Protein AF-0000000077103099 (afdb_homodimer)

Structure (mmCIF, N/CA/C/O backbone):
data_AF-0000000077103099-model_v1
#
loop_
_entity.id
_entity.type
_entity.pdbx_description
1 polymer 'ornithine decarboxylase'
#
loop_
_atom_site.group_PDB
_atom_site.id
_atom_site.type_symbol
_atom_site.label_atom_id
_atom_site.label_alt_id
_atom_site.label_comp_id
_atom_site.label_asym_id
_atom_site.label_entity_id
_atom_site.label_seq_id
_atom_site.pdbx_PDB_ins_code
_atom_site.Cartn_x
_atom_site.Cartn_y
_atom_site.Cartn_z
_atom_site.occupancy
_atom_site.B_iso_or_equiv
_atom_site.auth_seq_id
_atom_site.auth_comp_id
_atom_site.auth_asym_id
_atom_site.auth_atom_id
_atom_site.pdbx_PDB_model_num
ATOM 1 N N . MET A 1 1 ? -35.75 -15.703 -2.02 1 19.17 1 MET A N 1
ATOM 2 C CA . MET A 1 1 ? -34.5 -15.266 -1.413 1 19.17 1 MET A CA 1
ATOM 3 C C . MET A 1 1 ? -33.812 -14.211 -2.275 1 19.17 1 MET A C 1
ATOM 5 O O . MET A 1 1 ? -33.281 -14.531 -3.328 1 19.17 1 MET A O 1
ATOM 9 N N . LYS A 1 2 ? -34.531 -13.055 -2.312 1 28.38 2 LYS A N 1
ATOM 10 C CA . LYS A 1 2 ? -34.156 -11.945 -3.176 1 28.38 2 LYS A CA 1
ATOM 11 C C . LYS A 1 2 ? -32.656 -11.68 -3.086 1 28.38 2 LYS A C 1
ATOM 13 O O . LYS A 1 2 ? -32.094 -11.57 -1.989 1 28.38 2 LYS A O 1
ATOM 18 N N . GLY A 1 3 ? -31.891 -12.25 -3.906 1 29.14 3 GLY A N 1
ATOM 19 C CA . GLY A 1 3 ? -30.469 -12.07 -4.16 1 29.14 3 GLY A CA 1
ATOM 20 C C . GLY A 1 3 ? -30.016 -10.633 -4.012 1 29.14 3 GLY A C 1
ATOM 21 O O . GLY A 1 3 ? -30.516 -9.734 -4.691 1 29.14 3 GLY A O 1
ATOM 22 N N . VAL A 1 4 ? -29.609 -10.164 -2.891 1 33.91 4 VAL A N 1
ATOM 23 C CA . VAL A 1 4 ? -29.391 -8.859 -2.27 1 33.91 4 VAL A CA 1
ATOM 24 C C . VAL A 1 4 ? -28.266 -8.125 -3 1 33.91 4 VAL A C 1
ATOM 26 O O . VAL A 1 4 ? -27.094 -8.242 -2.629 1 33.91 4 VAL A O 1
ATOM 29 N N . GLY A 1 5 ? -27.922 -8.461 -4.113 1 38.03 5 GLY A N 1
ATOM 30 C CA . GLY A 1 5 ? -27 -7.477 -4.664 1 38.03 5 GLY A CA 1
ATOM 31 C C . GLY A 1 5 ? -27.516 -6.055 -4.559 1 38.03 5 GLY A C 1
ATOM 32 O O . GLY A 1 5 ? -28.594 -5.738 -5.059 1 38.03 5 GLY A O 1
ATOM 33 N N . ALA A 1 6 ? -27.375 -5.246 -3.564 1 41.34 6 ALA A N 1
ATOM 34 C CA . ALA A 1 6 ? -27.922 -3.928 -3.264 1 41.34 6 ALA A CA 1
ATOM 35 C C . ALA A 1 6 ? -27.766 -2.984 -4.453 1 41.34 6 ALA A C 1
ATOM 37 O O . ALA A 1 6 ? -26.656 -2.615 -4.816 1 41.34 6 ALA A O 1
ATOM 38 N N . MET A 1 7 ? -28.453 -3.104 -5.449 1 49.44 7 MET A N 1
ATOM 39 C CA . MET A 1 7 ? -28.625 -2.078 -6.473 1 49.44 7 MET A CA 1
ATOM 40 C C . MET A 1 7 ? -28.562 -0.682 -5.863 1 49.44 7 MET A C 1
ATOM 42 O O . MET A 1 7 ? -29.031 -0.466 -4.746 1 49.44 7 MET A O 1
ATOM 46 N N . GLN A 1 8 ? -27.625 0.053 -6.359 1 58.53 8 GLN A N 1
ATOM 47 C CA . GLN A 1 8 ? -27.547 1.447 -5.938 1 58.53 8 GLN A CA 1
ATOM 48 C C . GLN A 1 8 ? -28.938 2.059 -5.801 1 58.53 8 GLN A C 1
ATOM 50 O O . GLN A 1 8 ? -29.734 2.047 -6.75 1 58.53 8 GLN A O 1
ATOM 55 N N . GLU A 1 9 ? -29.297 2.201 -4.582 1 72.56 9 GLU A N 1
ATOM 56 C CA . GLU A 1 9 ? -30.531 2.936 -4.348 1 72.56 9 GLU A CA 1
ATOM 57 C C . GLU A 1 9 ? -30.5 4.301 -5.027 1 72.56 9 GLU A C 1
ATOM 59 O O . GLU A 1 9 ? -29.469 4.988 -5.004 1 72.56 9 GLU A O 1
ATOM 64 N N . HIS A 1 10 ? -31.469 4.555 -5.879 1 85.88 10 HIS A N 1
ATOM 65 C CA . HIS A 1 10 ? -31.594 5.848 -6.539 1 85.88 10 HIS A CA 1
ATOM 66 C C . HIS A 1 10 ? -31.578 6.988 -5.527 1 85.88 10 HIS A C 1
ATOM 68 O O . HIS A 1 10 ? -32.062 6.836 -4.402 1 85.88 10 HIS A O 1
ATOM 74 N N . LEU A 1 11 ? -31 8.078 -5.902 1 93.5 11 LEU A N 1
ATOM 75 C CA . LEU A 1 11 ? -31.094 9.297 -5.117 1 93.5 11 LEU A CA 1
ATOM 76 C C . LEU A 1 11 ? -32.562 9.766 -5.016 1 93.5 11 LEU A C 1
ATOM 78 O O . LEU A 1 11 ? -33.375 9.406 -5.848 1 93.5 11 LEU A O 1
ATOM 82 N N . LYS A 1 12 ? -32.844 10.57 -4.133 1 95.81 12 LYS A N 1
ATOM 83 C CA . LYS A 1 12 ? -34.188 11.047 -3.838 1 95.81 12 LYS A CA 1
ATOM 84 C C . LYS A 1 12 ? -34.5 12.305 -4.637 1 95.81 12 LYS A C 1
ATOM 86 O O . LYS A 1 12 ? -33.625 12.852 -5.32 1 95.81 12 LYS A O 1
ATOM 91 N N . ILE A 1 13 ? -35.812 12.695 -4.586 1 96.12 13 ILE A N 1
ATOM 92 C CA . ILE A 1 13 ? -36.281 13.977 -5.117 1 96.12 13 ILE A CA 1
ATOM 93 C C . ILE A 1 13 ? -36.75 14.867 -3.977 1 96.12 13 ILE A C 1
ATOM 95 O O . ILE A 1 13 ? -37.531 14.43 -3.119 1 96.12 13 ILE A O 1
ATOM 99 N N . ALA A 1 14 ? -36.25 16.062 -3.926 1 96.38 14 ALA A N 1
ATOM 100 C CA . ALA A 1 14 ? -36.656 17 -2.889 1 96.38 14 ALA A CA 1
ATOM 101 C C . ALA A 1 14 ? -37.844 17.859 -3.355 1 96.38 14 ALA A C 1
ATOM 103 O O . ALA A 1 14 ? -37.781 18.469 -4.422 1 96.38 14 ALA A O 1
ATOM 104 N N . TYR A 1 15 ? -38.906 17.875 -2.482 1 95.69 15 TYR A N 1
ATOM 105 C CA . TYR A 1 15 ? -40.094 18.625 -2.799 1 95.69 15 TYR A CA 1
ATOM 106 C C . TYR A 1 15 ? -40.406 19.672 -1.725 1 95.69 15 TYR A C 1
ATOM 108 O O . TYR A 1 15 ? -40.188 19.422 -0.537 1 95.69 15 TYR A O 1
ATOM 116 N N . SER A 1 16 ? -40.844 20.797 -2.166 1 94.5 16 SER A N 1
ATOM 117 C CA . SER A 1 16 ? -41.562 21.625 -1.206 1 94.5 16 SER A CA 1
ATOM 118 C C . SER A 1 16 ? -42.969 21.078 -0.961 1 94.5 16 SER A C 1
ATOM 120 O O . SER A 1 16 ? -43.531 20.375 -1.808 1 94.5 16 SER A O 1
ATOM 122 N N . ARG A 1 17 ? -43.469 21.359 0.229 1 92.44 17 ARG A N 1
ATOM 123 C CA . ARG A 1 17 ? -44.812 20.891 0.562 1 92.44 17 ARG A CA 1
ATOM 124 C C . ARG A 1 17 ? -45.812 21.328 -0.487 1 92.44 17 ARG A C 1
ATOM 126 O O . ARG A 1 17 ? -46.656 20.531 -0.925 1 92.44 17 ARG A O 1
ATOM 133 N N . LYS A 1 18 ? -45.75 22.531 -0.932 1 91.12 18 LYS A N 1
ATOM 134 C CA . LYS A 1 18 ? -46.688 23.078 -1.907 1 91.12 18 LYS A CA 1
ATOM 135 C C . LYS A 1 18 ? -46.531 22.391 -3.262 1 91.12 18 LYS A C 1
ATOM 137 O O . LYS A 1 18 ? -47.531 22.188 -3.967 1 91.12 18 LYS A O 1
ATOM 142 N N . ALA A 1 19 ? -45.375 22.156 -3.623 1 92.31 19 ALA A N 1
ATOM 143 C CA . ALA A 1 19 ? -45.156 21.484 -4.891 1 92.31 19 ALA A CA 1
ATOM 144 C C . ALA A 1 19 ? -45.719 20.062 -4.875 1 92.31 19 ALA A C 1
ATOM 146 O O . ALA A 1 19 ? -46.281 19.594 -5.879 1 92.31 19 ALA A O 1
ATOM 147 N N . LEU A 1 20 ? -45.531 19.438 -3.754 1 91.38 20 LEU A N 1
ATOM 148 C CA . LEU A 1 20 ? -46.062 18.078 -3.613 1 91.38 20 LEU A CA 1
ATOM 149 C C . LEU A 1 20 ? -47.594 18.094 -3.695 1 91.38 20 LEU A C 1
ATOM 151 O O . LEU A 1 20 ? -48.188 17.188 -4.289 1 91.38 20 LEU A O 1
ATOM 155 N N . GLU A 1 21 ? -48.188 19.047 -3.111 1 88.88 21 GLU A N 1
ATOM 156 C CA . GLU A 1 21 ? -49.656 19.188 -3.115 1 88.88 21 GLU A CA 1
ATOM 157 C C . GLU A 1 21 ? -50.156 19.531 -4.508 1 88.88 21 GLU A C 1
ATOM 159 O O . GLU A 1 21 ? -51.219 19.047 -4.926 1 88.88 21 GLU A O 1
ATOM 164 N N . THR A 1 22 ? -49.469 20.344 -5.203 1 85.44 22 THR A N 1
ATOM 165 C CA . THR A 1 22 ? -49.906 20.891 -6.48 1 85.44 22 THR A CA 1
ATOM 166 C C . THR A 1 22 ? -49.656 19.891 -7.613 1 85.44 22 THR A C 1
ATOM 168 O O . THR A 1 22 ? -50.469 19.75 -8.523 1 85.44 22 THR A O 1
ATOM 171 N N . PHE A 1 23 ? -48.562 19.281 -7.539 1 85.12 23 PHE A N 1
ATOM 172 C CA . PHE A 1 23 ? -48.094 18.484 -8.672 1 85.12 23 PHE A CA 1
ATOM 173 C C . PHE A 1 23 ? -48.094 17 -8.305 1 85.12 23 PHE A C 1
ATOM 175 O O . PHE A 1 23 ? -48.188 16.141 -9.188 1 85.12 23 PHE A O 1
ATOM 182 N N . GLY A 1 24 ? -47.938 16.656 -7.059 1 85.06 24 GLY A N 1
ATOM 183 C CA . GLY A 1 24 ? -47.812 15.273 -6.637 1 85.06 24 GLY A CA 1
ATOM 184 C C . GLY A 1 24 ? -46.406 14.734 -6.766 1 85.06 24 GLY A C 1
ATOM 185 O O . GLY A 1 24 ? -45.562 15.352 -7.406 1 85.06 24 GLY A O 1
ATOM 186 N N . ALA A 1 25 ? -46.094 13.57 -6.211 1 86.62 25 ALA A N 1
ATOM 187 C CA . ALA A 1 25 ? -44.75 12.953 -6.176 1 86.62 25 ALA A CA 1
ATOM 188 C C . ALA A 1 25 ? -44.531 12.102 -7.422 1 86.62 25 ALA A C 1
ATOM 190 O O . ALA A 1 25 ? -45.469 11.523 -7.977 1 86.62 25 ALA A O 1
ATOM 191 N N . VAL A 1 26 ? -43.281 12.117 -7.816 1 85.38 26 VAL A N 1
ATOM 192 C CA . VAL A 1 26 ? -42.875 11.164 -8.844 1 85.38 26 VAL A CA 1
ATOM 193 C C . VAL A 1 26 ? -42.781 9.758 -8.242 1 85.38 26 VAL A C 1
ATOM 195 O O . VAL A 1 26 ? -42.438 9.594 -7.07 1 85.38 26 VAL A O 1
ATOM 198 N N . GLU A 1 27 ? -43.031 8.547 -8.906 1 78.12 27 GLU A N 1
ATOM 199 C CA . GLU A 1 27 ? -43.281 7.219 -8.352 1 78.12 27 GLU A CA 1
ATOM 200 C C . GLU A 1 27 ? -42 6.43 -8.203 1 78.12 27 GLU A C 1
ATOM 202 O O . GLU A 1 27 ? -41.906 5.531 -7.363 1 78.12 27 GLU A O 1
ATOM 207 N N . LYS A 1 28 ? -41 6.641 -8.781 1 83.38 28 LYS A N 1
ATOM 208 C CA . LYS A 1 28 ? -39.875 5.711 -8.859 1 83.38 28 LYS A CA 1
ATOM 209 C C . LYS A 1 28 ? -38.844 6.012 -7.793 1 83.38 28 LYS A C 1
ATOM 211 O O . LYS A 1 28 ? -37.875 5.246 -7.609 1 83.38 28 LYS A O 1
ATOM 216 N N . ARG A 1 29 ? -39 7.113 -7 1 92.44 29 ARG A N 1
ATOM 217 C CA . ARG A 1 29 ? -37.969 7.523 -6.066 1 92.44 29 ARG A CA 1
ATOM 218 C C . ARG A 1 29 ? -38.562 7.965 -4.734 1 92.44 29 ARG A C 1
ATOM 220 O O . ARG A 1 29 ? -39.688 8.438 -4.684 1 92.44 29 ARG A O 1
ATOM 227 N N . ASP A 1 30 ? -37.781 7.789 -3.727 1 92.56 30 ASP A N 1
ATOM 228 C CA . ASP A 1 30 ? -38.156 8.359 -2.438 1 92.56 30 ASP A CA 1
ATOM 229 C C . ASP A 1 30 ? -38.125 9.883 -2.488 1 92.56 30 ASP A C 1
ATOM 231 O O . ASP A 1 30 ? -37.406 10.484 -3.283 1 92.56 30 ASP A O 1
ATOM 235 N N . ILE A 1 31 ? -39 10.477 -1.67 1 94.31 31 ILE A N 1
ATOM 236 C CA . ILE A 1 31 ? -39.094 11.93 -1.636 1 94.31 31 ILE A CA 1
ATOM 237 C C . ILE A 1 31 ? -38.625 12.445 -0.28 1 94.31 31 ILE A C 1
ATOM 239 O O . ILE A 1 31 ? -38.719 11.734 0.725 1 94.31 31 ILE A O 1
ATOM 243 N N . VAL A 1 32 ? -38.094 13.633 -0.288 1 95.19 32 VAL A N 1
ATOM 244 C CA . VAL A 1 32 ? -37.688 14.297 0.944 1 95.19 32 VAL A CA 1
ATOM 245 C C . VAL A 1 32 ? -38.062 15.773 0.898 1 95.19 32 VAL A C 1
ATOM 247 O O . VAL A 1 32 ? -38.25 16.344 -0.182 1 95.19 32 VAL A O 1
ATOM 250 N N . ASP A 1 33 ? -38.281 16.297 2.053 1 95.06 33 ASP A N 1
ATOM 251 C CA . ASP A 1 33 ? -38.594 17.719 2.148 1 95.06 33 ASP A CA 1
ATOM 252 C C . ASP A 1 33 ? -37.375 18.578 1.816 1 95.06 33 ASP A C 1
ATOM 254 O O . ASP A 1 33 ? -36.281 18.328 2.334 1 95.06 33 ASP A O 1
ATOM 258 N N . VAL A 1 34 ? -37.625 19.562 0.981 1 95.25 34 VAL A N 1
ATOM 259 C CA . VAL A 1 34 ? -36.531 20.406 0.491 1 95.25 34 VAL A CA 1
ATOM 260 C C . VAL A 1 34 ? -35.906 21.156 1.656 1 95.25 34 VAL A C 1
ATOM 262 O O . VAL A 1 34 ? -34.719 21.516 1.603 1 95.25 34 VAL A O 1
ATOM 265 N N . PHE A 1 35 ? -36.531 21.328 2.75 1 93.69 35 PHE A N 1
ATOM 266 C CA . PHE A 1 35 ? -36.031 22.078 3.898 1 93.69 35 PHE A CA 1
ATOM 267 C C . PHE A 1 35 ? -35.438 21.125 4.941 1 93.69 35 PHE A C 1
ATOM 269 O O . PHE A 1 35 ? -34.875 21.578 5.938 1 93.69 35 PHE A O 1
ATOM 276 N N . GLN A 1 36 ? -35.531 19.812 4.695 1 91.75 36 GLN A N 1
ATOM 277 C CA . GLN A 1 36 ? -35.062 18.828 5.664 1 91.75 36 GLN A CA 1
ATOM 278 C C . GLN A 1 36 ? -34 17.922 5.043 1 91.75 36 GLN A C 1
ATOM 280 O O . GLN A 1 36 ? -33.875 16.75 5.441 1 91.75 36 GLN A O 1
ATOM 285 N N . THR A 1 37 ? -33.375 18.344 4.059 1 93.12 37 THR A N 1
ATOM 286 C CA . THR A 1 37 ? -32.344 17.562 3.398 1 93.12 37 THR A CA 1
ATOM 287 C C . THR A 1 37 ? -31.016 18.344 3.322 1 93.12 37 THR A C 1
ATOM 289 O O . THR A 1 37 ? -31.016 19.578 3.395 1 93.12 37 THR A O 1
ATOM 292 N N . ASP A 1 38 ? -29.953 17.578 3.293 1 92.81 38 ASP A N 1
ATOM 293 C CA . ASP A 1 38 ? -28.641 18.203 3.117 1 92.81 38 ASP A CA 1
ATOM 294 C C . ASP A 1 38 ? -28.203 18.156 1.656 1 92.81 38 ASP A C 1
ATOM 296 O O . ASP A 1 38 ? -27.062 18.5 1.333 1 92.81 38 ASP A O 1
ATOM 300 N N . PHE A 1 39 ? -29.094 17.594 0.774 1 94.94 39 PHE A N 1
ATOM 301 C CA . PHE A 1 39 ? -29 17.609 -0.681 1 94.94 39 PHE A CA 1
ATOM 302 C C . PHE A 1 39 ? -27.891 16.688 -1.17 1 94.94 39 PHE A C 1
ATOM 304 O O . PHE A 1 39 ? -27.531 16.719 -2.346 1 94.94 39 PHE A O 1
ATOM 311 N N . THR A 1 40 ? -27.266 15.812 -0.306 1 95.44 40 THR A N 1
ATOM 312 C CA . THR A 1 40 ? -26.219 14.898 -0.72 1 95.44 40 THR A CA 1
ATOM 313 C C . THR A 1 40 ? -26.812 13.602 -1.262 1 95.44 40 THR A C 1
ATOM 315 O O . THR A 1 40 ? -26.094 12.766 -1.811 1 95.44 40 THR A O 1
ATOM 318 N N . ASP A 1 41 ? -28.094 13.414 -1.147 1 95.31 41 ASP A N 1
ATOM 319 C CA . ASP A 1 41 ? -28.75 12.234 -1.694 1 95.31 41 ASP A CA 1
ATOM 320 C C . ASP A 1 41 ? -29.984 12.625 -2.504 1 95.31 41 ASP A C 1
ATOM 322 O O . ASP A 1 41 ? -31.016 11.945 -2.451 1 95.31 41 ASP A O 1
ATOM 326 N N . VAL A 1 42 ? -29.953 13.789 -3.121 1 95.88 42 VAL A N 1
ATOM 327 C CA . VAL A 1 42 ? -31.047 14.328 -3.918 1 95.88 42 VAL A CA 1
ATOM 328 C C . VAL A 1 42 ? -30.609 14.438 -5.379 1 95.88 42 VAL A C 1
ATOM 330 O O . VAL A 1 42 ? -29.516 14.922 -5.676 1 95.88 42 VAL A O 1
ATOM 333 N N . ALA A 1 43 ? -31.484 14.039 -6.246 1 95.81 43 ALA A N 1
ATOM 334 C CA . ALA A 1 43 ? -31.156 14.047 -7.668 1 95.81 43 ALA A CA 1
ATOM 335 C C . ALA A 1 43 ? -31.891 15.172 -8.398 1 95.81 43 ALA A C 1
ATOM 337 O O . ALA A 1 43 ? -31.516 15.539 -9.516 1 95.81 43 ALA A O 1
ATOM 338 N N . ALA A 1 44 ? -32.938 15.75 -7.754 1 95.81 44 ALA A N 1
ATOM 339 C CA . ALA A 1 44 ? -33.688 16.875 -8.305 1 95.81 44 ALA A CA 1
ATOM 340 C C . ALA A 1 44 ? -34.469 17.609 -7.211 1 95.81 44 ALA A C 1
ATOM 342 O O . ALA A 1 44 ? -34.781 17.031 -6.168 1 95.81 44 ALA A O 1
ATOM 343 N N . VAL A 1 45 ? -34.688 18.828 -7.484 1 96.19 45 VAL A N 1
ATOM 344 C CA . VAL A 1 45 ? -35.469 19.672 -6.578 1 96.19 45 VAL A CA 1
ATOM 345 C C . VAL A 1 45 ? -36.719 20.203 -7.293 1 96.19 45 VAL A C 1
ATOM 347 O O . VAL A 1 45 ? -36.625 20.703 -8.414 1 96.19 45 VAL A O 1
ATOM 350 N N . VAL A 1 46 ? -37.844 20.016 -6.664 1 94.94 46 VAL A N 1
ATOM 351 C CA . VAL A 1 46 ? -39.125 20.469 -7.211 1 94.94 46 VAL A CA 1
ATOM 352 C C . VAL A 1 46 ? -39.781 21.438 -6.227 1 94.94 46 VAL A C 1
ATOM 354 O O . VAL A 1 46 ? -40.188 21.047 -5.133 1 94.94 46 VAL A O 1
ATOM 357 N N . VAL A 1 47 ? -39.906 22.656 -6.645 1 94.06 47 VAL A N 1
ATOM 358 C CA . VAL A 1 47 ? -40.469 23.688 -5.766 1 94.06 47 VAL A CA 1
ATOM 359 C C . VAL A 1 47 ? -41.438 24.578 -6.551 1 94.06 47 VAL A C 1
ATOM 361 O O . VAL A 1 47 ? -41.406 24.578 -7.785 1 94.06 47 VAL A O 1
ATOM 364 N N . THR A 1 48 ? -42.281 25.312 -5.816 1 91.38 48 THR A N 1
ATOM 365 C CA . THR A 1 48 ? -43.125 26.312 -6.449 1 91.38 48 THR A CA 1
ATOM 366 C C . THR A 1 48 ? -42.438 27.688 -6.426 1 91.38 48 THR A C 1
ATOM 368 O O . THR A 1 48 ? -41.469 27.891 -5.703 1 91.38 48 THR A O 1
ATOM 371 N N . ASP A 1 49 ? -42.906 28.594 -7.227 1 88.31 49 ASP A N 1
ATOM 372 C CA . ASP A 1 49 ? -42.344 29.938 -7.273 1 88.31 49 ASP A CA 1
ATOM 373 C C . ASP A 1 49 ? -42.594 30.688 -5.965 1 88.31 49 ASP A C 1
ATOM 375 O O . ASP A 1 49 ? -42 31.719 -5.703 1 88.31 49 ASP A O 1
ATOM 379 N N . GLU A 1 50 ? -43.406 30.141 -5.051 1 86.25 50 GLU A N 1
ATOM 380 C CA . GLU A 1 50 ? -43.656 30.719 -3.734 1 86.25 50 GLU A CA 1
ATOM 381 C C . GLU A 1 50 ? -42.594 30.25 -2.717 1 86.25 50 GLU A C 1
ATOM 383 O O . GLU A 1 50 ? -42.438 30.875 -1.67 1 86.25 50 GLU A O 1
ATOM 388 N N . ASP A 1 51 ? -42 29.188 -3.035 1 86.56 51 ASP A N 1
ATOM 389 C CA . ASP A 1 51 ? -41.031 28.578 -2.123 1 86.56 51 ASP A CA 1
ATOM 390 C C . ASP A 1 51 ? -39.594 28.859 -2.58 1 86.56 51 ASP A C 1
ATOM 392 O O . ASP A 1 51 ? -38.719 28 -2.439 1 86.56 51 ASP A O 1
ATOM 396 N N . GLY A 1 52 ? -39.438 29.938 -3.166 1 83.12 52 GLY A N 1
ATOM 397 C CA . GLY A 1 52 ? -38.125 30.281 -3.711 1 83.12 52 GLY A CA 1
ATOM 398 C C . GLY A 1 52 ? -37.031 30.328 -2.662 1 83.12 52 GLY A C 1
ATOM 399 O O . GLY A 1 52 ? -35.844 30.188 -2.984 1 83.12 52 GLY A O 1
ATOM 400 N N . ASP A 1 53 ? -37.344 30.484 -1.387 1 87.31 53 ASP A N 1
ATOM 401 C CA . ASP A 1 53 ? -36.375 30.531 -0.293 1 87.31 53 ASP A CA 1
ATOM 402 C C . ASP A 1 53 ? -35.562 29.219 -0.21 1 87.31 53 ASP A C 1
ATOM 404 O O . ASP A 1 53 ? -34.438 29.219 0.239 1 87.31 53 ASP A O 1
ATOM 408 N N . ALA A 1 54 ? -36.188 28.188 -0.667 1 88.12 54 ALA A N 1
ATOM 409 C CA . ALA A 1 54 ? -35.531 26.891 -0.665 1 88.12 54 ALA A CA 1
ATOM 410 C C . ALA A 1 54 ? -34.312 26.906 -1.581 1 88.12 54 ALA A C 1
ATOM 412 O O . ALA A 1 54 ? -33.312 26.219 -1.319 1 88.12 54 ALA A O 1
ATOM 413 N N . LEU A 1 55 ? -34.375 27.688 -2.574 1 90.25 55 LEU A N 1
ATOM 414 C CA . LEU A 1 55 ? -33.312 27.719 -3.588 1 90.25 55 LEU A CA 1
ATOM 415 C C . LEU A 1 55 ? -32.125 28.578 -3.137 1 90.25 55 LEU A C 1
ATOM 417 O O . LEU A 1 55 ? -31.109 28.625 -3.805 1 90.25 55 LEU A O 1
ATOM 421 N N . ARG A 1 56 ? -32.25 29.141 -1.928 1 88.25 56 ARG A N 1
ATOM 422 C CA . ARG A 1 56 ? -31.156 29.953 -1.368 1 88.25 56 ARG A CA 1
ATOM 423 C C . ARG A 1 56 ? -30.078 29.062 -0.76 1 88.25 56 ARG A C 1
ATOM 425 O O . ARG A 1 56 ? -28.953 29.516 -0.51 1 88.25 56 ARG A O 1
ATOM 432 N N . ASN A 1 57 ? -30.438 27.844 -0.578 1 91.25 57 ASN A N 1
ATOM 433 C CA . ASN A 1 57 ? -29.406 26.922 -0.101 1 91.25 57 ASN A CA 1
ATOM 434 C C . ASN A 1 57 ? -28.297 26.75 -1.128 1 91.25 57 ASN A C 1
ATOM 436 O O . ASN A 1 57 ? -28.531 26.234 -2.223 1 91.25 57 ASN A O 1
ATOM 440 N N . PRO A 1 58 ? -27.125 27.141 -0.748 1 92.12 58 PRO A N 1
ATOM 441 C CA . PRO A 1 58 ? -26.031 27.156 -1.729 1 92.12 58 PRO A CA 1
ATOM 442 C C . PRO A 1 58 ? -25.688 25.766 -2.258 1 92.12 58 PRO A C 1
ATOM 444 O O . PRO A 1 58 ? -25.078 25.625 -3.316 1 92.12 58 PRO A O 1
ATOM 447 N N . ARG A 1 59 ? -26.062 24.703 -1.641 1 94.19 59 ARG A N 1
ATOM 448 C CA . ARG A 1 59 ? -25.719 23.328 -2.031 1 94.19 59 ARG A CA 1
ATOM 449 C C . ARG A 1 59 ? -26.438 22.938 -3.318 1 94.19 59 ARG A C 1
ATOM 451 O O . ARG A 1 59 ? -25.906 22.172 -4.121 1 94.19 59 ARG A O 1
ATOM 458 N N . ILE A 1 60 ? -27.656 23.453 -3.475 1 93.81 60 ILE A N 1
ATOM 459 C CA . ILE A 1 60 ? -28.422 23.109 -4.668 1 93.81 60 ILE A CA 1
ATOM 460 C C . ILE A 1 60 ? -27.641 23.516 -5.914 1 93.81 60 ILE A C 1
ATOM 462 O O . ILE A 1 60 ? -27.484 22.719 -6.844 1 93.81 60 ILE A O 1
ATOM 466 N N . HIS A 1 61 ? -27.125 24.719 -5.895 1 91.56 61 HIS A N 1
ATOM 467 C CA . HIS A 1 61 ? -26.344 25.219 -7.023 1 91.56 61 HIS A CA 1
ATOM 468 C C . HIS A 1 61 ? -24.969 24.578 -7.066 1 91.56 61 HIS A C 1
ATOM 470 O O . HIS A 1 61 ? -24.484 24.203 -8.133 1 91.56 61 HIS A O 1
ATOM 476 N N . ALA A 1 62 ? -24.312 24.484 -5.914 1 94 62 ALA A N 1
ATOM 477 C CA . ALA A 1 62 ? -22.953 23.984 -5.824 1 94 62 ALA A CA 1
ATOM 478 C C . ALA A 1 62 ? -22.859 22.547 -6.32 1 94 62 ALA A C 1
ATOM 480 O O . ALA A 1 62 ? -21.875 22.156 -6.945 1 94 62 ALA A O 1
ATOM 481 N N . PHE A 1 63 ? -23.906 21.734 -6.027 1 94.94 63 PHE A N 1
ATOM 482 C CA . PHE A 1 63 ? -23.906 20.328 -6.426 1 94.94 63 PHE A CA 1
ATOM 483 C C . PHE A 1 63 ? -24.547 20.172 -7.797 1 94.94 63 PHE A C 1
ATOM 485 O O . PHE A 1 63 ? -24.703 19.047 -8.281 1 94.94 63 PHE A O 1
ATOM 492 N N . GLU A 1 64 ? -25 21.281 -8.359 1 93.25 64 GLU A N 1
ATOM 493 C CA . GLU A 1 64 ? -25.562 21.312 -9.711 1 93.25 64 GLU A CA 1
ATOM 494 C C . GLU A 1 64 ? -26.812 20.453 -9.812 1 93.25 64 GLU A C 1
ATOM 496 O O . GLU A 1 64 ? -27 19.719 -10.789 1 93.25 64 GLU A O 1
ATOM 501 N N . ILE A 1 65 ? -27.656 20.469 -8.82 1 95.5 65 ILE A N 1
ATOM 502 C CA . ILE A 1 65 ? -28.891 19.703 -8.805 1 95.5 65 ILE A CA 1
ATOM 503 C C . ILE A 1 65 ? -29.938 20.391 -9.688 1 95.5 65 ILE A C 1
ATOM 505 O O . ILE A 1 65 ? -30.203 21.578 -9.523 1 95.5 65 ILE A O 1
ATOM 509 N N . PRO A 1 66 ? -30.547 19.703 -10.602 1 95.62 66 PRO A N 1
ATOM 510 C CA . PRO A 1 66 ? -31.578 20.328 -11.43 1 95.62 66 PRO A CA 1
ATOM 511 C C . PRO A 1 66 ? -32.781 20.75 -10.617 1 95.62 66 PRO A C 1
ATOM 513 O O . PRO A 1 66 ? -33.281 20 -9.781 1 95.62 66 PRO A O 1
ATOM 516 N N . VAL A 1 67 ? -33.25 21.938 -10.914 1 95.5 67 VAL A N 1
ATOM 517 C CA . VAL A 1 67 ? -34.375 22.516 -10.195 1 95.5 67 VAL A CA 1
ATOM 518 C C . VAL A 1 67 ? -35.594 22.625 -11.125 1 95.5 67 VAL A C 1
ATOM 520 O O . VAL A 1 67 ? -35.5 23.172 -12.219 1 95.5 67 VAL A O 1
ATOM 523 N N . PHE A 1 68 ? -36.719 22.062 -10.688 1 93.81 68 PHE A N 1
ATOM 524 C CA . PHE A 1 68 ? -37.969 22.203 -11.375 1 93.81 68 PHE A CA 1
ATOM 525 C C . PHE A 1 68 ? -38.906 23.172 -10.648 1 93.81 68 PHE A C 1
ATOM 527 O O . PHE A 1 68 ? -39.25 22.953 -9.484 1 93.81 68 PHE A O 1
ATOM 534 N N . LEU A 1 69 ? -39.25 24.172 -11.336 1 92.06 69 LEU A N 1
ATOM 535 C CA . LEU A 1 69 ? -40.062 25.234 -10.75 1 92.06 69 LEU A CA 1
ATOM 536 C C . LEU A 1 69 ? -41.5 25.141 -11.234 1 92.06 69 LEU A C 1
ATOM 538 O O . LEU A 1 69 ? -41.781 25.219 -12.438 1 92.06 69 LEU A O 1
ATOM 542 N N . ILE A 1 70 ? -42.406 24.953 -10.289 1 90.31 70 ILE A N 1
ATOM 543 C CA . ILE A 1 70 ? -43.812 24.922 -10.602 1 90.31 70 ILE A CA 1
ATOM 544 C C . ILE A 1 70 ? -44.406 26.328 -10.438 1 90.31 70 ILE A C 1
ATOM 546 O O . ILE A 1 70 ? -44.281 26.938 -9.375 1 90.31 70 ILE A O 1
ATOM 550 N N . LEU A 1 71 ? -45.094 26.766 -11.477 1 87.5 71 LEU A N 1
ATOM 551 C CA . LEU A 1 71 ? -45.656 28.109 -11.445 1 87.5 71 LEU A CA 1
ATOM 552 C C . LEU A 1 71 ? -47.031 28.078 -10.734 1 87.5 71 LEU A C 1
ATOM 554 O O . LEU A 1 71 ? -47.812 27.172 -10.945 1 87.5 71 LEU A O 1
ATOM 558 N N . SER A 1 72 ? -47.188 28.906 -9.727 1 78.31 72 SER A N 1
ATOM 559 C CA . SER A 1 72 ? -48.469 29.078 -9.047 1 78.31 72 SER A CA 1
ATOM 560 C C . SER A 1 72 ? -49.312 30.141 -9.742 1 78.31 72 SER A C 1
ATOM 562 O O . SER A 1 72 ? -48.812 30.953 -10.5 1 78.31 72 SER A O 1
ATOM 564 N N . ALA A 1 73 ? -50.75 30.031 -9.789 1 64.12 73 ALA A N 1
ATOM 565 C CA . ALA A 1 73 ? -51.688 30.984 -10.398 1 64.12 73 ALA A CA 1
ATOM 566 C C . ALA A 1 73 ? -51.438 32.406 -9.891 1 64.12 73 ALA A C 1
ATOM 568 O O . ALA A 1 73 ? -51.844 33.375 -10.539 1 64.12 73 ALA A O 1
ATOM 569 N N . ALA A 1 74 ? -51.188 32.625 -8.703 1 55.44 74 ALA A N 1
ATOM 570 C CA . ALA A 1 74 ? -51.25 33.969 -8.109 1 55.44 74 ALA A CA 1
ATOM 571 C C . ALA A 1 74 ? -50.125 34.844 -8.656 1 55.44 74 ALA A C 1
ATOM 573 O O . ALA A 1 74 ? -50.312 36.062 -8.828 1 55.44 74 ALA A O 1
ATOM 574 N N . GLY A 1 75 ? -48.656 34.875 -8.258 1 50.91 75 GLY A N 1
ATOM 575 C CA . GLY A 1 75 ? -47.812 36 -7.871 1 50.91 75 GLY A CA 1
ATOM 576 C C . GLY A 1 75 ? -46.656 36.219 -8.836 1 50.91 75 GLY A C 1
ATOM 577 O O . GLY A 1 75 ? -46.344 35.344 -9.648 1 50.91 75 GLY A O 1
ATOM 578 N N . LYS A 1 76 ? -46.094 37.562 -9.047 1 52 76 LYS A N 1
ATOM 579 C CA . LYS A 1 76 ? -45.094 38.406 -9.695 1 52 76 LYS A CA 1
ATOM 580 C C . LYS A 1 76 ? -43.688 37.844 -9.562 1 52 76 LYS A C 1
ATOM 582 O O . LYS A 1 76 ? -42.719 38.406 -10.055 1 52 76 LYS A O 1
ATOM 587 N N . LYS A 1 77 ? -43.156 37.281 -8.461 1 53.41 77 LYS A N 1
ATOM 588 C CA . LYS A 1 77 ? -41.781 37.312 -8.016 1 53.41 77 LYS A CA 1
ATOM 589 C C . LYS A 1 77 ? -40.938 36.281 -8.773 1 53.41 77 LYS A C 1
ATOM 591 O O . LYS A 1 77 ? -39.906 35.812 -8.297 1 53.41 77 LYS A O 1
ATOM 596 N N . HIS A 1 78 ? -41.25 35.969 -10.094 1 62.25 78 HIS A N 1
ATOM 597 C CA . HIS A 1 78 ? -40.812 34.781 -10.797 1 62.25 78 HIS A CA 1
ATOM 598 C C . HIS A 1 78 ? -39.438 34.969 -11.445 1 62.25 78 HIS A C 1
ATOM 600 O O . HIS A 1 78 ? -38.719 34 -11.711 1 62.25 78 HIS A O 1
ATOM 606 N N . ASP A 1 79 ? -39 36.188 -11.688 1 65.5 79 ASP A N 1
ATOM 607 C CA . ASP A 1 79 ? -37.938 36.344 -12.688 1 65.5 79 ASP A CA 1
ATOM 608 C C . ASP A 1 79 ? -36.594 35.812 -12.156 1 65.5 79 ASP A C 1
ATOM 610 O O . ASP A 1 79 ? -35.875 35.156 -12.875 1 65.5 79 ASP A O 1
ATOM 614 N N . GLU A 1 80 ? -36.375 36.031 -10.891 1 74.56 80 GLU A N 1
ATOM 615 C CA . GLU A 1 80 ? -35.062 35.625 -10.375 1 74.56 80 GLU A CA 1
ATOM 616 C C . GLU A 1 80 ? -34.969 34.125 -10.234 1 74.56 80 GLU A C 1
ATOM 618 O O . GLU A 1 80 ? -33.875 33.531 -10.383 1 74.56 80 GLU A O 1
ATOM 623 N N . LEU A 1 81 ? -36.062 33.5 -10.086 1 82.5 81 LEU A N 1
ATOM 624 C CA . LEU A 1 81 ? -36.062 32.062 -9.844 1 82.5 81 LEU A CA 1
ATOM 625 C C . LEU A 1 81 ? -35.969 31.297 -11.156 1 82.5 81 LEU A C 1
ATOM 627 O O . LEU A 1 81 ? -35.469 30.172 -11.195 1 82.5 81 LEU A O 1
ATOM 631 N N . ILE A 1 82 ? -36.438 31.984 -12.18 1 79.56 82 ILE A N 1
ATOM 632 C CA . ILE A 1 82 ? -36.5 31.328 -13.477 1 79.56 82 ILE A CA 1
ATOM 633 C C . ILE A 1 82 ? -35.094 31.016 -13.969 1 79.56 82 ILE A C 1
ATOM 635 O O . ILE A 1 82 ? -34.844 29.984 -14.594 1 79.56 82 ILE A O 1
ATOM 639 N N . GLY A 1 83 ? -34.156 31.891 -13.594 1 80.06 83 GLY A N 1
ATOM 640 C CA . GLY A 1 83 ? -32.781 31.703 -14.008 1 80.06 83 GLY A CA 1
ATOM 641 C C . GLY A 1 83 ? -32.094 30.516 -13.328 1 80.06 83 GLY A C 1
ATOM 642 O O . GLY A 1 83 ? -31.125 29.969 -13.836 1 80.06 83 GLY A O 1
ATOM 643 N N . GLN A 1 84 ? -32.688 30.031 -12.312 1 85.31 84 GLN A N 1
ATOM 644 C CA . GLN A 1 84 ? -32.125 28.922 -11.547 1 85.31 84 GLN A CA 1
ATOM 645 C C . GLN A 1 84 ? -32.781 27.594 -11.906 1 85.31 84 GLN A C 1
ATOM 647 O O . GLN A 1 84 ? -32.281 26.531 -11.523 1 85.31 84 GLN A O 1
ATOM 652 N N . ALA A 1 85 ? -33.812 27.734 -12.719 1 89 85 ALA A N 1
ATOM 653 C CA . ALA A 1 85 ? -34.625 26.547 -12.977 1 89 85 ALA A CA 1
ATOM 654 C C . ALA A 1 85 ? -34.062 25.734 -14.141 1 89 85 ALA A C 1
ATOM 656 O O . ALA A 1 85 ? -33.594 26.297 -15.133 1 89 85 ALA A O 1
ATOM 657 N N . TYR A 1 86 ? -34 24.469 -13.938 1 91.38 86 TYR A N 1
ATOM 658 C CA . TYR A 1 86 ? -33.719 23.516 -15.008 1 91.38 86 TYR A CA 1
ATOM 659 C C . TYR A 1 86 ? -34.875 23.438 -15.992 1 91.38 86 TYR A C 1
ATOM 661 O O . TYR A 1 86 ? -34.656 23.422 -17.203 1 91.38 86 TYR A O 1
ATOM 669 N N . SER A 1 87 ? -36.062 23.438 -15.375 1 90.12 87 SER A N 1
ATOM 670 C CA . SER A 1 87 ? -37.312 23.422 -16.141 1 90.12 87 SER A CA 1
ATOM 671 C C . SER A 1 87 ? -38.438 24.062 -15.375 1 90.12 87 SER A C 1
ATOM 673 O O . SER A 1 87 ? -38.438 24.094 -14.141 1 90.12 87 SER A O 1
ATOM 675 N N . ILE A 1 88 ? -39.312 24.609 -16.141 1 89.44 88 ILE A N 1
ATOM 676 C CA . ILE A 1 88 ? -40.469 25.266 -15.555 1 89.44 88 ILE A CA 1
ATOM 677 C C . ILE A 1 88 ? -41.75 24.453 -15.859 1 89.44 88 ILE A C 1
ATOM 679 O O . ILE A 1 88 ? -41.938 24.016 -17 1 89.44 88 ILE A O 1
ATOM 683 N N . ILE A 1 89 ? -42.531 24.25 -14.805 1 87.44 89 ILE A N 1
ATOM 684 C CA . ILE A 1 89 ? -43.75 23.469 -14.945 1 87.44 89 ILE A CA 1
ATOM 685 C C . ILE A 1 89 ? -44.969 24.359 -14.734 1 87.44 89 ILE A C 1
ATOM 687 O O . ILE A 1 89 ? -45.094 25.031 -13.703 1 87.44 89 ILE A O 1
ATOM 691 N N . ASP A 1 90 ? -45.812 24.391 -15.703 1 83.62 90 ASP A N 1
ATOM 692 C CA . ASP A 1 90 ? -47.125 25.016 -15.578 1 83.62 90 ASP A CA 1
ATOM 693 C C . ASP A 1 90 ? -48.219 23.984 -15.266 1 83.62 90 ASP A C 1
ATOM 695 O O . ASP A 1 90 ? -48.562 23.172 -16.125 1 83.62 90 ASP A O 1
ATOM 699 N N . PRO A 1 91 ? -48.688 24 -14.07 1 79.06 91 PRO A N 1
ATOM 700 C CA . PRO A 1 91 ? -49.625 22.969 -13.664 1 79.06 91 PRO A CA 1
ATOM 701 C C . PRO A 1 91 ? -50.906 23.016 -14.469 1 79.06 91 PRO A C 1
ATOM 703 O O . PRO A 1 91 ? -51.656 22.031 -14.484 1 79.06 91 PRO A O 1
ATOM 706 N N . THR A 1 92 ? -51.25 24.062 -15.148 1 78.06 92 THR A N 1
ATOM 707 C CA . THR A 1 92 ? -52.5 24.188 -15.891 1 78.06 92 THR A CA 1
ATOM 708 C C . THR A 1 92 ? -52.406 23.453 -17.234 1 78.06 92 THR A C 1
ATOM 710 O O . THR A 1 92 ? -53.406 23.203 -17.875 1 78.06 92 THR A O 1
ATOM 713 N N . ASP A 1 93 ? -51.25 23.094 -17.531 1 74.12 93 ASP A N 1
ATOM 714 C CA . ASP A 1 93 ? -51.062 22.453 -18.828 1 74.12 93 ASP A CA 1
ATOM 715 C C . ASP A 1 93 ? -51.562 21 -18.812 1 74.12 93 ASP A C 1
ATOM 717 O O . ASP A 1 93 ? -51.781 20.406 -19.859 1 74.12 93 ASP A O 1
ATOM 721 N N . GLY A 1 94 ? -51.938 20.406 -17.672 1 67.62 94 GLY A N 1
ATOM 722 C CA . GLY A 1 94 ? -52.625 19.141 -17.484 1 67.62 94 GLY A CA 1
ATOM 723 C C . GLY A 1 94 ? -51.75 17.938 -17.766 1 67.62 94 GLY A C 1
ATOM 724 O O . GLY A 1 94 ? -52.188 16.797 -17.656 1 67.62 94 GLY A O 1
ATOM 725 N N . ASP A 1 95 ? -50.531 18.062 -18.141 1 81.19 95 ASP A N 1
ATOM 726 C CA . ASP A 1 95 ? -49.75 16.891 -18.531 1 81.19 95 ASP A CA 1
ATOM 727 C C . ASP A 1 95 ? -48.844 16.453 -17.391 1 81.19 95 ASP A C 1
ATOM 729 O O . ASP A 1 95 ? -47.594 16.5 -17.531 1 81.19 95 ASP A O 1
ATOM 733 N N . HIS A 1 96 ? -49.25 15.93 -16.391 1 82.69 96 HIS A N 1
ATOM 734 C CA . HIS A 1 96 ? -48.531 15.477 -15.219 1 82.69 96 HIS A CA 1
ATOM 735 C C . HIS A 1 96 ? -47.531 14.383 -15.578 1 82.69 96 HIS A C 1
ATOM 737 O O . HIS A 1 96 ? -46.406 14.367 -15.078 1 82.69 96 HIS A O 1
ATOM 743 N N . HIS A 1 97 ? -47.938 13.539 -16.438 1 84.75 97 HIS A N 1
ATOM 744 C CA . HIS A 1 97 ? -47.125 12.391 -16.797 1 84.75 97 HIS A CA 1
ATOM 745 C C . HIS A 1 97 ? -45.844 12.828 -17.531 1 84.75 97 HIS A C 1
ATOM 747 O O . HIS A 1 97 ? -44.781 12.266 -17.297 1 84.75 97 HIS A O 1
ATOM 753 N N . LEU A 1 98 ? -46 13.719 -18.359 1 86.12 98 LEU A N 1
ATOM 754 C CA . LEU A 1 98 ? -44.844 14.227 -19.094 1 86.12 98 LEU A CA 1
ATOM 755 C C . LEU A 1 98 ? -43.844 14.859 -18.156 1 86.12 98 LEU A C 1
ATOM 757 O O . LEU A 1 98 ? -42.625 14.594 -18.266 1 86.12 98 LEU A O 1
ATOM 761 N N . TYR A 1 99 ? -44.312 15.688 -17.297 1 88 99 TYR A N 1
ATOM 762 C CA . TYR A 1 99 ? -43.406 16.375 -16.391 1 88 99 TYR A CA 1
ATOM 763 C C . TYR A 1 99 ? -42.75 15.406 -15.414 1 88 99 TYR A C 1
ATOM 765 O O . TYR A 1 99 ? -41.594 15.578 -15.039 1 88 99 TYR A O 1
ATOM 773 N N . ALA A 1 100 ? -43.5 14.492 -14.977 1 90.19 100 ALA A N 1
ATOM 774 C CA . ALA A 1 100 ? -42.938 13.453 -14.117 1 90.19 100 ALA A CA 1
ATOM 775 C C . ALA A 1 100 ? -41.781 12.727 -14.82 1 90.19 100 ALA A C 1
ATOM 777 O O . ALA A 1 100 ? -40.781 12.398 -14.195 1 90.19 100 ALA A O 1
ATOM 778 N N . ARG A 1 101 ? -41.938 12.43 -16.047 1 90.75 101 ARG A N 1
ATOM 779 C CA . ARG A 1 101 ? -40.906 11.781 -16.844 1 90.75 101 ARG A CA 1
ATOM 780 C C . ARG A 1 101 ? -39.688 12.695 -17 1 90.75 101 ARG A C 1
ATOM 782 O O . ARG A 1 101 ? -38.562 12.219 -17.031 1 90.75 101 ARG A O 1
ATOM 789 N N . GLN A 1 102 ? -39.969 13.969 -17.125 1 90.81 102 GLN A N 1
ATOM 790 C CA . GLN A 1 102 ? -38.875 14.93 -17.25 1 90.81 102 GLN A CA 1
ATOM 791 C C . GLN A 1 102 ? -38.062 14.992 -15.969 1 90.81 102 GLN A C 1
ATOM 793 O O . GLN A 1 102 ? -36.844 15.07 -16.016 1 90.81 102 GLN A O 1
ATOM 798 N N . ILE A 1 103 ? -38.75 15.008 -14.93 1 93.5 103 ILE A N 1
ATOM 799 C CA . ILE A 1 103 ? -38.062 15.031 -13.641 1 93.5 103 ILE A CA 1
ATOM 800 C C . ILE A 1 103 ? -37.219 13.766 -13.484 1 93.5 103 ILE A C 1
ATOM 802 O O . ILE A 1 103 ? -36.062 13.844 -13.102 1 93.5 103 ILE A O 1
ATOM 806 N N . GLU A 1 104 ? -37.781 12.656 -13.812 1 93.12 104 GLU A N 1
ATOM 807 C CA . GLU A 1 104 ? -37.062 11.391 -13.727 1 93.12 104 GLU A CA 1
ATOM 808 C C . GLU A 1 104 ? -35.875 11.359 -14.68 1 93.12 104 GLU A C 1
ATOM 810 O O . GLU A 1 104 ? -34.812 10.82 -14.344 1 93.12 104 GLU A O 1
ATOM 815 N N . GLY A 1 105 ? -36.125 11.805 -15.859 1 92.5 105 GLY A N 1
ATOM 816 C CA . GLY A 1 105 ? -35.031 11.867 -16.828 1 92.5 105 GLY A CA 1
ATOM 817 C C . GLY A 1 105 ? -33.875 12.727 -16.375 1 92.5 105 GLY A C 1
ATOM 818 O O . GLY A 1 105 ? -32.719 12.344 -16.531 1 92.5 105 GLY A O 1
ATOM 819 N N . ALA A 1 106 ? -34.219 13.875 -15.836 1 93.69 106 ALA A N 1
ATOM 820 C CA . ALA A 1 106 ? -33.188 14.766 -15.32 1 93.69 106 ALA A CA 1
ATOM 821 C C . ALA A 1 106 ? -32.438 14.141 -14.133 1 93.69 106 ALA A C 1
ATOM 823 O O . ALA A 1 106 ? -31.219 14.281 -14 1 93.69 106 ALA A O 1
ATOM 824 N N . ALA A 1 107 ? -33.188 13.531 -13.297 1 93.94 107 ALA A N 1
ATOM 825 C CA . ALA A 1 107 ? -32.594 12.844 -12.141 1 93.94 107 ALA A CA 1
ATOM 826 C C . ALA A 1 107 ? -31.672 11.727 -12.57 1 93.94 107 ALA A C 1
ATOM 828 O O . ALA A 1 107 ? -30.578 11.562 -12 1 93.94 107 ALA A O 1
ATOM 829 N N . ASP A 1 108 ? -32.031 11.008 -13.57 1 91.88 108 ASP A N 1
ATOM 830 C CA . ASP A 1 108 ? -31.188 9.93 -14.109 1 91.88 108 ASP A CA 1
ATOM 831 C C . ASP A 1 108 ? -29.891 10.484 -14.703 1 91.88 108 ASP A C 1
ATOM 833 O O . ASP A 1 108 ? -28.828 9.906 -14.5 1 91.88 108 ASP A O 1
ATOM 837 N N . ARG A 1 109 ? -30.047 11.492 -15.422 1 92.06 109 ARG A N 1
ATOM 838 C CA . ARG A 1 109 ? -28.875 12.125 -16.031 1 92.06 109 ARG A CA 1
ATOM 839 C C . ARG A 1 109 ? -27.922 12.656 -14.961 1 92.06 109 ARG A C 1
ATOM 841 O O . ARG A 1 109 ? -26.703 12.531 -15.086 1 92.06 109 ARG A O 1
ATOM 848 N N . TYR A 1 110 ? -28.5 13.25 -13.961 1 93.81 110 TYR A N 1
ATOM 849 C CA . TYR A 1 110 ? -27.703 13.742 -12.844 1 93.81 110 TYR A CA 1
ATOM 850 C C . TYR A 1 110 ? -26.938 12.602 -12.172 1 93.81 110 TYR A C 1
ATOM 852 O O . TYR A 1 110 ? -25.719 12.711 -11.953 1 93.81 110 TYR A O 1
ATOM 860 N N . GLU A 1 111 ? -27.531 11.539 -11.945 1 90.81 111 GLU A N 1
ATOM 861 C CA . GLU A 1 111 ? -26.922 10.375 -11.305 1 90.81 111 GLU A CA 1
ATOM 862 C C . GLU A 1 111 ? -25.797 9.797 -12.156 1 90.81 111 GLU A C 1
ATOM 864 O O . GLU A 1 111 ? -24.734 9.453 -11.641 1 90.81 111 GLU A O 1
ATOM 869 N N . SER A 1 112 ? -26.109 9.734 -13.398 1 87.75 112 SER A N 1
ATOM 870 C CA . SER A 1 112 ? -25.156 9.141 -14.32 1 87.75 112 SER A CA 1
ATOM 871 C C . SER A 1 112 ? -23.906 10 -14.445 1 87.75 112 SER A C 1
ATOM 873 O O . SER A 1 112 ? -22.812 9.484 -14.727 1 87.75 112 SER A O 1
ATOM 875 N N . GLY A 1 113 ? -24.062 11.234 -14.203 1 90.94 113 GLY A N 1
ATOM 876 C CA . GLY A 1 113 ? -22.938 12.148 -14.359 1 90.94 113 GLY A CA 1
ATOM 877 C C . GLY A 1 113 ? -22.219 12.43 -13.047 1 90.94 113 GLY A C 1
ATOM 878 O O . GLY A 1 113 ? -21.203 13.133 -13.031 1 90.94 113 GLY A O 1
ATOM 879 N N . LEU A 1 114 ? -22.656 11.812 -12.031 1 92.38 114 LEU A N 1
ATOM 880 C CA . LEU A 1 114 ? -22.156 12.141 -10.695 1 92.38 114 LEU A CA 1
ATOM 881 C C . LEU A 1 114 ? -20.844 11.422 -10.406 1 92.38 114 LEU A C 1
ATOM 883 O O . LEU A 1 114 ? -19.938 11.992 -9.789 1 92.38 114 LEU A O 1
ATOM 887 N N . LEU A 1 115 ? -20.688 10.227 -10.875 1 94.56 115 LEU A N 1
ATOM 888 C CA . LEU A 1 115 ? -19.578 9.391 -10.445 1 94.56 115 LEU A CA 1
ATOM 889 C C . LEU A 1 115 ? -18.359 9.633 -11.32 1 94.56 115 LEU A C 1
ATOM 891 O O . LEU A 1 115 ? -18.484 9.844 -12.531 1 94.56 115 LEU A O 1
ATOM 895 N N . PRO A 1 116 ? -17.188 9.625 -10.711 1 96 116 PRO A N 1
ATOM 896 C CA . PRO A 1 116 ? -15.953 9.789 -11.492 1 96 116 PRO A CA 1
ATOM 897 C C . PRO A 1 116 ? -15.617 8.555 -12.328 1 96 116 PRO A C 1
ATOM 899 O O . PRO A 1 116 ? -16.188 7.484 -12.109 1 96 116 PRO A O 1
ATOM 902 N N . PRO A 1 117 ? -14.734 8.68 -13.234 1 93.56 117 PRO A N 1
ATOM 903 C CA . PRO A 1 117 ? -14.531 7.684 -14.281 1 93.56 117 PRO A CA 1
ATOM 904 C C . PRO A 1 117 ? -14.188 6.305 -13.719 1 93.56 117 PRO A C 1
ATOM 906 O O . PRO A 1 117 ? -14.781 5.301 -14.133 1 93.56 117 PRO A O 1
ATOM 909 N N . PHE A 1 118 ? -13.227 6.16 -12.82 1 95.62 118 PHE A N 1
ATOM 910 C CA . PHE A 1 118 ? -12.742 4.859 -12.367 1 95.62 118 PHE A CA 1
ATOM 911 C C . PHE A 1 118 ? -13.773 4.18 -11.477 1 95.62 118 PHE A C 1
ATOM 913 O O . PHE A 1 118 ? -14.094 3.004 -11.664 1 95.62 118 PHE A O 1
ATOM 920 N N . PHE A 1 119 ? -14.359 4.895 -10.484 1 96.38 119 PHE A N 1
ATOM 921 C CA . PHE A 1 119 ? -15.297 4.297 -9.547 1 96.38 119 PHE A CA 1
ATOM 922 C C . PHE A 1 119 ? -16.578 3.883 -10.25 1 96.38 119 PHE A C 1
ATOM 924 O O . PHE A 1 119 ? -17.188 2.863 -9.914 1 96.38 119 PHE A O 1
ATOM 931 N N . LYS A 1 120 ? -16.984 4.73 -11.203 1 94.38 120 LYS A N 1
ATOM 932 C CA . LYS A 1 120 ? -18.156 4.363 -12 1 94.38 120 LYS A CA 1
ATOM 933 C C . LYS A 1 120 ? -17.969 2.994 -12.648 1 94.38 120 LYS A C 1
ATOM 935 O O . LYS A 1 120 ? -18.844 2.133 -12.555 1 94.38 120 LYS A O 1
ATOM 940 N N . GLN A 1 121 ? -16.828 2.801 -13.305 1 92.88 121 GLN A N 1
ATOM 941 C CA . GLN A 1 121 ? -16.531 1.532 -13.961 1 92.88 121 GLN A CA 1
ATOM 942 C C . GLN A 1 121 ? -16.422 0.399 -12.945 1 92.88 121 GLN A C 1
ATOM 944 O O . GLN A 1 121 ? -16.797 -0.736 -13.227 1 92.88 121 GLN A O 1
ATOM 949 N N . LEU A 1 122 ? -15.82 0.672 -11.797 1 93.81 122 LEU A N 1
ATOM 950 C CA . LEU A 1 122 ? -15.664 -0.324 -10.742 1 93.81 122 LEU A CA 1
ATOM 951 C C . LEU A 1 122 ? -17.016 -0.827 -10.266 1 93.81 122 LEU A C 1
ATOM 953 O O . LEU A 1 122 ? -17.203 -2.029 -10.07 1 93.81 122 LEU A O 1
ATOM 957 N N . MET A 1 123 ? -17.969 0.094 -10.055 1 92.81 123 MET A N 1
ATOM 958 C CA . MET A 1 123 ? -19.312 -0.285 -9.625 1 92.81 123 MET A CA 1
ATOM 959 C C . MET A 1 123 ? -19.984 -1.173 -10.664 1 92.81 123 MET A C 1
ATOM 961 O O . MET A 1 123 ? -20.656 -2.152 -10.312 1 92.81 123 MET A O 1
ATOM 965 N N . GLU A 1 124 ? -19.828 -0.788 -11.867 1 90.25 124 GLU A N 1
ATOM 966 C CA . GLU A 1 124 ? -20.406 -1.585 -12.945 1 90.25 124 GLU A CA 1
ATOM 967 C C . GLU A 1 124 ? -19.797 -2.982 -12.984 1 90.25 124 GLU A C 1
ATOM 969 O O . GLU A 1 124 ? -20.5 -3.967 -13.211 1 90.25 124 GLU A O 1
ATOM 974 N N . TYR A 1 125 ? -18.531 -3.039 -12.789 1 90.19 125 TYR A N 1
ATOM 975 C CA . TYR A 1 125 ? -17.844 -4.324 -12.789 1 90.19 125 TYR A CA 1
ATOM 976 C C . TYR A 1 125 ? -18.375 -5.23 -11.688 1 90.19 125 TYR A C 1
ATOM 978 O O . TYR A 1 125 ? -18.625 -6.418 -11.914 1 90.19 125 TYR A O 1
ATOM 986 N N . VAL A 1 126 ? -18.516 -4.703 -10.516 1 91.19 126 VAL A N 1
ATOM 987 C CA . VAL A 1 126 ? -19 -5.469 -9.367 1 91.19 126 VAL A CA 1
ATOM 988 C C . VAL A 1 126 ? -20.391 -6.012 -9.664 1 91.19 126 VAL A C 1
ATOM 990 O O . VAL A 1 126 ? -20.719 -7.152 -9.312 1 91.19 126 VAL A O 1
ATOM 993 N N . GLU A 1 127 ? -21.188 -5.25 -10.359 1 88.94 127 GLU A N 1
ATOM 994 C CA . GLU A 1 127 ? -22.562 -5.617 -10.656 1 88.94 127 GLU A CA 1
ATOM 995 C C . GLU A 1 127 ? -22.625 -6.762 -11.664 1 88.94 127 GLU A C 1
ATOM 997 O O . GLU A 1 127 ? -23.594 -7.531 -11.68 1 88.94 127 GLU A O 1
ATOM 1002 N N . ARG A 1 128 ? -21.609 -6.91 -12.438 1 86.25 128 ARG A N 1
ATOM 1003 C CA . ARG A 1 128 ? -21.594 -7.957 -13.453 1 86.25 128 ARG A CA 1
ATOM 1004 C C . ARG A 1 128 ? -21.516 -9.336 -12.805 1 86.25 128 ARG A C 1
ATOM 1006 O O . ARG A 1 128 ? -21.969 -10.32 -13.398 1 86.25 128 ARG A O 1
ATOM 1013 N N . GLY A 1 129 ? -20.906 -9.43 -11.695 1 86.5 129 GLY A N 1
ATOM 1014 C CA . GLY A 1 129 ? -20.875 -10.688 -10.977 1 86.5 129 GLY A CA 1
ATOM 1015 C C . GLY A 1 129 ? -20.016 -11.742 -11.648 1 86.5 129 GLY A C 1
ATOM 1016 O O . GLY A 1 129 ? -20.422 -12.898 -11.773 1 86.5 129 GLY A O 1
ATOM 1017 N N . ASN A 1 130 ? -18.875 -11.391 -12.086 1 87.12 130 ASN A N 1
ATOM 1018 C CA . ASN A 1 130 ? -17.938 -12.32 -12.734 1 87.12 130 ASN A CA 1
ATOM 1019 C C . ASN A 1 130 ? -17.5 -13.422 -11.773 1 87.12 130 ASN A C 1
ATOM 1021 O O . ASN A 1 130 ? -17.422 -13.203 -10.562 1 87.12 130 ASN A O 1
ATOM 1025 N N . THR A 1 131 ? -17.25 -14.609 -12.391 1 90.06 131 THR A N 1
ATOM 1026 C CA . THR A 1 131 ? -16.656 -15.711 -11.641 1 90.06 131 THR A CA 1
ATOM 1027 C C . THR A 1 131 ? -15.133 -15.656 -11.695 1 90.06 131 THR A C 1
ATOM 1029 O O . THR A 1 131 ? -14.547 -15.617 -12.781 1 90.06 131 THR A O 1
ATOM 1032 N N . GLN A 1 132 ? -14.555 -15.766 -10.523 1 90.25 132 GLN A N 1
ATOM 1033 C CA . GLN A 1 132 ? -13.125 -15.492 -10.453 1 90.25 132 GLN A CA 1
ATOM 1034 C C . GLN A 1 132 ? -12.328 -16.781 -10.281 1 90.25 132 GLN A C 1
ATOM 1036 O O . GLN A 1 132 ? -12.641 -17.609 -9.414 1 90.25 132 GLN A O 1
ATOM 1041 N N . PHE A 1 133 ? -11.336 -17.031 -11.141 1 93.62 133 PHE A N 1
ATOM 1042 C CA . PHE A 1 133 ? -10.305 -18.047 -10.977 1 93.62 133 PHE A CA 1
ATOM 1043 C C . PHE A 1 133 ? -8.914 -17.422 -11.016 1 93.62 133 PHE A C 1
ATOM 1045 O O . PHE A 1 133 ? -7.98 -17.984 -11.578 1 93.62 133 PHE A O 1
ATOM 1052 N N . ASP A 1 134 ? -8.875 -16.141 -10.57 1 90.56 134 ASP A N 1
ATOM 1053 C CA . ASP A 1 134 ? -7.648 -15.359 -10.469 1 90.56 134 ASP A CA 1
ATOM 1054 C C . ASP A 1 134 ? -7.523 -14.711 -9.094 1 90.56 134 ASP A C 1
ATOM 1056 O O . ASP A 1 134 ? -8.375 -14.914 -8.219 1 90.56 134 ASP A O 1
ATOM 1060 N N . CYS A 1 135 ? -6.375 -14.125 -8.836 1 89.94 135 CYS A N 1
ATOM 1061 C CA . CYS A 1 135 ? -6.219 -13.344 -7.613 1 89.94 135 CYS A CA 1
ATOM 1062 C C . CYS A 1 135 ? -7.234 -12.211 -7.555 1 89.94 135 CYS A C 1
ATOM 1064 O O . CYS A 1 135 ? -7.672 -11.711 -8.594 1 89.94 135 CYS A O 1
ATOM 1066 N N . PRO A 1 136 ? -7.648 -11.812 -6.32 1 93.56 136 PRO A N 1
ATOM 1067 C CA . PRO A 1 136 ? -7.141 -12.266 -5.023 1 93.56 136 PRO A CA 1
ATOM 1068 C C . PRO A 1 136 ? -7.742 -13.594 -4.578 1 93.56 136 PRO A C 1
ATOM 1070 O O . PRO A 1 136 ? -8.82 -13.977 -5.047 1 93.56 136 PRO A O 1
ATOM 1073 N N . GLY A 1 137 ? -7.086 -14.211 -3.775 1 95.19 137 GLY A N 1
ATOM 1074 C CA . GLY A 1 137 ? -7.391 -15.586 -3.387 1 95.19 137 GLY A CA 1
ATOM 1075 C C . GLY A 1 137 ? -8.719 -15.719 -2.668 1 95.19 137 GLY A C 1
ATOM 1076 O O . GLY A 1 137 ? -9.336 -16.781 -2.691 1 95.19 137 GLY A O 1
ATOM 1077 N N . HIS A 1 138 ? -9.172 -14.633 -2.004 1 95.81 138 HIS A N 1
ATOM 1078 C CA . HIS A 1 138 ? -10.43 -14.734 -1.279 1 95.81 138 HIS A CA 1
ATOM 1079 C C . HIS A 1 138 ? -11.617 -14.789 -2.24 1 95.81 138 HIS A C 1
ATOM 1081 O O . HIS A 1 138 ? -12.719 -15.18 -1.851 1 95.81 138 HIS A O 1
ATOM 1087 N N . GLN A 1 139 ? -11.43 -14.375 -3.512 1 94.69 139 GLN A N 1
ATOM 1088 C CA . GLN A 1 139 ? -12.391 -14.477 -4.605 1 94.69 139 GLN A CA 1
ATOM 1089 C C . GLN A 1 139 ? -13.758 -13.938 -4.195 1 94.69 139 GLN A C 1
ATOM 1091 O O . GLN A 1 139 ? -14.742 -14.672 -4.172 1 94.69 139 GLN A O 1
ATOM 1096 N N . GLY A 1 140 ? -13.805 -12.648 -4.051 1 92.88 140 GLY A N 1
ATOM 1097 C CA . GLY A 1 140 ? -15.039 -11.969 -3.695 1 92.88 140 GLY A CA 1
ATOM 1098 C C . GLY A 1 140 ? -15.477 -12.227 -2.268 1 92.88 140 GLY A C 1
ATOM 1099 O O . GLY A 1 140 ? -16.672 -12.125 -1.948 1 92.88 140 GLY A O 1
ATOM 1100 N N . GLY A 1 141 ? -14.648 -12.711 -1.438 1 96.19 141 GLY A N 1
ATOM 1101 C CA . GLY A 1 141 ? -14.945 -12.945 -0.033 1 96.19 141 GLY A CA 1
ATOM 1102 C C . GLY A 1 141 ? -15.359 -14.375 0.26 1 96.19 141 GLY A C 1
ATOM 1103 O O . GLY A 1 141 ? -15.539 -14.75 1.421 1 96.19 141 GLY A O 1
ATOM 1104 N N . ALA A 1 142 ? -15.477 -15.203 -0.765 1 96 142 ALA A N 1
ATOM 1105 C CA . ALA A 1 142 ? -15.945 -16.578 -0.601 1 96 142 ALA A CA 1
ATOM 1106 C C . ALA A 1 142 ? -15.031 -17.359 0.33 1 96 142 ALA A C 1
ATOM 1108 O O . ALA A 1 142 ? -15.5 -18.156 1.146 1 96 142 ALA A O 1
ATOM 1109 N N . TYR A 1 143 ? -13.75 -17.188 0.2 1 97.75 143 TYR A N 1
ATOM 1110 C CA . TYR A 1 143 ? -12.781 -17.875 1.049 1 97.75 143 TYR A CA 1
ATOM 1111 C C . TYR A 1 143 ? -13.031 -17.562 2.521 1 97.75 143 TYR A C 1
ATOM 1113 O O . TYR A 1 143 ? -13.062 -18.469 3.355 1 97.75 143 TYR A O 1
ATOM 1121 N N . PHE A 1 144 ? -13.242 -16.297 2.879 1 97.38 144 PHE A N 1
ATOM 1122 C CA . PHE A 1 144 ? -13.492 -15.883 4.254 1 97.38 144 PHE A CA 1
ATOM 1123 C C . PHE A 1 144 ? -14.758 -16.531 4.797 1 97.38 144 PHE A C 1
ATOM 1125 O O . PHE A 1 144 ? -14.82 -16.891 5.973 1 97.38 144 PHE A O 1
ATOM 1132 N N . ARG A 1 145 ? -15.703 -16.766 3.973 1 95.56 145 ARG A N 1
ATOM 1133 C CA . ARG A 1 145 ? -17 -17.281 4.398 1 95.56 145 ARG A CA 1
ATOM 1134 C C . ARG A 1 145 ? -16.938 -18.766 4.695 1 95.56 145 ARG A C 1
ATOM 1136 O O . ARG A 1 145 ? -17.891 -19.359 5.191 1 95.56 145 ARG A O 1
ATOM 1143 N N . LYS A 1 146 ? -15.773 -19.359 4.48 1 96.62 146 LYS A N 1
ATOM 1144 C CA . LYS A 1 146 ? -15.609 -20.797 4.695 1 96.62 146 LYS A CA 1
ATOM 1145 C C . LYS A 1 146 ? -15.125 -21.094 6.113 1 96.62 146 LYS A C 1
ATOM 1147 O O . LYS A 1 146 ? -14.977 -22.25 6.496 1 96.62 146 LYS A O 1
ATOM 1152 N N . HIS A 1 147 ? -14.938 -20.156 6.914 1 96.12 147 HIS A N 1
ATOM 1153 C CA . HIS A 1 147 ? -14.438 -20.25 8.281 1 96.12 147 HIS A CA 1
ATOM 1154 C C . HIS A 1 147 ? -15.219 -19.328 9.219 1 96.12 147 HIS A C 1
ATOM 1156 O O . HIS A 1 147 ? -15.586 -18.219 8.836 1 96.12 147 HIS A O 1
ATOM 1162 N N . PRO A 1 148 ? -15.461 -19.734 10.477 1 95.44 148 PRO A N 1
ATOM 1163 C CA . PRO A 1 148 ? -16.266 -18.906 11.383 1 95.44 148 PRO A CA 1
ATOM 1164 C C . PRO A 1 148 ? -15.648 -17.531 11.609 1 95.44 148 PRO A C 1
ATOM 1166 O O . PRO A 1 148 ? -16.359 -16.516 11.539 1 95.44 148 PRO A O 1
ATOM 1169 N N . ALA A 1 149 ? -14.352 -17.484 11.891 1 95.69 149 ALA A N 1
ATOM 1170 C CA . ALA A 1 149 ? -13.695 -16.203 12.078 1 95.69 149 ALA A CA 1
ATOM 1171 C C . ALA A 1 149 ? -13.758 -15.359 10.812 1 95.69 149 ALA A C 1
ATOM 1173 O O . ALA A 1 149 ? -14.016 -14.148 10.867 1 95.69 149 ALA A O 1
ATOM 1174 N N . GLY A 1 150 ? -13.508 -16 9.656 1 96.44 150 GLY A N 1
ATOM 1175 C CA . GLY A 1 150 ? -13.555 -15.312 8.375 1 96.44 150 GLY A CA 1
ATOM 1176 C C . GLY A 1 150 ? -14.938 -14.758 8.047 1 96.44 150 GLY A C 1
ATOM 1177 O O . GLY A 1 150 ? -15.055 -13.695 7.441 1 96.44 150 GLY A O 1
ATOM 1178 N N . ARG A 1 151 ? -15.945 -15.469 8.445 1 95.38 151 ARG A N 1
ATOM 1179 C CA . ARG A 1 151 ? -17.312 -15.023 8.203 1 95.38 151 ARG A CA 1
ATOM 1180 C C . ARG A 1 151 ? -17.609 -13.727 8.961 1 95.38 151 ARG A C 1
ATOM 1182 O O . ARG A 1 151 ? -18.25 -12.828 8.422 1 95.38 151 ARG A O 1
ATOM 1189 N N . ILE A 1 152 ? -17.156 -13.664 10.164 1 95.06 152 ILE A N 1
ATOM 1190 C CA . ILE A 1 152 ? -17.312 -12.438 10.945 1 95.06 152 ILE A CA 1
ATOM 1191 C C . ILE A 1 152 ? -16.609 -11.281 10.242 1 95.06 152 ILE A C 1
ATOM 1193 O O . ILE A 1 152 ? -17.141 -10.18 10.148 1 95.06 152 ILE A O 1
ATOM 1197 N N . PHE A 1 153 ? -15.43 -11.531 9.719 1 96.88 153 PHE A N 1
ATOM 1198 C CA . PHE A 1 153 ? -14.648 -10.555 8.984 1 96.88 153 PHE A CA 1
ATOM 1199 C C . PHE A 1 153 ? -15.398 -10.07 7.746 1 96.88 153 PHE A C 1
ATOM 1201 O O . PHE A 1 153 ? -15.484 -8.867 7.496 1 96.88 153 PHE A O 1
ATOM 1208 N N . TYR A 1 154 ? -15.961 -11.016 6.992 1 96.19 154 TYR A N 1
ATOM 1209 C CA . TYR A 1 154 ? -16.75 -10.734 5.793 1 96.19 154 TYR A CA 1
ATOM 1210 C C . TYR A 1 154 ? -17.953 -9.875 6.117 1 96.19 154 TYR A C 1
ATOM 1212 O O . TYR A 1 154 ? -18.234 -8.891 5.426 1 96.19 154 TYR A O 1
ATOM 1220 N N . ASN A 1 155 ? -18.656 -10.172 7.176 1 94.5 155 ASN A N 1
ATOM 1221 C CA . ASN A 1 155 ? -19.859 -9.445 7.566 1 94.5 155 ASN A CA 1
ATOM 1222 C C . ASN A 1 155 ? -19.516 -8.047 8.078 1 94.5 155 ASN A C 1
ATOM 1224 O O . ASN A 1 155 ? -20.297 -7.109 7.891 1 94.5 155 ASN A O 1
ATOM 1228 N N . PHE A 1 156 ? -18.422 -7.945 8.734 1 94.81 156 PHE A N 1
ATOM 1229 C CA . PHE A 1 156 ? -18 -6.672 9.289 1 94.81 156 PHE A CA 1
ATOM 1230 C C . PHE A 1 156 ? -17.766 -5.645 8.188 1 94.81 156 PHE A C 1
ATOM 1232 O O . PHE A 1 156 ? -18.219 -4.5 8.297 1 94.81 156 PHE A O 1
ATOM 1239 N N . TYR A 1 157 ? -17.125 -5.996 7.047 1 95.81 157 TYR A N 1
ATOM 1240 C CA . TYR A 1 157 ? -16.75 -5.039 6.016 1 95.81 157 TYR A CA 1
ATOM 1241 C C . TYR A 1 157 ? -17.797 -4.98 4.914 1 95.81 157 TYR A C 1
ATOM 1243 O O . TYR A 1 157 ? -17.906 -3.98 4.199 1 95.81 157 TYR A O 1
ATOM 1251 N N . GLY A 1 158 ? -18.531 -6.023 4.703 1 94.56 158 GLY A N 1
ATOM 1252 C CA . GLY A 1 158 ? -19.594 -6.035 3.713 1 94.56 158 GLY A CA 1
ATOM 1253 C C . GLY A 1 158 ? -19.156 -6.586 2.371 1 94.56 158 GLY A C 1
ATOM 1254 O O . GLY A 1 158 ? -17.969 -6.512 2.021 1 94.56 158 GLY A O 1
ATOM 1255 N N . GLU A 1 159 ? -20.047 -7.051 1.578 1 93.94 159 GLU A N 1
ATOM 1256 C CA . GLU A 1 159 ? -19.828 -7.816 0.354 1 93.94 159 GLU A CA 1
ATOM 1257 C C . GLU A 1 159 ? -19.094 -6.992 -0.691 1 93.94 159 GLU A C 1
ATOM 1259 O O . GLU A 1 159 ? -18.156 -7.488 -1.33 1 93.94 159 GLU A O 1
ATOM 1264 N N . ASN A 1 160 ? -19.438 -5.691 -0.869 1 94.62 160 ASN A N 1
ATOM 1265 C CA . ASN A 1 160 ? -18.875 -4.871 -1.937 1 94.62 160 ASN A CA 1
ATOM 1266 C C . ASN A 1 160 ? -17.391 -4.605 -1.722 1 94.62 160 ASN A C 1
ATOM 1268 O O . ASN A 1 160 ? -16.641 -4.43 -2.684 1 94.62 160 ASN A O 1
ATOM 1272 N N . THR A 1 161 ? -17 -4.652 -0.386 1 96.06 161 THR A N 1
ATOM 1273 C CA . THR A 1 161 ? -15.586 -4.477 -0.076 1 96.06 161 THR A CA 1
ATOM 1274 C C . THR A 1 161 ? -14.75 -5.582 -0.714 1 96.06 161 THR A C 1
ATOM 1276 O O . THR A 1 161 ? -13.656 -5.328 -1.229 1 96.06 161 THR A O 1
ATOM 1279 N N . PHE A 1 162 ? -15.258 -6.801 -0.774 1 96.12 162 PHE A N 1
ATOM 1280 C CA . PHE A 1 162 ? -14.539 -7.961 -1.282 1 96.12 162 PHE A CA 1
ATOM 1281 C C . PHE A 1 162 ? -14.727 -8.102 -2.789 1 96.12 162 PHE A C 1
ATOM 1283 O O . PHE A 1 162 ? -13.773 -8.414 -3.512 1 96.12 162 PHE A O 1
ATOM 1290 N N . ARG A 1 163 ? -15.844 -7.812 -3.291 1 94 163 ARG A N 1
ATOM 1291 C CA . ARG A 1 163 ? -16.125 -7.941 -4.715 1 94 163 ARG A CA 1
ATOM 1292 C C . ARG A 1 163 ? -15.398 -6.875 -5.52 1 94 163 ARG A C 1
ATOM 1294 O O . ARG A 1 163 ? -15.062 -7.086 -6.688 1 94 163 ARG A O 1
ATOM 1301 N N . ALA A 1 164 ? -15.117 -5.734 -4.832 1 94.25 164 ALA A N 1
ATOM 1302 C CA . ALA A 1 164 ? -14.438 -4.637 -5.516 1 94.25 164 ALA A CA 1
ATOM 1303 C C . ALA A 1 164 ? -12.922 -4.824 -5.484 1 94.25 164 ALA A C 1
ATOM 1305 O O . ALA A 1 164 ? -12.18 -4.059 -6.105 1 94.25 164 ALA A O 1
ATOM 1306 N N . ASP A 1 165 ? -12.477 -5.777 -4.715 1 94.06 165 ASP A N 1
ATOM 1307 C CA . ASP A 1 165 ? -11.062 -6.137 -4.727 1 94.06 165 ASP A CA 1
ATOM 1308 C C . ASP A 1 165 ? -10.727 -7.023 -5.926 1 94.06 165 ASP A C 1
ATOM 1310 O O . ASP A 1 165 ? -11.047 -8.211 -5.934 1 94.06 165 ASP A O 1
ATOM 1314 N N . LEU A 1 166 ? -10.047 -6.438 -6.91 1 88.75 166 LEU A N 1
ATOM 1315 C CA . LEU A 1 166 ? -9.844 -7.098 -8.195 1 88.75 166 LEU A CA 1
ATOM 1316 C C . LEU A 1 166 ? -8.352 -7.25 -8.5 1 88.75 166 LEU A C 1
ATOM 1318 O O . LEU A 1 166 ? -7.516 -6.637 -7.832 1 88.75 166 LEU A O 1
ATOM 1322 N N . CYS A 1 167 ? -8.102 -8.023 -9.453 1 81.12 167 CYS A N 1
ATOM 1323 C CA . CYS A 1 167 ? -6.742 -8.234 -9.938 1 81.12 167 CYS A CA 1
ATOM 1324 C C . CYS A 1 167 ? -6.398 -7.234 -11.039 1 81.12 167 CYS A C 1
ATOM 1326 O O . CYS A 1 167 ? -7.25 -6.887 -11.852 1 81.12 167 CYS A O 1
ATOM 1328 N N . ASN A 1 168 ? -5.242 -6.832 -11.039 1 72.56 168 ASN A N 1
ATOM 1329 C CA . ASN A 1 168 ? -4.746 -5.887 -12.039 1 72.56 168 ASN A CA 1
ATOM 1330 C C . ASN A 1 168 ? -4.82 -6.473 -13.445 1 72.56 168 ASN A C 1
ATOM 1332 O O . ASN A 1 168 ? -4.812 -5.73 -14.43 1 72.56 168 ASN A O 1
ATOM 1336 N N . ALA A 1 169 ? -4.988 -7.707 -13.547 1 63.78 169 ALA A N 1
ATOM 1337 C CA . ALA A 1 169 ? -5 -8.367 -14.844 1 63.78 169 ALA A CA 1
ATOM 1338 C C . ALA A 1 169 ? -6.375 -8.266 -15.5 1 63.78 169 ALA A C 1
ATOM 1340 O O . ALA A 1 169 ? -6.543 -8.625 -16.672 1 63.78 169 ALA A O 1
ATOM 1341 N N . ASP A 1 170 ? -7.203 -7.625 -14.781 1 67.94 170 ASP A N 1
ATOM 1342 C CA . ASP A 1 170 ? -8.531 -7.441 -15.359 1 67.94 170 ASP A CA 1
ATOM 1343 C C . ASP A 1 170 ? -8.523 -6.32 -16.391 1 67.94 170 ASP A C 1
ATOM 1345 O O . ASP A 1 170 ? -8.484 -5.141 -16.047 1 67.94 170 ASP A O 1
ATOM 1349 N N . VAL A 1 171 ? -8.672 -6.59 -17.547 1 68.06 171 VAL A N 1
ATOM 1350 C CA . VAL A 1 171 ? -8.523 -5.703 -18.703 1 68.06 171 VAL A CA 1
ATOM 1351 C C . VAL A 1 171 ? -9.609 -4.629 -18.672 1 68.06 171 VAL A C 1
ATOM 1353 O O . VAL A 1 171 ? -9.391 -3.502 -19.125 1 68.06 171 VAL A O 1
ATOM 1356 N N . ALA A 1 172 ? -10.68 -4.988 -18.047 1 71.25 172 ALA A N 1
ATOM 1357 C CA . ALA A 1 172 ? -11.82 -4.074 -18.031 1 71.25 172 ALA A CA 1
ATOM 1358 C C . ALA A 1 172 ? -11.5 -2.797 -17.266 1 71.25 172 ALA A C 1
ATOM 1360 O O . ALA A 1 172 ? -12.016 -1.726 -17.594 1 71.25 172 ALA A O 1
ATOM 1361 N N . MET A 1 173 ? -10.594 -2.893 -16.281 1 78.25 173 MET A N 1
ATOM 1362 C CA . MET A 1 173 ? -10.289 -1.747 -15.43 1 78.25 173 MET A CA 1
ATOM 1363 C C . MET A 1 173 ? -9.016 -1.044 -15.898 1 78.25 173 MET A C 1
ATOM 1365 O O . MET A 1 173 ? -8.656 0.008 -15.367 1 78.25 173 MET A O 1
ATOM 1369 N N . GLY A 1 174 ? -8.469 -1.599 -16.906 1 72.81 174 GLY A N 1
ATOM 1370 C CA . GLY A 1 174 ? -7.199 -1.035 -17.344 1 72.81 174 GLY A CA 1
ATOM 1371 C C . GLY A 1 174 ? -6.043 -1.408 -16.438 1 72.81 174 GLY A C 1
ATOM 1372 O O . GLY A 1 174 ? -6.223 -2.125 -15.453 1 72.81 174 GLY A O 1
ATOM 1373 N N . ASP A 1 175 ? -4.832 -0.942 -16.844 1 76.06 175 ASP A N 1
ATOM 1374 C CA . ASP A 1 175 ? -3.619 -1.226 -16.094 1 76.06 175 ASP A CA 1
ATOM 1375 C C . ASP A 1 175 ? -3.199 -0.016 -15.258 1 76.06 175 ASP A C 1
ATOM 1377 O O . ASP A 1 175 ? -2.969 1.066 -15.797 1 76.06 175 ASP A O 1
ATOM 1381 N N . LEU A 1 176 ? -3.084 -0.201 -13.992 1 75.94 176 LEU A N 1
ATOM 1382 C CA . LEU A 1 176 ? -2.754 0.894 -13.086 1 75.94 176 LEU A CA 1
ATOM 1383 C C . LEU A 1 176 ? -1.271 1.238 -13.164 1 75.94 176 LEU A C 1
ATOM 1385 O O . LEU A 1 176 ? -0.866 2.346 -12.805 1 75.94 176 LEU A O 1
ATOM 1389 N N . LEU A 1 177 ? -0.473 0.302 -13.656 1 76.81 177 LEU A N 1
ATOM 1390 C CA . LEU A 1 177 ? 0.972 0.499 -13.656 1 76.81 177 LEU A CA 1
ATOM 1391 C C . LEU A 1 177 ? 1.422 1.228 -14.922 1 76.81 177 LEU A C 1
ATOM 1393 O O . LEU A 1 177 ? 2.35 2.039 -14.875 1 76.81 177 LEU A O 1
ATOM 1397 N N . ILE A 1 178 ? 0.691 0.924 -16.031 1 73.25 178 ILE A N 1
ATOM 1398 C CA . ILE A 1 178 ? 1.05 1.603 -17.266 1 73.25 178 ILE A CA 1
ATOM 1399 C C . ILE A 1 178 ? -0.021 2.631 -17.625 1 73.25 178 ILE A C 1
ATOM 1401 O O . ILE A 1 178 ? 0.05 3.273 -18.672 1 73.25 178 ILE A O 1
ATOM 1405 N N . HIS A 1 179 ? -0.938 2.854 -16.766 1 80.56 179 HIS A N 1
ATOM 1406 C CA . HIS A 1 179 ? -1.938 3.914 -16.828 1 80.56 179 HIS A CA 1
ATOM 1407 C C . HIS A 1 179 ? -2.756 3.838 -18.109 1 80.56 179 HIS A C 1
ATOM 1409 O O . HIS A 1 179 ? -2.562 4.641 -19.016 1 80.56 179 HIS A O 1
ATOM 1415 N N . GLU A 1 180 ? -3.688 2.998 -18.156 1 82.12 180 GLU A N 1
ATOM 1416 C CA . GLU A 1 180 ? -4.574 2.838 -19.312 1 82.12 180 GLU A CA 1
ATOM 1417 C C . GLU A 1 180 ? -6.027 2.686 -18.859 1 82.12 180 GLU A C 1
ATOM 1419 O O . GLU A 1 180 ? -6.297 2.406 -17.703 1 82.12 180 GLU A O 1
ATOM 1424 N N . GLY A 1 181 ? -6.898 3.057 -19.672 1 89.06 181 GLY A N 1
ATOM 1425 C CA . GLY A 1 181 ? -8.312 2.84 -19.406 1 89.06 181 GLY A CA 1
ATOM 1426 C C . GLY A 1 181 ? -8.867 3.793 -18.375 1 89.06 181 GLY A C 1
ATOM 1427 O O . GLY A 1 181 ? -8.516 4.977 -18.344 1 89.06 181 GLY A O 1
ATOM 1428 N N . PRO A 1 182 ? -9.766 3.285 -17.594 1 90.75 182 PRO A N 1
ATOM 1429 C CA . PRO A 1 182 ? -10.406 4.129 -16.578 1 90.75 182 PRO A CA 1
ATOM 1430 C C . PRO A 1 182 ? -9.398 4.73 -15.602 1 90.75 182 PRO A C 1
ATOM 1432 O O . PRO A 1 182 ? -9.609 5.836 -15.094 1 90.75 182 PRO A O 1
ATOM 1435 N N . ALA A 1 183 ? -8.375 4.043 -15.367 1 92.56 183 ALA A N 1
ATOM 1436 C CA . ALA A 1 183 ? -7.34 4.555 -14.469 1 92.56 183 ALA A CA 1
ATOM 1437 C C . ALA A 1 183 ? -6.703 5.824 -15.023 1 92.56 183 ALA A C 1
ATOM 1439 O O . ALA A 1 183 ? -6.492 6.793 -14.297 1 92.56 183 ALA A O 1
ATOM 1440 N N . LEU A 1 184 ? -6.375 5.781 -16.312 1 94.62 184 LEU A N 1
ATOM 1441 C CA . LEU A 1 184 ? -5.805 6.957 -16.969 1 94.62 184 LEU A CA 1
ATOM 1442 C C . LEU A 1 184 ? -6.805 8.109 -16.984 1 94.62 184 LEU A C 1
ATOM 1444 O O . LEU A 1 184 ? -6.434 9.258 -16.734 1 94.62 184 LEU A O 1
ATOM 1448 N N . GLU A 1 185 ? -8.047 7.797 -17.234 1 95.94 185 GLU A N 1
ATOM 1449 C CA . GLU A 1 185 ? -9.086 8.82 -17.25 1 95.94 185 GLU A CA 1
ATOM 1450 C C . GLU A 1 185 ? -9.211 9.492 -15.875 1 95.94 185 GLU A C 1
ATOM 1452 O O . GLU A 1 185 ? -9.383 10.703 -15.789 1 95.94 185 GLU A O 1
ATOM 1457 N N . ALA A 1 186 ? -9.164 8.68 -14.883 1 97.06 186 ALA A N 1
ATOM 1458 C CA . ALA A 1 186 ? -9.242 9.195 -13.523 1 97.06 186 ALA A CA 1
ATOM 1459 C C . ALA A 1 186 ? -8.078 10.133 -13.227 1 97.06 186 ALA A C 1
ATOM 1461 O O . ALA A 1 186 ? -8.266 11.195 -12.625 1 97.06 186 ALA A O 1
ATOM 1462 N N . GLN A 1 187 ? -6.902 9.75 -13.609 1 97.81 187 GLN A N 1
ATOM 1463 C CA . GLN A 1 187 ? -5.711 10.555 -13.367 1 97.81 187 GLN A CA 1
ATOM 1464 C C . GLN A 1 187 ? -5.738 11.852 -14.172 1 97.81 187 GLN A C 1
ATOM 1466 O O . GLN A 1 187 ? -5.316 12.906 -13.688 1 97.81 187 GLN A O 1
ATOM 1471 N N . ARG A 1 188 ? -6.234 11.797 -15.406 1 97.88 188 ARG A N 1
ATOM 1472 C CA . ARG A 1 188 ? -6.398 13 -16.219 1 97.88 188 ARG A CA 1
ATOM 1473 C C . ARG A 1 188 ? -7.406 13.953 -15.594 1 97.88 188 ARG A C 1
ATOM 1475 O O . ARG A 1 188 ? -7.195 15.164 -15.57 1 97.88 188 ARG A O 1
ATOM 1482 N N . HIS A 1 189 ? -8.477 13.32 -15.117 1 98 189 HIS A N 1
ATOM 1483 C CA . HIS A 1 189 ? -9.477 14.117 -14.414 1 98 189 HIS A CA 1
ATOM 1484 C C . HIS A 1 189 ? -8.875 14.812 -13.195 1 98 189 HIS A C 1
ATOM 1486 O O . HIS A 1 189 ? -9.078 16.016 -13 1 98 189 HIS A O 1
ATOM 1492 N N . ALA A 1 190 ? -8.133 14.094 -12.43 1 98.44 190 ALA A N 1
ATOM 1493 C CA . ALA A 1 190 ? -7.488 14.664 -11.258 1 98.44 190 ALA A CA 1
ATOM 1494 C C . ALA A 1 190 ? -6.516 15.773 -11.648 1 98.44 190 ALA A C 1
ATOM 1496 O O . ALA A 1 190 ? -6.445 16.812 -10.977 1 98.44 190 ALA A O 1
ATOM 1497 N N . ALA A 1 191 ? -5.734 15.539 -12.695 1 98.62 191 ALA A N 1
ATOM 1498 C CA . ALA A 1 191 ? -4.793 16.547 -13.164 1 98.62 191 ALA A CA 1
ATOM 1499 C C . ALA A 1 191 ? -5.504 17.859 -13.469 1 98.62 191 ALA A C 1
ATOM 1501 O O . ALA A 1 191 ? -5.023 18.938 -13.109 1 98.62 191 ALA A O 1
ATOM 1502 N N . ARG A 1 192 ? -6.672 17.766 -14.086 1 98.12 192 ARG A N 1
ATOM 1503 C CA . ARG A 1 192 ? -7.445 18.953 -14.422 1 98.12 192 ARG A CA 1
ATOM 1504 C C . ARG A 1 192 ? -7.949 19.656 -13.164 1 98.12 192 ARG A C 1
ATOM 1506 O O . ARG A 1 192 ? -7.832 20.875 -13.039 1 98.12 192 ARG A O 1
ATOM 1513 N N . VAL A 1 193 ? -8.453 18.875 -12.273 1 98.19 193 VAL A N 1
ATOM 1514 C CA . VAL A 1 193 ? -9.055 19.406 -11.055 1 98.19 193 VAL A CA 1
ATOM 1515 C C . VAL A 1 193 ? -7.984 20.125 -10.227 1 98.19 193 VAL A C 1
ATOM 1517 O O . VAL A 1 193 ? -8.25 21.172 -9.633 1 98.19 193 VAL A O 1
ATOM 1520 N N . PHE A 1 194 ? -6.75 19.656 -10.227 1 98.38 194 PHE A N 1
ATOM 1521 C CA . PHE A 1 194 ? -5.699 20.188 -9.367 1 98.38 194 PHE A CA 1
ATOM 1522 C C . PHE A 1 194 ? -4.75 21.078 -10.164 1 98.38 194 PHE A C 1
ATOM 1524 O O . PHE A 1 194 ? -3.713 21.5 -9.656 1 98.38 194 PHE A O 1
ATOM 1531 N N . HIS A 1 195 ? -5 21.312 -11.453 1 97.81 195 HIS A N 1
ATOM 1532 C CA . HIS A 1 195 ? -4.27 22.25 -12.305 1 97.81 195 HIS A CA 1
ATOM 1533 C C . HIS A 1 195 ? -2.861 21.734 -12.594 1 97.81 195 HIS A C 1
ATOM 1535 O O . HIS A 1 195 ? -1.902 22.516 -12.586 1 97.81 195 HIS A O 1
ATOM 1541 N N . ALA A 1 196 ? -2.686 20.453 -12.711 1 98.56 196 ALA A N 1
ATOM 1542 C CA . ALA A 1 196 ? -1.411 19.844 -13.062 1 98.56 196 ALA A CA 1
ATOM 1543 C C . ALA A 1 196 ? -1.381 19.438 -14.531 1 98.56 196 ALA A C 1
ATOM 1545 O O . ALA A 1 196 ? -2.43 19.328 -15.172 1 98.56 196 ALA A O 1
ATOM 1546 N N . ASP A 1 197 ? -0.152 19.328 -15.078 1 98.38 197 ASP A N 1
ATOM 1547 C CA . ASP A 1 197 ? 0.002 18.797 -16.422 1 98.38 197 ASP A CA 1
ATOM 1548 C C . ASP A 1 197 ? -0.245 17.297 -16.453 1 98.38 197 ASP A C 1
ATOM 1550 O O . ASP A 1 197 ? -0.798 16.766 -17.422 1 98.38 197 ASP A O 1
ATOM 1554 N N . LYS A 1 198 ? 0.172 16.578 -15.43 1 98.06 198 LYS A N 1
ATOM 1555 C CA . LYS A 1 198 ? -0.013 15.148 -15.266 1 98.06 198 LYS A CA 1
ATOM 1556 C C . LYS A 1 198 ? -0.125 14.773 -13.789 1 98.06 198 LYS A C 1
ATOM 1558 O O . LYS A 1 198 ? 0.545 15.359 -12.945 1 98.06 198 LYS A O 1
ATOM 1563 N N . THR A 1 199 ? -0.959 13.812 -13.508 1 98.5 199 THR A N 1
ATOM 1564 C CA . THR A 1 199 ? -1.131 13.305 -12.148 1 98.5 199 THR A CA 1
ATOM 1565 C C . THR A 1 199 ? -0.958 11.789 -12.117 1 98.5 199 THR A C 1
ATOM 1567 O O . THR A 1 199 ? -1.4 11.094 -13.023 1 98.5 199 THR A O 1
ATOM 1570 N N . TYR A 1 200 ? -0.287 11.281 -11.133 1 98.06 200 TYR A N 1
ATOM 1571 C CA . TYR A 1 200 ? -0.127 9.852 -10.867 1 98.06 200 TYR A CA 1
ATOM 1572 C C . TYR A 1 200 ? -0.728 9.484 -9.516 1 98.06 200 TYR A C 1
ATOM 1574 O O . TYR A 1 200 ? -0.4 10.094 -8.492 1 98.06 200 TYR A O 1
ATOM 1582 N N . PHE A 1 201 ? -1.621 8.484 -9.5 1 97.69 201 PHE A N 1
ATOM 1583 C CA . PHE A 1 201 ? -2.143 7.969 -8.242 1 97.69 201 PHE A CA 1
ATOM 1584 C C . PHE A 1 201 ? -1.166 6.98 -7.613 1 97.69 201 PHE A C 1
ATOM 1586 O O . PHE A 1 201 ? -0.669 6.078 -8.289 1 97.69 201 PHE A O 1
ATOM 1593 N N . VAL A 1 202 ? -0.816 7.211 -6.383 1 97.44 202 VAL A N 1
ATOM 1594 C CA . VAL A 1 202 ? 0.127 6.379 -5.641 1 97.44 202 VAL A CA 1
ATOM 1595 C C . VAL A 1 202 ? -0.582 5.719 -4.461 1 97.44 202 VAL A C 1
ATOM 1597 O O . VAL A 1 202 ? -1.267 6.391 -3.686 1 97.44 202 VAL A O 1
ATOM 1600 N N . LEU A 1 203 ? -0.379 4.406 -4.238 1 96.62 203 LEU A N 1
ATOM 1601 C CA . LEU A 1 203 ? -1.138 3.648 -3.25 1 96.62 203 LEU A CA 1
ATOM 1602 C C . LEU A 1 203 ? -0.247 3.236 -2.082 1 96.62 203 LEU A C 1
ATOM 1604 O O . LEU A 1 203 ? -0.586 2.318 -1.331 1 96.62 203 LEU A O 1
ATOM 1608 N N . THR A 1 204 ? 0.873 3.857 -1.924 1 95.19 204 THR A N 1
ATOM 1609 C CA . THR A 1 204 ? 1.796 3.545 -0.839 1 95.19 204 THR A CA 1
ATOM 1610 C C . THR A 1 204 ? 2.068 4.781 0.012 1 95.19 204 THR A C 1
ATOM 1612 O O . THR A 1 204 ? 3.127 4.891 0.637 1 95.19 204 THR A O 1
ATOM 1615 N N . GLY A 1 205 ? 1.129 5.77 -0.021 1 95.81 205 GLY A N 1
ATOM 1616 C CA . GLY A 1 205 ? 1.278 6.996 0.744 1 95.81 205 GLY A CA 1
ATOM 1617 C C . GLY A 1 205 ? 2.256 7.973 0.119 1 95.81 205 GLY A C 1
ATOM 1618 O O . GLY A 1 205 ? 2.896 7.66 -0.888 1 95.81 205 GLY A O 1
ATOM 1619 N N . THR A 1 206 ? 2.328 9.133 0.709 1 97.06 206 THR A N 1
ATOM 1620 C CA . THR A 1 206 ? 3.268 10.125 0.196 1 97.06 206 THR A CA 1
ATOM 1621 C C . THR A 1 206 ? 4.707 9.703 0.478 1 97.06 206 THR A C 1
ATOM 1623 O O . THR A 1 206 ? 5.629 10.102 -0.239 1 97.06 206 THR A O 1
ATOM 1626 N N . SER A 1 207 ? 4.883 8.82 1.498 1 95.94 207 SER A N 1
ATOM 1627 C CA . SER A 1 207 ? 6.207 8.234 1.665 1 95.94 207 SER A CA 1
ATOM 1628 C C . SER A 1 207 ? 6.66 7.52 0.396 1 95.94 207 SER A C 1
ATOM 1630 O O . SER A 1 207 ? 7.828 7.609 0.009 1 95.94 207 SER A O 1
ATOM 1632 N N . GLY A 1 208 ? 5.73 6.785 -0.219 1 96.44 208 GLY A N 1
ATOM 1633 C CA . GLY A 1 208 ? 6.023 6.16 -1.5 1 96.44 208 GLY A CA 1
ATOM 1634 C C . GLY A 1 208 ? 6.156 7.16 -2.633 1 96.44 208 GLY A C 1
ATOM 1635 O O . GLY A 1 208 ? 7.059 7.051 -3.465 1 96.44 208 GLY A O 1
ATOM 1636 N N . ALA A 1 209 ? 5.293 8.148 -2.682 1 98 209 ALA A N 1
ATOM 1637 C CA . ALA A 1 209 ? 5.32 9.172 -3.725 1 98 209 ALA A CA 1
ATOM 1638 C C . ALA A 1 209 ? 6.652 9.906 -3.736 1 98 209 ALA A C 1
ATOM 1640 O O . ALA A 1 209 ? 7.203 10.195 -4.805 1 98 209 ALA A O 1
ATOM 1641 N N . ASN A 1 210 ? 7.113 10.234 -2.521 1 98.31 210 ASN A N 1
ATOM 1642 C CA . ASN A 1 210 ? 8.383 10.945 -2.412 1 98.31 210 ASN A CA 1
ATOM 1643 C C . ASN A 1 210 ? 9.531 10.125 -2.998 1 98.31 210 ASN A C 1
ATOM 1645 O O . ASN A 1 210 ? 10.398 10.672 -3.689 1 98.31 210 ASN A O 1
ATOM 1649 N N . LYS A 1 211 ? 9.555 8.867 -2.773 1 97.56 211 LYS A N 1
ATOM 1650 C CA . LYS A 1 211 ? 10.594 8.008 -3.32 1 97.56 211 LYS A CA 1
ATOM 1651 C C . LYS A 1 211 ? 10.492 7.91 -4.84 1 97.56 211 LYS A C 1
ATOM 1653 O O . LYS A 1 211 ? 11.508 7.93 -5.539 1 97.56 211 LYS A O 1
ATOM 1658 N N . VAL A 1 212 ? 9.25 7.816 -5.379 1 97.94 212 VAL A N 1
ATOM 1659 C CA . VAL A 1 212 ? 9.031 7.758 -6.82 1 97.94 212 VAL A CA 1
ATOM 1660 C C . VAL A 1 212 ? 9.656 8.984 -7.488 1 97.94 212 VAL A C 1
ATOM 1662 O O . VAL A 1 212 ? 10.43 8.852 -8.445 1 97.94 212 VAL A O 1
ATOM 1665 N N . VAL A 1 213 ? 9.359 10.141 -6.953 1 98.75 213 VAL A N 1
ATOM 1666 C CA . VAL A 1 213 ? 9.781 11.398 -7.562 1 98.75 213 VAL A CA 1
ATOM 1667 C C . VAL A 1 213 ? 11.297 11.539 -7.465 1 98.75 213 VAL A C 1
ATOM 1669 O O . VAL A 1 213 ? 11.961 11.852 -8.453 1 98.75 213 VAL A O 1
ATOM 1672 N N . LEU A 1 214 ? 11.812 11.266 -6.293 1 98.75 214 LEU A N 1
ATOM 1673 C CA . LEU A 1 214 ? 13.219 11.539 -6.043 1 98.75 214 LEU A CA 1
ATOM 1674 C C . LEU A 1 214 ? 14.102 10.516 -6.754 1 98.75 214 LEU A C 1
ATOM 1676 O O . LEU A 1 214 ? 15.188 10.859 -7.238 1 98.75 214 LEU A O 1
ATOM 1680 N N . ASP A 1 215 ? 13.617 9.258 -6.898 1 97.75 215 ASP A N 1
ATOM 1681 C CA . ASP A 1 215 ? 14.344 8.227 -7.641 1 97.75 215 ASP A CA 1
ATOM 1682 C C . ASP A 1 215 ? 14.336 8.523 -9.141 1 97.75 215 ASP A C 1
ATOM 1684 O O . ASP A 1 215 ? 15.211 8.055 -9.867 1 97.75 215 ASP A O 1
ATOM 1688 N N . ALA A 1 216 ? 13.383 9.266 -9.594 1 98.31 216 ALA A N 1
ATOM 1689 C CA . ALA A 1 216 ? 13.289 9.609 -11.008 1 98.31 216 ALA A CA 1
ATOM 1690 C C . ALA A 1 216 ? 14.18 10.805 -11.344 1 98.31 216 ALA A C 1
ATOM 1692 O O . ALA A 1 216 ? 14.609 10.969 -12.492 1 98.31 216 ALA A O 1
ATOM 1693 N N . LEU A 1 217 ? 14.523 11.641 -10.312 1 98.62 217 LEU A N 1
ATOM 1694 C CA . LEU A 1 217 ? 15.172 12.922 -10.57 1 98.62 217 LEU A CA 1
ATOM 1695 C C . LEU A 1 217 ? 16.656 12.867 -10.195 1 98.62 217 LEU A C 1
ATOM 1697 O O . LEU A 1 217 ? 17.453 13.633 -10.719 1 98.62 217 LEU A O 1
ATOM 1701 N N . LEU A 1 218 ? 17.016 11.953 -9.227 1 98.62 218 LEU A N 1
ATOM 1702 C CA . LEU A 1 218 ? 18.312 12.125 -8.594 1 98.62 218 LEU A CA 1
ATOM 1703 C C . LEU A 1 218 ? 19.188 10.891 -8.805 1 98.62 218 LEU A C 1
ATOM 1705 O O . LEU A 1 218 ? 18.688 9.766 -8.852 1 98.62 218 LEU A O 1
ATOM 1709 N N . ALA A 1 219 ? 20.406 11.062 -8.93 1 97.88 219 ALA A N 1
ATOM 1710 C CA . ALA A 1 219 ? 21.484 10.078 -8.969 1 97.88 219 ALA A CA 1
ATOM 1711 C C . ALA A 1 219 ? 22.703 10.562 -8.172 1 97.88 219 ALA A C 1
ATOM 1713 O O . ALA A 1 219 ? 22.766 11.734 -7.785 1 97.88 219 ALA A O 1
ATOM 1714 N N . PRO A 1 220 ? 23.672 9.695 -7.855 1 97.44 220 PRO A N 1
ATOM 1715 C CA . PRO A 1 220 ? 24.844 10.125 -7.098 1 97.44 220 PRO A CA 1
ATOM 1716 C C . PRO A 1 220 ? 25.562 11.312 -7.734 1 97.44 220 PRO A C 1
ATOM 1718 O O . PRO A 1 220 ? 25.75 11.344 -8.953 1 97.44 220 PRO A O 1
ATOM 1721 N N . GLY A 1 221 ? 25.859 12.305 -6.895 1 96.75 221 GLY A N 1
ATOM 1722 C CA . GLY A 1 221 ? 26.547 13.492 -7.387 1 96.75 221 GLY A CA 1
ATOM 1723 C C . GLY A 1 221 ? 25.609 14.68 -7.562 1 96.75 221 GLY A C 1
ATOM 1724 O O . GLY A 1 221 ? 26.062 15.828 -7.555 1 96.75 221 GLY A O 1
ATOM 1725 N N . ASP A 1 222 ? 24.344 14.484 -7.727 1 98.31 222 ASP A N 1
ATOM 1726 C CA . ASP A 1 222 ? 23.375 15.57 -7.863 1 98.31 222 ASP A CA 1
ATOM 1727 C C . ASP A 1 222 ? 23.234 16.344 -6.551 1 98.31 222 ASP A C 1
ATOM 1729 O O . ASP A 1 222 ? 23.25 15.75 -5.473 1 98.31 222 ASP A O 1
ATOM 1733 N N . ILE A 1 223 ? 23.141 17.688 -6.668 1 98.62 223 ILE A N 1
ATOM 1734 C CA . ILE A 1 223 ? 22.891 18.531 -5.5 1 98.62 223 ILE A CA 1
ATOM 1735 C C . ILE A 1 223 ? 21.391 18.609 -5.23 1 98.62 223 ILE A C 1
ATOM 1737 O O . ILE A 1 223 ? 20.609 18.938 -6.129 1 98.62 223 ILE A O 1
ATOM 1741 N N . VAL A 1 224 ? 20.969 18.281 -4.074 1 98.75 224 VAL A N 1
ATOM 1742 C CA . VAL A 1 224 ? 19.594 18.469 -3.619 1 98.75 224 VAL A CA 1
ATOM 1743 C C . VAL A 1 224 ? 19.562 19.516 -2.506 1 98.75 224 VAL A C 1
ATOM 1745 O O . VAL A 1 224 ? 20.25 19.375 -1.493 1 98.75 224 VAL A O 1
ATOM 1748 N N . LEU A 1 225 ? 18.938 20.672 -2.732 1 98.62 225 LEU A N 1
ATOM 1749 C CA . LEU A 1 225 ? 18.656 21.609 -1.664 1 98.62 225 LEU A CA 1
ATOM 1750 C C . LEU A 1 225 ? 17.609 21.062 -0.712 1 98.62 225 LEU A C 1
ATOM 1752 O O . LEU A 1 225 ? 16.438 20.891 -1.095 1 98.62 225 LEU A O 1
ATOM 1756 N N . TYR A 1 226 ? 17.953 20.766 0.477 1 98.19 226 TYR A N 1
ATOM 1757 C CA . TYR A 1 226 ? 17.203 19.922 1.404 1 98.19 226 TYR A CA 1
ATOM 1758 C C . TYR A 1 226 ? 16.75 20.719 2.625 1 98.19 226 TYR A C 1
ATOM 1760 O O . TYR A 1 226 ? 17.578 21.125 3.451 1 98.19 226 TYR A O 1
ATOM 1768 N N . GLU A 1 227 ? 15.453 20.953 2.721 1 97.69 227 GLU A N 1
ATOM 1769 C CA . GLU A 1 227 ? 14.922 21.516 3.957 1 97.69 227 GLU A CA 1
ATOM 1770 C C . GLU A 1 227 ? 15.164 20.594 5.141 1 97.69 227 GLU A C 1
ATOM 1772 O O . GLU A 1 227 ? 14.758 19.422 5.113 1 97.69 227 GLU A O 1
ATOM 1777 N N . ARG A 1 228 ? 15.773 21.047 6.117 1 96.81 228 ARG A N 1
ATOM 1778 C CA . ARG A 1 228 ? 16.188 20.172 7.207 1 96.81 228 ARG A CA 1
ATOM 1779 C C . ARG A 1 228 ? 14.992 19.578 7.93 1 96.81 228 ARG A C 1
ATOM 1781 O O . ARG A 1 228 ? 15.102 18.547 8.586 1 96.81 228 ARG A O 1
ATOM 1788 N N . ASN A 1 229 ? 13.766 20.172 7.703 1 94.88 229 ASN A N 1
ATOM 1789 C CA . ASN A 1 229 ? 12.516 19.688 8.289 1 94.88 229 ASN A CA 1
ATOM 1790 C C . ASN A 1 229 ? 11.867 18.609 7.434 1 94.88 229 ASN A C 1
ATOM 1792 O O . ASN A 1 229 ? 10.797 18.109 7.766 1 94.88 229 ASN A O 1
ATOM 1796 N N . ASN A 1 230 ? 12.516 18.234 6.406 1 97.12 230 ASN A N 1
ATOM 1797 C CA . ASN A 1 230 ? 11.867 17.266 5.531 1 97.12 230 ASN A CA 1
ATOM 1798 C C . ASN A 1 230 ? 11.602 15.945 6.25 1 97.12 230 ASN A C 1
ATOM 1800 O O . ASN A 1 230 ? 12.391 15.523 7.09 1 97.12 230 ASN A O 1
ATOM 1804 N N . HIS A 1 231 ? 10.5 15.367 5.891 1 96.5 231 HIS A N 1
ATOM 1805 C CA . HIS A 1 231 ? 10.109 14.055 6.395 1 96.5 231 HIS A CA 1
ATOM 1806 C C . HIS A 1 231 ? 11.156 13 6.062 1 96.5 231 HIS A C 1
ATOM 1808 O O . HIS A 1 231 ? 11.852 13.109 5.051 1 96.5 231 HIS A O 1
ATOM 1814 N N . LYS A 1 232 ? 11.297 12.008 6.832 1 96.19 232 LYS A N 1
ATOM 1815 C CA . LYS A 1 232 ? 12.305 10.961 6.68 1 96.19 232 LYS A CA 1
ATOM 1816 C C . LYS A 1 232 ? 12.18 10.273 5.324 1 96.19 232 LYS A C 1
ATOM 1818 O O . LYS A 1 232 ? 13.156 9.742 4.801 1 96.19 232 LYS A O 1
ATOM 1823 N N . SER A 1 233 ? 10.977 10.227 4.734 1 96.69 233 SER A N 1
ATOM 1824 C CA . SER A 1 233 ? 10.812 9.594 3.432 1 96.69 233 SER A CA 1
ATOM 1825 C C . SER A 1 233 ? 11.594 10.336 2.352 1 96.69 233 SER A C 1
ATOM 1827 O O . SER A 1 233 ? 12.023 9.734 1.362 1 96.69 233 SER A O 1
ATOM 1829 N N . ILE A 1 234 ? 11.781 11.641 2.527 1 98.06 234 ILE A N 1
ATOM 1830 C CA . ILE A 1 234 ? 12.609 12.406 1.606 1 98.06 234 ILE A CA 1
ATOM 1831 C C . ILE A 1 234 ? 14.07 11.984 1.763 1 98.06 234 ILE A C 1
ATOM 1833 O O . ILE A 1 234 ? 14.797 11.852 0.773 1 98.06 234 ILE A O 1
ATOM 1837 N N . SER A 1 235 ? 14.461 11.781 3.047 1 97.25 235 SER A N 1
ATOM 1838 C CA . SER A 1 235 ? 15.805 11.273 3.309 1 97.25 235 SER A CA 1
ATOM 1839 C C . SER A 1 235 ? 16.016 9.898 2.674 1 97.25 235 SER A C 1
ATOM 1841 O O . SER A 1 235 ? 17.031 9.656 2.023 1 97.25 235 SER A O 1
ATOM 1843 N N . TYR A 1 236 ? 15.055 9.039 2.816 1 96.94 236 TYR A N 1
ATOM 1844 C CA . TYR A 1 236 ? 15.133 7.703 2.244 1 96.94 236 TYR A CA 1
ATOM 1845 C C . TYR A 1 236 ? 15.273 7.766 0.728 1 96.94 236 TYR A C 1
ATOM 1847 O O . TYR A 1 236 ? 16.141 7.113 0.151 1 96.94 236 TYR A O 1
ATOM 1855 N N . GLY A 1 237 ? 14.445 8.547 0.08 1 97.44 237 GLY A N 1
ATOM 1856 C CA . GLY A 1 237 ? 14.438 8.617 -1.373 1 97.44 237 GLY A CA 1
ATOM 1857 C C . GLY A 1 237 ? 15.633 9.344 -1.946 1 97.44 237 GLY A C 1
ATOM 1858 O O . GLY A 1 237 ? 16.344 8.805 -2.799 1 97.44 237 GLY A O 1
ATOM 1859 N N . ALA A 1 238 ? 15.977 10.523 -1.453 1 98.44 238 ALA A N 1
ATOM 1860 C CA . ALA A 1 238 ? 16.969 11.406 -2.049 1 98.44 238 ALA A CA 1
ATOM 1861 C C . ALA A 1 238 ? 18.391 10.992 -1.652 1 98.44 238 ALA A C 1
ATOM 1863 O O . ALA A 1 238 ? 19.297 11.039 -2.473 1 98.44 238 ALA A O 1
ATOM 1864 N N . LEU A 1 239 ? 18.516 10.594 -0.361 1 98.19 239 LEU A N 1
ATOM 1865 C CA . LEU A 1 239 ? 19.875 10.492 0.161 1 98.19 239 LEU A CA 1
ATOM 1866 C C . LEU A 1 239 ? 20.328 9.031 0.235 1 98.19 239 LEU A C 1
ATOM 1868 O O . LEU A 1 239 ? 21.484 8.719 -0.055 1 98.19 239 LEU A O 1
ATOM 1872 N N . ILE A 1 240 ? 19.391 8.164 0.598 1 97.19 240 ILE A N 1
ATOM 1873 C CA . ILE A 1 240 ? 19.766 6.762 0.777 1 97.19 240 ILE A CA 1
ATOM 1874 C C . ILE A 1 240 ? 19.609 6.012 -0.542 1 97.19 240 ILE A C 1
ATOM 1876 O O . ILE A 1 240 ? 20.547 5.395 -1.038 1 97.19 240 ILE A O 1
ATOM 1880 N N . GLN A 1 241 ? 18.469 6.062 -1.181 1 96.75 241 GLN A N 1
ATOM 1881 C CA . GLN A 1 241 ? 18.203 5.301 -2.398 1 96.75 241 GLN A CA 1
ATOM 1882 C C . GLN A 1 241 ? 18.906 5.926 -3.6 1 96.75 241 GLN A C 1
ATOM 1884 O O . GLN A 1 241 ? 19.672 5.258 -4.293 1 96.75 241 GLN A O 1
ATOM 1889 N N . ALA A 1 242 ? 18.688 7.258 -3.801 1 97.56 242 ALA A N 1
ATOM 1890 C CA . ALA A 1 242 ? 19.25 7.918 -4.98 1 97.56 242 ALA A CA 1
ATOM 1891 C C . ALA A 1 242 ? 20.719 8.242 -4.785 1 97.56 242 ALA A C 1
ATOM 1893 O O . ALA A 1 242 ? 21.484 8.344 -5.754 1 97.56 242 ALA A O 1
ATOM 1894 N N . GLY A 1 243 ? 21.156 8.531 -3.482 1 97.88 243 GLY A N 1
ATOM 1895 C CA . GLY A 1 243 ? 22.547 8.812 -3.176 1 97.88 243 GLY A CA 1
ATOM 1896 C C . GLY A 1 243 ? 22.953 10.234 -3.514 1 97.88 243 GLY A C 1
ATOM 1897 O O . GLY A 1 243 ? 24.141 10.5 -3.762 1 97.88 243 GLY A O 1
ATOM 1898 N N . ALA A 1 244 ? 22.031 11.172 -3.541 1 98.44 244 ALA A N 1
ATOM 1899 C CA . ALA A 1 244 ? 22.328 12.562 -3.879 1 98.44 244 ALA A CA 1
ATOM 1900 C C . ALA A 1 244 ? 23.094 13.25 -2.75 1 98.44 244 ALA A C 1
ATOM 1902 O O . ALA A 1 244 ? 23.219 12.695 -1.657 1 98.44 244 ALA A O 1
ATOM 1903 N N . VAL A 1 245 ? 23.625 14.461 -3.035 1 98.06 245 VAL A N 1
ATOM 1904 C CA . VAL A 1 245 ? 24.391 15.258 -2.08 1 98.06 245 VAL A CA 1
ATOM 1905 C C . VAL A 1 245 ? 23.5 16.344 -1.482 1 98.06 245 VAL A C 1
ATOM 1907 O O . VAL A 1 245 ? 23.109 17.297 -2.174 1 98.06 245 VAL A O 1
ATOM 1910 N N . PRO A 1 246 ? 23.234 16.266 -0.218 1 97.94 246 PRO A N 1
ATOM 1911 C CA . PRO A 1 246 ? 22.328 17.25 0.385 1 97.94 246 PRO A CA 1
ATOM 1912 C C . PRO A 1 246 ? 23.016 18.562 0.736 1 97.94 246 PRO A C 1
ATOM 1914 O O . PRO A 1 246 ? 24.172 18.547 1.19 1 97.94 246 PRO A O 1
ATOM 1917 N N . VAL A 1 247 ? 22.422 19.625 0.482 1 98.06 247 VAL A N 1
ATOM 1918 C CA . VAL A 1 247 ? 22.672 20.938 1.048 1 98.06 247 VAL A CA 1
ATOM 1919 C C . VAL A 1 247 ? 21.516 21.359 1.946 1 98.06 247 VAL A C 1
ATOM 1921 O O . VAL A 1 247 ? 20.453 21.734 1.457 1 98.06 247 VAL A O 1
ATOM 1924 N N . TYR A 1 248 ? 21.766 21.344 3.273 1 97.62 248 TYR A N 1
ATOM 1925 C CA . TYR A 1 248 ? 20.688 21.516 4.246 1 97.62 248 TYR A CA 1
ATOM 1926 C C . TYR A 1 248 ? 20.375 23 4.469 1 97.62 248 TYR A C 1
ATOM 1928 O O . TYR A 1 248 ? 21.297 23.812 4.617 1 97.62 248 TYR A O 1
ATOM 1936 N N . LEU A 1 249 ? 19.156 23.266 4.469 1 98 249 LEU A N 1
ATOM 1937 C CA . LEU A 1 249 ? 18.672 24.609 4.809 1 98 249 LEU A CA 1
ATOM 1938 C C . LEU A 1 249 ? 18.141 24.641 6.238 1 98 249 LEU A C 1
ATOM 1940 O O . LEU A 1 249 ? 17.391 23.766 6.652 1 98 249 LEU A O 1
ATOM 1944 N N . GLU A 1 250 ? 18.484 25.703 6.945 1 97.38 250 GLU A N 1
ATOM 1945 C CA . GLU A 1 250 ? 18.031 25.891 8.328 1 97.38 250 GLU A CA 1
ATOM 1946 C C . GLU A 1 250 ? 16.531 26.109 8.398 1 97.38 250 GLU A C 1
ATOM 1948 O O . GLU A 1 250 ? 15.938 26.688 7.484 1 97.38 250 GLU A O 1
ATOM 1953 N N . THR A 1 251 ? 16.016 25.656 9.461 1 97.81 251 THR A N 1
ATOM 1954 C CA . THR A 1 251 ? 14.594 25.875 9.688 1 97.81 251 THR A CA 1
ATOM 1955 C C . THR A 1 251 ? 14.336 26.344 11.109 1 97.81 251 THR A C 1
ATOM 1957 O O . THR A 1 251 ? 15.172 26.156 12 1 97.81 251 THR A O 1
ATOM 1960 N N . ALA A 1 252 ? 13.234 26.953 11.305 1 96.94 252 ALA A N 1
ATOM 1961 C CA . ALA A 1 252 ? 12.891 27.562 12.586 1 96.94 252 ALA A CA 1
ATOM 1962 C C . ALA A 1 252 ? 12.117 26.594 13.469 1 96.94 252 ALA A C 1
ATOM 1964 O O . ALA A 1 252 ? 11.43 25.703 12.969 1 96.94 252 ALA A O 1
ATOM 1965 N N . ARG A 1 253 ? 12.344 26.75 14.766 1 96.12 253 ARG A N 1
ATOM 1966 C CA . ARG A 1 253 ? 11.523 26.203 15.844 1 96.12 253 ARG A CA 1
ATOM 1967 C C . ARG A 1 253 ? 11.156 27.281 16.859 1 96.12 253 ARG A C 1
ATOM 1969 O O . ARG A 1 253 ? 11.961 28.156 17.156 1 96.12 253 ARG A O 1
ATOM 1976 N N . ASN A 1 254 ? 9.922 27.281 17.281 1 95.94 254 ASN A N 1
ATOM 1977 C CA . ASN A 1 254 ? 9.594 28.25 18.328 1 95.94 254 ASN A CA 1
ATOM 1978 C C . ASN A 1 254 ? 9.602 27.625 19.719 1 95.94 254 ASN A C 1
ATOM 1980 O O . ASN A 1 254 ? 9.773 26.406 19.844 1 95.94 254 ASN A O 1
ATOM 1984 N N . PRO A 1 255 ? 9.484 28.375 20.75 1 95.88 255 PRO A N 1
ATOM 1985 C CA . PRO A 1 255 ? 9.672 27.844 22.094 1 95.88 255 PRO A CA 1
ATOM 1986 C C . PRO A 1 255 ? 8.562 26.875 22.516 1 95.88 255 PRO A C 1
ATOM 1988 O O . PRO A 1 255 ? 8.711 26.141 23.5 1 95.88 255 PRO A O 1
ATOM 1991 N N . PHE A 1 256 ? 7.406 26.875 21.844 1 96.12 256 PHE A N 1
ATOM 1992 C CA . PHE A 1 256 ? 6.305 25.969 22.172 1 96.12 256 PHE A CA 1
ATOM 1993 C C . PHE A 1 256 ? 6.59 24.562 21.672 1 96.12 256 PHE A C 1
ATOM 1995 O O . PHE A 1 256 ? 5.93 23.609 22.078 1 96.12 256 PHE A O 1
ATOM 2002 N N . GLY A 1 257 ? 7.582 24.453 20.734 1 94.56 257 GLY A N 1
ATOM 2003 C CA . GLY A 1 257 ? 7.906 23.188 20.109 1 94.56 257 GLY A CA 1
ATOM 2004 C C . GLY A 1 257 ? 7.355 23.062 18.703 1 94.56 257 GLY A C 1
ATOM 2005 O O . GLY A 1 257 ? 7.5 22.016 18.062 1 94.56 257 GLY A O 1
ATOM 2006 N N . SER A 1 258 ? 6.816 24.125 18.156 1 95.62 258 SER A N 1
ATOM 2007 C CA . SER A 1 258 ? 6.211 24.078 16.828 1 95.62 258 SER A CA 1
ATOM 2008 C C . SER A 1 258 ? 7.266 24.156 15.734 1 95.62 258 SER A C 1
ATOM 2010 O O . SER A 1 258 ? 8.25 24.891 15.867 1 95.62 258 SER A O 1
ATOM 2012 N N . ILE A 1 259 ? 7.004 23.438 14.68 1 96.81 259 ILE A N 1
ATOM 2013 C CA . ILE A 1 259 ? 7.891 23.438 13.523 1 96.81 259 ILE A CA 1
ATOM 2014 C C . ILE A 1 259 ? 7.605 24.641 12.648 1 96.81 259 ILE A C 1
ATOM 2016 O O . ILE A 1 259 ? 6.453 24.922 12.32 1 96.81 259 ILE A O 1
ATOM 2020 N N . GLY A 1 260 ? 8.641 25.422 12.336 1 96.88 260 GLY A N 1
ATOM 2021 C CA . GLY A 1 260 ? 8.539 26.547 11.422 1 96.88 260 GLY A CA 1
ATOM 2022 C C . GLY A 1 260 ? 9.117 26.266 10.047 1 96.88 260 GLY A C 1
ATOM 2023 O O . GLY A 1 260 ? 9.242 25.109 9.648 1 96.88 260 GLY A O 1
ATOM 2024 N N . GLY A 1 261 ? 9.312 27.312 9.312 1 97.31 261 GLY A N 1
ATOM 2025 C CA . GLY A 1 261 ? 9.812 27.156 7.957 1 97.31 261 GLY A CA 1
ATOM 2026 C C . GLY A 1 261 ? 11.297 27.453 7.824 1 97.31 261 GLY A C 1
ATOM 2027 O O . GLY A 1 261 ? 11.992 27.609 8.828 1 97.31 261 GLY A O 1
ATOM 2028 N N . ILE A 1 262 ? 11.805 27.469 6.633 1 98.31 262 ILE A N 1
ATOM 2029 C CA . ILE A 1 262 ? 13.188 27.797 6.289 1 98.31 262 ILE A CA 1
ATOM 2030 C C . ILE A 1 262 ? 13.469 29.25 6.629 1 98.31 262 ILE A C 1
ATOM 2032 O O . ILE A 1 262 ? 12.633 30.125 6.387 1 98.31 262 ILE A O 1
ATOM 2036 N N . LEU A 1 263 ? 14.602 29.578 7.152 1 98.19 263 LEU A N 1
ATOM 2037 C CA . LEU A 1 263 ? 14.961 30.953 7.48 1 98.19 263 LEU A CA 1
ATOM 2038 C C . LEU A 1 263 ? 15.117 31.781 6.215 1 98.19 263 LEU A C 1
ATOM 2040 O O . LEU A 1 263 ? 15.609 31.297 5.199 1 98.19 263 LEU A O 1
ATOM 2044 N N . GLU A 1 264 ? 14.781 33 6.297 1 98.06 264 GLU A N 1
ATOM 2045 C CA . GLU A 1 264 ? 14.75 33.906 5.156 1 98.06 264 GLU A CA 1
ATOM 2046 C C . GLU A 1 264 ? 16.094 33.969 4.453 1 98.06 264 GLU A C 1
ATOM 2048 O O . GLU A 1 264 ? 16.172 34 3.225 1 98.06 264 GLU A O 1
ATOM 2053 N N . HIS A 1 265 ? 17.203 34.031 5.191 1 97.88 265 HIS A N 1
ATOM 2054 C CA . HIS A 1 265 ? 18.516 34.188 4.598 1 97.88 265 HIS A CA 1
ATOM 2055 C C . HIS A 1 265 ? 18.906 33 3.758 1 97.88 265 HIS A C 1
ATOM 2057 O O . HIS A 1 265 ? 19.766 33.094 2.875 1 97.88 265 HIS A O 1
ATOM 2063 N N . CYS A 1 266 ? 18.281 31.844 3.988 1 98.12 266 CYS A N 1
ATOM 2064 C CA . CYS A 1 266 ? 18.578 30.625 3.256 1 98.12 266 CYS A CA 1
ATOM 2065 C C . CYS A 1 266 ? 18.062 30.703 1.824 1 98.12 266 CYS A C 1
ATOM 2067 O O . CYS A 1 266 ? 18.453 29.906 0.972 1 98.12 266 CYS A O 1
ATOM 2069 N N . PHE A 1 267 ? 17.203 31.672 1.515 1 98 267 PHE A N 1
ATOM 2070 C CA . PHE A 1 267 ? 16.672 31.828 0.169 1 98 267 PHE A CA 1
ATOM 2071 C C . PHE A 1 267 ? 17.5 32.844 -0.635 1 98 267 PHE A C 1
ATOM 2073 O O . PHE A 1 267 ? 17.172 33.125 -1.788 1 98 267 PHE A O 1
ATOM 2080 N N . ASN A 1 268 ? 18.562 33.312 -0.056 1 97.94 268 ASN A N 1
ATOM 2081 C CA . ASN A 1 268 ? 19.5 34.219 -0.755 1 97.94 268 ASN A CA 1
ATOM 2082 C C . ASN A 1 268 ? 20.453 33.438 -1.655 1 97.94 268 ASN A C 1
ATOM 2084 O O . ASN A 1 268 ? 21.109 32.5 -1.203 1 97.94 268 ASN A O 1
ATOM 2088 N N . GLU A 1 269 ? 20.562 33.812 -2.875 1 98.25 269 GLU A N 1
ATOM 2089 C CA . GLU A 1 269 ? 21.391 33.094 -3.842 1 98.25 269 GLU A CA 1
ATOM 2090 C C . GLU A 1 269 ? 22.828 33 -3.371 1 98.25 269 GLU A C 1
ATOM 2092 O O . GLU A 1 269 ? 23.453 31.922 -3.488 1 98.25 269 GLU A O 1
ATOM 2097 N N . GLU A 1 270 ? 23.391 34.094 -2.869 1 98.25 270 GLU A N 1
ATOM 2098 C CA . GLU A 1 270 ? 24.781 34.094 -2.406 1 98.25 270 GLU A CA 1
ATOM 2099 C C . GLU A 1 270 ? 24.984 33.062 -1.298 1 98.25 270 GLU A C 1
ATOM 2101 O O . GLU A 1 270 ? 25.984 32.344 -1.286 1 98.25 270 GLU A O 1
ATOM 2106 N N . TYR A 1 271 ? 24.062 33 -0.443 1 98.12 271 TYR A N 1
ATOM 2107 C CA . TYR A 1 271 ? 24.141 32.062 0.646 1 98.12 271 TYR A CA 1
ATOM 2108 C C . TYR A 1 271 ? 24.062 30.625 0.114 1 98.12 271 TYR A C 1
ATOM 2110 O O . TYR A 1 271 ? 24.859 29.766 0.515 1 98.12 271 TYR A O 1
ATOM 2118 N N . ILE A 1 272 ? 23.156 30.375 -0.804 1 98.56 272 ILE A N 1
ATOM 2119 C CA . ILE A 1 272 ? 22.938 29.047 -1.368 1 98.56 272 ILE A CA 1
ATOM 2120 C C . ILE A 1 272 ? 24.219 28.578 -2.08 1 98.56 272 ILE A C 1
ATOM 2122 O O . ILE A 1 272 ? 24.672 27.453 -1.877 1 98.56 272 ILE A O 1
ATOM 2126 N N . ARG A 1 273 ? 24.781 29.438 -2.877 1 98.38 273 ARG A N 1
ATOM 2127 C CA . ARG A 1 273 ? 26.016 29.094 -3.594 1 98.38 273 ARG A CA 1
ATOM 2128 C C . ARG A 1 273 ? 27.156 28.844 -2.623 1 98.38 273 ARG A C 1
ATOM 2130 O O . ARG A 1 273 ? 28 27.969 -2.857 1 98.38 273 ARG A O 1
ATOM 2137 N N . MET A 1 274 ? 27.203 29.609 -1.551 1 98.12 274 MET A N 1
ATOM 2138 C CA . MET A 1 274 ? 28.234 29.422 -0.538 1 98.12 274 MET A CA 1
ATOM 2139 C C . MET A 1 274 ? 28.141 28.031 0.094 1 98.12 274 MET A C 1
ATOM 2141 O O . MET A 1 274 ? 29.156 27.344 0.235 1 98.12 274 MET A O 1
ATOM 2145 N N . VAL A 1 275 ? 26.953 27.656 0.455 1 97.44 275 VAL A N 1
ATOM 2146 C CA . VAL A 1 275 ? 26.781 26.375 1.127 1 97.44 275 VAL A CA 1
ATOM 2147 C C . VAL A 1 275 ? 27 25.234 0.13 1 97.44 275 VAL A C 1
ATOM 2149 O O . VAL A 1 275 ? 27.484 24.156 0.497 1 97.44 275 VAL A O 1
ATOM 2152 N N . ILE A 1 276 ? 26.594 25.391 -1.134 1 98.38 276 ILE A N 1
ATOM 2153 C CA . ILE A 1 276 ? 26.875 24.391 -2.156 1 98.38 276 ILE A CA 1
ATOM 2154 C C . ILE A 1 276 ? 28.375 24.234 -2.342 1 98.38 276 ILE A C 1
ATOM 2156 O O . ILE A 1 276 ? 28.875 23.109 -2.508 1 98.38 276 ILE A O 1
ATOM 2160 N N . ALA A 1 277 ? 29.156 25.312 -2.287 1 98.19 277 ALA A N 1
ATOM 2161 C CA . ALA A 1 277 ? 30.594 25.312 -2.502 1 98.19 277 ALA A CA 1
ATOM 2162 C C . ALA A 1 277 ? 31.312 24.5 -1.434 1 98.19 277 ALA A C 1
ATOM 2164 O O . ALA A 1 277 ? 32.375 23.938 -1.684 1 98.19 277 ALA A O 1
ATOM 2165 N N . GLU A 1 278 ? 30.688 24.422 -0.278 1 96.06 278 GLU A N 1
ATOM 2166 C CA . GLU A 1 278 ? 31.25 23.594 0.788 1 96.06 278 GLU A CA 1
ATOM 2167 C C . GLU A 1 278 ? 31.297 22.125 0.386 1 96.06 278 GLU A C 1
ATOM 2169 O O . GLU A 1 278 ? 32.094 21.359 0.914 1 96.06 278 GLU A O 1
ATOM 2174 N N . LYS A 1 279 ? 30.438 21.781 -0.538 1 95.56 279 LYS A N 1
ATOM 2175 C CA . LYS A 1 279 ? 30.344 20.391 -0.981 1 95.56 279 LYS A CA 1
ATOM 2176 C C . LYS A 1 279 ? 30.969 20.219 -2.359 1 95.56 279 LYS A C 1
ATOM 2178 O O . LYS A 1 279 ? 31.609 19.188 -2.631 1 95.56 279 LYS A O 1
ATOM 2183 N N . ASP A 1 280 ? 30.75 21.219 -3.207 1 96.75 280 ASP A N 1
ATOM 2184 C CA . ASP A 1 280 ? 31.188 21.156 -4.598 1 96.75 280 ASP A CA 1
ATOM 2185 C C . ASP A 1 280 ? 31.422 22.562 -5.156 1 96.75 280 ASP A C 1
ATOM 2187 O O . ASP A 1 280 ? 30.484 23.188 -5.66 1 96.75 280 ASP A O 1
ATOM 2191 N N . LYS A 1 281 ? 32.562 22.984 -5.285 1 97.44 281 LYS A N 1
ATOM 2192 C CA . LYS A 1 281 ? 32.906 24.344 -5.711 1 97.44 281 LYS A CA 1
ATOM 2193 C C . LYS A 1 281 ? 32.562 24.578 -7.172 1 97.44 281 LYS A C 1
ATOM 2195 O O . LYS A 1 281 ? 32.156 25.672 -7.551 1 97.44 281 LYS A O 1
ATOM 2200 N N . LYS A 1 282 ? 32.719 23.531 -7.918 1 97.62 282 LYS A N 1
ATOM 2201 C CA . LYS A 1 282 ? 32.438 23.672 -9.344 1 97.62 282 LYS A CA 1
ATOM 2202 C C . LYS A 1 282 ? 30.938 23.844 -9.586 1 97.62 282 LYS A C 1
ATOM 2204 O O . LYS A 1 282 ? 30.531 24.734 -10.336 1 97.62 282 LYS A O 1
ATOM 2209 N N . LYS A 1 283 ? 30.125 23.094 -8.977 1 97.12 283 LYS A N 1
ATOM 2210 C CA . LYS A 1 283 ? 28.672 23.172 -9.156 1 97.12 283 LYS A CA 1
ATOM 2211 C C . LYS A 1 283 ? 28.125 24.469 -8.602 1 97.12 283 LYS A C 1
ATOM 2213 O O . LYS A 1 283 ? 27.141 25.016 -9.133 1 97.12 283 LYS A O 1
ATOM 2218 N N . ALA A 1 284 ? 28.75 24.984 -7.574 1 98.25 284 ALA A N 1
ATOM 2219 C CA . ALA A 1 284 ? 28.297 26.219 -6.957 1 98.25 284 ALA A CA 1
ATOM 2220 C C . ALA A 1 284 ? 28.281 27.359 -7.969 1 98.25 284 ALA A C 1
ATOM 2222 O O . ALA A 1 284 ? 27.5 28.312 -7.84 1 98.25 284 ALA A O 1
ATOM 2223 N N . LYS A 1 285 ? 29.078 27.25 -9.023 1 97.94 285 LYS A N 1
ATOM 2224 C CA . LYS A 1 285 ? 29.234 28.312 -10 1 97.94 285 LYS A CA 1
ATOM 2225 C C . LYS A 1 285 ? 28.344 28.078 -11.219 1 97.94 285 LYS A C 1
ATOM 2227 O O . LYS A 1 285 ? 28.188 28.969 -12.062 1 97.94 285 LYS A O 1
ATOM 2232 N N . ALA A 1 286 ? 27.766 26.922 -11.305 1 97.94 286 ALA A N 1
ATOM 2233 C CA . ALA A 1 286 ? 26.922 26.609 -12.445 1 97.94 286 ALA A CA 1
ATOM 2234 C C . ALA A 1 286 ? 25.688 27.5 -12.477 1 97.94 286 ALA A C 1
ATOM 2236 O O . ALA A 1 286 ? 25.266 28.031 -11.445 1 97.94 286 ALA A O 1
ATOM 2237 N N . LYS A 1 287 ? 25.109 27.672 -13.648 1 97.44 287 LYS A N 1
ATOM 2238 C CA . LYS A 1 287 ? 23.906 28.484 -13.797 1 97.44 287 LYS A CA 1
ATOM 2239 C C . LYS A 1 287 ? 22.766 27.938 -12.945 1 97.44 287 LYS A C 1
ATOM 2241 O O . LYS A 1 287 ? 22.062 28.703 -12.289 1 97.44 287 LYS A O 1
ATOM 2246 N N . ARG A 1 288 ? 22.625 26.625 -12.969 1 98.19 288 ARG A N 1
ATOM 2247 C CA . ARG A 1 288 ? 21.641 25.922 -12.156 1 98.19 288 ARG A CA 1
ATOM 2248 C C . ARG A 1 288 ? 22.297 24.812 -11.336 1 98.19 288 ARG A C 1
ATOM 2250 O O . ARG A 1 288 ? 22.234 23.641 -11.711 1 98.19 288 ARG A O 1
ATOM 2257 N N . PRO A 1 289 ? 22.812 25.125 -10.211 1 98.44 289 PRO A N 1
ATOM 2258 C CA . PRO A 1 289 ? 23.609 24.156 -9.445 1 98.44 289 PRO A CA 1
ATOM 2259 C C . PRO A 1 289 ? 22.75 23.078 -8.781 1 98.44 289 PRO A C 1
ATOM 2261 O O . PRO A 1 289 ? 23.266 22.031 -8.391 1 98.44 289 PRO A O 1
ATOM 2264 N N . VAL A 1 290 ? 21.406 23.312 -8.68 1 98.81 290 VAL A N 1
ATOM 2265 C CA . VAL A 1 290 ? 20.547 22.453 -7.898 1 98.81 290 VAL A CA 1
ATOM 2266 C C . VAL A 1 290 ? 19.672 21.609 -8.828 1 98.81 290 VAL A C 1
ATOM 2268 O O . VAL A 1 290 ? 18.906 22.141 -9.633 1 98.81 290 VAL A O 1
ATOM 2271 N N . ARG A 1 291 ? 19.766 20.281 -8.727 1 98.69 291 ARG A N 1
ATOM 2272 C CA . ARG A 1 291 ? 18.906 19.406 -9.523 1 98.69 291 ARG A CA 1
ATOM 2273 C C . ARG A 1 291 ? 17.453 19.5 -9.062 1 98.69 291 ARG A C 1
ATOM 2275 O O . ARG A 1 291 ? 16.547 19.609 -9.883 1 98.69 291 ARG A O 1
ATOM 2282 N N . VAL A 1 292 ? 17.281 19.469 -7.742 1 98.88 292 VAL A N 1
ATOM 2283 C CA . VAL A 1 292 ? 15.938 19.641 -7.195 1 98.88 292 VAL A CA 1
ATOM 2284 C C . VAL A 1 292 ? 16.016 20.25 -5.797 1 98.88 292 VAL A C 1
ATOM 2286 O O . VAL A 1 292 ? 16.891 19.875 -5.004 1 98.88 292 VAL A O 1
ATOM 2289 N N . ALA A 1 293 ? 15.234 21.25 -5.508 1 98.88 293 ALA A N 1
ATOM 2290 C CA . ALA A 1 293 ? 14.984 21.719 -4.148 1 98.88 293 ALA A CA 1
ATOM 2291 C C . ALA A 1 293 ? 13.75 21.047 -3.557 1 98.88 293 ALA A C 1
ATOM 2293 O O . ALA A 1 293 ? 12.68 21.047 -4.172 1 98.88 293 ALA A O 1
ATOM 2294 N N . VAL A 1 294 ? 13.883 20.406 -2.441 1 98.75 294 VAL A N 1
ATOM 2295 C CA . VAL A 1 294 ? 12.758 19.75 -1.788 1 98.75 294 VAL A CA 1
ATOM 2296 C C . VAL A 1 294 ? 12.273 20.594 -0.617 1 98.75 294 VAL A C 1
ATOM 2298 O O . VAL A 1 294 ? 12.984 20.766 0.375 1 98.75 294 VAL A O 1
ATOM 2301 N N . ILE A 1 295 ? 11.07 21.062 -0.752 1 98.06 295 ILE A N 1
ATOM 2302 C CA . ILE A 1 295 ? 10.469 21.984 0.208 1 98.06 295 ILE A CA 1
ATOM 2303 C C . ILE A 1 295 ? 9.156 21.406 0.735 1 98.06 295 ILE A C 1
ATOM 2305 O O . ILE A 1 295 ? 8.336 20.906 -0.039 1 98.06 295 ILE A O 1
ATOM 2309 N N . GLN A 1 296 ? 9.023 21.391 1.997 1 96.5 296 GLN A N 1
ATOM 2310 C CA . GLN A 1 296 ? 7.723 21.062 2.574 1 96.5 296 GLN A CA 1
ATOM 2311 C C . GLN A 1 296 ? 6.75 22.219 2.465 1 96.5 296 GLN A C 1
ATOM 2313 O O . GLN A 1 296 ? 6.832 23.188 3.236 1 96.5 296 GLN A O 1
ATOM 2318 N N . LEU A 1 297 ? 5.801 22.125 1.643 1 97 297 LEU A N 1
ATOM 2319 C CA . LEU A 1 297 ? 4.91 23.25 1.38 1 97 297 LEU A CA 1
ATOM 2320 C C . LEU A 1 297 ? 4.121 23.625 2.633 1 97 297 LEU A C 1
ATOM 2322 O O . LEU A 1 297 ? 3.9 24.797 2.9 1 97 297 LEU A O 1
ATOM 2326 N N . GLY A 1 298 ? 3.627 22.703 3.312 1 96.38 298 GLY A N 1
ATOM 2327 C CA . GLY A 1 298 ? 2.98 22.812 4.609 1 96.38 298 GLY A CA 1
ATOM 2328 C C . GLY A 1 298 ? 3.508 21.812 5.625 1 96.38 298 GLY A C 1
ATOM 2329 O O . GLY A 1 298 ? 3.461 20.594 5.391 1 96.38 298 GLY A O 1
ATOM 2330 N N . ASN A 1 299 ? 4.027 22.328 6.648 1 93.75 299 ASN A N 1
ATOM 2331 C CA . ASN A 1 299 ? 4.609 21.391 7.605 1 93.75 299 ASN A CA 1
ATOM 2332 C C . ASN A 1 299 ? 3.562 20.859 8.586 1 93.75 299 ASN A C 1
ATOM 2334 O O . ASN A 1 299 ? 2.383 21.188 8.477 1 93.75 299 ASN A O 1
ATOM 2338 N N . TYR A 1 300 ? 3.969 20.016 9.406 1 91.69 300 TYR A N 1
ATOM 2339 C CA . TYR A 1 300 ? 3.084 19.266 10.297 1 91.69 300 TYR A CA 1
ATOM 2340 C C . TYR A 1 300 ? 2.277 20.219 11.18 1 91.69 300 TYR A C 1
ATOM 2342 O O . TYR A 1 300 ? 1.084 20 11.406 1 91.69 300 TYR A O 1
ATOM 2350 N N . ASP A 1 301 ? 2.85 21.328 11.594 1 95.38 301 ASP A N 1
ATOM 2351 C CA . ASP A 1 301 ? 2.232 22.188 12.602 1 95.38 301 ASP A CA 1
ATOM 2352 C C . ASP A 1 301 ? 1.493 23.359 11.945 1 95.38 301 ASP A C 1
ATOM 2354 O O . ASP A 1 301 ? 0.993 24.25 12.641 1 95.38 301 ASP A O 1
ATOM 2358 N N . GLY A 1 302 ? 1.493 23.406 10.688 1 95.75 302 GLY A N 1
ATOM 2359 C CA . GLY A 1 302 ? 0.558 24.312 10.047 1 95.75 302 GLY A CA 1
ATOM 2360 C C . GLY A 1 302 ? 1.222 25.562 9.484 1 95.75 302 GLY A C 1
ATOM 2361 O O . GLY A 1 302 ? 0.552 26.562 9.219 1 95.75 302 GLY A O 1
ATOM 2362 N N . CYS A 1 303 ? 2.49 25.531 9.344 1 96.81 303 CYS A N 1
ATOM 2363 C CA . CYS A 1 303 ? 3.186 26.594 8.617 1 96.81 303 CYS A CA 1
ATOM 2364 C C . CYS A 1 303 ? 3.164 26.312 7.117 1 96.81 303 CYS A C 1
ATOM 2366 O O . CYS A 1 303 ? 3.764 25.344 6.645 1 96.81 303 CYS A O 1
ATOM 2368 N N . ILE A 1 304 ? 2.496 27.172 6.344 1 98 304 ILE A N 1
ATOM 2369 C CA . ILE A 1 304 ? 2.406 27 4.898 1 98 304 ILE A CA 1
ATOM 2370 C C . ILE A 1 304 ? 3.326 28 4.199 1 98 304 ILE A C 1
ATOM 2372 O O . ILE A 1 304 ? 3.326 29.188 4.527 1 98 304 ILE A O 1
ATOM 2376 N N . TYR A 1 305 ? 4.027 27.578 3.27 1 98.06 305 TYR A N 1
ATOM 2377 C CA . TYR A 1 305 ? 4.969 28.406 2.51 1 98.06 305 TYR A CA 1
ATOM 2378 C C . TYR A 1 305 ? 4.258 29.172 1.401 1 98.06 305 TYR A C 1
ATOM 2380 O O . TYR A 1 305 ? 3.262 28.688 0.853 1 98.06 305 TYR A O 1
ATOM 2388 N N . ASN A 1 306 ? 4.746 30.375 1.111 1 98.25 306 ASN A N 1
ATOM 2389 C CA . ASN A 1 306 ? 4.398 31.109 -0.099 1 98.25 306 ASN A CA 1
ATOM 2390 C C . ASN A 1 306 ? 5.141 30.562 -1.317 1 98.25 306 ASN A C 1
ATOM 2392 O O . ASN A 1 306 ? 6.258 30.984 -1.611 1 98.25 306 ASN A O 1
ATOM 2396 N N . ALA A 1 307 ? 4.512 29.672 -2.014 1 98.44 307 ALA A N 1
ATOM 2397 C CA . ALA A 1 307 ? 5.145 28.969 -3.125 1 98.44 307 ALA A CA 1
ATOM 2398 C C . ALA A 1 307 ? 5.625 29.938 -4.195 1 98.44 307 ALA A C 1
ATOM 2400 O O . ALA A 1 307 ? 6.688 29.75 -4.789 1 98.44 307 ALA A O 1
ATOM 2401 N N . ARG A 1 308 ? 4.863 30.969 -4.477 1 98.12 308 ARG A N 1
ATOM 2402 C CA . ARG A 1 308 ? 5.246 31.969 -5.461 1 98.12 308 ARG A CA 1
ATOM 2403 C C . ARG A 1 308 ? 6.578 32.625 -5.098 1 98.12 308 ARG A C 1
ATOM 2405 O O . ARG A 1 308 ? 7.473 32.719 -5.938 1 98.12 308 ARG A O 1
ATOM 2412 N N . GLN A 1 309 ? 6.68 33 -3.842 1 97.94 309 GLN A N 1
ATOM 2413 C CA . GLN A 1 309 ? 7.898 33.656 -3.373 1 97.94 309 GLN A CA 1
ATOM 2414 C C . GLN A 1 309 ? 9.102 32.719 -3.494 1 97.94 309 GLN A C 1
ATOM 2416 O O . GLN A 1 309 ? 10.195 33.156 -3.848 1 97.94 309 GLN A O 1
ATOM 2421 N N . ILE A 1 310 ? 8.922 31.438 -3.186 1 98.38 310 ILE A N 1
ATOM 2422 C CA . ILE A 1 310 ? 10 30.469 -3.271 1 98.38 310 ILE A CA 1
ATOM 2423 C C . ILE A 1 310 ? 10.484 30.359 -4.715 1 98.38 310 ILE A C 1
ATOM 2425 O O . ILE A 1 310 ? 11.688 30.422 -4.973 1 98.38 310 ILE A O 1
ATOM 2429 N N . VAL A 1 311 ? 9.555 30.203 -5.664 1 98.5 311 VAL A N 1
ATOM 2430 C CA . VAL A 1 311 ? 9.914 30.062 -7.074 1 98.5 311 VAL A CA 1
ATOM 2431 C C . VAL A 1 311 ? 10.609 31.328 -7.562 1 98.5 311 VAL A C 1
ATOM 2433 O O . VAL A 1 311 ? 11.594 31.266 -8.305 1 98.5 311 VAL A O 1
ATOM 2436 N N . GLU A 1 312 ? 10.148 32.5 -7.082 1 97.75 312 GLU A N 1
ATOM 2437 C CA . GLU A 1 312 ? 10.742 33.781 -7.48 1 97.75 312 GLU A CA 1
ATOM 2438 C C . GLU A 1 312 ? 12.172 33.938 -6.949 1 97.75 312 GLU A C 1
ATOM 2440 O O . GLU A 1 312 ? 13.047 34.438 -7.641 1 97.75 312 GLU A O 1
ATOM 2445 N N . LYS A 1 313 ? 12.406 33.438 -5.781 1 97.81 313 LYS A N 1
ATOM 2446 C CA . LYS A 1 313 ? 13.68 33.688 -5.113 1 97.81 313 LYS A CA 1
ATOM 2447 C C . LYS A 1 313 ? 14.727 32.656 -5.566 1 97.81 313 LYS A C 1
ATOM 2449 O O . LYS A 1 313 ? 15.883 33 -5.805 1 97.81 313 LYS A O 1
ATOM 2454 N N . ILE A 1 314 ? 14.32 31.359 -5.742 1 98.38 314 ILE A N 1
ATOM 2455 C CA . ILE A 1 314 ? 15.391 30.375 -5.922 1 98.38 314 ILE A CA 1
ATOM 2456 C C . ILE A 1 314 ? 15.125 29.547 -7.172 1 98.38 314 ILE A C 1
ATOM 2458 O O . ILE A 1 314 ? 15.922 28.688 -7.535 1 98.38 314 ILE A O 1
ATOM 2462 N N . GLY A 1 315 ? 14.039 29.75 -7.867 1 98.5 315 GLY A N 1
ATOM 2463 C CA . GLY A 1 315 ? 13.656 28.938 -9.016 1 98.5 315 GLY A CA 1
ATOM 2464 C C . GLY A 1 315 ? 14.711 28.906 -10.102 1 98.5 315 GLY A C 1
ATOM 2465 O O . GLY A 1 315 ? 14.922 27.875 -10.734 1 98.5 315 GLY A O 1
ATOM 2466 N N . HIS A 1 316 ? 15.406 30.016 -10.359 1 98 316 HIS A N 1
ATOM 2467 C CA . HIS A 1 316 ? 16.375 30.125 -11.445 1 98 316 HIS A CA 1
ATOM 2468 C C . HIS A 1 316 ? 17.641 29.312 -11.141 1 98 316 HIS A C 1
ATOM 2470 O O . HIS A 1 316 ? 18.438 29.047 -12.039 1 98 316 HIS A O 1
ATOM 2476 N N . LEU A 1 317 ? 17.828 28.875 -9.891 1 98.5 317 LEU A N 1
ATOM 2477 C CA . LEU A 1 317 ? 18.984 28.078 -9.484 1 98.5 317 LEU A CA 1
ATOM 2478 C C . LEU A 1 317 ? 18.688 26.594 -9.602 1 98.5 317 LEU A C 1
ATOM 2480 O O . LEU A 1 317 ? 19.609 25.766 -9.531 1 98.5 317 LEU A O 1
ATOM 2484 N N . CYS A 1 318 ? 17.406 26.219 -9.828 1 98.75 318 CYS A N 1
ATOM 2485 C CA . CYS A 1 318 ? 16.969 24.828 -9.719 1 98.75 318 CYS A CA 1
ATOM 2486 C C . CYS A 1 318 ? 16.438 24.312 -11.055 1 98.75 318 CYS A C 1
ATOM 2488 O O . CYS A 1 318 ? 15.781 25.047 -11.797 1 98.75 318 CYS A O 1
ATOM 2490 N N . ASP A 1 319 ? 16.719 23.016 -11.422 1 98.75 319 ASP A N 1
ATOM 2491 C CA . ASP A 1 319 ? 16 22.359 -12.516 1 98.75 319 ASP A CA 1
ATOM 2492 C C . ASP A 1 319 ? 14.555 22.094 -12.125 1 98.75 319 ASP A C 1
ATOM 2494 O O . ASP A 1 319 ? 13.641 22.344 -12.914 1 98.75 319 ASP A O 1
ATOM 2498 N N . TYR A 1 320 ? 14.383 21.594 -10.914 1 98.88 320 TYR A N 1
ATOM 2499 C CA . TYR A 1 320 ? 13.055 21.328 -10.375 1 98.88 320 TYR A CA 1
ATOM 2500 C C . TYR A 1 320 ? 12.938 21.844 -8.945 1 98.88 320 TYR A C 1
ATOM 2502 O O . TYR A 1 320 ? 13.93 21.969 -8.234 1 98.88 320 TYR A O 1
ATOM 2510 N N . ILE A 1 321 ? 11.773 22.219 -8.508 1 98.94 321 ILE A N 1
ATOM 2511 C CA . ILE A 1 321 ? 11.383 22.344 -7.102 1 98.94 321 ILE A CA 1
ATOM 2512 C C . ILE A 1 321 ? 10.297 21.312 -6.785 1 98.94 321 ILE A C 1
ATOM 2514 O O . ILE A 1 321 ? 9.281 21.25 -7.484 1 98.94 321 ILE A O 1
ATOM 2518 N N . TYR A 1 322 ? 10.586 20.484 -5.93 1 98.81 322 TYR A N 1
ATOM 2519 C CA . TYR A 1 322 ? 9.664 19.453 -5.457 1 98.81 322 TYR A CA 1
ATOM 2520 C C . TYR A 1 322 ? 9.008 19.859 -4.148 1 98.81 322 TYR A C 1
ATOM 2522 O O . TYR A 1 322 ? 9.68 19.984 -3.121 1 98.81 322 TYR A O 1
ATOM 2530 N N . PHE A 1 323 ? 7.711 20.078 -4.156 1 98.81 323 PHE A N 1
ATOM 2531 C CA . PHE A 1 323 ? 6.949 20.453 -2.969 1 98.81 323 PHE A CA 1
ATOM 2532 C C . PHE A 1 323 ? 6.277 19.234 -2.355 1 98.81 323 PHE A C 1
ATOM 2534 O O . PHE A 1 323 ? 5.367 18.656 -2.953 1 98.81 323 PHE A O 1
ATOM 2541 N N . ASP A 1 324 ? 6.734 18.812 -1.197 1 98.12 324 ASP A N 1
ATOM 2542 C CA . ASP A 1 324 ? 6.012 17.812 -0.415 1 98.12 324 ASP A CA 1
ATOM 2543 C C . ASP A 1 324 ? 4.797 18.438 0.276 1 98.12 324 ASP A C 1
ATOM 2545 O O . ASP A 1 324 ? 4.941 19.172 1.259 1 98.12 324 ASP A O 1
ATOM 2549 N N . SER A 1 325 ? 3.662 18.141 -0.224 1 98 325 SER A N 1
ATOM 2550 C CA . SER A 1 325 ? 2.4 18.672 0.292 1 98 325 SER A CA 1
ATOM 2551 C C . SER A 1 325 ? 1.59 17.578 0.978 1 98 325 SER A C 1
ATOM 2553 O O . SER A 1 325 ? 0.365 17.516 0.841 1 98 325 SER A O 1
ATOM 2555 N N . ALA A 1 326 ? 2.281 16.703 1.666 1 96.94 326 ALA A N 1
ATOM 2556 C CA . ALA A 1 326 ? 1.579 15.625 2.363 1 96.94 326 ALA A CA 1
ATOM 2557 C C . ALA A 1 326 ? 0.5 16.188 3.287 1 96.94 326 ALA A C 1
ATOM 2559 O O . ALA A 1 326 ? -0.543 15.555 3.482 1 96.94 326 ALA A O 1
ATOM 2560 N N . TRP A 1 327 ? 0.7 17.359 3.82 1 96.31 327 TRP A N 1
ATOM 2561 C CA . TRP A 1 327 ? -0.173 17.875 4.867 1 96.31 327 TRP A CA 1
ATOM 2562 C C . TRP A 1 327 ? -1.04 19.016 4.34 1 96.31 327 TRP A C 1
ATOM 2564 O O . TRP A 1 327 ? -1.667 19.734 5.117 1 96.31 327 TRP A O 1
ATOM 2574 N N . VAL A 1 328 ? -0.988 19.312 3.082 1 97.19 328 VAL A N 1
ATOM 2575 C CA . VAL A 1 328 ? -1.87 20.297 2.467 1 97.19 328 VAL A CA 1
ATOM 2576 C C . VAL A 1 328 ? -2.482 19.719 1.192 1 97.19 328 VAL A C 1
ATOM 2578 O O . VAL A 1 328 ? -2.889 18.547 1.164 1 97.19 328 VAL A O 1
ATOM 2581 N N . GLY A 1 329 ? -2.676 20.438 0.235 1 96.25 329 GLY A N 1
ATOM 2582 C CA . GLY A 1 329 ? -3.273 19.984 -1.015 1 96.25 329 GLY A CA 1
ATOM 2583 C C . GLY A 1 329 ? -4.594 20.672 -1.318 1 96.25 329 GLY A C 1
ATOM 2584 O O . GLY A 1 329 ? -5.133 20.531 -2.418 1 96.25 329 GLY A O 1
ATOM 2585 N N . TYR A 1 330 ? -5.129 21.359 -0.411 1 96.81 330 TYR A N 1
ATOM 2586 C CA . TYR A 1 330 ? -6.414 22.031 -0.576 1 96.81 330 TYR A CA 1
ATOM 2587 C C . TYR A 1 330 ? -6.227 23.531 -0.779 1 96.81 330 TYR A C 1
ATOM 2589 O O . TYR A 1 330 ? -7.203 24.266 -0.947 1 96.81 330 TYR A O 1
ATOM 2597 N N . GLU A 1 331 ? -4.977 24.016 -0.73 1 96.12 331 GLU A N 1
ATOM 2598 C CA . GLU A 1 331 ? -4.711 25.438 -0.824 1 96.12 331 GLU A CA 1
ATOM 2599 C C . GLU A 1 331 ? -5.238 26.016 -2.133 1 96.12 331 GLU A C 1
ATOM 2601 O O . GLU A 1 331 ? -5.633 27.188 -2.189 1 96.12 331 GLU A O 1
ATOM 2606 N N . GLN A 1 332 ? -5.277 25.25 -3.143 1 95.12 332 GLN A N 1
ATOM 2607 C CA . GLN A 1 332 ? -5.73 25.75 -4.438 1 95.12 332 GLN A CA 1
ATOM 2608 C C . GLN A 1 332 ? -7.242 25.953 -4.449 1 95.12 332 GLN A C 1
ATOM 2610 O O . GLN A 1 332 ? -7.77 26.641 -5.332 1 95.12 332 GLN A O 1
ATOM 2615 N N . PHE A 1 333 ? -7.969 25.391 -3.484 1 96.31 333 PHE A N 1
ATOM 2616 C CA . PHE A 1 333 ? -9.422 25.516 -3.439 1 96.31 333 PHE A CA 1
ATOM 2617 C C . PHE A 1 333 ? -9.852 26.609 -2.469 1 96.31 333 PHE A C 1
ATOM 2619 O O . PHE A 1 333 ? -11.039 26.875 -2.309 1 96.31 333 PHE A O 1
ATOM 2626 N N . ILE A 1 334 ? -8.953 27.203 -1.777 1 96.44 334 ILE A N 1
ATOM 2627 C CA . ILE A 1 334 ? -9.172 28.312 -0.854 1 96.44 334 ILE A CA 1
ATOM 2628 C C . ILE A 1 334 ? -8.57 29.594 -1.426 1 96.44 334 ILE A C 1
ATOM 2630 O O . ILE A 1 334 ? -7.352 29.766 -1.41 1 96.44 334 ILE A O 1
ATOM 2634 N N . PRO A 1 335 ? -9.305 30.516 -1.781 1 95.62 335 PRO A N 1
ATOM 2635 C CA . PRO A 1 335 ? -8.852 31.656 -2.576 1 95.62 335 PRO A CA 1
ATOM 2636 C C . PRO A 1 335 ? -7.734 32.438 -1.896 1 95.62 335 PRO A C 1
ATOM 2638 O O . PRO A 1 335 ? -6.766 32.844 -2.551 1 95.62 335 PRO A O 1
ATOM 2641 N N . MET A 1 336 ? -7.742 32.688 -0.664 1 95.88 336 MET A N 1
ATOM 2642 C CA . MET A 1 336 ? -6.738 33.5 0.001 1 95.88 336 MET A CA 1
ATOM 2643 C C . MET A 1 336 ? -5.387 32.812 0.031 1 95.88 336 MET A C 1
ATOM 2645 O O . MET A 1 336 ? -4.359 33.438 0.292 1 95.88 336 MET A O 1
ATOM 2649 N N . LEU A 1 337 ? -5.367 31.5 -0.265 1 97 337 LEU A N 1
ATOM 2650 C CA . LEU A 1 337 ? -4.129 30.734 -0.236 1 97 337 LEU A CA 1
ATOM 2651 C C . LEU A 1 337 ? -3.594 30.5 -1.646 1 97 337 LEU A C 1
ATOM 2653 O O . LEU A 1 337 ? -2.688 29.703 -1.851 1 97 337 LEU A O 1
ATOM 2657 N N . ARG A 1 338 ? -4.074 31.188 -2.598 1 95.88 338 ARG A N 1
ATOM 2658 C CA . ARG A 1 338 ? -3.758 30.969 -4.008 1 95.88 338 ARG A CA 1
ATOM 2659 C C . ARG A 1 338 ? -2.25 30.984 -4.238 1 95.88 338 ARG A C 1
ATOM 2661 O O . ARG A 1 338 ? -1.72 30.156 -4.969 1 95.88 338 ARG A O 1
ATOM 2668 N N . ASP A 1 339 ? -1.529 31.922 -3.611 1 96.5 339 ASP A N 1
ATOM 2669 C CA . ASP A 1 339 ? -0.095 32.094 -3.832 1 96.5 339 ASP A CA 1
ATOM 2670 C C . ASP A 1 339 ? 0.691 30.953 -3.17 1 96.5 339 ASP A C 1
ATOM 2672 O O . ASP A 1 339 ? 1.869 30.75 -3.471 1 96.5 339 ASP A O 1
ATOM 2676 N N . CYS A 1 340 ? 0.043 30.25 -2.291 1 98 340 CYS A N 1
ATOM 2677 C CA . CYS A 1 340 ? 0.689 29.125 -1.613 1 98 340 CYS A CA 1
ATOM 2678 C C . CYS A 1 340 ? 0.637 27.875 -2.471 1 98 340 CYS A C 1
ATOM 2680 O O . CYS A 1 340 ? 1.352 26.906 -2.203 1 98 340 CYS A O 1
ATOM 2682 N N . SER A 1 341 ? -0.102 27.891 -3.533 1 98.06 341 SER A N 1
ATOM 2683 C CA . SER A 1 341 ? -0.244 26.703 -4.371 1 98.06 341 SER A CA 1
ATOM 2684 C C . SER A 1 341 ? 0.727 26.734 -5.547 1 98.06 341 SER A C 1
ATOM 2686 O O . SER A 1 341 ? 0.569 27.531 -6.465 1 98.06 341 SER A O 1
ATOM 2688 N N . PRO A 1 342 ? 1.654 25.812 -5.555 1 98.44 342 PRO A N 1
ATOM 2689 C CA . PRO A 1 342 ? 2.557 25.75 -6.707 1 98.44 342 PRO A CA 1
ATOM 2690 C C . PRO A 1 342 ? 1.829 25.438 -8.016 1 98.44 342 PRO A C 1
ATOM 2692 O O . PRO A 1 342 ? 2.285 25.828 -9.094 1 98.44 342 PRO A O 1
ATOM 2695 N N . LEU A 1 343 ? 0.712 24.812 -7.973 1 98.38 343 LEU A N 1
ATOM 2696 C CA . LEU A 1 343 ? -0.001 24.312 -9.141 1 98.38 343 LEU A CA 1
ATOM 2697 C C . LEU A 1 343 ? -0.786 25.438 -9.82 1 98.38 343 LEU A C 1
ATOM 2699 O O . LEU A 1 343 ? -1.214 25.297 -10.961 1 98.38 343 LEU A O 1
ATOM 2703 N N . LEU A 1 344 ? -0.962 26.562 -9.148 1 97.94 344 LEU A N 1
ATOM 2704 C CA . LEU A 1 344 ? -1.697 27.688 -9.719 1 97.94 344 LEU A CA 1
ATOM 2705 C C . LEU A 1 344 ? -0.74 28.734 -10.281 1 97.94 344 LEU A C 1
ATOM 2707 O O . LEU A 1 344 ? -1.176 29.734 -10.852 1 97.94 344 LEU A O 1
ATOM 2711 N N . LEU A 1 345 ? 0.575 28.5 -10.156 1 98 345 LEU A N 1
ATOM 2712 C CA . LEU A 1 345 ? 1.56 29.484 -10.602 1 98 345 LEU A CA 1
ATOM 2713 C C . LEU A 1 345 ? 1.651 29.5 -12.125 1 98 345 LEU A C 1
ATOM 2715 O O . LEU A 1 345 ? 1.507 28.453 -12.773 1 98 345 LEU A O 1
ATOM 2719 N N . ASN A 1 346 ? 1.877 30.656 -12.648 1 96.56 346 ASN A N 1
ATOM 2720 C CA . ASN A 1 346 ? 2.227 30.797 -14.062 1 96.56 346 ASN A CA 1
ATOM 2721 C C . ASN A 1 346 ? 3.73 30.672 -14.281 1 96.56 346 ASN A C 1
ATOM 2723 O O . ASN A 1 346 ? 4.504 31.5 -13.797 1 96.56 346 ASN A O 1
ATOM 2727 N N . LEU A 1 347 ? 4.141 29.656 -15.008 1 98 347 LEU A N 1
ATOM 2728 C CA . LEU A 1 347 ? 5.555 29.328 -15.148 1 98 347 LEU A CA 1
ATOM 2729 C C . LEU A 1 347 ? 6.016 29.516 -16.594 1 98 347 LEU A C 1
ATOM 2731 O O . LEU A 1 347 ? 5.242 29.281 -17.531 1 98 347 LEU A O 1
ATOM 2735 N N . GLY A 1 348 ? 7.25 29.906 -16.75 1 97.62 348 GLY A N 1
ATOM 2736 C CA . GLY A 1 348 ? 7.875 30.062 -18.062 1 97.62 348 GLY A CA 1
ATOM 2737 C C . GLY A 1 348 ? 9.078 29.156 -18.25 1 97.62 348 GLY A C 1
ATOM 2738 O O . GLY A 1 348 ? 9.422 28.375 -17.375 1 97.62 348 GLY A O 1
ATOM 2739 N N . PRO A 1 349 ? 9.789 29.219 -19.375 1 97.25 349 PRO A N 1
ATOM 2740 C CA . PRO A 1 349 ? 10.859 28.297 -19.75 1 97.25 349 PRO A CA 1
ATOM 2741 C C . PRO A 1 349 ? 12.07 28.375 -18.812 1 97.25 349 PRO A C 1
ATOM 2743 O O . PRO A 1 349 ? 12.852 27.438 -18.734 1 97.25 349 PRO A O 1
ATOM 2746 N N . ASP A 1 350 ? 12.234 29.531 -18.094 1 96.88 350 ASP A N 1
ATOM 2747 C CA . ASP A 1 350 ? 13.391 29.688 -17.219 1 96.88 350 ASP A CA 1
ATOM 2748 C C . ASP A 1 350 ? 13.062 29.266 -15.789 1 96.88 350 ASP A C 1
ATOM 2750 O O . ASP A 1 350 ? 13.953 29.141 -14.953 1 96.88 350 ASP A O 1
ATOM 2754 N N . ASP A 1 351 ? 11.773 29.016 -15.531 1 98.5 351 ASP A N 1
ATOM 2755 C CA . ASP A 1 351 ? 11.344 28.578 -14.211 1 98.5 351 ASP A CA 1
ATOM 2756 C C . ASP A 1 351 ? 11.625 27.078 -14.008 1 98.5 351 ASP A C 1
ATOM 2758 O O . ASP A 1 351 ? 11.844 26.359 -14.977 1 98.5 351 ASP A O 1
ATOM 2762 N N . PRO A 1 352 ? 11.711 26.625 -12.828 1 98.75 352 PRO A N 1
ATOM 2763 C CA . PRO A 1 352 ? 11.898 25.203 -12.578 1 98.75 352 PRO A CA 1
ATOM 2764 C C . PRO A 1 352 ? 10.664 24.375 -12.914 1 98.75 352 PRO A C 1
ATOM 2766 O O . PRO A 1 352 ? 9.547 24.906 -12.938 1 98.75 352 PRO A O 1
ATOM 2769 N N . GLY A 1 353 ? 10.883 23.078 -13.336 1 98.81 353 GLY A N 1
ATOM 2770 C CA . GLY A 1 353 ? 9.734 22.188 -13.258 1 98.81 353 GLY A CA 1
ATOM 2771 C C . GLY A 1 353 ? 9.195 22.031 -11.852 1 98.81 353 GLY A C 1
ATOM 2772 O O . GLY A 1 353 ? 9.953 22.047 -10.883 1 98.81 353 GLY A O 1
ATOM 2773 N N . ILE A 1 354 ? 7.938 21.875 -11.719 1 98.88 354 ILE A N 1
ATOM 2774 C CA . ILE A 1 354 ? 7.312 21.75 -10.406 1 98.88 354 ILE A CA 1
ATOM 2775 C C . ILE A 1 354 ? 6.703 20.359 -10.266 1 98.88 354 ILE A C 1
ATOM 2777 O O . ILE A 1 354 ? 6.016 19.875 -11.164 1 98.88 354 ILE A O 1
ATOM 2781 N N . ILE A 1 355 ? 7.008 19.703 -9.227 1 98.88 355 ILE A N 1
ATOM 2782 C CA . ILE A 1 355 ? 6.328 18.469 -8.828 1 98.88 355 ILE A CA 1
ATOM 2783 C C . ILE A 1 355 ? 5.77 18.625 -7.414 1 98.88 355 ILE A C 1
ATOM 2785 O O . ILE A 1 355 ? 6.418 19.219 -6.543 1 98.88 355 ILE A O 1
ATOM 2789 N N . VAL A 1 356 ? 4.543 18.172 -7.188 1 98.81 356 VAL A N 1
ATOM 2790 C CA . VAL A 1 356 ? 3.877 18.25 -5.891 1 98.81 356 VAL A CA 1
ATOM 2791 C C . VAL A 1 356 ? 3.344 16.875 -5.492 1 98.81 356 VAL A C 1
ATOM 2793 O O . VAL A 1 356 ? 2.668 16.219 -6.285 1 98.81 356 VAL A O 1
ATOM 2796 N N . SER A 1 357 ? 3.68 16.391 -4.371 1 98.44 357 SER A N 1
ATOM 2797 C CA . SER A 1 357 ? 3.049 15.195 -3.818 1 98.44 357 SER A CA 1
ATOM 2798 C C . SER A 1 357 ? 2.029 15.555 -2.744 1 98.44 357 SER A C 1
ATOM 2800 O O . SER A 1 357 ? 2.223 16.516 -1.995 1 98.44 357 SER A O 1
ATOM 2802 N N . GLN A 1 358 ? 0.963 14.812 -2.646 1 98.25 358 GLN A N 1
ATOM 2803 C CA . GLN A 1 358 ? -0.094 15.07 -1.675 1 98.25 358 GLN A CA 1
ATOM 2804 C C . GLN A 1 358 ? -0.565 13.781 -1.016 1 98.25 358 GLN A C 1
ATOM 2806 O O . GLN A 1 358 ? -0.743 12.758 -1.689 1 98.25 358 GLN A O 1
ATOM 2811 N N . SER A 1 359 ? -0.657 13.82 0.306 1 97.5 359 SER A N 1
ATOM 2812 C CA . SER A 1 359 ? -1.39 12.758 0.992 1 97.5 359 SER A CA 1
ATOM 2813 C C . SER A 1 359 ? -2.889 13.047 1.005 1 97.5 359 SER A C 1
ATOM 2815 O O . SER A 1 359 ? -3.381 13.773 1.872 1 97.5 359 SER A O 1
ATOM 2817 N N . VAL A 1 360 ? -3.594 12.383 0.203 1 97.69 360 VAL A N 1
ATOM 2818 C CA . VAL A 1 360 ? -5.035 12.586 0.111 1 97.69 360 VAL A CA 1
ATOM 2819 C C . VAL A 1 360 ? -5.715 12.055 1.371 1 97.69 360 VAL A C 1
ATOM 2821 O O . VAL A 1 360 ? -6.746 12.578 1.798 1 97.69 360 VAL A O 1
ATOM 2824 N N . HIS A 1 361 ? -5.094 11.094 2.029 1 96.12 361 HIS A N 1
ATOM 2825 C CA . HIS A 1 361 ? -5.688 10.453 3.199 1 96.12 361 HIS A CA 1
ATOM 2826 C C . HIS A 1 361 ? -5.508 11.312 4.445 1 96.12 361 HIS A C 1
ATOM 2828 O O . HIS A 1 361 ? -6.152 11.07 5.469 1 96.12 361 HIS A O 1
ATOM 2834 N N . LYS A 1 362 ? -4.672 12.305 4.488 1 94.12 362 LYS A N 1
ATOM 2835 C CA . LYS A 1 362 ? -4.426 13.07 5.707 1 94.12 362 LYS A CA 1
ATOM 2836 C C . LYS A 1 362 ? -5.457 14.18 5.879 1 94.12 362 LYS A C 1
ATOM 2838 O O . LYS A 1 362 ? -6.18 14.211 6.875 1 94.12 362 LYS A O 1
ATOM 2843 N N . HIS A 1 363 ? -5.598 15.062 4.766 1 93.81 363 HIS A N 1
ATOM 2844 C CA . HIS A 1 363 ? -6.461 16.219 4.949 1 93.81 363 HIS A CA 1
ATOM 2845 C C . HIS A 1 363 ? -7.605 16.234 3.943 1 93.81 363 HIS A C 1
ATOM 2847 O O . HIS A 1 363 ? -8.5 17.078 4.012 1 93.81 363 HIS A O 1
ATOM 2853 N N . GLN A 1 364 ? -7.551 15.328 3.025 1 97.12 364 GLN A N 1
ATOM 2854 C CA . GLN A 1 364 ? -8.617 15.234 2.031 1 97.12 364 GLN A CA 1
ATOM 2855 C C . GLN A 1 364 ? -9.383 13.922 2.164 1 97.12 364 GLN A C 1
ATOM 2857 O O . GLN A 1 364 ? -9.391 13.312 3.232 1 97.12 364 GLN A O 1
ATOM 2862 N N . ALA A 1 365 ? -10.203 13.672 1.149 1 97.38 365 ALA A N 1
ATOM 2863 C CA . ALA A 1 365 ? -11.047 12.484 1.231 1 97.38 365 ALA A CA 1
ATOM 2864 C C . ALA A 1 365 ? -10.383 11.289 0.56 1 97.38 365 ALA A C 1
ATOM 2866 O O . ALA A 1 365 ? -10.578 11.055 -0.635 1 97.38 365 ALA A O 1
ATOM 2867 N N . GLY A 1 366 ? -9.656 10.523 1.32 1 97.62 366 GLY A N 1
ATOM 2868 C CA . GLY A 1 366 ? -9.008 9.32 0.83 1 97.62 366 GLY A CA 1
ATOM 2869 C C . GLY A 1 366 ? -8.758 8.289 1.916 1 97.62 366 GLY A C 1
ATOM 2870 O O . GLY A 1 366 ? -8.711 8.625 3.1 1 97.62 366 GLY A O 1
ATOM 2871 N N . PHE A 1 367 ? -8.633 7.027 1.53 1 97.5 367 PHE A N 1
ATOM 2872 C CA . PHE A 1 367 ? -8.234 5.988 2.471 1 97.5 367 PHE A CA 1
ATOM 2873 C C . PHE A 1 367 ? -6.758 6.098 2.816 1 97.5 367 PHE A C 1
ATOM 2875 O O . PHE A 1 367 ? -5.977 6.676 2.055 1 97.5 367 PHE A O 1
ATOM 2882 N N . SER A 1 368 ? -6.375 5.59 3.998 1 96.25 368 SER A N 1
ATOM 2883 C CA . SER A 1 368 ? -4.965 5.523 4.359 1 96.25 368 SER A CA 1
ATOM 2884 C C . SER A 1 368 ? -4.133 4.941 3.221 1 96.25 368 SER A C 1
ATOM 2886 O O . SER A 1 368 ? -4.574 4.02 2.529 1 96.25 368 SER A O 1
ATOM 2888 N N . MET A 1 369 ? -2.932 5.52 2.947 1 95.69 369 MET A N 1
ATOM 2889 C CA . MET A 1 369 ? -1.956 5.121 1.936 1 95.69 369 MET A CA 1
ATOM 2890 C C . MET A 1 369 ? -2.271 5.766 0.592 1 95.69 369 MET A C 1
ATOM 2892 O O . MET A 1 369 ? -1.494 5.645 -0.357 1 95.69 369 MET A O 1
ATOM 2896 N N . SER A 1 370 ? -3.422 6.496 0.428 1 97.44 370 SER A N 1
ATOM 2897 C CA . SER A 1 370 ? -3.736 7.172 -0.828 1 97.44 370 SER A CA 1
ATOM 2898 C C . SER A 1 370 ? -2.92 8.445 -0.99 1 97.44 370 SER A C 1
ATOM 2900 O O . SER A 1 370 ? -2.92 9.305 -0.107 1 97.44 370 SER A O 1
ATOM 2902 N N . SER A 1 371 ? -2.229 8.562 -2.051 1 98.06 371 SER A N 1
ATOM 2903 C CA . SER A 1 371 ? -1.407 9.719 -2.387 1 98.06 371 SER A CA 1
ATOM 2904 C C . SER A 1 371 ? -1.448 10.016 -3.885 1 98.06 371 SER A C 1
ATOM 2906 O O . SER A 1 371 ? -2.002 9.227 -4.66 1 98.06 371 SER A O 1
ATOM 2908 N N . GLN A 1 372 ? -0.988 11.172 -4.266 1 98.5 372 GLN A N 1
ATOM 2909 C CA . GLN A 1 372 ? -0.907 11.523 -5.68 1 98.5 372 GLN A CA 1
ATOM 2910 C C . GLN A 1 372 ? 0.276 12.445 -5.953 1 98.5 372 GLN A C 1
ATOM 2912 O O . GLN A 1 372 ? 0.703 13.195 -5.07 1 98.5 372 GLN A O 1
ATOM 2917 N N . ILE A 1 373 ? 0.841 12.328 -7.078 1 98.75 373 ILE A N 1
ATOM 2918 C CA . ILE A 1 373 ? 1.917 13.172 -7.59 1 98.75 373 ILE A CA 1
ATOM 2919 C C . ILE A 1 373 ? 1.392 14.055 -8.719 1 98.75 373 ILE A C 1
ATOM 2921 O O . ILE A 1 373 ? 0.802 13.555 -9.68 1 98.75 373 ILE A O 1
ATOM 2925 N N . HIS A 1 374 ? 1.543 15.32 -8.609 1 98.88 374 HIS A N 1
ATOM 2926 C CA . HIS A 1 374 ? 1.204 16.281 -9.664 1 98.88 374 HIS A CA 1
ATOM 2927 C C . HIS A 1 374 ? 2.459 16.844 -10.32 1 98.88 374 HIS A C 1
ATOM 2929 O O . HIS A 1 374 ? 3.355 17.344 -9.633 1 98.88 374 HIS A O 1
ATOM 2935 N N . LYS A 1 375 ? 2.559 16.734 -11.562 1 98.5 375 LYS A N 1
ATOM 2936 C CA . LYS A 1 375 ? 3.629 17.328 -12.352 1 98.5 375 LYS A CA 1
ATOM 2937 C C . LYS A 1 375 ? 3.146 18.594 -13.055 1 98.5 375 LYS A C 1
ATOM 2939 O O . LYS A 1 375 ? 2.074 18.609 -13.664 1 98.5 375 LYS A O 1
ATOM 2944 N N . LYS A 1 376 ? 3.779 19.641 -12.914 1 98.62 376 LYS A N 1
ATOM 2945 C CA . LYS A 1 376 ? 3.592 20.891 -13.656 1 98.62 376 LYS A CA 1
ATOM 2946 C C . LYS A 1 376 ? 4.906 21.375 -14.258 1 98.62 376 LYS A C 1
ATOM 2948 O O . LYS A 1 376 ? 5.586 22.219 -13.68 1 98.62 376 LYS A O 1
ATOM 2953 N N . ASP A 1 377 ? 5.195 20.891 -15.461 1 98.5 377 ASP A N 1
ATOM 2954 C CA . ASP A 1 377 ? 6.508 21.172 -16.031 1 98.5 377 ASP A CA 1
ATOM 2955 C C . ASP A 1 377 ? 6.449 21.188 -17.562 1 98.5 377 ASP A C 1
ATOM 2957 O O . ASP A 1 377 ? 7.473 21.031 -18.234 1 98.5 377 ASP A O 1
ATOM 2961 N N . ALA A 1 378 ? 5.285 21.359 -18.125 1 97.88 378 ALA A N 1
ATOM 2962 C CA . ALA A 1 378 ? 5.129 21.391 -19.578 1 97.88 378 ALA A CA 1
ATOM 2963 C C . ALA A 1 378 ? 5.914 22.562 -20.172 1 97.88 378 ALA A C 1
ATOM 2965 O O . ALA A 1 378 ? 6.359 22.484 -21.312 1 97.88 378 ALA A O 1
ATOM 2966 N N . HIS A 1 379 ? 6.117 23.641 -19.422 1 98.25 379 HIS A N 1
ATOM 2967 C CA . HIS A 1 379 ? 6.781 24.844 -19.906 1 98.25 379 HIS A CA 1
ATOM 2968 C C . HIS A 1 379 ? 8.258 24.578 -20.172 1 98.25 379 HIS A C 1
ATOM 2970 O O . HIS A 1 379 ? 8.914 25.375 -20.859 1 98.25 379 HIS A O 1
ATOM 2976 N N . ILE A 1 380 ? 8.82 23.422 -19.672 1 98.31 380 ILE A N 1
ATOM 2977 C CA . ILE A 1 380 ? 10.234 23.156 -19.922 1 98.31 380 ILE A CA 1
ATOM 2978 C C . ILE A 1 380 ? 10.375 21.906 -20.781 1 98.31 380 ILE A C 1
ATOM 2980 O O . ILE A 1 380 ? 11.469 21.328 -20.875 1 98.31 380 ILE A O 1
ATOM 2984 N N . LYS A 1 381 ? 9.336 21.375 -21.297 1 96.88 381 LYS A N 1
ATOM 2985 C CA . LYS A 1 381 ? 9.391 20.25 -22.219 1 96.88 381 LYS A CA 1
ATOM 2986 C C . LYS A 1 381 ? 10.336 20.531 -23.375 1 96.88 381 LYS A C 1
ATOM 2988 O O . LYS A 1 381 ? 10.305 21.609 -23.969 1 96.88 381 LYS A O 1
ATOM 2993 N N . GLY A 1 382 ? 11.203 19.594 -23.703 1 95.38 382 GLY A N 1
ATOM 2994 C CA . GLY A 1 382 ? 12.188 19.75 -24.75 1 95.38 382 GLY A CA 1
ATOM 2995 C C . GLY A 1 382 ? 13.555 20.156 -24.234 1 95.38 382 GLY A C 1
ATOM 2996 O O . GLY A 1 382 ? 14.555 20 -24.938 1 95.38 382 GLY A O 1
ATOM 2997 N N . GLN A 1 383 ? 13.578 20.688 -23.016 1 96.69 383 GLN A N 1
ATOM 2998 C CA . GLN A 1 383 ? 14.859 21.016 -22.391 1 96.69 383 GLN A CA 1
ATOM 2999 C C . GLN A 1 383 ? 15.492 19.766 -21.766 1 96.69 383 GLN A C 1
ATOM 3001 O O . GLN A 1 383 ? 14.797 18.812 -21.438 1 96.69 383 GLN A O 1
ATOM 3006 N N . GLU A 1 384 ? 16.797 19.766 -21.609 1 95.06 384 GLU A N 1
ATOM 3007 C CA . GLU A 1 384 ? 17.547 18.625 -21.062 1 95.06 384 GLU A CA 1
ATOM 3008 C C . GLU A 1 384 ? 17.125 18.312 -19.641 1 95.06 384 GLU A C 1
ATOM 3010 O O . GLU A 1 384 ? 17.125 17.156 -19.219 1 95.06 384 GLU A O 1
ATOM 3015 N N . ARG A 1 385 ? 16.688 19.359 -18.922 1 96.62 385 ARG A N 1
ATOM 3016 C CA . ARG A 1 385 ? 16.375 19.203 -17.516 1 96.62 385 ARG A CA 1
ATOM 3017 C C . ARG A 1 385 ? 14.992 18.594 -17.328 1 96.62 385 ARG A C 1
ATOM 3019 O O . ARG A 1 385 ? 14.617 18.219 -16.203 1 96.62 385 ARG A O 1
ATOM 3026 N N . TYR A 1 386 ? 14.18 18.438 -18.422 1 98.06 386 TYR A N 1
ATOM 3027 C CA . TYR A 1 386 ? 12.812 17.938 -18.359 1 98.06 386 TYR A CA 1
ATOM 3028 C C . TYR A 1 386 ? 12.773 16.469 -17.953 1 98.06 386 TYR A C 1
ATOM 3030 O O . TYR A 1 386 ? 13.555 15.664 -18.484 1 98.06 386 TYR A O 1
ATOM 3038 N N . LEU A 1 387 ? 11.938 16.062 -17.016 1 98.19 387 LEU A N 1
ATOM 3039 C CA . LEU A 1 387 ? 11.695 14.68 -16.625 1 98.19 387 LEU A CA 1
ATOM 3040 C C . LEU A 1 387 ? 10.555 14.07 -17.422 1 98.19 387 LEU A C 1
ATOM 3042 O O . LEU A 1 387 ? 9.383 14.289 -17.109 1 98.19 387 LEU A O 1
ATOM 3046 N N . PRO A 1 388 ? 10.836 13.312 -18.422 1 96.88 388 PRO A N 1
ATOM 3047 C CA . PRO A 1 388 ? 9.781 12.727 -19.25 1 96.88 388 PRO A CA 1
ATOM 3048 C C . PRO A 1 388 ? 8.953 11.688 -18.484 1 96.88 388 PRO A C 1
ATOM 3050 O O . PRO A 1 388 ? 9.453 11.055 -17.562 1 96.88 388 PRO A O 1
ATOM 3053 N N . HIS A 1 389 ? 7.695 11.477 -18.922 1 95.75 389 HIS A N 1
ATOM 3054 C CA . HIS A 1 389 ? 6.766 10.508 -18.344 1 95.75 389 HIS A CA 1
ATOM 3055 C C . HIS A 1 389 ? 7.391 9.117 -18.266 1 95.75 389 HIS A C 1
ATOM 3057 O O . HIS A 1 389 ? 7.27 8.438 -17.25 1 95.75 389 HIS A O 1
ATOM 3063 N N . LYS A 1 390 ? 8.031 8.664 -19.297 1 94.88 390 LYS A N 1
ATOM 3064 C CA . LYS A 1 390 ? 8.57 7.309 -19.344 1 94.88 390 LYS A CA 1
ATOM 3065 C C . LYS A 1 390 ? 9.578 7.07 -18.234 1 94.88 390 LYS A C 1
ATOM 3067 O O . LYS A 1 390 ? 9.602 6 -17.625 1 94.88 390 LYS A O 1
ATOM 3072 N N . ARG A 1 391 ? 10.43 8.062 -17.969 1 95.94 391 ARG A N 1
ATOM 3073 C CA . ARG A 1 391 ? 11.414 7.945 -16.906 1 95.94 391 ARG A CA 1
ATOM 3074 C C . ARG A 1 391 ? 10.75 7.953 -15.531 1 95.94 391 ARG A C 1
ATOM 3076 O O . ARG A 1 391 ? 11.102 7.156 -14.656 1 95.94 391 ARG A O 1
ATOM 3083 N N . LEU A 1 392 ? 9.805 8.891 -15.32 1 97.38 392 LEU A N 1
ATOM 3084 C CA . LEU A 1 392 ? 9.086 8.922 -14.055 1 97.38 392 LEU A CA 1
ATOM 3085 C C . LEU A 1 392 ? 8.305 7.625 -13.836 1 97.38 392 LEU A C 1
ATOM 3087 O O . LEU A 1 392 ? 8.258 7.102 -12.719 1 97.38 392 LEU A O 1
ATOM 3091 N N . ASN A 1 393 ? 7.707 7.113 -14.867 1 95.5 393 ASN A N 1
ATOM 3092 C CA . ASN A 1 393 ? 6.918 5.891 -14.742 1 95.5 393 ASN A CA 1
ATOM 3093 C C . ASN A 1 393 ? 7.797 4.688 -14.422 1 95.5 393 ASN A C 1
ATOM 3095 O O . ASN A 1 393 ? 7.355 3.75 -13.75 1 95.5 393 ASN A O 1
ATOM 3099 N N . ASN A 1 394 ? 9.023 4.664 -14.961 1 94.75 394 ASN A N 1
ATOM 3100 C CA . ASN A 1 394 ? 9.945 3.602 -14.57 1 94.75 394 ASN A CA 1
ATOM 3101 C C . ASN A 1 394 ? 10.18 3.584 -13.062 1 94.75 394 ASN A C 1
ATOM 3103 O O . ASN A 1 394 ? 10.164 2.521 -12.438 1 94.75 394 ASN A O 1
ATOM 3107 N N . SER A 1 395 ? 10.398 4.77 -12.555 1 96.38 395 SER A N 1
ATOM 3108 C CA . SER A 1 395 ? 10.547 4.887 -11.109 1 96.38 395 SER A CA 1
ATOM 3109 C C . SER A 1 395 ? 9.258 4.496 -10.383 1 96.38 395 SER A C 1
ATOM 3111 O O . SER A 1 395 ? 9.297 3.844 -9.344 1 96.38 395 SER A O 1
ATOM 3113 N N . PHE A 1 396 ? 8.125 4.902 -10.922 1 96 396 PHE A N 1
ATOM 3114 C CA . PHE A 1 396 ? 6.809 4.566 -10.383 1 96 396 PHE A CA 1
ATOM 3115 C C . PHE A 1 396 ? 6.641 3.059 -10.266 1 96 396 PHE A C 1
ATOM 3117 O O . PHE A 1 396 ? 6.234 2.551 -9.219 1 96 396 PHE A O 1
ATOM 3124 N N . MET A 1 397 ? 7.008 2.328 -11.227 1 92.69 397 MET A N 1
ATOM 3125 C CA . MET A 1 397 ? 6.832 0.878 -11.266 1 92.69 397 MET A CA 1
ATOM 3126 C C . MET A 1 397 ? 7.723 0.192 -10.234 1 92.69 397 MET A C 1
ATOM 3128 O O . MET A 1 397 ? 7.332 -0.812 -9.641 1 92.69 397 MET A O 1
ATOM 3132 N N . VAL A 1 398 ? 8.852 0.772 -10.031 1 91.94 398 VAL A N 1
ATOM 3133 C CA . VAL A 1 398 ? 9.781 0.207 -9.062 1 91.94 398 VAL A CA 1
ATOM 3134 C C . VAL A 1 398 ? 9.18 0.301 -7.66 1 91.94 398 VAL A C 1
ATOM 3136 O O . VAL A 1 398 ? 9.359 -0.604 -6.84 1 91.94 398 VAL A O 1
ATOM 3139 N N . ASN A 1 399 ? 8.398 1.333 -7.43 1 90.94 399 ASN A N 1
ATOM 3140 C CA . ASN A 1 399 ? 7.926 1.611 -6.074 1 90.94 399 ASN A CA 1
ATOM 3141 C C . ASN A 1 399 ? 6.484 1.155 -5.879 1 90.94 399 ASN A C 1
ATOM 3143 O O . ASN A 1 399 ? 5.949 1.236 -4.773 1 90.94 399 ASN A O 1
ATOM 3147 N N . ALA A 1 400 ? 5.879 0.663 -6.883 1 89.25 400 ALA A N 1
ATOM 3148 C CA . ALA A 1 400 ? 4.469 0.293 -6.812 1 89.25 400 ALA A CA 1
ATOM 3149 C C . ALA A 1 400 ? 4.305 -1.211 -6.617 1 89.25 400 ALA A C 1
ATOM 3151 O O . ALA A 1 400 ? 5.184 -1.991 -6.996 1 89.25 400 ALA A O 1
ATOM 3152 N N . SER A 1 401 ? 3.189 -1.551 -5.965 1 86.62 401 SER A N 1
ATOM 3153 C CA . SER A 1 401 ? 2.787 -2.953 -5.949 1 86.62 401 SER A CA 1
ATOM 3154 C C . SER A 1 401 ? 2.199 -3.377 -7.289 1 86.62 401 SER A C 1
ATOM 3156 O O . SER A 1 401 ? 1.5 -2.598 -7.941 1 86.62 401 SER A O 1
ATOM 3158 N N . THR A 1 402 ? 2.436 -4.613 -7.617 1 85.12 402 THR A N 1
ATOM 3159 C CA . THR A 1 402 ? 1.868 -5.148 -8.852 1 85.12 402 THR A CA 1
ATOM 3160 C C . THR A 1 402 ? 0.439 -5.633 -8.625 1 85.12 402 THR A C 1
ATOM 3162 O O . THR A 1 402 ? -0.239 -6.047 -9.562 1 85.12 402 THR A O 1
ATOM 3165 N N . SER A 1 403 ? 0.024 -5.633 -7.398 1 89.94 403 SER A N 1
ATOM 3166 C CA . SER A 1 403 ? -1.345 -5.977 -7.031 1 89.94 403 SER A CA 1
ATOM 3167 C C . SER A 1 403 ? -2.012 -4.848 -6.254 1 89.94 403 SER A C 1
ATOM 3169 O O . SER A 1 403 ? -2.332 -5.004 -5.074 1 89.94 403 SER A O 1
ATOM 3171 N N . PRO A 1 404 ? -2.32 -3.828 -6.918 1 91.12 404 PRO A N 1
ATOM 3172 C CA . PRO A 1 404 ? -2.893 -2.668 -6.23 1 91.12 404 PRO A CA 1
ATOM 3173 C C . PRO A 1 404 ? -4.266 -2.959 -5.629 1 91.12 404 PRO A C 1
ATOM 3175 O O . PRO A 1 404 ? -5.031 -3.748 -6.184 1 91.12 404 PRO A O 1
ATOM 3178 N N . PHE A 1 405 ? -4.566 -2.363 -4.547 1 94.19 405 PHE A N 1
ATOM 3179 C CA . PHE A 1 405 ? -5.879 -2.438 -3.91 1 94.19 405 PHE A CA 1
ATOM 3180 C C . PHE A 1 405 ? -6.816 -1.376 -4.473 1 94.19 405 PHE A C 1
ATOM 3182 O O . PHE A 1 405 ? -6.711 -0.199 -4.125 1 94.19 405 PHE A O 1
ATOM 3189 N N . TYR A 1 406 ? -7.781 -1.715 -5.258 1 93.06 406 TYR A N 1
ATOM 3190 C CA . TYR A 1 406 ? -8.594 -0.829 -6.082 1 93.06 406 TYR A CA 1
ATOM 3191 C C . TYR A 1 406 ? -9.406 0.129 -5.215 1 93.06 406 TYR A C 1
ATOM 3193 O O . TYR A 1 406 ? -9.703 1.25 -5.633 1 93.06 406 TYR A O 1
ATOM 3201 N N . GLN A 1 407 ? -9.734 -0.319 -4.008 1 94.94 407 GLN A N 1
ATOM 3202 C CA . GLN A 1 407 ? -10.477 0.535 -3.088 1 94.94 407 GLN A CA 1
ATOM 3203 C C . GLN A 1 407 ? -9.703 1.816 -2.783 1 94.94 407 GLN A C 1
ATOM 3205 O O . GLN A 1 407 ? -10.289 2.898 -2.717 1 94.94 407 GLN A O 1
ATOM 3210 N N . VAL A 1 408 ? -8.406 1.719 -2.584 1 96.56 408 VAL A N 1
ATOM 3211 C CA . VAL A 1 408 ? -7.566 2.879 -2.314 1 96.56 408 VAL A CA 1
ATOM 3212 C C . VAL A 1 408 ? -7.496 3.766 -3.555 1 96.56 408 VAL A C 1
ATOM 3214 O O . VAL A 1 408 ? -7.617 4.988 -3.457 1 96.56 408 VAL A O 1
ATOM 3217 N N . PHE A 1 409 ? -7.352 3.172 -4.754 1 96.38 409 PHE A N 1
ATOM 3218 C CA . PHE A 1 409 ? -7.332 3.906 -6.016 1 96.38 409 PHE A CA 1
ATOM 3219 C C . PHE A 1 409 ? -8.648 4.648 -6.23 1 96.38 409 PHE A C 1
ATOM 3221 O O . PHE A 1 409 ? -8.648 5.816 -6.617 1 96.38 409 PHE A O 1
ATOM 3228 N N . ALA A 1 410 ? -9.742 3.979 -5.949 1 97.31 410 ALA A N 1
ATOM 3229 C CA . ALA A 1 410 ? -11.078 4.551 -6.125 1 97.31 410 ALA A CA 1
ATOM 3230 C C . ALA A 1 410 ? -11.273 5.762 -5.219 1 97.31 410 ALA A C 1
ATOM 3232 O O . ALA A 1 410 ? -11.961 6.715 -5.594 1 97.31 410 ALA A O 1
ATOM 3233 N N . SER A 1 411 ? -10.664 5.738 -4.078 1 98.25 411 SER A N 1
ATOM 3234 C CA . SER A 1 411 ? -10.805 6.871 -3.172 1 98.25 411 SER A CA 1
ATOM 3235 C C . SER A 1 411 ? -10.117 8.109 -3.727 1 98.25 411 SER A C 1
ATOM 3237 O O . SER A 1 411 ? -10.578 9.234 -3.51 1 98.25 411 SER A O 1
ATOM 3239 N N . LEU A 1 412 ? -8.984 7.938 -4.438 1 98.5 412 LEU A N 1
ATOM 3240 C CA . LEU A 1 412 ? -8.305 9.055 -5.086 1 98.5 412 LEU A CA 1
ATOM 3241 C C . LEU A 1 412 ? -9.156 9.641 -6.199 1 98.5 412 LEU A C 1
ATOM 3243 O O . LEU A 1 412 ? -9.258 10.867 -6.332 1 98.5 412 LEU A O 1
ATOM 3247 N N . ASP A 1 413 ? -9.75 8.75 -6.934 1 98.06 413 ASP A N 1
ATOM 3248 C CA . ASP A 1 413 ? -10.688 9.141 -7.98 1 98.06 413 ASP A CA 1
ATOM 3249 C C . ASP A 1 413 ? -11.859 9.93 -7.406 1 98.06 413 ASP A C 1
ATOM 3251 O O . ASP A 1 413 ? -12.219 10.984 -7.93 1 98.06 413 ASP A O 1
ATOM 3255 N N . MET A 1 414 ? -12.398 9.469 -6.352 1 98.19 414 MET A N 1
ATOM 3256 C CA . MET A 1 414 ? -13.539 10.094 -5.695 1 98.19 414 MET A CA 1
ATOM 3257 C C . MET A 1 414 ? -13.156 11.445 -5.109 1 98.19 414 MET A C 1
ATOM 3259 O O . MET A 1 414 ? -13.938 12.406 -5.184 1 98.19 414 MET A O 1
ATOM 3263 N N . ASN A 1 415 ? -11.977 11.523 -4.527 1 98.62 415 ASN A N 1
ATOM 3264 C CA . ASN A 1 415 ? -11.516 12.797 -3.992 1 98.62 415 ASN A CA 1
ATOM 3265 C C . ASN A 1 415 ? -11.469 13.875 -5.07 1 98.62 415 ASN A C 1
ATOM 3267 O O . ASN A 1 415 ? -11.883 15.008 -4.832 1 98.62 415 ASN A O 1
ATOM 3271 N N . ALA A 1 416 ? -10.914 13.523 -6.227 1 98.56 416 ALA A N 1
ATOM 3272 C CA . ALA A 1 416 ? -10.875 14.492 -7.324 1 98.56 416 ALA A CA 1
ATOM 3273 C C . ALA A 1 416 ? -12.273 14.977 -7.68 1 98.56 416 ALA A C 1
ATOM 3275 O O . ALA A 1 416 ? -12.484 16.172 -7.906 1 98.56 416 ALA A O 1
ATOM 3276 N N . ARG A 1 417 ? -13.219 14.07 -7.691 1 98 417 ARG A N 1
ATOM 3277 C CA . ARG A 1 417 ? -14.602 14.414 -8.016 1 98 417 ARG A CA 1
ATOM 3278 C C . ARG A 1 417 ? -15.188 15.359 -6.977 1 98 417 ARG A C 1
ATOM 3280 O O . ARG A 1 417 ? -15.867 16.328 -7.32 1 98 417 ARG A O 1
ATOM 3287 N N . ILE A 1 418 ? -14.938 15.109 -5.727 1 97.94 418 ILE A N 1
ATOM 3288 C CA . ILE A 1 418 ? -15.469 15.914 -4.629 1 97.94 418 ILE A CA 1
ATOM 3289 C C . ILE A 1 418 ? -14.898 17.328 -4.688 1 97.94 418 ILE A C 1
ATOM 3291 O O . ILE A 1 418 ? -15.602 18.297 -4.434 1 97.94 418 ILE A O 1
ATOM 3295 N N . GLN A 1 419 ? -13.633 17.422 -5.062 1 97.94 419 GLN A N 1
ATOM 3296 C CA . GLN A 1 419 ? -12.953 18.719 -5.066 1 97.94 419 GLN A CA 1
ATOM 3297 C C . GLN A 1 419 ? -13.344 19.531 -6.285 1 97.94 419 GLN A C 1
ATOM 3299 O O . GLN A 1 419 ? -13.164 20.766 -6.305 1 97.94 419 GLN A O 1
ATOM 3304 N N . GLU A 1 420 ? -13.93 18.953 -7.262 1 96.69 420 GLU A N 1
ATOM 3305 C CA . GLU A 1 420 ? -14.18 19.562 -8.562 1 96.69 420 GLU A CA 1
ATOM 3306 C C . GLU A 1 420 ? -15.273 20.625 -8.469 1 96.69 420 GLU A C 1
ATOM 3308 O O . GLU A 1 420 ? -16.328 20.391 -7.875 1 96.69 420 GLU A O 1
ATOM 3313 N N . GLY A 1 421 ? -15.016 21.781 -8.992 1 93.81 421 GLY A N 1
ATOM 3314 C CA . GLY A 1 421 ? -16.031 22.812 -9.211 1 93.81 421 GLY A CA 1
ATOM 3315 C C . GLY A 1 421 ? -16.453 23.5 -7.93 1 93.81 421 GLY A C 1
ATOM 3316 O O . GLY A 1 421 ? -15.672 23.625 -6.988 1 93.81 421 GLY A O 1
ATOM 3317 N N . GLU A 1 422 ? -17.672 23.984 -7.926 1 94.56 422 GLU A N 1
ATOM 3318 C CA . GLU A 1 422 ? -18.188 24.812 -6.836 1 94.56 422 GLU A CA 1
ATOM 3319 C C . GLU A 1 422 ? -18.5 23.969 -5.602 1 94.56 422 GLU A C 1
ATOM 3321 O O . GLU A 1 422 ? -18.484 24.469 -4.477 1 94.56 422 GLU A O 1
ATOM 3326 N N . GLY A 1 423 ? -18.781 22.734 -5.871 1 93.81 423 GLY A N 1
ATOM 3327 C CA . GLY A 1 423 ? -19.047 21.844 -4.742 1 93.81 423 GLY A CA 1
ATOM 3328 C C . GLY A 1 423 ? -17.875 21.75 -3.783 1 93.81 423 GLY A C 1
ATOM 3329 O O . GLY A 1 423 ? -18.031 21.922 -2.572 1 93.81 423 GLY A O 1
ATOM 3330 N N . GLY A 1 424 ? -16.719 21.516 -4.367 1 95.62 424 GLY A N 1
ATOM 3331 C CA . GLY A 1 424 ? -15.531 21.453 -3.545 1 95.62 424 GLY A CA 1
ATOM 3332 C C . GLY A 1 424 ? -15.211 22.781 -2.861 1 95.62 424 GLY A C 1
ATOM 3333 O O . GLY A 1 424 ? -14.852 22.797 -1.683 1 95.62 424 GLY A O 1
ATOM 3334 N N . ALA A 1 425 ? -15.383 23.828 -3.57 1 95.62 425 ALA A N 1
ATOM 3335 C CA . ALA A 1 425 ? -15.109 25.156 -3.037 1 95.62 425 ALA A CA 1
ATOM 3336 C C . ALA A 1 425 ? -16.016 25.469 -1.852 1 95.62 425 ALA A C 1
ATOM 3338 O O . ALA A 1 425 ? -15.57 26.047 -0.859 1 95.62 425 ALA A O 1
ATOM 3339 N N . LEU A 1 426 ? -17.25 25.125 -1.97 1 96.31 426 LEU A N 1
ATOM 3340 C CA . LEU A 1 426 ? -18.203 25.359 -0.902 1 96.31 426 LEU A CA 1
ATOM 3341 C C . LEU A 1 426 ? -17.828 24.594 0.359 1 96.31 426 LEU A C 1
ATOM 3343 O O . LEU A 1 426 ? -17.922 25.125 1.467 1 96.31 426 LEU A O 1
ATOM 3347 N N . LEU A 1 427 ? -17.453 23.344 0.188 1 96.94 427 LEU A N 1
ATOM 3348 C CA . LEU A 1 427 ? -17.078 22.531 1.332 1 96.94 427 LEU A CA 1
ATOM 3349 C C . LEU A 1 427 ? -15.906 23.156 2.086 1 96.94 427 LEU A C 1
ATOM 3351 O O . LEU A 1 427 ? -15.914 23.203 3.318 1 96.94 427 LEU A O 1
ATOM 3355 N N . TRP A 1 428 ? -14.953 23.672 1.377 1 97.56 428 TRP A N 1
ATOM 3356 C CA . TRP A 1 428 ? -13.789 24.281 2.016 1 97.56 428 TRP A CA 1
ATOM 3357 C C . TRP A 1 428 ? -14.156 25.609 2.652 1 97.56 428 TRP A C 1
ATOM 3359 O O . TRP A 1 428 ? -13.625 25.969 3.703 1 97.56 428 TRP A O 1
ATOM 3369 N N . LYS A 1 429 ? -15.008 26.359 2.008 1 97.25 429 LYS A N 1
ATOM 3370 C CA . LYS A 1 429 ? -15.461 27.609 2.605 1 97.25 429 LYS A CA 1
ATOM 3371 C C . LYS A 1 429 ? -16.141 27.375 3.953 1 97.25 429 LYS A C 1
ATOM 3373 O O . LYS A 1 429 ? -15.828 28.047 4.938 1 97.25 429 LYS A O 1
ATOM 3378 N N . GLU A 1 430 ? -17.047 26.391 3.961 1 96.56 430 GLU A N 1
ATOM 3379 C CA . GLU A 1 430 ? -17.734 26.047 5.199 1 96.56 430 GLU A CA 1
ATOM 3380 C C . GLU A 1 430 ? -16.75 25.578 6.266 1 96.56 430 GLU A C 1
ATOM 3382 O O . GLU A 1 430 ? -16.891 25.906 7.441 1 96.56 430 GLU A O 1
ATOM 3387 N N . CYS A 1 431 ? -15.844 24.812 5.844 1 97.19 431 CYS A N 1
ATOM 3388 C CA . CYS A 1 431 ? -14.82 24.328 6.762 1 97.19 431 CYS A CA 1
ATOM 3389 C C . CYS A 1 431 ? -14.008 25.469 7.344 1 97.19 431 CYS A C 1
ATOM 3391 O O . CYS A 1 431 ? -13.711 25.484 8.539 1 97.19 431 CYS A O 1
ATOM 3393 N N . MET A 1 432 ? -13.656 26.438 6.535 1 97.56 432 MET A N 1
ATOM 3394 C CA . MET A 1 432 ? -12.93 27.625 6.973 1 97.56 432 MET A CA 1
ATOM 3395 C C . MET A 1 432 ? -13.727 28.391 8.023 1 97.56 432 MET A C 1
ATOM 3397 O O . MET A 1 432 ? -13.164 28.859 9.023 1 97.56 432 MET A O 1
ATOM 3401 N N . GLU A 1 433 ? -14.961 28.516 7.777 1 98 433 GLU A N 1
ATOM 3402 C CA . GLU A 1 433 ? -15.828 29.219 8.719 1 98 433 GLU A CA 1
ATOM 3403 C C . GLU A 1 433 ? -15.844 28.531 10.078 1 98 433 GLU A C 1
ATOM 3405 O O . GLU A 1 433 ? -15.727 29.188 11.117 1 98 433 GLU A O 1
ATOM 3410 N N . LEU A 1 434 ? -15.961 27.219 10.031 1 97.25 434 LEU A N 1
ATOM 3411 C CA . LEU A 1 434 ? -15.953 26.453 11.273 1 97.25 434 LEU A CA 1
ATOM 3412 C C . LEU A 1 434 ? -14.617 26.594 11.992 1 97.25 434 LEU A C 1
ATOM 3414 O O . LEU A 1 434 ? -14.578 26.672 13.227 1 97.25 434 LEU A O 1
ATOM 3418 N N . SER A 1 435 ? -13.539 26.578 11.25 1 97.69 435 SER A N 1
ATOM 3419 C CA . SER A 1 435 ? -12.195 26.719 11.805 1 97.69 435 SER A CA 1
ATOM 3420 C C . SER A 1 435 ? -12.023 28.047 12.531 1 97.69 435 SER A C 1
ATOM 3422 O O . SER A 1 435 ? -11.453 28.094 13.625 1 97.69 435 SER A O 1
ATOM 3424 N N . VAL A 1 436 ? -12.531 29.125 11.922 1 98.38 436 VAL A N 1
ATOM 3425 C CA . VAL A 1 436 ? -12.438 30.453 12.5 1 98.38 436 VAL A CA 1
ATOM 3426 C C . VAL A 1 436 ? -13.312 30.531 13.758 1 98.38 436 VAL A C 1
ATOM 3428 O O . VAL A 1 436 ? -12.867 31.031 14.789 1 98.38 436 VAL A O 1
ATOM 3431 N N . GLU A 1 437 ? -14.469 30 13.664 1 98.06 437 GLU A N 1
ATOM 3432 C CA . GLU A 1 437 ? -15.375 30.031 14.805 1 98.06 437 GLU A CA 1
ATOM 3433 C C . GLU A 1 437 ? -14.828 29.219 15.977 1 98.06 437 GLU A C 1
ATOM 3435 O O . GLU A 1 437 ? -15.039 29.578 17.141 1 98.06 437 GLU A O 1
ATOM 3440 N N . ALA A 1 438 ? -14.242 28.125 15.703 1 98 438 ALA A N 1
ATOM 3441 C CA . ALA A 1 438 ? -13.609 27.328 16.75 1 98 438 ALA A CA 1
ATOM 3442 C C . ALA A 1 438 ? -12.547 28.141 17.484 1 98 438 ALA A C 1
ATOM 3444 O O . ALA A 1 438 ? -12.469 28.094 18.719 1 98 438 ALA A O 1
ATOM 3445 N N . ARG A 1 439 ? -11.711 28.844 16.781 1 98.5 439 ARG A N 1
ATOM 3446 C CA . ARG A 1 439 ? -10.672 29.672 17.375 1 98.5 439 ARG A CA 1
ATOM 3447 C C . ARG A 1 439 ? -11.273 30.781 18.234 1 98.5 439 ARG A C 1
ATOM 3449 O O . ARG A 1 439 ? -10.805 31.031 19.344 1 98.5 439 ARG A O 1
ATOM 3456 N N . LYS A 1 440 ? -12.32 31.438 17.719 1 98.19 440 LYS A N 1
ATOM 3457 C CA . LYS A 1 440 ? -13.008 32.469 18.484 1 98.19 440 LYS A CA 1
ATOM 3458 C C . LYS A 1 440 ? -13.562 31.906 19.781 1 98.19 440 LYS A C 1
ATOM 3460 O O . LYS A 1 440 ? -13.469 32.531 20.828 1 98.19 440 LYS A O 1
ATOM 3465 N N . ALA A 1 441 ? -14.156 30.734 19.641 1 97.5 441 ALA A N 1
ATOM 3466 C CA . ALA A 1 441 ? -14.734 30.094 20.812 1 97.5 441 ALA A CA 1
ATOM 3467 C C . ALA A 1 441 ? -13.664 29.812 21.875 1 97.5 441 ALA A C 1
ATOM 3469 O O . ALA A 1 441 ? -13.906 29.969 23.062 1 97.5 441 ALA A O 1
ATOM 3470 N N . VAL A 1 442 ? -12.562 29.375 21.469 1 97.88 442 VAL A N 1
ATOM 3471 C CA . VAL A 1 442 ? -11.461 29.078 22.375 1 97.88 442 VAL A CA 1
ATOM 3472 C C . VAL A 1 442 ? -10.992 30.375 23.047 1 97.88 442 VAL A C 1
ATOM 3474 O O . VAL A 1 442 ? -10.766 30.406 24.266 1 97.88 442 VAL A O 1
ATOM 3477 N N . ILE A 1 443 ? -10.812 31.469 22.297 1 97.5 443 ILE A N 1
ATOM 3478 C CA . ILE A 1 443 ? -10.391 32.75 22.812 1 97.5 443 ILE A CA 1
ATOM 3479 C C . ILE A 1 443 ? -11.398 33.25 23.859 1 97.5 443 ILE A C 1
ATOM 3481 O O . ILE A 1 443 ? -11.008 33.75 24.906 1 97.5 443 ILE A O 1
ATOM 3485 N N . ARG A 1 444 ? -12.602 32.969 23.609 1 96.69 444 ARG A N 1
ATOM 3486 C CA . ARG A 1 444 ? -13.672 33.5 24.453 1 96.69 444 ARG A CA 1
ATOM 3487 C C . ARG A 1 444 ? -13.797 32.688 25.75 1 96.69 444 ARG A C 1
ATOM 3489 O O . ARG A 1 444 ? -14.062 33.219 26.812 1 96.69 444 ARG A O 1
ATOM 3496 N N . ASN A 1 445 ? -13.609 31.375 25.594 1 96.56 445 ASN A N 1
ATOM 3497 C CA . ASN A 1 445 ? -14.07 30.516 26.688 1 96.56 445 ASN A CA 1
ATOM 3498 C C . ASN A 1 445 ? -12.898 29.922 27.453 1 96.56 445 ASN A C 1
ATOM 3500 O O . ASN A 1 445 ? -13.039 29.578 28.641 1 96.56 445 ASN A O 1
ATOM 3504 N N . CYS A 1 446 ? -11.828 29.719 26.844 1 96.81 446 CYS A N 1
ATOM 3505 C CA . CYS A 1 446 ? -10.734 29 27.5 1 96.81 446 CYS A CA 1
ATOM 3506 C C . CYS A 1 446 ? -9.836 29.953 28.266 1 96.81 446 CYS A C 1
ATOM 3508 O O . CYS A 1 446 ? -9.602 31.078 27.828 1 96.81 446 CYS A O 1
ATOM 3510 N N . LYS A 1 447 ? -9.398 29.5 29.391 1 96.25 447 LYS A N 1
ATOM 3511 C CA . LYS A 1 447 ? -8.508 30.281 30.234 1 96.25 447 LYS A CA 1
ATOM 3512 C C . LYS A 1 447 ? -7.043 30.047 29.859 1 96.25 447 LYS A C 1
ATOM 3514 O O . LYS A 1 447 ? -6.254 30.984 29.797 1 96.25 447 LYS A O 1
ATOM 3519 N N . TYR A 1 448 ? -6.676 28.812 29.625 1 96.38 448 TYR A N 1
ATOM 3520 C CA . TYR A 1 448 ? -5.277 28.422 29.453 1 96.38 448 TYR A CA 1
ATOM 3521 C C . TYR A 1 448 ? -4.922 28.281 27.984 1 96.38 448 TYR A C 1
ATOM 3523 O O . TYR A 1 448 ? -3.885 28.781 27.531 1 96.38 448 TYR A O 1
ATOM 3531 N N . LEU A 1 449 ? -5.738 27.625 27.172 1 97 449 LEU A N 1
ATOM 3532 C CA . LEU A 1 449 ? -5.426 27.359 25.766 1 97 449 LEU A CA 1
ATOM 3533 C C . LEU A 1 449 ? -5.68 28.594 24.906 1 97 449 LEU A C 1
ATOM 3535 O O . LEU A 1 449 ? -6.668 29.297 25.109 1 97 449 LEU A O 1
ATOM 3539 N N . LYS A 1 450 ? -4.809 28.781 23.969 1 96.38 450 LYS A N 1
ATOM 3540 C CA . LYS A 1 450 ? -4.938 29.891 23.016 1 96.38 450 LYS A CA 1
ATOM 3541 C C . LYS A 1 450 ? -4.629 29.438 21.594 1 96.38 450 LYS A C 1
ATOM 3543 O O . LYS A 1 450 ? -3.711 28.641 21.391 1 96.38 450 LYS A O 1
ATOM 3548 N N . PRO A 1 451 ? -5.441 29.906 20.656 1 96.88 451 PRO A N 1
ATOM 3549 C CA . PRO A 1 451 ? -5.062 29.609 19.281 1 96.88 451 PRO A CA 1
ATOM 3550 C C . PRO A 1 451 ? -3.842 30.406 18.828 1 96.88 451 PRO A C 1
ATOM 3552 O O . PRO A 1 451 ? -3.656 31.562 19.234 1 96.88 451 PRO A O 1
ATOM 3555 N N . LEU A 1 452 ? -3.043 29.828 18.016 1 94.81 452 LEU A N 1
ATOM 3556 C CA . LEU A 1 452 ? -1.884 30.5 17.453 1 94.81 452 LEU A CA 1
ATOM 3557 C C . LEU A 1 452 ? -2.293 31.375 16.266 1 94.81 452 LEU A C 1
ATOM 3559 O O . LEU A 1 452 ? -2.178 30.953 15.109 1 94.81 452 LEU A O 1
ATOM 3563 N N . VAL A 1 453 ? -2.771 32.562 16.469 1 96.38 453 VAL A N 1
ATOM 3564 C CA . VAL A 1 453 ? -3.16 33.562 15.461 1 96.38 453 VAL A CA 1
ATOM 3565 C C . VAL A 1 453 ? -2.654 34.938 15.852 1 96.38 453 VAL A C 1
ATOM 3567 O O . VAL A 1 453 ? -2.357 35.188 17.031 1 96.38 453 VAL A O 1
ATOM 3570 N N . PRO A 1 454 ? -2.496 35.875 14.867 1 96.62 454 PRO A N 1
ATOM 3571 C CA . PRO A 1 454 ? -2.139 37.25 15.258 1 96.62 454 PRO A CA 1
ATOM 3572 C C . PRO A 1 454 ? -3.16 37.875 16.203 1 96.62 454 PRO A C 1
ATOM 3574 O O . PRO A 1 454 ? -4.359 37.875 15.906 1 96.62 454 PRO A O 1
ATOM 3577 N N . PRO A 1 455 ? -2.656 38.406 17.297 1 95.81 455 PRO A N 1
ATOM 3578 C CA . PRO A 1 455 ? -3.6 38.969 18.266 1 95.81 455 PRO A CA 1
ATOM 3579 C C . PRO A 1 455 ? -4.387 40.156 17.719 1 95.81 455 PRO A C 1
ATOM 3581 O O . PRO A 1 455 ? -5.57 40.312 18.031 1 95.81 455 PRO A O 1
ATOM 3584 N N . VAL A 1 456 ? -3.688 40.969 16.906 1 96.69 456 VAL A N 1
ATOM 3585 C CA . VAL A 1 456 ? -4.305 42.156 16.359 1 96.69 456 VAL A CA 1
ATOM 3586 C C . VAL A 1 456 ? -4.078 42.219 14.844 1 96.69 456 VAL A C 1
ATOM 3588 O O . VAL A 1 456 ? -2.959 41.969 14.375 1 96.69 456 VAL A O 1
ATOM 3591 N N . VAL A 1 457 ? -5.117 42.406 14.133 1 97.06 457 VAL A N 1
ATOM 3592 C CA . VAL A 1 457 ? -5.074 42.594 12.688 1 97.06 457 VAL A CA 1
ATOM 3593 C C . VAL A 1 457 ? -5.93 43.781 12.281 1 97.06 457 VAL A C 1
ATOM 3595 O O . VAL A 1 457 ? -7.055 43.938 12.766 1 97.06 457 VAL A O 1
ATOM 3598 N N . HIS A 1 458 ? -5.402 44.594 11.445 1 96.94 458 HIS A N 1
ATOM 3599 C CA . HIS A 1 458 ? -6.113 45.781 10.961 1 96.94 458 HIS A CA 1
ATOM 3600 C C . HIS A 1 458 ? -6.641 46.625 12.117 1 96.94 458 HIS A C 1
ATOM 3602 O O . HIS A 1 458 ? -7.781 47.062 12.086 1 96.94 458 HIS A O 1
ATOM 3608 N N . GLY A 1 459 ? -5.941 46.688 13.211 1 96.06 459 GLY A N 1
ATOM 3609 C CA . GLY A 1 459 ? -6.211 47.625 14.289 1 96.06 459 GLY A CA 1
ATOM 3610 C C . GLY A 1 459 ? -7.191 47.062 15.312 1 96.06 459 GLY A C 1
ATOM 3611 O O . GLY A 1 459 ? -7.508 47.75 16.297 1 96.06 459 GLY A O 1
ATOM 3612 N N . LYS A 1 460 ? -7.68 45.844 15.125 1 97.31 460 LYS A N 1
ATOM 3613 C CA . LYS A 1 460 ? -8.617 45.25 16.062 1 97.31 460 LYS A CA 1
ATOM 3614 C C . LYS A 1 460 ? -8.156 43.844 16.484 1 97.31 460 LYS A C 1
ATOM 3616 O O . LYS A 1 460 ? -7.312 43.25 15.812 1 97.31 460 LYS A O 1
ATOM 3621 N N . ASN A 1 461 ? -8.727 43.469 17.594 1 97.69 461 ASN A N 1
ATOM 3622 C CA . ASN A 1 461 ? -8.438 42.125 18.016 1 97.69 461 ASN A CA 1
ATOM 3623 C C . ASN A 1 461 ? -8.961 41.094 17 1 97.69 461 ASN A C 1
ATOM 3625 O O . ASN A 1 461 ? -10.023 41.281 16.422 1 97.69 461 ASN A O 1
ATOM 3629 N N . TRP A 1 462 ? -8.203 40.062 16.766 1 98 462 TRP A N 1
ATOM 3630 C CA . TRP A 1 462 ? -8.461 39.062 15.758 1 98 462 TRP A CA 1
ATOM 3631 C C . TRP A 1 462 ? -9.891 38.531 15.867 1 98 462 TRP A C 1
ATOM 3633 O O . TRP A 1 462 ? -10.594 38.406 14.859 1 98 462 TRP A O 1
ATOM 3643 N N . GLU A 1 463 ? -10.43 38.219 17.125 1 97.12 463 GLU A N 1
ATOM 3644 C CA . GLU A 1 463 ? -11.703 37.531 17.344 1 97.12 463 GLU A CA 1
ATOM 3645 C C . GLU A 1 463 ? -12.883 38.469 17.156 1 97.12 463 GLU A C 1
ATOM 3647 O O . GLU A 1 463 ? -14.031 38.031 17.047 1 97.12 463 GLU A O 1
ATOM 3652 N N . GLU A 1 464 ? -12.625 39.75 17.062 1 97.56 464 GLU A N 1
ATOM 3653 C CA . GLU A 1 464 ? -13.688 40.75 16.938 1 97.56 464 GLU A CA 1
ATOM 3654 C C . GLU A 1 464 ? -14.156 40.844 15.492 1 97.56 464 GLU A C 1
ATOM 3656 O O . GLU A 1 464 ? -15.234 41.406 15.227 1 97.56 464 GLU A O 1
ATOM 3661 N N . TRP A 1 465 ? -13.328 40.469 14.625 1 97.94 465 TRP A N 1
ATOM 3662 C CA . TRP A 1 465 ? -13.664 40.625 13.211 1 97.94 465 TRP A CA 1
ATOM 3663 C C . TRP A 1 465 ? -14.719 39.594 12.797 1 97.94 465 TRP A C 1
ATOM 3665 O O . TRP A 1 465 ? -14.844 38.531 13.414 1 97.94 465 TRP A O 1
ATOM 3675 N N . ASP A 1 466 ? -15.398 39.938 11.758 1 98 466 ASP A N 1
ATOM 3676 C CA . ASP A 1 466 ? -16.375 39.031 11.188 1 98 466 ASP A CA 1
ATOM 3677 C C . ASP A 1 466 ? -15.695 37.812 10.531 1 98 466 ASP A C 1
ATOM 3679 O O . ASP A 1 466 ? -14.672 37.969 9.859 1 98 466 ASP A O 1
ATOM 3683 N N . THR A 1 467 ? -16.328 36.688 10.789 1 98 467 THR A N 1
ATOM 3684 C CA . THR A 1 467 ? -15.773 35.469 10.25 1 98 467 THR A CA 1
ATOM 3685 C C . THR A 1 467 ? -15.617 35.562 8.734 1 98 467 THR A C 1
ATOM 3687 O O . THR A 1 467 ? -14.609 35.094 8.18 1 98 467 THR A O 1
ATOM 3690 N N . GLU A 1 468 ? -16.594 36.094 7.996 1 97.38 468 GLU A N 1
ATOM 3691 C CA . GLU A 1 468 ? -16.562 36.25 6.547 1 97.38 468 GLU A CA 1
ATOM 3692 C C . GLU A 1 468 ? -15.359 37.062 6.105 1 97.38 468 GLU A C 1
ATOM 3694 O O . GLU A 1 468 ? -14.758 36.812 5.066 1 97.38 468 GLU A O 1
ATOM 3699 N N . GLU A 1 469 ? -15.016 38.062 6.895 1 97.31 469 GLU A N 1
ATOM 3700 C CA . GLU A 1 469 ? -13.852 38.875 6.598 1 97.31 469 GLU A CA 1
ATOM 3701 C C . GLU A 1 469 ? -12.555 38.094 6.789 1 97.31 469 GLU A C 1
ATOM 3703 O O . GLU A 1 469 ? -11.656 38.156 5.949 1 97.31 469 GLU A O 1
ATOM 3708 N N . ILE A 1 470 ? -12.484 37.406 7.812 1 98.31 470 ILE A N 1
ATOM 3709 C CA . ILE A 1 470 ? -11.273 36.688 8.188 1 98.31 470 ILE A CA 1
ATOM 3710 C C . ILE A 1 470 ? -10.961 35.625 7.117 1 98.31 470 ILE A C 1
ATOM 3712 O O . ILE A 1 470 ? -9.805 35.5 6.711 1 98.31 470 ILE A O 1
ATOM 3716 N N . ILE A 1 471 ? -11.977 34.906 6.574 1 97.81 471 ILE A N 1
ATOM 3717 C CA . ILE A 1 471 ? -11.727 33.781 5.695 1 97.81 471 ILE A CA 1
ATOM 3718 C C . ILE A 1 471 ? -11.375 34.281 4.297 1 97.81 471 ILE A C 1
ATOM 3720 O O . ILE A 1 471 ? -11.031 33.469 3.414 1 97.81 471 ILE A O 1
ATOM 3724 N N . ASN A 1 472 ? -11.391 35.594 4.09 1 96.81 472 ASN A N 1
ATOM 3725 C CA . ASN A 1 472 ? -11.125 36.156 2.762 1 96.81 472 ASN A CA 1
ATOM 3726 C C . ASN A 1 472 ? -9.883 37.031 2.764 1 96.81 472 ASN A C 1
ATOM 3728 O O . ASN A 1 472 ? -9.578 37.688 1.763 1 96.81 472 ASN A O 1
ATOM 3732 N N . ASP A 1 473 ? -9.195 37.094 3.855 1 97.62 473 ASP A N 1
ATOM 3733 C CA . ASP A 1 473 ? -8.023 37.938 3.969 1 97.62 473 ASP A CA 1
ATOM 3734 C C . ASP A 1 473 ? -6.871 37.219 4.652 1 97.62 473 ASP A C 1
ATOM 3736 O O . ASP A 1 473 ? -6.941 36.906 5.848 1 97.62 473 ASP A O 1
ATOM 3740 N N . ILE A 1 474 ? -5.793 37.031 3.959 1 97.31 474 ILE A N 1
ATOM 3741 C CA . ILE A 1 474 ? -4.672 36.188 4.387 1 97.31 474 ILE A CA 1
ATOM 3742 C C . ILE A 1 474 ? -3.936 36.875 5.539 1 97.31 474 ILE A C 1
ATOM 3744 O O . ILE A 1 474 ? -3.158 36.219 6.254 1 97.31 474 ILE A O 1
ATOM 3748 N N . ALA A 1 475 ? -4.172 38.188 5.762 1 97.31 475 ALA A N 1
ATOM 3749 C CA . ALA A 1 475 ? -3.527 38.906 6.844 1 97.31 475 ALA A CA 1
ATOM 3750 C C . ALA A 1 475 ? -3.863 38.312 8.203 1 97.31 475 ALA A C 1
ATOM 3752 O O . ALA A 1 475 ? -3.051 38.344 9.125 1 97.31 475 ALA A O 1
ATOM 3753 N N . TYR A 1 476 ? -5.02 37.75 8.32 1 98.12 476 TYR A N 1
ATOM 3754 C CA . TYR A 1 476 ? -5.484 37.188 9.578 1 98.12 476 TYR A CA 1
ATOM 3755 C C . TYR A 1 476 ? -4.754 35.875 9.891 1 98.12 476 TYR A C 1
ATOM 3757 O O . TYR A 1 476 ? -4.863 35.344 10.992 1 98.12 476 TYR A O 1
ATOM 3765 N N . PHE A 1 477 ? -3.932 35.375 8.961 1 98.19 477 PHE A N 1
ATOM 3766 C CA . PHE A 1 477 ? -3.23 34.125 9.102 1 98.19 477 PHE A CA 1
ATOM 3767 C C . PHE A 1 477 ? -1.75 34.281 8.766 1 98.19 477 PHE A C 1
ATOM 3769 O O . PHE A 1 477 ? -1.078 33.281 8.422 1 98.19 477 PHE A O 1
ATOM 3776 N N . THR A 1 478 ? -1.214 35.406 8.836 1 97.94 478 THR A N 1
ATOM 3777 C CA . THR A 1 478 ? 0.145 35.688 8.383 1 97.94 478 THR A CA 1
ATOM 3778 C C . THR A 1 478 ? 1.122 35.656 9.555 1 97.94 478 THR A C 1
ATOM 3780 O O . THR A 1 478 ? 0.854 36.25 10.609 1 97.94 478 THR A O 1
ATOM 3783 N N . PHE A 1 479 ? 2.227 35 9.398 1 97.38 479 PHE A N 1
ATOM 3784 C CA . PHE A 1 479 ? 3.348 35.125 10.32 1 97.38 479 PHE A CA 1
ATOM 3785 C C . PHE A 1 479 ? 4.195 36.344 10 1 97.38 479 PHE A C 1
ATOM 3787 O O . PHE A 1 479 ? 5.125 36.25 9.195 1 97.38 479 PHE A O 1
ATOM 3794 N N . GLU A 1 480 ? 3.971 37.375 10.672 1 95.62 480 GLU A N 1
ATOM 3795 C CA . GLU A 1 480 ? 4.754 38.562 10.445 1 95.62 480 GLU A CA 1
ATOM 3796 C C . GLU A 1 480 ? 6.156 38.438 11.039 1 95.62 480 GLU A C 1
ATOM 3798 O O . GLU A 1 480 ? 6.328 37.906 12.125 1 95.62 480 GLU A O 1
ATOM 3803 N N . PRO A 1 481 ? 7.137 38.938 10.281 1 95.56 481 PRO A N 1
ATOM 3804 C CA . PRO A 1 481 ? 8.492 38.875 10.828 1 95.56 481 PRO A CA 1
ATOM 3805 C C . PRO A 1 481 ? 8.602 39.531 12.203 1 95.56 481 PRO A C 1
ATOM 3807 O O . PRO A 1 481 ? 8.102 40.656 12.406 1 95.56 481 PRO A O 1
ATOM 3810 N N . GLY A 1 482 ? 9.172 38.812 13.117 1 91.38 482 GLY A N 1
ATOM 3811 C CA . GLY A 1 482 ? 9.453 39.344 14.43 1 91.38 482 GLY A CA 1
ATOM 3812 C C . GLY A 1 482 ? 8.258 39.312 15.359 1 91.38 482 GLY A C 1
ATOM 3813 O O . GLY A 1 482 ? 8.32 39.844 16.484 1 91.38 482 GLY A O 1
ATOM 3814 N N . GLY A 1 483 ? 7.164 38.781 14.914 1 93.38 483 GLY A N 1
ATOM 3815 C CA . GLY A 1 483 ? 6.004 38.688 15.789 1 93.38 483 GLY A CA 1
ATOM 3816 C C . GLY A 1 483 ? 6.281 37.938 17.078 1 93.38 483 GLY A C 1
ATOM 3817 O O . GLY A 1 483 ? 6.773 36.812 17.047 1 93.38 483 GLY A O 1
ATOM 3818 N N . LYS A 1 484 ? 5.941 38.5 18.219 1 92.81 484 LYS A N 1
ATOM 3819 C CA . LYS A 1 484 ? 6.215 37.906 19.531 1 92.81 484 LYS A CA 1
ATOM 3820 C C . LYS A 1 484 ? 5.234 36.75 19.828 1 92.81 484 LYS A C 1
ATOM 3822 O O . LYS A 1 484 ? 5.59 35.781 20.484 1 92.81 484 LYS A O 1
ATOM 3827 N N . TRP A 1 485 ? 4.055 36.906 19.281 1 93.06 485 TRP A N 1
ATOM 3828 C CA . TRP A 1 485 ? 2.986 35.969 19.578 1 93.06 485 TRP A CA 1
ATOM 3829 C C . TRP A 1 485 ? 3.32 34.594 19.047 1 93.06 485 TRP A C 1
ATOM 3831 O O . TRP A 1 485 ? 2.852 33.562 19.594 1 93.06 485 TRP A O 1
ATOM 3841 N N . HIS A 1 486 ? 4.098 34.5 18 1 93.69 486 HIS A N 1
ATOM 3842 C CA . HIS A 1 486 ? 4.414 33.188 17.469 1 93.69 486 HIS A CA 1
ATOM 3843 C C . HIS A 1 486 ? 5.867 32.812 17.75 1 93.69 486 HIS A C 1
ATOM 3845 O O . HIS A 1 486 ? 6.242 31.625 17.641 1 93.69 486 HIS A O 1
ATOM 3851 N N . SER A 1 487 ? 6.734 33.75 18.016 1 92.69 487 SER A N 1
ATOM 3852 C CA . SER A 1 487 ? 8.102 33.594 18.5 1 92.69 487 SER A CA 1
ATOM 3853 C C . SER A 1 487 ? 8.984 32.875 17.484 1 92.69 487 SER A C 1
ATOM 3855 O O . SER A 1 487 ? 10.023 32.312 17.828 1 92.69 487 SER A O 1
ATOM 3857 N N . PHE A 1 488 ? 8.578 32.781 16.188 1 94.81 488 PHE A N 1
ATOM 3858 C CA . PHE A 1 488 ? 9.477 32.312 15.133 1 94.81 488 PHE A CA 1
ATOM 3859 C C . PHE A 1 488 ? 10.477 33.375 14.75 1 94.81 488 PHE A C 1
ATOM 3861 O O . PHE A 1 488 ? 10.109 34.562 14.594 1 94.81 488 PHE A O 1
ATOM 3868 N N . GLN A 1 489 ? 11.648 33.031 14.664 1 93.44 489 GLN A N 1
ATOM 3869 C CA . GLN A 1 489 ? 12.695 33.969 14.258 1 93.44 489 GLN A CA 1
ATOM 3870 C C . GLN A 1 489 ? 13.172 33.656 12.836 1 93.44 489 GLN A C 1
ATOM 3872 O O . GLN A 1 489 ? 13.078 32.531 12.359 1 93.44 489 GLN A O 1
ATOM 3877 N N . GLY A 1 490 ? 13.578 34.688 12.133 1 96.12 490 GLY A N 1
ATOM 3878 C CA . GLY A 1 490 ? 14.234 34.5 10.844 1 96.12 490 GLY A CA 1
ATOM 3879 C C . GLY A 1 490 ? 13.273 34.531 9.68 1 96.12 490 GLY A C 1
ATOM 3880 O O . GLY A 1 490 ? 13.641 34.156 8.562 1 96.12 490 GLY A O 1
ATOM 3881 N N . TYR A 1 491 ? 12 34.906 9.898 1 97.31 491 TYR A N 1
ATOM 3882 C CA . TYR A 1 491 ? 11.016 34.938 8.828 1 97.31 491 TYR A CA 1
ATOM 3883 C C . TYR A 1 491 ? 11.102 36.25 8.047 1 97.31 491 TYR A C 1
ATOM 3885 O O . TYR A 1 491 ? 11.516 37.281 8.594 1 97.31 491 TYR A O 1
ATOM 3893 N N . GLY A 1 492 ? 10.789 36.188 6.754 1 97.38 492 GLY A N 1
ATOM 3894 C CA . GLY A 1 492 ? 10.602 37.375 5.934 1 97.38 492 GLY A CA 1
ATOM 3895 C C . GLY A 1 492 ? 9.141 37.75 5.746 1 97.38 492 GLY A C 1
ATOM 3896 O O . GLY A 1 492 ? 8.25 37.031 6.199 1 97.38 492 GLY A O 1
ATOM 3897 N N . LYS A 1 493 ? 8.922 38.906 5.102 1 96.56 493 LYS A N 1
ATOM 3898 C CA . LYS A 1 493 ? 7.562 39.375 4.852 1 96.56 493 LYS A CA 1
ATOM 3899 C C . LYS A 1 493 ? 6.848 38.5 3.832 1 96.56 493 LYS A C 1
ATOM 3901 O O . LYS A 1 493 ? 7.379 38.25 2.75 1 96.56 493 LYS A O 1
ATOM 3906 N N . GLY A 1 494 ? 5.652 38.062 4.219 1 96.31 494 GLY A N 1
ATOM 3907 C CA . GLY A 1 494 ? 4.824 37.312 3.295 1 96.31 494 GLY A CA 1
ATOM 3908 C C . GLY A 1 494 ? 5.352 35.906 3.021 1 96.31 494 GLY A C 1
ATOM 3909 O O . GLY A 1 494 ? 4.918 35.25 2.074 1 96.31 494 GLY A O 1
ATOM 3910 N N . GLN A 1 495 ? 6.203 35.438 3.877 1 97.25 495 GLN A N 1
ATOM 3911 C CA . GLN A 1 495 ? 6.914 34.188 3.611 1 97.25 495 GLN A CA 1
ATOM 3912 C C . GLN A 1 495 ? 6.086 32.969 4.043 1 97.25 495 GLN A C 1
ATOM 3914 O O . GLN A 1 495 ? 6.105 31.938 3.385 1 97.25 495 GLN A O 1
ATOM 3919 N N . TYR A 1 496 ? 5.363 33.156 5.195 1 97.81 496 TYR A N 1
ATOM 3920 C CA . TYR A 1 496 ? 4.656 32.031 5.766 1 97.81 496 TYR A CA 1
ATOM 3921 C C . TYR A 1 496 ? 3.287 32.438 6.289 1 97.81 496 TYR A C 1
ATOM 3923 O O . TYR A 1 496 ? 3.078 33.594 6.652 1 97.81 496 TYR A O 1
ATOM 3931 N N . PHE A 1 497 ? 2.41 31.484 6.328 1 98.31 497 PHE A N 1
ATOM 3932 C CA . PHE A 1 497 ? 1.048 31.688 6.805 1 98.31 497 PHE A CA 1
ATOM 3933 C C . PHE A 1 497 ? 0.603 30.516 7.684 1 98.31 497 PHE A C 1
ATOM 3935 O O . PHE A 1 497 ? 1.138 29.406 7.574 1 98.31 497 PHE A O 1
ATOM 3942 N N . ILE A 1 498 ? -0.292 30.812 8.547 1 97.94 498 ILE A N 1
ATOM 3943 C CA . ILE A 1 498 ? -0.95 29.781 9.336 1 97.94 498 ILE A CA 1
ATOM 3944 C C . ILE A 1 498 ? -1.905 28.969 8.461 1 97.94 498 ILE A C 1
ATOM 3946 O O . ILE A 1 498 ? -2.723 29.547 7.734 1 97.94 498 ILE A O 1
ATOM 3950 N N . ASP A 1 499 ? -1.75 27.672 8.453 1 97.75 499 ASP A N 1
ATOM 3951 C CA . ASP A 1 499 ? -2.74 26.812 7.809 1 97.75 499 ASP A CA 1
ATOM 3952 C C . ASP A 1 499 ? -4.098 26.922 8.5 1 97.75 499 ASP A C 1
ATOM 3954 O O . ASP A 1 499 ? -4.254 26.484 9.641 1 97.75 499 ASP A O 1
ATOM 3958 N N . PRO A 1 500 ? -5.047 27.438 7.859 1 97.06 500 PRO A N 1
ATOM 3959 C CA . PRO A 1 500 ? -6.34 27.625 8.523 1 97.06 500 PRO A CA 1
ATOM 3960 C C . PRO A 1 500 ? -7.027 26.312 8.852 1 97.06 500 PRO A C 1
ATOM 3962 O O . PRO A 1 500 ? -7.965 26.281 9.656 1 97.06 500 PRO A O 1
ATOM 3965 N N . MET A 1 501 ? -6.621 25.234 8.234 1 96.81 501 MET A N 1
ATOM 3966 C CA . MET A 1 501 ? -7.273 23.953 8.438 1 96.81 501 MET A CA 1
ATOM 3967 C C . MET A 1 501 ? -6.566 23.141 9.523 1 96.81 501 MET A C 1
ATOM 3969 O O . MET A 1 501 ? -6.887 21.969 9.742 1 96.81 501 MET A O 1
ATOM 3973 N N . LYS A 1 502 ? -5.645 23.75 10.219 1 96.94 502 LYS A N 1
ATOM 3974 C CA . LYS A 1 502 ? -4.992 23.172 11.391 1 96.94 502 LYS A CA 1
ATOM 3975 C C . LYS A 1 502 ? -5.242 24.031 12.633 1 96.94 502 LYS A C 1
ATOM 3977 O O . LYS A 1 502 ? -4.812 25.188 12.688 1 96.94 502 LYS A O 1
ATOM 3982 N N . LEU A 1 503 ? -5.934 23.438 13.547 1 97.12 503 LEU A N 1
ATOM 3983 C CA . LEU A 1 503 ? -6.129 24.109 14.828 1 97.12 503 LEU A CA 1
ATOM 3984 C C . LEU A 1 503 ? -4.953 23.844 15.766 1 97.12 503 LEU A C 1
ATOM 3986 O O . LEU A 1 503 ? -4.949 22.875 16.516 1 97.12 503 LEU A O 1
ATOM 3990 N N . LEU A 1 504 ? -4.07 24.734 15.719 1 97.25 504 LEU A N 1
ATOM 3991 C CA . LEU A 1 504 ? -2.943 24.672 16.641 1 97.25 504 LEU A CA 1
ATOM 3992 C C . LEU A 1 504 ? -3.191 25.562 17.859 1 97.25 504 LEU A C 1
ATOM 3994 O O . LEU A 1 504 ? -3.346 26.781 17.734 1 97.25 504 LEU A O 1
ATOM 3998 N N . PHE A 1 505 ? -3.303 24.969 19.016 1 97.75 505 PHE A N 1
ATOM 3999 C CA . PHE A 1 505 ? -3.467 25.688 20.266 1 97.75 505 PHE A CA 1
ATOM 4000 C C . PHE A 1 505 ? -2.201 25.594 21.109 1 97.75 505 PHE A C 1
ATOM 4002 O O . PHE A 1 505 ? -1.529 24.562 21.125 1 97.75 505 PHE A O 1
ATOM 4009 N N . THR A 1 506 ? -1.87 26.641 21.781 1 96.94 506 THR A N 1
ATOM 4010 C CA . THR A 1 506 ? -0.767 26.625 22.734 1 96.94 506 THR A CA 1
ATOM 4011 C C . THR A 1 506 ? -1.284 26.422 24.156 1 96.94 506 THR A C 1
ATOM 4013 O O . THR A 1 506 ? -2.383 26.875 24.484 1 96.94 506 THR A O 1
ATOM 4016 N N . THR A 1 507 ? -0.573 25.719 24.953 1 97.69 507 THR A N 1
ATOM 4017 C CA . THR A 1 507 ? -0.812 25.578 26.391 1 97.69 507 THR A CA 1
ATOM 4018 C C . THR A 1 507 ? 0.11 26.5 27.188 1 97.69 507 THR A C 1
ATOM 4020 O O . THR A 1 507 ? 1.092 27.016 26.656 1 97.69 507 THR A O 1
ATOM 4023 N N . PRO A 1 508 ? -0.25 26.75 28.438 1 96.12 508 PRO A N 1
ATOM 4024 C CA . PRO A 1 508 ? 0.58 27.656 29.219 1 96.12 508 PRO A CA 1
ATOM 4025 C C . PRO A 1 508 ? 1.954 27.078 29.547 1 96.12 508 PRO A C 1
ATOM 4027 O O . PRO A 1 508 ? 2.125 25.859 29.562 1 96.12 508 PRO A O 1
ATOM 4030 N N . GLY A 1 509 ? 2.918 27.938 29.828 1 96.75 509 GLY A N 1
ATOM 4031 C CA . GLY A 1 509 ? 4.242 27.516 30.25 1 96.75 509 GLY A CA 1
ATOM 4032 C C . GLY A 1 509 ? 5.359 28.328 29.609 1 96.75 509 GLY A C 1
ATOM 4033 O O . GLY A 1 509 ? 6.488 28.328 30.109 1 96.75 509 GLY A O 1
ATOM 4034 N N . ILE A 1 510 ? 5.047 28.938 28.531 1 95.44 510 ILE A N 1
ATOM 4035 C CA . ILE A 1 510 ? 6.008 29.781 27.812 1 95.44 510 ILE A CA 1
ATOM 4036 C C . ILE A 1 510 ? 5.477 31.203 27.703 1 95.44 510 ILE A C 1
ATOM 4038 O O . ILE A 1 510 ? 4.344 31.422 27.266 1 95.44 510 ILE A O 1
ATOM 4042 N N . ASN A 1 511 ? 6.316 32.125 28.062 1 90.94 511 ASN A N 1
ATOM 4043 C CA . ASN A 1 511 ? 5.961 33.531 27.875 1 90.94 511 ASN A CA 1
ATOM 4044 C C . ASN A 1 511 ? 6.066 33.969 26.406 1 90.94 511 ASN A C 1
ATOM 4046 O O . ASN A 1 511 ? 7.152 33.938 25.828 1 90.94 511 ASN A O 1
ATOM 4050 N N . VAL A 1 512 ? 5.023 34.375 25.828 1 84.56 512 VAL A N 1
ATOM 4051 C CA . VAL A 1 512 ? 4.945 34.656 24.391 1 84.56 512 VAL A CA 1
ATOM 4052 C C . VAL A 1 512 ? 5.809 35.844 24.031 1 84.56 512 VAL A C 1
ATOM 4054 O O . VAL A 1 512 ? 6.281 35.969 22.906 1 84.56 512 VAL A O 1
ATOM 4057 N N . GLU A 1 513 ? 6.047 36.688 24.938 1 82.69 513 GLU A N 1
ATOM 4058 C CA . GLU A 1 513 ? 6.805 37.938 24.688 1 82.69 513 GLU A CA 1
ATOM 4059 C C . GLU A 1 513 ? 8.305 37.656 24.719 1 82.69 513 GLU A C 1
ATOM 4061 O O . GLU A 1 513 ? 9.062 38.25 23.938 1 82.69 513 GLU A O 1
ATOM 4066 N N . THR A 1 514 ? 8.648 36.781 25.578 1 85.12 514 THR A N 1
ATOM 4067 C CA . THR A 1 514 ? 10.078 36.625 25.797 1 85.12 514 THR A CA 1
ATOM 4068 C C . THR A 1 514 ? 10.555 35.281 25.281 1 85.12 514 THR A C 1
ATOM 4070 O O . THR A 1 514 ? 11.75 35.062 25.062 1 85.12 514 THR A O 1
ATOM 4073 N N . GLY A 1 515 ? 9.641 34.406 25.141 1 86.62 515 GLY A N 1
ATOM 4074 C CA . GLY A 1 515 ? 9.992 33.031 24.766 1 86.62 515 GLY A CA 1
ATOM 4075 C C . GLY A 1 515 ? 10.539 32.219 25.906 1 86.62 515 GLY A C 1
ATOM 4076 O O . GLY A 1 515 ? 10.945 31.078 25.734 1 86.62 515 GLY A O 1
ATOM 4077 N N . ARG A 1 516 ? 10.508 32.719 27.141 1 91.31 516 ARG A N 1
ATOM 4078 C CA . ARG A 1 516 ? 11.07 32.062 28.297 1 91.31 516 ARG A CA 1
ATOM 4079 C C . ARG A 1 516 ? 10.023 31.219 29 1 91.31 516 ARG A C 1
ATOM 4081 O O . ARG A 1 516 ? 8.82 31.484 28.906 1 91.31 516 ARG A O 1
ATOM 4088 N N . TYR A 1 517 ? 10.508 30.266 29.703 1 95.5 517 TYR A N 1
ATOM 4089 C CA . TYR A 1 517 ? 9.625 29.422 30.5 1 95.5 517 TYR A CA 1
ATOM 4090 C C . TYR A 1 517 ? 9 30.203 31.641 1 95.5 517 TYR A C 1
ATOM 4092 O O . TYR A 1 517 ? 9.656 31.031 32.281 1 95.5 517 TYR A O 1
ATOM 4100 N N . GLU A 1 518 ? 7.785 29.891 31.938 1 96.62 518 GLU A N 1
ATOM 4101 C CA . GLU A 1 518 ? 7.062 30.453 33.062 1 96.62 518 GLU A CA 1
ATOM 4102 C C . GLU A 1 518 ? 7.188 29.562 34.312 1 96.62 518 GLU A C 1
ATOM 4104 O O . GLU A 1 518 ? 7.844 28.516 34.25 1 96.62 518 GLU A O 1
ATOM 4109 N N . LYS A 1 519 ? 6.551 30.031 35.406 1 96.25 519 LYS A N 1
ATOM 4110 C CA . LYS A 1 519 ? 6.625 29.281 36.688 1 96.25 519 LYS A CA 1
ATOM 4111 C C . LYS A 1 519 ? 5.785 28.016 36.625 1 96.25 519 LYS A C 1
ATOM 4113 O O . LYS A 1 519 ? 6.16 26.984 37.188 1 96.25 519 LYS A O 1
ATOM 4118 N N . PHE A 1 520 ? 4.719 28.109 35.938 1 97.06 520 PHE A N 1
ATOM 4119 C CA . PHE A 1 520 ? 3.826 26.969 35.75 1 97.06 520 PHE A CA 1
ATOM 4120 C C . PHE A 1 520 ? 3.51 26.766 34.281 1 97.06 520 PHE A C 1
ATOM 4122 O O . PHE A 1 520 ? 3.48 27.719 33.5 1 97.06 520 PHE A O 1
ATOM 4129 N N . GLY A 1 521 ? 3.361 25.547 33.938 1 97.69 521 GLY A N 1
ATOM 4130 C CA . GLY A 1 521 ? 2.975 25.219 32.594 1 97.69 521 GLY A CA 1
ATOM 4131 C C . GLY A 1 521 ? 2.264 23.891 32.469 1 97.69 521 GLY A C 1
ATOM 4132 O O . GLY A 1 521 ? 2.262 23.094 33.438 1 97.69 521 GLY A O 1
ATOM 4133 N N . ILE A 1 522 ? 1.571 23.703 31.422 1 98.31 522 ILE A N 1
ATOM 4134 C CA . ILE A 1 522 ? 0.883 22.469 31.094 1 98.31 522 ILE A CA 1
ATOM 4135 C C . ILE A 1 522 ? 1.496 21.859 29.828 1 98.31 522 ILE A C 1
ATOM 4137 O O . ILE A 1 522 ? 1.148 22.25 28.719 1 98.31 522 ILE A O 1
ATOM 4141 N N . PRO A 1 523 ? 2.363 20.859 30 1 97.69 523 PRO A N 1
ATOM 4142 C CA . PRO A 1 523 ? 2.887 20.203 28.797 1 97.69 523 PRO A CA 1
ATOM 4143 C C . PRO A 1 523 ? 1.785 19.641 27.906 1 97.69 523 PRO A C 1
ATOM 4145 O O . PRO A 1 523 ? 0.814 19.062 28.406 1 97.69 523 PRO A O 1
ATOM 4148 N N . GLY A 1 524 ? 1.941 19.797 26.547 1 97.25 524 GLY A N 1
ATOM 4149 C CA . GLY A 1 524 ? 0.922 19.375 25.594 1 97.25 524 GLY A CA 1
ATOM 4150 C C . GLY A 1 524 ? 0.524 17.922 25.734 1 97.25 524 GLY A C 1
ATOM 4151 O O . GLY A 1 524 ? -0.633 17.562 25.5 1 97.25 524 GLY A O 1
ATOM 4152 N N . ILE A 1 525 ? 1.427 17.062 26.141 1 96.56 525 ILE A N 1
ATOM 4153 C CA . ILE A 1 525 ? 1.23 15.617 26.172 1 96.56 525 ILE A CA 1
ATOM 4154 C C . ILE A 1 525 ? 0.225 15.258 27.266 1 96.56 525 ILE A C 1
ATOM 4156 O O . ILE A 1 525 ? -0.47 14.242 27.172 1 96.56 525 ILE A O 1
ATOM 4160 N N . VAL A 1 526 ? 0.13 16.047 28.344 1 97.88 526 VAL A N 1
ATOM 4161 C CA . VAL A 1 526 ? -0.832 15.781 29.406 1 97.88 526 VAL A CA 1
ATOM 4162 C C . VAL A 1 526 ? -2.252 15.984 28.875 1 97.88 526 VAL A C 1
ATOM 4164 O O . VAL A 1 526 ? -3.121 15.133 29.078 1 97.88 526 VAL A O 1
ATOM 4167 N N . LEU A 1 527 ? -2.436 17.109 28.188 1 97.94 527 LEU A N 1
ATOM 4168 C CA . LEU A 1 527 ? -3.738 17.391 27.594 1 97.94 527 LEU A CA 1
ATOM 4169 C C . LEU A 1 527 ? -4.086 16.359 26.531 1 97.94 527 LEU A C 1
ATOM 4171 O O . LEU A 1 527 ? -5.23 15.906 26.453 1 97.94 527 LEU A O 1
ATOM 4175 N N . ALA A 1 528 ? -3.152 16.016 25.719 1 96.19 528 ALA A N 1
ATOM 4176 C CA . ALA A 1 528 ? -3.383 15.031 24.672 1 96.19 528 ALA A CA 1
ATOM 4177 C C . ALA A 1 528 ? -3.889 13.711 25.25 1 96.19 528 ALA A C 1
ATOM 4179 O O . ALA A 1 528 ? -4.828 13.117 24.719 1 96.19 528 ALA A O 1
ATOM 4180 N N . ASN A 1 529 ? -3.262 13.219 26.297 1 95.81 529 ASN A N 1
ATOM 4181 C CA . ASN A 1 529 ? -3.66 11.953 26.906 1 95.81 529 ASN A CA 1
ATOM 4182 C C . ASN A 1 529 ? -5.039 12.055 27.562 1 95.81 529 ASN A C 1
ATOM 4184 O O . ASN A 1 529 ? -5.816 11.102 27.531 1 95.81 529 ASN A O 1
ATOM 4188 N N . TYR A 1 530 ? -5.309 13.195 28.219 1 97 530 TYR A N 1
ATOM 4189 C CA . TYR A 1 530 ? -6.641 13.414 28.781 1 97 530 TYR A CA 1
ATOM 4190 C C . TYR A 1 530 ? -7.707 13.289 27.688 1 97 530 TYR A C 1
ATOM 4192 O O . TYR A 1 530 ? -8.719 12.609 27.891 1 97 530 TYR A O 1
ATOM 4200 N N . LEU A 1 531 ? -7.469 13.953 26.547 1 96.12 531 LEU A N 1
ATOM 4201 C CA . LEU A 1 531 ? -8.438 13.93 25.453 1 96.12 531 LEU A CA 1
ATOM 4202 C C . LEU A 1 531 ? -8.617 12.508 24.922 1 96.12 531 LEU A C 1
ATOM 4204 O O . LEU A 1 531 ? -9.742 12.062 24.688 1 96.12 531 LEU A O 1
ATOM 4208 N N . ARG A 1 532 ? -7.551 11.789 24.766 1 93.25 532 ARG A N 1
ATOM 4209 C CA . ARG A 1 532 ? -7.617 10.414 24.297 1 93.25 532 ARG A CA 1
ATOM 4210 C C . ARG A 1 532 ? -8.445 9.547 25.234 1 93.25 532 ARG A C 1
ATOM 4212 O O . ARG A 1 532 ? -9.273 8.75 24.781 1 93.25 532 ARG A O 1
ATOM 4219 N N . GLU A 1 533 ? -8.188 9.695 26.516 1 93.31 533 GLU A N 1
ATOM 4220 C CA . GLU A 1 533 ? -8.914 8.898 27.5 1 93.31 533 GLU A CA 1
ATOM 4221 C C . GLU A 1 533 ? -10.383 9.305 27.562 1 93.31 533 GLU A C 1
ATOM 4223 O O . GLU A 1 533 ? -11.211 8.594 28.125 1 93.31 533 GLU A O 1
ATOM 4228 N N . ASN A 1 534 ? -10.648 10.445 26.969 1 93.56 534 ASN A N 1
ATOM 4229 C CA . ASN A 1 534 ? -12.031 10.906 26.906 1 93.56 534 ASN A CA 1
ATOM 4230 C C . ASN A 1 534 ? -12.586 10.812 25.484 1 93.56 534 ASN A C 1
ATOM 4232 O O . ASN A 1 534 ? -13.438 11.609 25.094 1 93.56 534 ASN A O 1
ATOM 4236 N N . ALA A 1 535 ? -12.031 10.031 24.609 1 90.38 535 ALA A N 1
ATOM 4237 C CA . ALA A 1 535 ? -12.539 9.586 23.312 1 90.38 535 ALA A CA 1
ATOM 4238 C C . ALA A 1 535 ? -12.438 10.695 22.266 1 90.38 535 ALA A C 1
ATOM 4240 O O . ALA A 1 535 ? -13.281 10.797 21.375 1 90.38 535 ALA A O 1
ATOM 4241 N N . VAL A 1 536 ? -11.523 11.625 22.484 1 93.38 536 VAL A N 1
ATOM 4242 C CA . VAL A 1 536 ? -11.156 12.633 21.484 1 93.38 536 VAL A CA 1
ATOM 4243 C C . VAL A 1 536 ? -9.711 12.43 21.047 1 93.38 536 VAL A C 1
ATOM 4245 O O . VAL A 1 536 ? -8.797 12.445 21.891 1 93.38 536 VAL A O 1
ATOM 4248 N N . ILE A 1 537 ? -9.484 12.258 19.812 1 92.62 537 ILE A N 1
ATOM 4249 C CA . ILE A 1 537 ? -8.148 11.906 19.344 1 92.62 537 ILE A CA 1
ATOM 4250 C C . ILE A 1 537 ? -7.523 13.109 18.641 1 92.62 537 ILE A C 1
ATOM 4252 O O . ILE A 1 537 ? -7.832 13.383 17.484 1 92.62 537 ILE A O 1
ATOM 4256 N N . PRO A 1 538 ? -6.586 13.805 19.297 1 94.56 538 PRO A N 1
ATOM 4257 C CA . PRO A 1 538 ? -5.84 14.867 18.625 1 94.56 538 PRO A CA 1
ATOM 4258 C C . PRO A 1 538 ? -4.805 14.328 17.641 1 94.56 538 PRO A C 1
ATOM 4260 O O . PRO A 1 538 ? -4.5 13.133 17.656 1 94.56 538 PRO A O 1
ATOM 4263 N N . GLU A 1 539 ? -4.293 15.125 16.828 1 93.62 539 GLU A N 1
ATOM 4264 C CA . GLU A 1 539 ? -3.318 14.688 15.828 1 93.62 539 GLU A CA 1
ATOM 4265 C C . GLU A 1 539 ? -1.922 14.578 16.438 1 93.62 539 GLU A C 1
ATOM 4267 O O . GLU A 1 539 ? -1.228 13.578 16.219 1 93.62 539 GLU A O 1
ATOM 4272 N N . LYS A 1 540 ? -1.537 15.695 17.156 1 92.81 540 LYS A N 1
ATOM 4273 C CA . LYS A 1 540 ? -0.171 15.773 17.672 1 92.81 540 LYS A CA 1
ATOM 4274 C C . LYS A 1 540 ? -0.068 16.781 18.812 1 92.81 540 LYS A C 1
ATOM 4276 O O . LYS A 1 540 ? -0.933 17.641 18.953 1 92.81 540 LYS A O 1
ATOM 4281 N N . CYS A 1 541 ? 0.907 16.562 19.609 1 94.31 541 CYS A N 1
ATOM 4282 C CA . CYS A 1 541 ? 1.28 17.562 20.594 1 94.31 541 CYS A CA 1
ATOM 4283 C C . CYS A 1 541 ? 2.795 17.719 20.672 1 94.31 541 CYS A C 1
ATOM 4285 O O . CYS A 1 541 ? 3.533 16.891 20.125 1 94.31 541 CYS A O 1
ATOM 4287 N N . ASP A 1 542 ? 3.225 18.75 21.219 1 94.44 542 ASP A N 1
ATOM 4288 C CA . ASP A 1 542 ? 4.637 19 21.5 1 94.44 542 ASP A CA 1
ATOM 4289 C C . ASP A 1 542 ? 4.828 19.562 22.906 1 94.44 542 ASP A C 1
ATOM 4291 O O . ASP A 1 542 ? 4.121 19.188 23.828 1 94.44 542 ASP A O 1
ATOM 4295 N N . LEU A 1 543 ? 5.852 20.391 23.125 1 95.88 543 LEU A N 1
ATOM 4296 C CA . LEU A 1 543 ? 6.172 20.875 24.469 1 95.88 543 LEU A CA 1
ATOM 4297 C C . LEU A 1 543 ? 4.988 21.625 25.078 1 95.88 543 LEU A C 1
ATOM 4299 O O . LEU A 1 543 ? 4.496 21.266 26.141 1 95.88 543 LEU A O 1
ATOM 4303 N N . ASN A 1 544 ? 4.488 22.688 24.359 1 97.5 544 ASN A N 1
ATOM 4304 C CA . ASN A 1 544 ? 3.395 23.5 24.875 1 97.5 544 ASN A CA 1
ATOM 4305 C C . ASN A 1 544 ? 2.414 23.875 23.766 1 97.5 544 ASN A C 1
ATOM 4307 O O . ASN A 1 544 ? 1.994 25.031 23.656 1 97.5 544 ASN A O 1
ATOM 4311 N N . ASP A 1 545 ? 2.154 22.844 22.938 1 96.56 545 ASP A N 1
ATOM 4312 C CA . ASP A 1 545 ? 1.103 23.016 21.938 1 96.56 545 ASP A CA 1
ATOM 4313 C C . ASP A 1 545 ? 0.418 21.688 21.625 1 96.56 545 ASP A C 1
ATOM 4315 O O . ASP A 1 545 ? 0.874 20.641 22.047 1 96.56 545 ASP A O 1
ATOM 4319 N N . ILE A 1 546 ? -0.737 21.75 21.047 1 97.25 546 ILE A N 1
ATOM 4320 C CA . ILE A 1 546 ? -1.531 20.594 20.625 1 97.25 546 ILE A CA 1
ATOM 4321 C C . ILE A 1 546 ? -2.246 20.906 19.312 1 97.25 546 ILE A C 1
ATOM 4323 O O . ILE A 1 546 ? -2.711 22.031 19.109 1 97.25 546 ILE A O 1
ATOM 4327 N N . LEU A 1 547 ? -2.275 19.922 18.422 1 97 547 LEU A N 1
ATOM 4328 C CA . LEU A 1 547 ? -2.764 20.125 17.062 1 97 547 LEU A CA 1
ATOM 4329 C C . LEU A 1 547 ? -3.994 19.266 16.797 1 97 547 LEU A C 1
ATOM 4331 O O . LEU A 1 547 ? -4.004 18.078 17.109 1 97 547 LEU A O 1
ATOM 4335 N N . PHE A 1 548 ? -5.043 19.875 16.219 1 96.62 548 PHE A N 1
ATOM 4336 C CA . PHE A 1 548 ? -6.242 19.203 15.727 1 96.62 548 PHE A CA 1
ATOM 4337 C C . PHE A 1 548 ? -6.418 19.438 14.234 1 96.62 548 PHE A C 1
ATOM 4339 O O . PHE A 1 548 ? -6.316 20.578 13.766 1 96.62 548 PHE A O 1
ATOM 4346 N N . ILE A 1 549 ? -6.668 18.438 13.477 1 95.12 549 ILE A N 1
ATOM 4347 C CA . ILE A 1 549 ? -6.875 18.547 12.039 1 95.12 549 ILE A CA 1
ATOM 4348 C C . ILE A 1 549 ? -8.352 18.812 11.75 1 95.12 549 ILE A C 1
ATOM 4350 O O . ILE A 1 549 ? -9.227 18.109 12.273 1 95.12 549 ILE A O 1
ATOM 4354 N N . ILE A 1 550 ? -8.555 19.797 10.914 1 95.12 550 ILE A N 1
ATOM 4355 C CA . ILE A 1 550 ? -9.914 20.156 10.516 1 95.12 550 ILE A CA 1
ATOM 4356 C C . ILE A 1 550 ? -10.102 19.859 9.023 1 95.12 550 ILE A C 1
ATOM 4358 O O . ILE A 1 550 ? -9.266 20.25 8.203 1 95.12 550 ILE A O 1
ATOM 4362 N N . THR A 1 551 ? -11.141 19.141 8.664 1 96.94 551 THR A N 1
ATOM 4363 C CA . THR A 1 551 ? -11.523 18.844 7.289 1 96.94 551 THR A CA 1
ATOM 4364 C C . THR A 1 551 ? -13.008 19.094 7.074 1 96.94 551 THR A C 1
ATOM 4366 O O . THR A 1 551 ? -13.734 19.406 8.023 1 96.94 551 THR A O 1
ATOM 4369 N N . PRO A 1 552 ? -13.508 18.969 5.879 1 97.19 552 PRO A N 1
ATOM 4370 C CA . PRO A 1 552 ? -14.945 19.156 5.637 1 97.19 552 PRO A CA 1
ATOM 4371 C C . PRO A 1 552 ? -15.797 18.125 6.371 1 97.19 552 PRO A C 1
ATOM 4373 O O . PRO A 1 552 ? -17.031 18.25 6.406 1 97.19 552 PRO A O 1
ATOM 4376 N N . ALA A 1 553 ? -15.172 17.25 7.066 1 96.06 553 ALA A N 1
ATOM 4377 C CA . ALA A 1 553 ? -15.891 16.281 7.883 1 96.06 553 ALA A CA 1
ATOM 4378 C C . ALA A 1 553 ? -16.469 16.938 9.133 1 96.06 553 ALA A C 1
ATOM 4380 O O . ALA A 1 553 ? -17.375 16.391 9.773 1 96.06 553 ALA A O 1
ATOM 4381 N N . GLU A 1 554 ? -16.047 18.078 9.523 1 95.94 554 GLU A N 1
ATOM 4382 C CA . GLU A 1 554 ? -16.328 18.703 10.812 1 95.94 554 GLU A CA 1
ATOM 4383 C C . GLU A 1 554 ? -17.766 19.234 10.867 1 95.94 554 GLU A C 1
ATOM 4385 O O . GLU A 1 554 ? -18.359 19.562 9.836 1 95.94 554 GLU A O 1
ATOM 4390 N N . THR A 1 555 ? -18.25 19.266 12.031 1 94.44 555 THR A N 1
ATOM 4391 C CA . THR A 1 555 ? -19.531 19.891 12.359 1 94.44 555 THR A CA 1
ATOM 4392 C C . THR A 1 555 ? -19.391 20.812 13.562 1 94.44 555 THR A C 1
ATOM 4394 O O . THR A 1 555 ? -18.422 20.703 14.336 1 94.44 555 THR A O 1
ATOM 4397 N N . LYS A 1 556 ? -20.359 21.688 13.672 1 95.31 556 LYS A N 1
ATOM 4398 C CA . LYS A 1 556 ? -20.375 22.594 14.82 1 95.31 556 LYS A CA 1
ATOM 4399 C C . LYS A 1 556 ? -20.453 21.812 16.125 1 95.31 556 LYS A C 1
ATOM 4401 O O . LYS A 1 556 ? -19.766 22.141 17.094 1 95.31 556 LYS A O 1
ATOM 4406 N N . ALA A 1 557 ? -21.219 20.781 16.125 1 94.62 557 ALA A N 1
ATOM 4407 C CA . ALA A 1 557 ? -21.375 19.953 17.328 1 94.62 557 ALA A CA 1
ATOM 4408 C C . ALA A 1 557 ? -20.062 19.281 17.703 1 94.62 557 ALA A C 1
ATOM 4410 O O . ALA A 1 557 ? -19.703 19.234 18.891 1 94.62 557 ALA A O 1
ATOM 4411 N N . LYS A 1 558 ? -19.422 18.75 16.75 1 94.75 558 LYS A N 1
ATOM 4412 C CA . LYS A 1 558 ? -18.141 18.078 16.984 1 94.75 558 LYS A CA 1
ATOM 4413 C C . LYS A 1 558 ? -17.125 19.047 17.578 1 94.75 558 LYS A C 1
ATOM 4415 O O . LYS A 1 558 ? -16.422 18.703 18.531 1 94.75 558 LYS A O 1
ATOM 4420 N N . ILE A 1 559 ? -17.047 20.25 17.125 1 96.12 559 ILE A N 1
ATOM 4421 C CA . ILE A 1 559 ? -16.109 21.281 17.578 1 96.12 559 ILE A CA 1
ATOM 4422 C C . ILE A 1 559 ? -16.469 21.719 19 1 96.12 559 ILE A C 1
ATOM 4424 O O . ILE A 1 559 ? -15.602 21.844 19.859 1 96.12 559 ILE A O 1
ATOM 4428 N N . ASN A 1 560 ? -17.734 21.875 19.203 1 95.44 560 ASN A N 1
ATOM 4429 C CA . ASN A 1 560 ? -18.188 22.297 20.516 1 95.44 560 ASN A CA 1
ATOM 4430 C C . ASN A 1 560 ? -17.891 21.234 21.578 1 95.44 560 ASN A C 1
ATOM 4432 O O . ASN A 1 560 ? -17.562 21.562 22.719 1 95.44 560 ASN A O 1
ATOM 4436 N N . ASN A 1 561 ? -18.031 20.016 21.156 1 94.81 561 ASN A N 1
ATOM 4437 C CA . ASN A 1 561 ? -17.688 18.938 22.078 1 94.81 561 ASN A CA 1
ATOM 4438 C C . ASN A 1 561 ? -16.203 18.953 22.422 1 94.81 561 ASN A C 1
ATOM 4440 O O . ASN A 1 561 ? -15.828 18.672 23.562 1 94.81 561 ASN A O 1
ATOM 4444 N N . LEU A 1 562 ? -15.383 19.25 21.5 1 96.44 562 LEU A N 1
ATOM 4445 C CA . LEU A 1 562 ? -13.953 19.359 21.75 1 96.44 562 LEU A CA 1
ATOM 4446 C C . LEU A 1 562 ? -13.672 20.469 22.766 1 96.44 562 LEU A C 1
ATOM 4448 O O . LEU A 1 562 ? -12.938 20.266 23.734 1 96.44 562 LEU A O 1
ATOM 4452 N N . ILE A 1 563 ? -14.289 21.609 22.578 1 96.5 563 ILE A N 1
ATOM 4453 C CA . ILE A 1 563 ? -14.062 22.766 23.422 1 96.5 563 ILE A CA 1
ATOM 4454 C C . ILE A 1 563 ? -14.578 22.469 24.844 1 96.5 563 ILE A C 1
ATOM 4456 O O . ILE A 1 563 ? -13.938 22.844 25.828 1 96.5 563 ILE A O 1
ATOM 4460 N N . SER A 1 564 ? -15.672 21.766 24.844 1 96.88 564 SER A N 1
ATOM 4461 C CA . SER A 1 564 ? -16.219 21.375 26.141 1 96.88 564 SER A CA 1
ATOM 4462 C C . SER A 1 564 ? -15.242 20.5 26.922 1 96.88 564 SER A C 1
ATOM 4464 O O . SER A 1 564 ? -15.031 20.703 28.109 1 96.88 564 SER A O 1
ATOM 4466 N N . ARG A 1 565 ? -14.664 19.531 26.219 1 96.31 565 ARG A N 1
ATOM 4467 C CA . ARG A 1 565 ? -13.695 18.656 26.859 1 96.31 565 ARG A CA 1
ATOM 4468 C C . ARG A 1 565 ? -12.477 19.438 27.344 1 96.31 565 ARG A C 1
ATOM 4470 O O . ARG A 1 565 ? -11.914 19.141 28.391 1 96.31 565 ARG A O 1
ATOM 4477 N N . ILE A 1 566 ? -12.07 20.422 26.641 1 97.94 566 ILE A N 1
ATOM 4478 C CA . ILE A 1 566 ? -10.93 21.25 27 1 97.94 566 ILE A CA 1
ATOM 4479 C C . ILE A 1 566 ? -11.258 22.078 28.234 1 97.94 566 ILE A C 1
ATOM 4481 O O . ILE A 1 566 ? -10.43 22.188 29.156 1 97.94 566 ILE A O 1
ATOM 4485 N N . LEU A 1 567 ? -12.477 22.594 28.328 1 97.44 567 LEU A N 1
ATOM 4486 C CA . LEU A 1 567 ? -12.898 23.375 29.469 1 97.44 567 LEU A CA 1
ATOM 4487 C C . LEU A 1 567 ? -12.938 22.531 30.734 1 97.44 567 LEU A C 1
ATOM 4489 O O . LEU A 1 567 ? -12.562 23 31.812 1 97.44 567 LEU A O 1
ATOM 4493 N N . HIS A 1 568 ? -13.375 21.297 30.562 1 97.31 568 HIS A N 1
ATOM 4494 C CA . HIS A 1 568 ? -13.367 20.391 31.703 1 97.31 568 HIS A CA 1
ATOM 4495 C C . HIS A 1 568 ? -11.945 20.141 32.188 1 97.31 568 HIS A C 1
ATOM 4497 O O . HIS A 1 568 ? -11.703 20.094 33.406 1 97.31 568 HIS A O 1
ATOM 4503 N N . PHE A 1 569 ? -11.031 19.922 31.375 1 98 569 PHE A N 1
ATOM 4504 C CA . PHE A 1 569 ? -9.633 19.719 31.75 1 98 569 PHE A CA 1
ATOM 4505 C C . PHE A 1 569 ? -9.102 20.922 32.5 1 98 569 PHE A C 1
ATOM 4507 O O . PHE A 1 569 ? -8.414 20.781 33.531 1 98 569 PHE A O 1
ATOM 4514 N N . GLU A 1 570 ? -9.383 22.188 31.938 1 98.19 570 GLU A N 1
ATOM 4515 C CA . GLU A 1 570 ? -8.93 23.406 32.625 1 98.19 570 GLU A CA 1
ATOM 4516 C C . GLU A 1 570 ? -9.492 23.484 34.031 1 98.19 570 GLU A C 1
ATOM 4518 O O . GLU A 1 570 ? -8.789 23.906 34.969 1 98.19 570 GLU A O 1
ATOM 4523 N N . ALA A 1 571 ? -10.711 23.062 34.188 1 97.88 571 ALA A N 1
ATOM 4524 C CA . ALA A 1 571 ? -11.32 23.047 35.5 1 97.88 571 ALA A CA 1
ATOM 4525 C C . ALA A 1 571 ? -10.609 22.062 36.438 1 97.88 571 ALA A C 1
ATOM 4527 O O . ALA A 1 571 ? -10.445 22.328 37.625 1 97.88 571 ALA A O 1
ATOM 4528 N N . PHE A 1 572 ? -10.258 20.938 35.906 1 98.25 572 PHE A N 1
ATOM 4529 C CA . PHE A 1 572 ? -9.516 19.953 36.688 1 98.25 572 PHE A CA 1
ATOM 4530 C C . PHE A 1 572 ? -8.188 20.531 37.156 1 98.25 572 PHE A C 1
ATOM 4532 O O . PHE A 1 572 ? -7.766 20.297 38.281 1 98.25 572 PHE A O 1
ATOM 4539 N N . VAL A 1 573 ? -7.488 21.25 36.281 1 98.31 573 VAL A N 1
ATOM 4540 C CA . VAL A 1 573 ? -6.207 21.859 36.625 1 98.31 573 VAL A CA 1
ATOM 4541 C C . VAL A 1 573 ? -6.406 22.938 37.688 1 98.31 573 VAL A C 1
ATOM 4543 O O . VAL A 1 573 ? -5.656 23 38.656 1 98.31 573 VAL A O 1
ATOM 4546 N N . ASP A 1 574 ? -7.449 23.766 37.562 1 97.81 574 ASP A N 1
ATOM 4547 C CA . ASP A 1 574 ? -7.738 24.828 38.5 1 97.81 574 ASP A CA 1
ATOM 4548 C C . ASP A 1 574 ? -8.047 24.266 39.875 1 97.81 574 ASP A C 1
ATOM 4550 O O . ASP A 1 574 ? -7.648 24.844 40.906 1 97.81 574 ASP A O 1
ATOM 4554 N N . ASN A 1 575 ? -8.656 23.109 39.844 1 97.94 575 ASN A N 1
ATOM 4555 C CA . ASN A 1 575 ? -9.078 22.5 41.094 1 97.94 575 ASN A CA 1
ATOM 4556 C C . ASN A 1 575 ? -8.031 21.516 41.625 1 97.94 575 ASN A C 1
ATOM 4558 O O . ASN A 1 575 ? -8.25 20.859 42.656 1 97.94 575 ASN A O 1
ATOM 4562 N N . ASP A 1 576 ? -6.945 21.438 40.906 1 98 576 ASP A N 1
ATOM 4563 C CA . ASP A 1 576 ? -5.891 20.5 41.281 1 98 576 ASP A CA 1
ATOM 4564 C C . ASP A 1 576 ? -6.461 19.109 41.531 1 98 576 ASP A C 1
ATOM 4566 O O . ASP A 1 576 ? -6.223 18.531 42.594 1 98 576 ASP A O 1
ATOM 4570 N N . ALA A 1 577 ? -7.246 18.656 40.625 1 98.44 577 ALA A N 1
ATOM 4571 C CA . ALA A 1 577 ? -7.961 17.391 40.75 1 98.44 577 ALA A CA 1
ATOM 4572 C C . ALA A 1 577 ? -6.988 16.219 40.812 1 98.44 577 ALA A C 1
ATOM 4574 O O . ALA A 1 577 ? -5.871 16.297 40.281 1 98.44 577 ALA A O 1
ATOM 4575 N N . PRO A 1 578 ? -7.43 15.07 41.469 1 98.31 578 PRO A N 1
ATOM 4576 C CA . PRO A 1 578 ? -6.59 13.875 41.5 1 98.31 578 PRO A CA 1
ATOM 4577 C C . PRO A 1 578 ? -6.316 13.328 40.094 1 98.31 578 PRO A C 1
ATOM 4579 O O . PRO A 1 578 ? -7.223 13.281 39.25 1 98.31 578 PRO A O 1
ATOM 4582 N N . MET A 1 579 ? -5.102 12.961 39.875 1 98.25 579 MET A N 1
ATOM 4583 C CA . MET A 1 579 ? -4.715 12.391 38.594 1 98.25 579 MET A CA 1
ATOM 4584 C C . MET A 1 579 ? -5.578 11.18 38.25 1 98.25 579 MET A C 1
ATOM 4586 O O . MET A 1 579 ? -5.91 10.961 37.094 1 98.25 579 MET A O 1
ATOM 4590 N N . ALA A 1 580 ? -5.961 10.375 39.188 1 97.38 580 ALA A N 1
ATOM 4591 C CA . ALA A 1 580 ? -6.777 9.18 39.031 1 97.38 580 ALA A CA 1
ATOM 4592 C C . ALA A 1 580 ? -8.102 9.508 38.344 1 97.38 580 ALA A C 1
ATOM 4594 O O . ALA A 1 580 ? -8.648 8.688 37.625 1 97.38 580 ALA A O 1
ATOM 4595 N N . LYS A 1 581 ? -8.555 10.695 38.531 1 97.25 581 LYS A N 1
ATOM 4596 C CA . LYS A 1 581 ? -9.812 11.148 37.938 1 97.25 581 LYS A CA 1
ATOM 4597 C C . LYS A 1 581 ? -9.586 11.703 36.531 1 97.25 581 LYS A C 1
ATOM 4599 O O . LYS A 1 581 ? -10.422 11.516 35.625 1 97.25 581 LYS A O 1
ATOM 4604 N N . VAL A 1 582 ? -8.547 12.367 36.344 1 98 582 VAL A N 1
ATOM 4605 C CA . VAL A 1 582 ? -8.281 13.094 35.094 1 98 582 VAL A CA 1
ATOM 4606 C C . VAL A 1 582 ? -7.684 12.148 34.062 1 98 582 VAL A C 1
ATOM 4608 O O . VAL A 1 582 ? -8.047 12.203 32.875 1 98 582 VAL A O 1
ATOM 4611 N N . LEU A 1 583 ? -6.738 11.305 34.5 1 97.88 583 LEU A N 1
ATOM 4612 C CA . LEU A 1 583 ? -6.047 10.328 33.656 1 97.88 583 LEU A CA 1
ATOM 4613 C C . LEU A 1 583 ? -6.109 8.938 34.281 1 97.88 583 LEU A C 1
ATOM 4615 O O . LEU A 1 583 ? -5.078 8.367 34.656 1 97.88 583 LEU A O 1
ATOM 4619 N N . PRO A 1 584 ? -7.281 8.344 34.312 1 96.75 584 PRO A N 1
ATOM 4620 C CA . PRO A 1 584 ? -7.449 7.09 35.062 1 96.75 584 PRO A CA 1
ATOM 4621 C C . PRO A 1 584 ? -6.605 5.949 34.5 1 96.75 584 PRO A C 1
ATOM 4623 O O . PRO A 1 584 ? -6.02 5.176 35.281 1 96.75 584 PRO A O 1
ATOM 4626 N N . ASN A 1 585 ? -6.551 5.816 33.188 1 93.94 585 ASN A N 1
ATOM 4627 C CA . ASN A 1 585 ? -5.836 4.691 32.594 1 93.94 585 ASN A CA 1
ATOM 4628 C C . ASN A 1 585 ? -4.344 4.75 32.906 1 93.94 585 ASN A C 1
ATOM 4630 O O . ASN A 1 585 ? -3.752 3.752 33.312 1 93.94 585 ASN A O 1
ATOM 4634 N N . ILE A 1 586 ? -3.727 5.898 32.75 1 95.38 586 ILE A N 1
ATOM 4635 C CA . ILE A 1 586 ? -2.299 6.039 33 1 95.38 586 ILE A CA 1
ATOM 4636 C C . ILE A 1 586 ? -2.039 5.887 34.5 1 95.38 586 ILE A C 1
ATOM 4638 O O . ILE A 1 586 ? -1.072 5.238 34.906 1 95.38 586 ILE A O 1
ATOM 4642 N N . TYR A 1 587 ? -2.896 6.434 35.312 1 96.69 587 TYR A N 1
ATOM 4643 C CA . TYR A 1 587 ? -2.762 6.352 36.781 1 96.69 587 TYR A CA 1
ATOM 4644 C C . TYR A 1 587 ? -2.76 4.902 37.25 1 96.69 587 TYR A C 1
ATOM 4646 O O . TYR A 1 587 ? -1.88 4.488 38 1 96.69 587 TYR A O 1
ATOM 4654 N N . HIS A 1 588 ? -3.652 4.125 36.688 1 95.94 588 HIS A N 1
ATOM 4655 C CA . HIS A 1 588 ? -3.789 2.752 37.156 1 95.94 588 HIS A CA 1
ATOM 4656 C C . HIS A 1 588 ? -2.68 1.867 36.594 1 95.94 588 HIS A C 1
ATOM 4658 O O . HIS A 1 588 ? -2.232 0.929 37.25 1 95.94 588 HIS A O 1
ATOM 4664 N N . THR A 1 589 ? -2.264 2.172 35.469 1 94.31 589 THR A N 1
ATOM 4665 C CA . THR A 1 589 ? -1.175 1.412 34.875 1 94.31 589 THR A CA 1
ATOM 4666 C C . THR A 1 589 ? 0.13 1.644 35.625 1 94.31 589 THR A C 1
ATOM 4668 O O . THR A 1 589 ? 0.943 0.727 35.75 1 94.31 589 THR A O 1
ATOM 4671 N N . TYR A 1 590 ? 0.311 2.84 36.156 1 96.38 590 TYR A N 1
ATOM 4672 C CA . TYR A 1 590 ? 1.552 3.191 36.812 1 96.38 590 TYR A CA 1
ATOM 4673 C C . TYR A 1 590 ? 1.275 3.699 38.219 1 96.38 590 TYR A C 1
ATOM 4675 O O . TYR A 1 590 ? 1.802 4.738 38.625 1 96.38 590 TYR A O 1
ATOM 4683 N N . GLN A 1 591 ? 0.532 3.014 38.906 1 95.69 591 GLN A N 1
ATOM 4684 C CA . GLN A 1 591 ? 0.064 3.43 40.219 1 95.69 591 GLN A CA 1
ATOM 4685 C C . GLN A 1 591 ? 1.229 3.588 41.188 1 95.69 591 GLN A C 1
ATOM 4687 O O . GLN A 1 591 ? 1.203 4.461 42.062 1 95.69 591 GLN A O 1
ATOM 4692 N N . ASP A 1 592 ? 2.24 2.828 41.062 1 95.56 592 ASP A N 1
ATOM 4693 C CA . ASP A 1 592 ? 3.4 2.904 41.938 1 95.56 592 ASP A CA 1
ATOM 4694 C C . ASP A 1 592 ? 4.086 4.266 41.844 1 95.56 592 ASP A C 1
ATOM 4696 O O . ASP A 1 592 ? 4.543 4.816 42.844 1 95.56 592 ASP A O 1
ATOM 4700 N N . LYS A 1 593 ? 4.129 4.785 40.688 1 96 593 LYS A N 1
ATOM 4701 C CA . LYS A 1 593 ? 4.793 6.059 40.406 1 96 593 LYS A CA 1
ATOM 4702 C C . LYS A 1 593 ? 3.885 7.234 40.75 1 96 593 LYS A C 1
ATOM 4704 O O . LYS A 1 593 ? 4.344 8.25 41.281 1 96 593 LYS A O 1
ATOM 4709 N N . TYR A 1 594 ? 2.572 7.148 40.562 1 97.69 594 TYR A N 1
ATOM 4710 C CA . TYR A 1 594 ? 1.723 8.336 40.531 1 97.69 594 TYR A CA 1
ATOM 4711 C C . TYR A 1 594 ? 0.76 8.336 41.719 1 97.69 594 TYR A C 1
ATOM 4713 O O . TYR A 1 594 ? -0.125 9.195 41.781 1 97.69 594 TYR A O 1
ATOM 4721 N N . ALA A 1 595 ? 0.936 7.402 42.594 1 97.38 595 ALA A N 1
ATOM 4722 C CA . ALA A 1 595 ? 0.073 7.391 43.75 1 97.38 595 ALA A CA 1
ATOM 4723 C C . ALA A 1 595 ? 0.05 8.758 44.438 1 97.38 595 ALA A C 1
ATOM 4725 O O . ALA A 1 595 ? 1.103 9.32 44.75 1 97.38 595 ALA A O 1
ATOM 4726 N N . GLY A 1 596 ? -1.136 9.281 44.594 1 97.12 596 GLY A N 1
ATOM 4727 C CA . GLY A 1 596 ? -1.309 10.539 45.281 1 97.12 596 GLY A CA 1
ATOM 4728 C C . GLY A 1 596 ? -1.093 11.758 44.406 1 97.12 596 GLY A C 1
ATOM 4729 O O . GLY A 1 596 ? -1.256 12.891 44.844 1 97.12 596 GLY A O 1
ATOM 4730 N N . TYR A 1 597 ? -0.784 11.562 43.219 1 98.25 597 TYR A N 1
ATOM 4731 C CA . TYR A 1 597 ? -0.535 12.68 42.312 1 98.25 597 TYR A CA 1
ATOM 4732 C C . TYR A 1 597 ? -1.822 13.445 42.031 1 98.25 597 TYR A C 1
ATOM 4734 O O . TYR A 1 597 ? -2.902 12.852 41.969 1 98.25 597 TYR A O 1
ATOM 4742 N N . THR A 1 598 ? -1.684 14.688 41.906 1 98.38 598 THR A N 1
ATOM 4743 C CA . THR A 1 598 ? -2.709 15.523 41.281 1 98.38 598 THR A CA 1
ATOM 4744 C C . THR A 1 598 ? -2.287 15.945 39.875 1 98.38 598 THR A C 1
ATOM 4746 O O . THR A 1 598 ? -1.118 15.812 39.5 1 98.38 598 THR A O 1
ATOM 4749 N N . ILE A 1 599 ? -3.254 16.422 39.125 1 98.31 599 ILE A N 1
ATOM 4750 C CA . ILE A 1 599 ? -2.959 16.781 37.75 1 98.31 599 ILE A CA 1
ATOM 4751 C C . ILE A 1 599 ? -2.002 17.969 37.719 1 98.31 599 ILE A C 1
ATOM 4753 O O . ILE A 1 599 ? -1.121 18.047 36.844 1 98.31 599 ILE A O 1
ATOM 4757 N N . ARG A 1 600 ? -2.105 18.922 38.625 1 97.88 600 ARG A N 1
ATOM 4758 C CA . ARG A 1 600 ? -1.227 20.094 38.656 1 97.88 600 ARG A CA 1
ATOM 4759 C C . ARG A 1 600 ? 0.198 19.688 39 1 97.88 600 ARG A C 1
ATOM 4761 O O . ARG A 1 600 ? 1.161 20.25 38.5 1 97.88 600 ARG A O 1
ATOM 4768 N N . ARG A 1 601 ? 0.29 18.75 39.938 1 98.19 601 ARG A N 1
ATOM 4769 C CA . ARG A 1 601 ? 1.613 18.266 40.312 1 98.19 601 ARG A CA 1
ATOM 4770 C C . ARG A 1 601 ? 2.316 17.625 39.125 1 98.19 601 ARG A C 1
ATOM 4772 O O . ARG A 1 601 ? 3.498 17.891 38.875 1 98.19 601 ARG A O 1
ATOM 4779 N N . LEU A 1 602 ? 1.576 16.766 38.375 1 98.44 602 LEU A N 1
ATOM 4780 C CA . LEU A 1 602 ? 2.129 16.156 37.188 1 98.44 602 LEU A CA 1
ATOM 4781 C C . LEU A 1 602 ? 2.584 17.219 36.188 1 98.44 602 LEU A C 1
ATOM 4783 O O . LEU A 1 602 ? 3.705 17.156 35.688 1 98.44 602 LEU A O 1
ATOM 4787 N N . CYS A 1 603 ? 1.736 18.188 35.938 1 98.44 603 CYS A N 1
ATOM 4788 C CA . CYS A 1 603 ? 2.049 19.266 35 1 98.44 603 CYS A CA 1
ATOM 4789 C C . CYS A 1 603 ? 3.295 20.031 35.438 1 98.44 603 CYS A C 1
ATOM 4791 O O . CYS A 1 603 ? 4.188 20.281 34.656 1 98.44 603 CYS A O 1
ATOM 4793 N N . GLN A 1 604 ? 3.373 20.312 36.719 1 98.12 604 GLN A N 1
ATOM 4794 C CA . GLN A 1 604 ? 4.48 21.109 37.25 1 98.12 604 GLN A CA 1
ATOM 4795 C C . GLN A 1 604 ? 5.801 20.344 37.156 1 98.12 604 GLN A C 1
ATOM 4797 O O . GLN A 1 604 ? 6.812 20.906 36.719 1 98.12 604 GLN A O 1
ATOM 4802 N N . GLU A 1 605 ? 5.793 19.109 37.531 1 98.19 605 GLU A N 1
ATOM 4803 C CA . GLU A 1 605 ? 7.016 18.312 37.469 1 98.19 605 GLU A CA 1
ATOM 4804 C C . GLU A 1 605 ? 7.52 18.172 36.031 1 98.19 605 GLU A C 1
ATOM 4806 O O . GLU A 1 605 ? 8.727 18.281 35.781 1 98.19 605 GLU A O 1
ATOM 4811 N N . MET A 1 606 ? 6.652 17.938 35.125 1 97.88 606 MET A N 1
ATOM 4812 C CA . MET A 1 606 ? 7.039 17.812 33.75 1 97.88 606 MET A CA 1
ATOM 4813 C C . MET A 1 606 ? 7.516 19.141 33.156 1 97.88 606 MET A C 1
ATOM 4815 O O . MET A 1 606 ? 8.5 19.188 32.438 1 97.88 606 MET A O 1
ATOM 4819 N N . HIS A 1 607 ? 6.777 20.172 33.5 1 98.12 607 HIS A N 1
ATOM 4820 C CA . HIS A 1 607 ? 7.176 21.516 33.094 1 98.12 607 HIS A CA 1
ATOM 4821 C C . HIS A 1 607 ? 8.578 21.844 33.594 1 98.12 607 HIS A C 1
ATOM 4823 O O . HIS A 1 607 ? 9.406 22.359 32.812 1 98.12 607 HIS A O 1
ATOM 4829 N N . ASP A 1 608 ? 8.82 21.594 34.844 1 98.25 608 ASP A N 1
ATOM 4830 C CA . ASP A 1 608 ? 10.125 21.859 35.438 1 98.25 608 ASP A CA 1
ATOM 4831 C C . ASP A 1 608 ? 11.219 21.031 34.781 1 98.25 608 ASP A C 1
ATOM 4833 O O . ASP A 1 608 ? 12.336 21.516 34.562 1 98.25 608 ASP A O 1
ATOM 4837 N N . PHE A 1 609 ? 10.93 19.891 34.5 1 97.5 609 PHE A N 1
ATOM 4838 C CA . PHE A 1 609 ? 11.859 19.031 33.781 1 97.5 609 PHE A CA 1
ATOM 4839 C C . PHE A 1 609 ? 12.297 19.656 32.469 1 97.5 609 PHE A C 1
ATOM 4841 O O . PHE A 1 609 ? 13.492 19.766 32.188 1 97.5 609 PHE A O 1
ATOM 4848 N N . TYR A 1 610 ? 11.328 20.062 31.609 1 97 610 TYR A N 1
ATOM 4849 C CA . TYR A 1 610 ? 11.625 20.641 30.297 1 97 610 TYR A CA 1
ATOM 4850 C C . TYR A 1 610 ? 12.352 21.969 30.453 1 97 610 TYR A C 1
ATOM 4852 O O . TYR A 1 610 ? 13.266 22.281 29.672 1 97 610 TYR A O 1
ATOM 4860 N N . LYS A 1 611 ? 11.922 22.734 31.453 1 97.25 611 LYS A N 1
ATOM 4861 C CA . LYS A 1 611 ? 12.523 24.031 31.734 1 97.25 611 LYS A CA 1
ATOM 4862 C C . LYS A 1 611 ? 13.984 23.875 32.156 1 97.25 611 LYS A C 1
ATOM 4864 O O . LYS A 1 611 ? 14.852 24.562 31.609 1 97.25 611 LYS A O 1
ATOM 4869 N N . GLU A 1 612 ? 14.258 22.984 33.031 1 97.25 612 GLU A N 1
ATOM 4870 C CA . GLU A 1 612 ? 15.602 22.797 33.594 1 97.25 612 GLU A CA 1
ATOM 4871 C C . GLU A 1 612 ? 16.562 22.312 32.5 1 97.25 612 GLU A C 1
ATOM 4873 O O . GLU A 1 612 ? 17.75 22.656 32.531 1 97.25 612 GLU A O 1
ATOM 4878 N N . ARG A 1 613 ? 16.062 21.625 31.594 1 96.12 613 ARG A N 1
ATOM 4879 C CA . ARG A 1 613 ? 16.906 21.047 30.562 1 96.12 613 ARG A CA 1
ATOM 4880 C C . ARG A 1 613 ? 16.875 21.891 29.281 1 96.12 613 ARG A C 1
ATOM 4882 O O . ARG A 1 613 ? 17.547 21.578 28.312 1 96.12 613 ARG A O 1
ATOM 4889 N N . LYS A 1 614 ? 16.078 22.891 29.266 1 95.75 614 LYS A N 1
ATOM 4890 C CA . LYS A 1 614 ? 15.938 23.812 28.125 1 95.75 614 LYS A CA 1
ATOM 4891 C C . LYS A 1 614 ? 15.672 23.031 26.828 1 95.75 614 LYS A C 1
ATOM 4893 O O . LYS A 1 614 ? 16.375 23.234 25.844 1 95.75 614 LYS A O 1
ATOM 4898 N N . VAL A 1 615 ? 14.688 22.203 26.875 1 95.81 615 VAL A N 1
ATOM 4899 C CA . VAL A 1 615 ? 14.406 21.312 25.766 1 95.81 615 VAL A CA 1
ATOM 4900 C C . VAL A 1 615 ? 13.984 22.125 24.531 1 95.81 615 VAL A C 1
ATOM 4902 O O . VAL A 1 615 ? 14.297 21.75 23.406 1 95.81 615 VAL A O 1
ATOM 4905 N N . ASN A 1 616 ? 13.297 23.25 24.734 1 95.81 616 ASN A N 1
ATOM 4906 C CA . ASN A 1 616 ? 12.898 24.109 23.625 1 95.81 616 ASN A CA 1
ATOM 4907 C C . ASN A 1 616 ? 14.109 24.672 22.891 1 95.81 616 ASN A C 1
ATOM 4909 O O . ASN A 1 616 ? 14.094 24.797 21.672 1 95.81 616 ASN A O 1
ATOM 4913 N N . VAL A 1 617 ? 15.172 24.953 23.594 1 95.94 617 VAL A N 1
ATOM 4914 C CA . VAL A 1 617 ? 16.406 25.469 23 1 95.94 617 VAL A CA 1
ATOM 4915 C C . VAL A 1 617 ? 17.109 24.344 22.234 1 95.94 617 VAL A C 1
ATOM 4917 O O . VAL A 1 617 ? 17.625 24.578 21.141 1 95.94 617 VAL A O 1
ATOM 4920 N N . LEU A 1 618 ? 17.125 23.203 22.797 1 96.56 618 LEU A N 1
ATOM 4921 C CA . LEU A 1 618 ? 17.719 22.062 22.125 1 96.56 618 LEU A CA 1
ATOM 4922 C C . LEU A 1 618 ? 17.016 21.797 20.797 1 96.56 618 LEU A C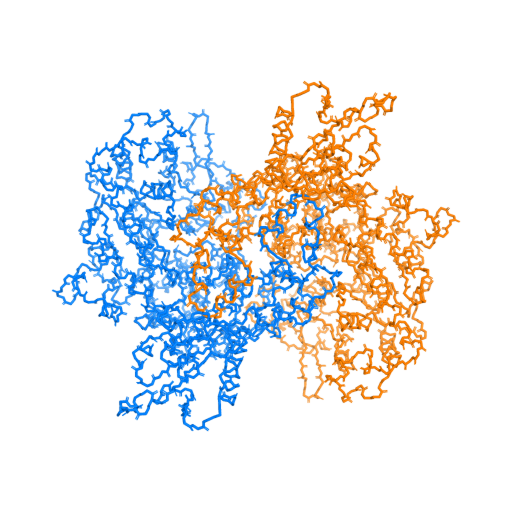 1
ATOM 4924 O O . LEU A 1 618 ? 17.672 21.562 19.781 1 96.56 618 LEU A O 1
ATOM 4928 N N . GLN A 1 619 ? 15.711 21.828 20.812 1 95.44 619 GLN A N 1
ATOM 4929 C CA . GLN A 1 619 ? 14.922 21.609 19.609 1 95.44 619 GLN A CA 1
ATOM 4930 C C . GLN A 1 619 ? 15.258 22.625 18.531 1 95.44 619 GLN A C 1
ATOM 4932 O O . GLN A 1 619 ? 15.312 22.297 17.344 1 95.44 619 GLN A O 1
ATOM 4937 N N . LYS A 1 620 ? 15.406 23.828 18.953 1 96.44 620 LYS A N 1
ATOM 4938 C CA . LYS A 1 620 ? 15.75 24.906 18.031 1 96.44 620 LYS A CA 1
ATOM 4939 C C . LYS A 1 620 ? 17.141 24.703 17.438 1 96.44 620 LYS A C 1
ATOM 4941 O O . LYS A 1 620 ? 17.328 24.812 16.234 1 96.44 620 LYS A O 1
ATOM 4946 N N . HIS A 1 621 ? 18.094 24.344 18.25 1 97.56 621 HIS A N 1
ATOM 4947 C CA . HIS A 1 621 ? 19.484 24.219 17.844 1 97.56 621 HIS A CA 1
ATOM 4948 C C . HIS A 1 621 ? 19.656 23.062 16.859 1 97.56 621 HIS A C 1
ATOM 4950 O O . HIS A 1 621 ? 20.484 23.141 15.945 1 97.56 621 HIS A O 1
ATOM 4956 N N . LEU A 1 622 ? 18.891 22.062 16.938 1 97.06 622 LEU A N 1
ATOM 4957 C CA . LEU A 1 622 ? 19.016 20.875 16.109 1 97.06 622 LEU A CA 1
ATOM 4958 C C . LEU A 1 622 ? 18.875 21.234 14.633 1 97.06 622 LEU A C 1
ATOM 4960 O O . LEU A 1 622 ? 19.375 20.516 13.766 1 97.06 622 LEU A O 1
ATOM 4964 N N . PHE A 1 623 ? 18.234 22.406 14.32 1 97.12 623 PHE A N 1
ATOM 4965 C CA . PHE A 1 623 ? 17.891 22.703 12.93 1 97.12 623 PHE A CA 1
ATOM 4966 C C . PHE A 1 623 ? 18.5 24.016 12.477 1 97.12 623 PHE A C 1
ATOM 4968 O O . PHE A 1 623 ? 18.062 24.594 11.484 1 97.12 623 PHE A O 1
ATOM 4975 N N . LEU A 1 624 ? 19.516 24.453 13.211 1 97.81 624 LEU A N 1
ATOM 4976 C CA . LEU A 1 624 ? 20.312 25.625 12.852 1 97.81 624 LEU A CA 1
ATOM 4977 C C . LEU A 1 624 ? 21.719 25.219 12.406 1 97.81 624 LEU A C 1
ATOM 4979 O O . LEU A 1 624 ? 22.312 24.312 12.977 1 97.81 624 LEU A O 1
ATOM 4983 N N . LYS A 1 625 ? 22.172 25.859 11.445 1 96.38 625 LYS A N 1
ATOM 4984 C CA . LYS A 1 625 ? 23.391 25.484 10.75 1 96.38 625 LYS A CA 1
ATOM 4985 C C . LYS A 1 625 ? 24.562 25.359 11.727 1 96.38 625 LYS A C 1
ATOM 4987 O O . LYS A 1 625 ? 25.344 24.406 11.656 1 96.38 625 LYS A O 1
ATOM 4992 N N . ASN A 1 626 ? 24.688 26.281 12.695 1 95.88 626 ASN A N 1
ATOM 4993 C CA . ASN A 1 626 ? 25.812 26.312 13.617 1 95.88 626 ASN A CA 1
ATOM 4994 C C . ASN A 1 626 ? 25.844 25.078 14.508 1 95.88 626 ASN A C 1
ATOM 4996 O O . ASN A 1 626 ? 26.875 24.781 15.133 1 95.88 626 ASN A O 1
ATOM 5000 N N . TYR A 1 627 ? 24.734 24.344 14.5 1 96.81 627 TYR A N 1
ATOM 5001 C CA . TYR A 1 627 ? 24.641 23.188 15.383 1 96.81 627 TYR A CA 1
ATOM 5002 C C . TYR A 1 627 ? 24.469 21.906 14.586 1 96.81 627 TYR A C 1
ATOM 5004 O O . TYR A 1 627 ? 24.328 20.828 15.156 1 96.81 627 TYR A O 1
ATOM 5012 N N . PHE A 1 628 ? 24.5 21.984 13.25 1 96 628 PHE A N 1
ATOM 5013 C CA . PHE A 1 628 ? 24.391 20.781 12.438 1 96 628 PHE A CA 1
ATOM 5014 C C . PHE A 1 628 ? 25.484 19.781 12.773 1 96 628 PHE A C 1
ATOM 5016 O O . PHE A 1 628 ? 26.641 20.188 13.016 1 96 628 PHE A O 1
ATOM 5023 N N . PRO A 1 629 ? 25.125 18.484 12.797 1 96.88 629 PRO A N 1
ATOM 5024 C CA . PRO A 1 629 ? 26.188 17.484 12.953 1 96.88 629 PRO A CA 1
ATOM 5025 C C . PRO A 1 629 ? 27.188 17.484 11.805 1 96.88 629 PRO A C 1
ATOM 5027 O O . PRO A 1 629 ? 26.844 17.922 10.695 1 96.88 629 PRO A O 1
ATOM 5030 N N . ILE A 1 630 ? 28.375 17.016 12.062 1 96.19 630 ILE A N 1
ATOM 5031 C CA . ILE A 1 630 ? 29.406 16.906 11.039 1 96.19 630 ILE A CA 1
ATOM 5032 C C . ILE A 1 630 ? 29 15.844 10.016 1 96.19 630 ILE A C 1
ATOM 5034 O O . ILE A 1 630 ? 28.641 14.719 10.375 1 96.19 630 ILE A O 1
ATOM 5038 N N . TYR A 1 631 ? 28.984 16.234 8.789 1 95.44 631 TYR A N 1
ATOM 5039 C CA . TYR A 1 631 ? 28.75 15.328 7.672 1 95.44 631 TYR A CA 1
ATOM 5040 C C . TYR A 1 631 ? 29.984 14.5 7.375 1 95.44 631 TYR A C 1
ATOM 5042 O O . TYR A 1 631 ? 30.938 14.992 6.762 1 95.44 631 TYR A O 1
A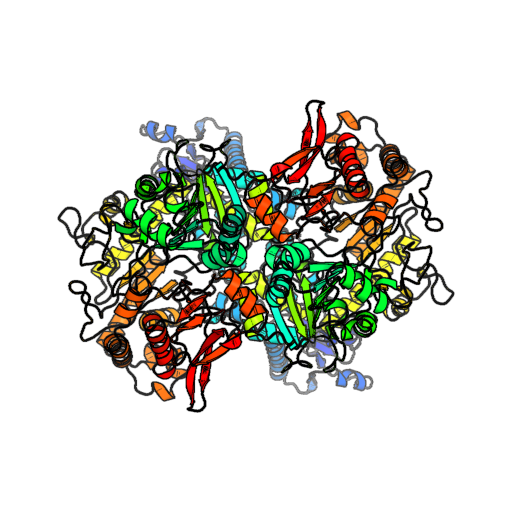TOM 5050 N N . SER A 1 632 ? 30.031 13.211 7.707 1 95.38 632 SER A N 1
ATOM 5051 C CA . SER A 1 632 ? 31.219 12.383 7.625 1 95.38 632 SER A CA 1
ATOM 5052 C C . SER A 1 632 ? 31.188 11.469 6.406 1 95.38 632 SER A C 1
ATOM 5054 O O . SER A 1 632 ? 32.219 11.188 5.797 1 95.38 632 SER A O 1
ATOM 5056 N N . MET A 1 633 ? 30.062 10.93 6.074 1 95.62 633 MET A N 1
ATOM 5057 C CA . MET A 1 633 ? 29.844 10.125 4.871 1 95.62 633 MET A CA 1
ATOM 5058 C C . MET A 1 633 ? 28.406 10.281 4.371 1 95.62 633 MET A C 1
ATOM 5060 O O . MET A 1 633 ? 27.547 10.812 5.074 1 95.62 633 MET A O 1
ATOM 5064 N N . SER A 1 634 ? 28.172 9.859 3.164 1 96.88 634 SER A N 1
ATOM 5065 C CA . SER A 1 634 ? 26.812 9.977 2.627 1 96.88 634 SER A CA 1
ATOM 5066 C C . SER A 1 634 ? 25.859 9.023 3.328 1 96.88 634 SER A C 1
ATOM 5068 O O . SER A 1 634 ? 26.266 7.973 3.824 1 96.88 634 SER A O 1
ATOM 5070 N N . PRO A 1 635 ? 24.594 9.383 3.469 1 97.5 635 PRO A N 1
ATOM 5071 C CA . PRO A 1 635 ? 23.609 8.461 4.043 1 97.5 635 PRO A CA 1
ATOM 5072 C C . PRO A 1 635 ? 23.562 7.117 3.32 1 97.5 635 PRO A C 1
ATOM 5074 O O . PRO A 1 635 ? 23.344 6.082 3.953 1 97.5 635 PRO A O 1
ATOM 5077 N N . GLN A 1 636 ? 23.75 7.051 2.012 1 97.81 636 GLN A N 1
ATOM 5078 C CA . GLN A 1 636 ? 23.766 5.805 1.249 1 97.81 636 GLN A CA 1
ATOM 5079 C C . GLN A 1 636 ? 24.906 4.898 1.696 1 97.81 636 GLN A C 1
ATOM 5081 O O . GLN A 1 636 ? 24.703 3.703 1.919 1 97.81 636 GLN A O 1
ATOM 5086 N N . GLU A 1 637 ? 26.125 5.48 1.807 1 97.12 637 GLU A N 1
ATOM 5087 C CA . GLU A 1 637 ? 27.281 4.715 2.273 1 97.12 637 GLU A CA 1
ATOM 5088 C C . GLU A 1 637 ? 27.062 4.195 3.691 1 97.12 637 GLU A C 1
ATOM 5090 O O . GLU A 1 637 ? 27.406 3.055 4 1 97.12 637 GLU A O 1
ATOM 5095 N N . ALA A 1 638 ? 26.5 5.086 4.535 1 97.81 638 ALA A N 1
ATOM 5096 C CA . ALA A 1 638 ? 26.203 4.668 5.902 1 97.81 638 ALA A CA 1
ATOM 5097 C C . ALA A 1 638 ? 25.25 3.48 5.914 1 97.81 638 ALA A C 1
ATOM 5099 O O . ALA A 1 638 ? 25.406 2.551 6.711 1 97.81 638 ALA A O 1
ATOM 5100 N N . ASN A 1 639 ? 24.25 3.5 5.086 1 97.62 639 ASN A N 1
ATOM 5101 C CA . ASN A 1 639 ? 23.297 2.4 4.988 1 97.62 639 ASN A CA 1
ATOM 5102 C C . ASN A 1 639 ? 23.969 1.108 4.547 1 97.62 639 ASN A C 1
ATOM 5104 O O . ASN A 1 639 ? 23.672 0.032 5.059 1 97.62 639 ASN A O 1
ATOM 5108 N N . TYR A 1 640 ? 24.906 1.181 3.537 1 97.75 640 TYR A N 1
ATOM 5109 C CA . TYR A 1 640 ? 25.656 0.001 3.096 1 97.75 640 TYR A CA 1
ATOM 5110 C C . TYR A 1 640 ? 26.438 -0.611 4.246 1 97.75 640 TYR A C 1
ATOM 5112 O O . TYR A 1 640 ? 26.484 -1.834 4.398 1 97.75 640 TYR A O 1
ATOM 5120 N N . GLU A 1 641 ? 27.047 0.28 5.07 1 97.81 641 GLU A N 1
ATOM 5121 C CA . GLU A 1 641 ? 27.812 -0.207 6.215 1 97.81 641 GLU A CA 1
ATOM 5122 C C . GLU A 1 641 ? 26.906 -0.9 7.23 1 97.81 641 GLU A C 1
ATOM 5124 O O . GLU A 1 641 ? 27.297 -1.907 7.828 1 97.81 641 GLU A O 1
ATOM 5129 N N . LEU A 1 642 ? 25.703 -0.32 7.41 1 97.75 642 LEU A N 1
ATOM 5130 C CA . LEU A 1 642 ? 24.734 -0.948 8.289 1 97.75 642 LEU A CA 1
ATOM 5131 C C . LEU A 1 642 ? 24.359 -2.34 7.785 1 97.75 642 LEU A C 1
ATOM 5133 O O . LEU A 1 642 ? 24.344 -3.299 8.562 1 97.75 642 LEU A O 1
ATOM 5137 N N . VAL A 1 643 ? 24.141 -2.502 6.512 1 97.69 643 VAL A N 1
ATOM 5138 C CA . VAL A 1 643 ? 23.719 -3.75 5.887 1 97.69 643 VAL A CA 1
ATOM 5139 C C . VAL A 1 643 ? 24.844 -4.785 5.988 1 97.69 643 VAL A C 1
ATOM 5141 O O . VAL A 1 643 ? 24.578 -5.977 6.176 1 97.69 643 VAL A O 1
ATOM 5144 N N . ARG A 1 644 ? 26.125 -4.355 5.945 1 97.19 644 ARG A N 1
ATOM 5145 C CA . ARG A 1 644 ? 27.297 -5.234 5.996 1 97.19 644 ARG A CA 1
ATOM 5146 C C . ARG A 1 644 ? 27.547 -5.727 7.418 1 97.19 644 ARG A C 1
ATOM 5148 O O . ARG A 1 644 ? 28.406 -6.586 7.637 1 97.19 644 ARG A O 1
ATOM 5155 N N . GLY A 1 645 ? 26.828 -5.141 8.391 1 96.38 645 GLY A N 1
ATOM 5156 C CA . GLY A 1 645 ? 27.031 -5.516 9.773 1 96.38 645 GLY A CA 1
ATOM 5157 C C . GLY A 1 645 ? 28.234 -4.844 10.406 1 96.38 645 GLY A C 1
ATOM 5158 O O . GLY A 1 645 ? 28.828 -5.375 11.352 1 96.38 645 GLY A O 1
ATOM 5159 N N . HIS A 1 646 ? 28.625 -3.68 9.945 1 97.06 646 HIS A N 1
ATOM 5160 C CA . HIS A 1 646 ? 29.812 -2.996 10.43 1 97.06 646 HIS A CA 1
ATOM 5161 C C . HIS A 1 646 ? 29.469 -2.027 11.555 1 97.06 646 HIS A C 1
ATOM 5163 O O . HIS A 1 646 ? 30.312 -1.215 11.953 1 97.06 646 HIS A O 1
ATOM 5169 N N . GLY A 1 647 ? 28.234 -2.096 12.047 1 96.69 647 GLY A N 1
ATOM 5170 C CA . GLY A 1 647 ? 27.812 -1.227 13.133 1 96.69 647 GLY A CA 1
ATOM 5171 C C . GLY A 1 647 ? 27.906 -1.889 14.492 1 96.69 647 GLY A C 1
ATOM 5172 O O . GLY A 1 647 ? 28.062 -3.109 14.594 1 96.69 647 GLY A O 1
ATOM 5173 N N . GLU A 1 648 ? 27.875 -1.152 15.492 1 96.44 648 GLU A N 1
ATOM 5174 C CA . GLU A 1 648 ? 27.734 -1.595 16.875 1 96.44 648 GLU A CA 1
ATOM 5175 C C . GLU A 1 648 ? 26.75 -0.714 17.641 1 96.44 648 GLU A C 1
ATOM 5177 O O . GLU A 1 648 ? 26.656 0.488 17.391 1 96.44 648 GLU A O 1
ATOM 5182 N N . LEU A 1 649 ? 26.031 -1.314 18.469 1 96.19 649 LEU A N 1
ATOM 5183 C CA . LEU A 1 649 ? 25.078 -0.618 19.328 1 96.19 649 LEU A CA 1
ATOM 5184 C C . LEU A 1 649 ? 25.75 -0.111 20.594 1 96.19 649 LEU A C 1
ATOM 5186 O O . LEU A 1 649 ? 26.281 -0.9 21.375 1 96.19 649 LEU A O 1
ATOM 5190 N N . ILE A 1 650 ? 25.719 1.194 20.844 1 96.94 650 ILE A N 1
ATOM 5191 C CA . ILE A 1 650 ? 26.375 1.733 22.031 1 96.94 650 ILE A CA 1
ATOM 5192 C C . ILE A 1 650 ? 25.422 2.672 22.766 1 96.94 650 ILE A C 1
ATOM 5194 O O . ILE A 1 650 ? 24.422 3.117 22.203 1 96.94 650 ILE A O 1
ATOM 5198 N N . ASP A 1 651 ? 25.719 2.938 24 1 96.88 651 ASP A N 1
ATOM 5199 C CA . ASP A 1 651 ? 25 3.955 24.75 1 96.88 651 ASP A CA 1
ATOM 5200 C C . ASP A 1 651 ? 25.172 5.332 24.125 1 96.88 651 ASP A C 1
ATOM 5202 O O . ASP A 1 651 ? 26.281 5.75 23.812 1 96.88 651 ASP A O 1
ATOM 5206 N N . LEU A 1 652 ? 24.125 5.984 23.906 1 96.94 652 LEU A N 1
ATOM 5207 C CA . LEU A 1 652 ? 24.156 7.273 23.219 1 96.94 652 LEU A CA 1
ATOM 5208 C C . LEU A 1 652 ? 25.047 8.258 23.969 1 96.94 652 LEU A C 1
ATOM 5210 O O . LEU A 1 652 ? 25.672 9.125 23.344 1 96.94 652 LEU A O 1
ATOM 5214 N N . ALA A 1 653 ? 25.156 8.125 25.25 1 95.31 653 ALA A N 1
ATOM 5215 C CA . ALA A 1 653 ? 25.969 9.016 26.062 1 95.31 653 ALA A CA 1
ATOM 5216 C C . ALA A 1 653 ? 27.438 8.969 25.641 1 95.31 653 ALA A C 1
ATOM 5218 O O . ALA A 1 653 ? 28.188 9.914 25.875 1 95.31 653 ALA A O 1
ATOM 5219 N N . GLU A 1 654 ? 27.781 7.914 24.969 1 96.25 654 GLU A N 1
ATOM 5220 C CA . GLU A 1 654 ? 29.172 7.715 24.562 1 96.25 654 GLU A CA 1
ATOM 5221 C C . GLU A 1 654 ? 29.344 7.926 23.062 1 96.25 654 GLU A C 1
ATOM 5223 O O . GLU A 1 654 ? 30.422 7.695 22.5 1 96.25 654 GLU A O 1
ATOM 5228 N N . ALA A 1 655 ? 28.375 8.43 22.391 1 97.5 655 ALA A N 1
ATOM 5229 C CA . ALA A 1 655 ? 28.344 8.336 20.938 1 97.5 655 ALA A CA 1
ATOM 5230 C C . ALA A 1 655 ? 28.875 9.609 20.297 1 97.5 655 ALA A C 1
ATOM 5232 O O . ALA A 1 655 ? 29.016 9.68 19.078 1 97.5 655 ALA A O 1
ATOM 5233 N N . GLU A 1 656 ? 29.234 10.648 21.109 1 97.62 656 GLU A N 1
ATOM 5234 C CA . GLU A 1 656 ? 29.688 11.898 20.516 1 97.62 656 GLU A CA 1
ATOM 5235 C C . GLU A 1 656 ? 30.859 11.656 19.562 1 97.62 656 GLU A C 1
ATOM 5237 O O . GLU A 1 656 ? 31.828 10.977 19.922 1 97.62 656 GLU A O 1
ATOM 5242 N N . GLY A 1 657 ? 30.719 12.094 18.344 1 96.88 657 GLY A N 1
ATOM 5243 C CA . GLY A 1 657 ? 31.781 11.977 17.375 1 96.88 657 GLY A CA 1
ATOM 5244 C C . GLY A 1 657 ? 31.703 10.703 16.547 1 96.88 657 GLY A C 1
ATOM 5245 O O . GLY A 1 657 ? 32.406 10.57 15.539 1 96.88 657 GLY A O 1
ATOM 5246 N N . CYS A 1 658 ? 30.875 9.781 16.969 1 97.75 658 CYS A N 1
ATOM 5247 C CA . CYS A 1 658 ? 30.703 8.547 16.219 1 97.75 658 CYS A CA 1
ATOM 5248 C C . CYS A 1 658 ? 29.75 8.742 15.039 1 97.75 658 CYS A C 1
ATOM 5250 O O . CYS A 1 658 ? 28.812 9.539 15.125 1 97.75 658 CYS A O 1
ATOM 5252 N N . VAL A 1 659 ? 29.969 8.031 13.945 1 98.12 659 VAL A N 1
ATOM 5253 C CA . VAL A 1 659 ? 29.125 8.133 12.758 1 98.12 659 VAL A CA 1
ATOM 5254 C C . VAL A 1 659 ? 27.828 7.352 12.977 1 98.12 659 VAL A C 1
ATOM 5256 O O . VAL A 1 659 ? 27.859 6.148 13.258 1 98.12 659 VAL A O 1
ATOM 5259 N N . ALA A 1 660 ? 26.719 8.031 12.867 1 98.25 660 ALA A N 1
ATOM 5260 C CA . ALA A 1 660 ? 25.422 7.379 12.977 1 98.25 660 ALA A CA 1
ATOM 5261 C C . ALA A 1 660 ? 25.125 6.52 11.75 1 98.25 660 ALA A C 1
ATOM 5263 O O . ALA A 1 660 ? 25.297 6.969 10.617 1 98.25 660 ALA A O 1
ATOM 5264 N N . LEU A 1 661 ? 24.625 5.301 11.914 1 97.69 661 LEU A N 1
ATOM 5265 C CA . LEU A 1 661 ? 24.297 4.438 10.781 1 97.69 661 LEU A CA 1
ATOM 5266 C C . LEU A 1 661 ? 22.812 4.477 10.477 1 97.69 661 LEU A C 1
ATOM 5268 O O . LEU A 1 661 ? 22.406 4.32 9.32 1 97.69 661 LEU A O 1
ATOM 5272 N N . GLU A 1 662 ? 21.984 4.711 11.492 1 95.44 662 GLU A N 1
ATOM 5273 C CA . GLU A 1 662 ? 20.547 4.777 11.289 1 95.44 662 GLU A CA 1
ATOM 5274 C C . GLU A 1 662 ? 20.016 6.191 11.492 1 95.44 662 GLU A C 1
ATOM 5276 O O . GLU A 1 662 ? 18.984 6.562 10.945 1 95.44 662 GLU A O 1
ATOM 5281 N N . GLY A 1 663 ? 20.703 6.938 12.359 1 93.69 663 GLY A N 1
ATOM 5282 C CA . GLY A 1 663 ? 20.234 8.266 12.711 1 93.69 663 GLY A CA 1
ATOM 5283 C C . GLY A 1 663 ? 19.266 8.273 13.883 1 93.69 663 GLY A C 1
ATOM 5284 O O . GLY A 1 663 ? 19.391 7.453 14.797 1 93.69 663 GLY A O 1
ATOM 5285 N N . GLY A 1 664 ? 18.516 9.305 14.055 1 94.88 664 GLY A N 1
ATOM 5286 C CA . GLY A 1 664 ? 17.531 9.477 15.109 1 94.88 664 GLY A CA 1
ATOM 5287 C C . GLY A 1 664 ? 16.359 10.359 14.703 1 94.88 664 GLY A C 1
ATOM 5288 O O . GLY A 1 664 ? 16.562 11.477 14.227 1 94.88 664 GLY A O 1
ATOM 5289 N N . VAL A 1 665 ? 15.164 9.758 14.883 1 93.06 665 VAL A N 1
ATOM 5290 C CA . VAL A 1 665 ? 13.961 10.43 14.406 1 93.06 665 VAL A CA 1
ATOM 5291 C C . VAL A 1 665 ? 12.867 10.328 15.469 1 93.06 665 VAL A C 1
ATOM 5293 O O . VAL A 1 665 ? 12.297 9.258 15.688 1 93.06 665 VAL A O 1
ATOM 5296 N N . PRO A 1 666 ? 12.594 11.438 16.156 1 89.44 666 PRO A N 1
ATOM 5297 C CA . PRO A 1 666 ? 11.367 11.422 16.953 1 89.44 666 PRO A CA 1
ATOM 5298 C C . PRO A 1 666 ? 10.109 11.305 16.094 1 89.44 666 PRO A C 1
ATOM 5300 O O . PRO A 1 666 ? 10.016 11.914 15.031 1 89.44 666 PRO A O 1
ATOM 5303 N N . TYR A 1 667 ? 9.172 10.492 16.531 1 79.81 667 TYR A N 1
ATOM 5304 C CA . TYR A 1 667 ? 7.938 10.234 15.797 1 79.81 667 TYR A CA 1
ATOM 5305 C C . TYR A 1 667 ? 6.73 10.281 16.734 1 79.81 667 TYR A C 1
ATOM 5307 O O . TYR A 1 667 ? 6.641 9.5 17.672 1 79.81 667 TYR A O 1
ATOM 5315 N N . PRO A 1 668 ? 5.695 11.086 16.312 1 80 668 PRO A N 1
ATOM 5316 C CA . PRO A 1 668 ? 5.715 12.125 15.281 1 80 668 PRO A CA 1
ATOM 5317 C C . PRO A 1 668 ? 6.676 13.266 15.617 1 80 668 PRO A C 1
ATOM 5319 O O . PRO A 1 668 ? 7.035 13.453 16.781 1 80 668 PRO A O 1
ATOM 5322 N N . PRO A 1 669 ? 7.074 14.109 14.477 1 78.19 669 PRO A N 1
ATOM 5323 C CA . PRO A 1 669 ? 6.512 14.18 13.125 1 78.19 669 PRO A CA 1
ATOM 5324 C C . PRO A 1 669 ? 7.32 13.383 12.102 1 78.19 669 PRO A C 1
ATOM 5326 O O . PRO A 1 669 ? 6.992 13.375 10.914 1 78.19 669 PRO A O 1
ATOM 5329 N N . GLY A 1 670 ? 8.438 12.781 12.414 1 89.19 670 GLY A N 1
ATOM 5330 C CA . GLY A 1 670 ? 9.227 12 11.477 1 89.19 670 GLY A CA 1
ATOM 5331 C C . GLY A 1 670 ? 10.305 12.812 10.781 1 89.19 670 GLY A C 1
ATOM 5332 O O . GLY A 1 670 ? 10.609 12.57 9.609 1 89.19 670 GLY A O 1
ATOM 5333 N N . VAL A 1 671 ? 10.789 13.812 11.43 1 94.31 671 VAL A N 1
ATOM 5334 C CA . VAL A 1 671 ? 11.891 14.641 10.945 1 94.31 671 VAL A CA 1
ATOM 5335 C C . VAL A 1 671 ? 13.203 14.172 11.555 1 94.31 671 VAL A C 1
ATOM 5337 O O . VAL A 1 671 ? 13.352 14.148 12.781 1 94.31 671 VAL A O 1
ATOM 5340 N N . PRO A 1 672 ? 14.156 13.828 10.773 1 96.12 672 PRO A N 1
ATOM 5341 C CA . PRO A 1 672 ? 15.43 13.344 11.328 1 96.12 672 PRO A CA 1
ATOM 5342 C C . PRO A 1 672 ? 16.219 14.445 12.039 1 96.12 672 PRO A C 1
ATOM 5344 O O . PRO A 1 672 ? 16.438 15.516 11.477 1 96.12 672 PRO A O 1
ATOM 5347 N N . CYS A 1 673 ? 16.625 14.18 13.266 1 96.56 673 CYS A N 1
ATOM 5348 C CA . CYS A 1 673 ? 17.5 15.078 14.008 1 96.56 673 CYS A CA 1
ATOM 5349 C C . CYS A 1 673 ? 18.969 14.812 13.68 1 96.56 673 CYS A C 1
ATOM 5351 O O . CYS A 1 673 ? 19.797 15.703 13.812 1 96.56 673 CYS A O 1
ATOM 5353 N N . ILE A 1 674 ? 19.203 13.602 13.336 1 96.5 674 ILE A N 1
ATOM 5354 C CA . ILE A 1 674 ? 20.516 13.148 12.859 1 96.5 674 ILE A CA 1
ATOM 5355 C C . ILE A 1 674 ? 20.328 12.203 11.672 1 96.5 674 ILE A C 1
ATOM 5357 O O . ILE A 1 674 ? 19.547 11.25 11.75 1 96.5 674 ILE A O 1
ATOM 5361 N N . GLN A 1 675 ? 21.016 12.516 10.633 1 96.69 675 GLN A N 1
ATOM 5362 C CA . GLN A 1 675 ? 20.953 11.695 9.43 1 96.69 675 GLN A CA 1
ATOM 5363 C C . GLN A 1 675 ? 22.016 10.602 9.461 1 96.69 675 GLN A C 1
ATOM 5365 O O . GLN A 1 675 ? 23.094 10.789 10.016 1 96.69 675 GLN A O 1
ATOM 5370 N N . PRO A 1 676 ? 21.734 9.43 8.852 1 97.44 676 PRO A N 1
ATOM 5371 C CA . PRO A 1 676 ? 22.828 8.477 8.664 1 97.44 676 PRO A CA 1
ATOM 5372 C C . PRO A 1 676 ? 24.047 9.117 7.996 1 97.44 676 PRO A C 1
ATOM 5374 O O . PRO A 1 676 ? 23.906 9.922 7.07 1 97.44 676 PRO A O 1
ATOM 5377 N N . GLY A 1 677 ? 25.203 8.773 8.484 1 97.5 677 GLY A N 1
ATOM 5378 C CA . GLY A 1 677 ? 26.422 9.328 7.918 1 97.5 677 GLY A CA 1
ATOM 5379 C C . GLY A 1 677 ? 26.922 10.555 8.656 1 97.5 677 GLY A C 1
ATOM 5380 O O . GLY A 1 677 ? 28.078 10.961 8.492 1 97.5 677 GLY A O 1
ATOM 5381 N N . GLU A 1 678 ? 26.078 11.211 9.484 1 97.75 678 GLU A N 1
ATOM 5382 C CA . GLU A 1 678 ? 26.484 12.328 10.328 1 97.75 678 GLU A CA 1
ATOM 5383 C C . GLU A 1 678 ? 27.078 11.836 11.648 1 97.75 678 GLU A C 1
ATOM 5385 O O . GLU A 1 678 ? 26.766 10.734 12.102 1 97.75 678 GLU A O 1
ATOM 5390 N N . LYS A 1 679 ? 27.922 12.656 12.234 1 97.94 679 LYS A N 1
ATOM 5391 C CA . LYS A 1 679 ? 28.453 12.336 13.555 1 97.94 679 LYS A CA 1
ATOM 5392 C C . LYS A 1 679 ? 27.547 12.852 14.664 1 97.94 679 LYS A C 1
ATOM 5394 O O . LYS A 1 679 ? 27.047 13.977 14.586 1 97.94 679 LYS A O 1
ATOM 5399 N N . TRP A 1 680 ? 27.266 12.008 15.602 1 98.06 680 TRP A N 1
ATOM 5400 C CA . TRP A 1 680 ? 26.469 12.445 16.734 1 98.06 680 TRP A CA 1
ATOM 5401 C C . TRP A 1 680 ? 27.062 13.695 17.375 1 98.06 680 TRP A C 1
ATOM 5403 O O . TRP A 1 680 ? 28.234 13.711 17.75 1 98.06 680 TRP A O 1
ATOM 5413 N N . SER A 1 681 ? 26.312 14.734 17.469 1 97.75 681 SER A N 1
ATOM 5414 C CA . SER A 1 681 ? 26.734 16.016 18.047 1 97.75 681 SER A CA 1
ATOM 5415 C C . SER A 1 681 ? 26.281 16.125 19.5 1 97.75 681 SER A C 1
ATOM 5417 O O . SER A 1 681 ? 25.391 15.406 19.938 1 97.75 681 SER A O 1
ATOM 5419 N N . LYS A 1 682 ? 26.844 17.109 20.156 1 97.06 682 LYS A N 1
ATOM 5420 C CA . LYS A 1 682 ? 26.469 17.359 21.547 1 97.06 682 LYS A CA 1
ATOM 5421 C C . LYS A 1 682 ? 25 17.734 21.656 1 97.06 682 LYS A C 1
ATOM 5423 O O . LYS A 1 682 ? 24.297 17.281 22.562 1 97.06 682 LYS A O 1
ATOM 5428 N N . THR A 1 683 ? 24.562 18.531 20.734 1 97.5 683 THR A N 1
ATOM 5429 C CA . THR A 1 683 ? 23.172 19 20.75 1 97.5 683 THR A CA 1
ATOM 5430 C C . THR A 1 683 ? 22.203 17.828 20.578 1 97.5 683 THR A C 1
ATOM 5432 O O . THR A 1 683 ? 21.25 17.688 21.328 1 97.5 683 THR A O 1
ATOM 5435 N N . ALA A 1 684 ? 22.469 16.984 19.562 1 97.31 684 ALA A N 1
ATOM 5436 C CA . ALA A 1 684 ? 21.594 15.852 19.297 1 97.31 684 ALA A CA 1
ATOM 5437 C C . ALA A 1 684 ? 21.578 14.883 20.469 1 97.31 684 ALA A C 1
ATOM 5439 O O . ALA A 1 684 ? 20.516 14.398 20.875 1 97.31 684 ALA A O 1
ATOM 5440 N N . ILE A 1 685 ? 22.703 14.625 21.031 1 97.69 685 ILE A N 1
ATOM 5441 C CA . ILE A 1 685 ? 22.812 13.703 22.156 1 97.69 685 ILE A CA 1
ATOM 5442 C C . ILE A 1 685 ? 22.031 14.258 23.344 1 97.69 685 ILE A C 1
ATOM 5444 O O . ILE A 1 685 ? 21.234 13.539 23.969 1 97.69 685 ILE A O 1
ATOM 5448 N N . ALA A 1 686 ? 22.266 15.562 23.625 1 97.31 686 ALA A N 1
ATOM 5449 C CA . ALA A 1 686 ? 21.562 16.188 24.734 1 97.31 686 ALA A CA 1
ATOM 5450 C C . ALA A 1 686 ? 20.047 16.078 24.578 1 97.31 686 ALA A C 1
ATOM 5452 O O . ALA A 1 686 ? 19.328 15.805 25.531 1 97.31 686 ALA A O 1
ATOM 5453 N N . TYR A 1 687 ? 19.578 16.297 23.422 1 96.38 687 TYR A N 1
ATOM 5454 C CA . TYR A 1 687 ? 18.156 16.25 23.141 1 96.38 687 TYR A CA 1
ATOM 5455 C C . TYR A 1 687 ? 17.609 14.836 23.359 1 96.38 687 TYR A C 1
ATOM 5457 O O . TYR A 1 687 ? 16.609 14.656 24.062 1 96.38 687 TYR A O 1
ATOM 5465 N N . PHE A 1 688 ? 18.219 13.797 22.781 1 95.38 688 PHE A N 1
ATOM 5466 C CA . PHE A 1 688 ? 17.719 12.43 22.891 1 95.38 688 PHE A CA 1
ATOM 5467 C C . PHE A 1 688 ? 17.859 11.922 24.312 1 95.38 688 PHE A C 1
ATOM 5469 O O . PHE A 1 688 ? 17.031 11.133 24.781 1 95.38 688 PHE A O 1
ATOM 5476 N N . MET A 1 689 ? 18.891 12.375 25 1 95 689 MET A N 1
ATOM 5477 C CA . MET A 1 689 ? 19.031 12.008 26.406 1 95 689 MET A CA 1
ATOM 5478 C C . MET A 1 689 ? 17.891 12.586 27.234 1 95 689 MET A C 1
ATOM 5480 O O . MET A 1 689 ? 17.391 11.93 28.141 1 95 689 MET A O 1
ATOM 5484 N N . ALA A 1 690 ? 17.547 13.789 26.922 1 94.62 690 ALA A N 1
ATOM 5485 C CA . ALA A 1 690 ? 16.406 14.383 27.609 1 94.62 690 ALA A CA 1
ATOM 5486 C C . ALA A 1 690 ? 15.133 13.578 27.359 1 94.62 690 ALA A C 1
ATOM 5488 O O . ALA A 1 690 ? 14.336 13.359 28.266 1 94.62 690 ALA A O 1
ATOM 5489 N N . LEU A 1 691 ? 14.93 13.164 26.141 1 90.38 691 LEU A N 1
ATOM 5490 C CA . LEU A 1 691 ? 13.75 12.367 25.797 1 90.38 691 LEU A CA 1
ATOM 5491 C C . LEU A 1 691 ? 13.781 11.031 26.531 1 90.38 691 LEU A C 1
ATOM 5493 O O . LEU A 1 691 ? 12.734 10.531 26.953 1 90.38 691 LEU A O 1
ATOM 5497 N N . ALA A 1 692 ? 14.945 10.461 26.625 1 89 692 ALA A N 1
ATOM 5498 C CA . ALA A 1 692 ? 15.086 9.188 27.328 1 89 692 ALA A CA 1
ATOM 5499 C C . ALA A 1 692 ? 14.734 9.336 28.812 1 89 692 ALA A C 1
ATOM 5501 O O . ALA A 1 692 ? 14.195 8.414 29.422 1 89 692 ALA A O 1
ATOM 5502 N N . GLU A 1 693 ? 15.125 10.406 29.391 1 93.75 693 GLU A N 1
ATOM 5503 C CA . GLU A 1 693 ? 14.836 10.656 30.812 1 93.75 693 GLU A CA 1
ATOM 5504 C C . GLU A 1 693 ? 13.336 10.711 31.062 1 93.75 693 GLU A C 1
ATOM 5506 O O . GLU A 1 693 ? 12.875 10.383 32.156 1 93.75 693 GLU A O 1
ATOM 5511 N N . VAL A 1 694 ? 12.641 11.148 30.094 1 93.38 694 VAL A N 1
ATOM 5512 C CA . VAL A 1 694 ? 11.18 11.172 30.203 1 93.38 694 VAL A CA 1
ATOM 5513 C C . VAL A 1 694 ? 10.664 9.75 30.438 1 93.38 694 VAL A C 1
ATOM 5515 O O . VAL A 1 694 ? 9.711 9.547 31.188 1 93.38 694 VAL A O 1
ATOM 5518 N N . PHE A 1 695 ? 11.266 8.766 29.828 1 90.25 695 PHE A N 1
ATOM 5519 C CA . PHE A 1 695 ? 10.891 7.367 30 1 90.25 695 PHE A CA 1
ATOM 5520 C C . PHE A 1 695 ? 10.992 6.949 31.453 1 90.25 695 PHE A C 1
ATOM 5522 O O . PHE A 1 695 ? 10.164 6.176 31.953 1 90.25 695 PHE A O 1
ATOM 5529 N N . ASN A 1 696 ? 11.977 7.43 32.094 1 93.38 696 ASN A N 1
ATOM 5530 C CA . ASN A 1 696 ? 12.258 7.023 33.469 1 93.38 696 ASN A CA 1
ATOM 5531 C C . ASN A 1 696 ? 11.445 7.836 34.469 1 93.38 696 ASN A C 1
ATOM 5533 O O . ASN A 1 696 ? 10.984 7.305 35.5 1 93.38 696 ASN A O 1
ATOM 5537 N N . LEU A 1 697 ? 11.25 9.047 34.188 1 95.56 697 LEU A N 1
ATOM 5538 C CA . LEU A 1 697 ? 10.656 9.961 35.156 1 95.56 697 LEU A CA 1
ATOM 5539 C C . LEU A 1 697 ? 9.148 10.023 35 1 95.56 697 LEU A C 1
ATOM 5541 O O . LEU A 1 697 ? 8.422 10.25 35.969 1 95.56 697 LEU A O 1
ATOM 5545 N N . PHE A 1 698 ? 8.68 9.883 33.812 1 96.88 698 PHE A N 1
ATOM 5546 C CA . PHE A 1 698 ? 7.262 10.07 33.562 1 96.88 698 PHE A CA 1
ATOM 5547 C C . PHE A 1 698 ? 6.715 8.93 32.688 1 96.88 698 PHE A C 1
ATOM 5549 O O . PHE A 1 698 ? 6.219 9.148 31.594 1 96.88 698 PHE A O 1
ATOM 5556 N N . PRO A 1 699 ? 6.703 7.68 33.25 1 94.19 699 PRO A N 1
ATOM 5557 C CA . PRO A 1 699 ? 6.121 6.57 32.5 1 94.19 699 PRO A CA 1
ATOM 5558 C C . PRO A 1 699 ? 4.688 6.848 32.031 1 94.19 699 PRO A C 1
ATOM 5560 O O . PRO A 1 699 ? 3.9 7.426 32.812 1 94.19 699 PRO A O 1
ATOM 5563 N N . GLY A 1 700 ? 4.375 6.508 30.797 1 92.12 700 GLY A N 1
ATOM 5564 C CA . GLY A 1 700 ? 3.064 6.77 30.219 1 92.12 700 GLY A CA 1
ATOM 5565 C C . GLY A 1 700 ? 3.037 7.996 29.328 1 92.12 700 GLY A C 1
ATOM 5566 O O . GLY A 1 700 ? 2.086 8.195 28.578 1 92.12 700 GLY A O 1
ATOM 5567 N N . PHE A 1 701 ? 4.07 8.773 29.344 1 94.12 701 PHE A N 1
ATOM 5568 C CA . PHE A 1 701 ? 4.16 10 28.547 1 94.12 701 PHE A CA 1
ATOM 5569 C C . PHE A 1 701 ? 5.395 9.977 27.656 1 94.12 701 PHE A C 1
ATOM 5571 O O . PHE A 1 701 ? 6.047 11 27.469 1 94.12 701 PHE A O 1
ATOM 5578 N N . THR A 1 702 ? 5.715 8.805 27.188 1 86.44 702 THR A N 1
ATOM 5579 C CA . THR A 1 702 ? 6.961 8.594 26.469 1 86.44 702 THR A CA 1
ATOM 5580 C C . THR A 1 702 ? 6.766 8.852 24.969 1 86.44 702 THR A C 1
ATOM 5582 O O . THR A 1 702 ? 5.723 8.508 24.406 1 86.44 702 THR A O 1
ATOM 5585 N N . PRO A 1 703 ? 7.711 9.508 24.312 1 82.81 703 PRO A N 1
ATOM 5586 C CA . PRO A 1 703 ? 7.648 9.672 22.859 1 82.81 703 PRO A CA 1
ATOM 5587 C C . PRO A 1 703 ? 8.102 8.43 22.094 1 82.81 703 PRO A C 1
ATOM 5589 O O . PRO A 1 703 ? 8.75 7.555 22.672 1 82.81 703 PRO A O 1
ATOM 5592 N N . GLU A 1 704 ? 7.672 8.352 20.844 1 84.31 704 GLU A N 1
ATOM 5593 C CA . GLU A 1 704 ? 8.211 7.332 19.938 1 84.31 704 GLU A CA 1
ATOM 5594 C C . GLU A 1 704 ? 9.508 7.809 19.281 1 84.31 704 GLU A C 1
ATOM 5596 O O . GLU A 1 704 ? 9.617 8.969 18.875 1 84.31 704 GLU A O 1
ATOM 5601 N N . LEU A 1 705 ? 10.461 6.887 19.25 1 89.69 705 LEU A N 1
ATOM 5602 C CA . LEU A 1 705 ? 11.758 7.188 18.656 1 89.69 705 LEU A CA 1
ATOM 5603 C C . LEU A 1 705 ? 12.141 6.125 17.625 1 89.69 705 LEU A C 1
ATOM 5605 O O . LEU A 1 705 ? 11.898 4.934 17.844 1 89.69 705 LEU A O 1
ATOM 5609 N N . GLN A 1 706 ? 12.641 6.543 16.578 1 90.5 706 GLN A N 1
ATOM 5610 C CA . GLN A 1 706 ? 13.125 5.645 15.531 1 90.5 706 GLN A CA 1
ATOM 5611 C C . GLN A 1 706 ? 14.602 5.887 15.234 1 90.5 706 GLN A C 1
ATOM 5613 O O . GLN A 1 706 ? 15.078 7.023 15.305 1 90.5 706 GLN A O 1
ATOM 5618 N N . GLY A 1 707 ? 15.281 4.848 14.938 1 92.75 707 GLY A N 1
ATOM 5619 C CA . GLY A 1 707 ? 16.703 4.949 14.648 1 92.75 707 GLY A CA 1
ATOM 5620 C C . GLY A 1 707 ? 17.578 4.848 15.883 1 92.75 707 GLY A C 1
ATOM 5621 O O . GLY A 1 707 ? 18.797 4.762 15.781 1 92.75 707 GLY A O 1
ATOM 5622 N N . VAL A 1 708 ? 16.938 4.961 17.047 1 94.88 708 VAL A N 1
ATOM 5623 C CA . VAL A 1 708 ? 17.562 4.715 18.328 1 94.88 708 VAL A CA 1
ATOM 5624 C C . VAL A 1 708 ? 16.719 3.736 19.141 1 94.88 708 VAL A C 1
ATOM 5626 O O . VAL A 1 708 ? 15.555 3.492 18.812 1 94.88 708 VAL A O 1
ATOM 5629 N N . TYR A 1 709 ? 17.328 3.166 20.172 1 94 709 TYR A N 1
ATOM 5630 C CA . TYR A 1 709 ? 16.656 2.082 20.875 1 94 709 TYR A CA 1
ATOM 5631 C C . TYR A 1 709 ? 16.656 2.33 22.375 1 94 709 TYR A C 1
ATOM 5633 O O . TYR A 1 709 ? 17.719 2.492 22.984 1 94 709 TYR A O 1
ATOM 5641 N N . MET A 1 710 ? 15.484 2.346 22.922 1 92.19 710 MET A N 1
ATOM 5642 C CA . MET A 1 710 ? 15.336 2.436 24.359 1 92.19 710 MET A CA 1
ATOM 5643 C C . MET A 1 710 ? 15.383 1.052 25 1 92.19 710 MET A C 1
ATOM 5645 O O . MET A 1 710 ? 14.555 0.194 24.703 1 92.19 710 MET A O 1
ATOM 5649 N N . GLU A 1 711 ? 16.344 0.839 25.844 1 91.44 711 GLU A N 1
ATOM 5650 C CA . GLU A 1 711 ? 16.469 -0.459 26.484 1 91.44 711 GLU A CA 1
ATOM 5651 C C . GLU A 1 711 ? 16.781 -0.298 27.984 1 91.44 711 GLU A C 1
ATOM 5653 O O . GLU A 1 711 ? 17.438 0.669 28.375 1 91.44 711 GLU A O 1
ATOM 5658 N N . ARG A 1 712 ? 16.281 -1.238 28.734 1 91.06 712 ARG A N 1
ATOM 5659 C CA . ARG A 1 712 ? 16.609 -1.243 30.156 1 91.06 712 ARG A CA 1
ATOM 5660 C C . ARG A 1 712 ? 18.047 -1.721 30.375 1 91.06 712 ARG A C 1
ATOM 5662 O O . ARG A 1 712 ? 18.422 -2.803 29.922 1 91.06 712 ARG A O 1
ATOM 5669 N N . ALA A 1 713 ? 18.719 -0.86 31.062 1 90.62 713 ALA A N 1
ATOM 5670 C CA . ALA A 1 713 ? 20.109 -1.193 31.359 1 90.62 713 ALA A CA 1
ATOM 5671 C C . ALA A 1 713 ? 20.234 -1.93 32.688 1 90.62 713 ALA A C 1
ATOM 5673 O O . ALA A 1 713 ? 19.219 -2.244 33.312 1 90.62 713 ALA A O 1
ATOM 5674 N N . ALA A 1 714 ? 21.453 -2.281 33.094 1 89.38 714 ALA A N 1
ATOM 5675 C CA . ALA A 1 714 ? 21.734 -3.059 34.312 1 89.38 714 ALA A CA 1
ATOM 5676 C C . ALA A 1 714 ? 21.312 -2.303 35.562 1 89.38 714 ALA A C 1
ATOM 5678 O O . ALA A 1 714 ? 20.953 -2.914 36.562 1 89.38 714 ALA A O 1
ATOM 5679 N N . ASP A 1 715 ? 21.219 -1.038 35.469 1 91.44 715 ASP A N 1
ATOM 5680 C CA . ASP A 1 715 ? 20.859 -0.221 36.625 1 91.44 715 ASP A CA 1
ATOM 5681 C C . ASP A 1 715 ? 19.344 -0.132 36.781 1 91.44 715 ASP A C 1
ATOM 5683 O O . ASP A 1 715 ? 18.859 0.567 37.656 1 91.44 715 ASP A O 1
ATOM 5687 N N . GLY A 1 716 ? 18.641 -0.772 35.844 1 90.56 716 GLY A N 1
ATOM 5688 C CA . GLY A 1 716 ? 17.188 -0.819 35.938 1 90.56 716 GLY A CA 1
ATOM 5689 C C . GLY A 1 716 ? 16.516 0.342 35.219 1 90.56 716 GLY A C 1
ATOM 5690 O O . GLY A 1 716 ? 15.289 0.372 35.094 1 90.56 716 GLY A O 1
ATOM 5691 N N . LYS A 1 717 ? 17.312 1.219 34.688 1 92.38 717 LYS A N 1
ATOM 5692 C CA . LYS A 1 717 ? 16.766 2.391 34 1 92.38 717 LYS A CA 1
ATOM 5693 C C . LYS A 1 717 ? 16.828 2.223 32.5 1 92.38 717 LYS A C 1
ATOM 5695 O O . LYS A 1 717 ? 17.578 1.39 31.984 1 92.38 717 LYS A O 1
ATOM 5700 N N . PHE A 1 718 ? 15.984 2.965 31.844 1 92.5 718 PHE A N 1
ATOM 5701 C CA . PHE A 1 718 ? 16.031 2.996 30.375 1 92.5 718 PHE A CA 1
ATOM 5702 C C . PHE A 1 718 ? 17.188 3.855 29.891 1 92.5 718 PHE A C 1
ATOM 5704 O O . PHE A 1 718 ? 17.391 4.965 30.391 1 92.5 718 PHE A O 1
ATOM 5711 N N . HIS A 1 719 ? 17.938 3.275 29.016 1 93.94 719 HIS A N 1
ATOM 5712 C CA . HIS A 1 719 ? 18.969 3.998 28.281 1 93.94 719 HIS A CA 1
ATOM 5713 C C . HIS A 1 719 ? 18.656 4.02 26.781 1 93.94 719 HIS A C 1
ATOM 5715 O O . HIS A 1 719 ? 17.875 3.195 26.297 1 93.94 719 HIS A O 1
ATOM 5721 N N . VAL A 1 720 ? 19.188 5.039 26.125 1 95.31 720 VAL A N 1
ATOM 5722 C CA . VAL A 1 720 ? 19.047 5.137 24.688 1 95.31 720 VAL A CA 1
ATOM 5723 C C . VAL A 1 720 ? 20.328 4.648 24 1 95.31 720 VAL A C 1
ATOM 5725 O O . VAL A 1 720 ? 21.422 5.078 24.344 1 95.31 720 VAL A O 1
ATOM 5728 N N . TYR A 1 721 ? 20.141 3.76 23.078 1 96.44 721 TYR A N 1
ATOM 5729 C CA . TYR A 1 721 ? 21.266 3.201 22.328 1 96.44 721 TYR A CA 1
ATOM 5730 C C . TYR A 1 721 ? 21.172 3.568 20.859 1 96.44 721 TYR A C 1
ATOM 5732 O O . TYR A 1 721 ? 20.078 3.746 20.328 1 96.44 721 TYR A O 1
ATOM 5740 N N . ALA A 1 722 ? 22.312 3.732 20.25 1 97.25 722 ALA A N 1
ATOM 5741 C CA . ALA A 1 722 ? 22.375 4.082 18.828 1 97.25 722 ALA A CA 1
ATOM 5742 C C . ALA A 1 722 ? 23.328 3.172 18.078 1 97.25 722 ALA A C 1
ATOM 5744 O O . ALA A 1 722 ? 24.359 2.758 18.625 1 97.25 722 ALA A O 1
ATOM 5745 N N . GLN A 1 723 ? 23 2.863 16.859 1 97.31 723 GLN A N 1
ATOM 5746 C CA . GLN A 1 723 ? 23.891 2.143 15.961 1 97.31 723 GLN A CA 1
ATOM 5747 C C . GLN A 1 723 ? 24.938 3.08 15.359 1 97.31 723 GLN A C 1
ATOM 5749 O O . GLN A 1 723 ? 24.594 4.02 14.641 1 97.31 723 GLN A O 1
ATOM 5754 N N . VAL A 1 724 ? 26.234 2.803 15.633 1 98.19 724 VAL A N 1
ATOM 5755 C CA . VAL A 1 724 ? 27.312 3.648 15.109 1 98.19 724 VAL A CA 1
ATOM 5756 C C . VAL A 1 724 ? 28.312 2.801 14.328 1 98.19 724 VAL A C 1
ATOM 5758 O O . VAL A 1 724 ? 28.359 1.579 14.5 1 98.19 724 VAL A O 1
ATOM 5761 N N . LEU A 1 725 ? 29 3.377 13.43 1 98.12 725 LEU A N 1
ATOM 5762 C CA . LEU A 1 725 ? 30.031 2.699 12.656 1 98.12 725 LEU A CA 1
ATOM 5763 C C . LEU A 1 725 ? 31.203 2.305 13.547 1 98.12 725 LEU A C 1
ATOM 5765 O O . LEU A 1 725 ? 31.734 3.135 14.289 1 98.12 725 LEU A O 1
ATOM 5769 N N . LYS A 1 726 ? 31.609 1.037 13.492 1 97.12 726 LYS A N 1
ATOM 5770 C CA . LYS A 1 726 ? 32.812 0.603 14.219 1 97.12 726 LYS A CA 1
ATOM 5771 C C . LYS A 1 726 ? 34.031 1.381 13.773 1 97.12 726 LYS A C 1
ATOM 5773 O O . LYS A 1 726 ? 34.188 1.69 12.586 1 97.12 726 LYS A O 1
ATOM 5778 N N . LYS A 1 727 ? 34.906 1.602 14.641 1 93.69 727 LYS A N 1
ATOM 5779 C CA . LYS A 1 727 ? 36.094 2.424 14.391 1 93.69 727 LYS A CA 1
ATOM 5780 C C . LYS A 1 727 ? 36.969 1.81 13.312 1 93.69 727 LYS A C 1
ATOM 5782 O O . LYS A 1 727 ? 37.594 2.529 12.539 1 93.69 727 LYS A O 1
ATOM 5787 N N . GLU A 1 728 ? 36.969 0.541 13.195 1 93.06 728 GLU A N 1
ATOM 5788 C CA . GLU A 1 728 ? 37.844 -0.151 12.242 1 93.06 728 GLU A CA 1
ATOM 5789 C C . GLU A 1 728 ? 37.375 0.096 10.805 1 93.06 728 GLU A C 1
ATOM 5791 O O . GLU A 1 728 ? 38.188 -0.074 9.867 1 93.06 728 GLU A O 1
ATOM 5796 N N . TYR A 1 729 ? 36.094 0.563 10.648 1 92.69 729 TYR A N 1
ATOM 5797 C CA . TYR A 1 729 ? 35.594 0.773 9.297 1 92.69 729 TYR A CA 1
ATOM 5798 C C . TYR A 1 729 ? 35.562 2.258 8.953 1 92.69 729 TYR A C 1
ATOM 5800 O O . TYR A 1 729 ? 35.125 2.637 7.859 1 92.69 729 TYR A O 1
ATOM 5808 N N . GLU A 1 730 ? 35.906 3.068 9.891 1 88.19 730 GLU A N 1
ATOM 5809 C CA . GLU A 1 730 ? 35.969 4.496 9.594 1 88.19 730 GLU A CA 1
ATOM 5810 C C . GLU A 1 730 ? 37.125 4.812 8.633 1 88.19 730 GLU A C 1
ATOM 5812 O O . GLU A 1 730 ? 38.219 4.309 8.805 1 88.19 730 GLU A O 1
ATOM 5817 N N . LYS A 1 731 ? 36.812 5.148 7.473 1 65.5 731 LYS A N 1
ATOM 5818 C CA . LYS A 1 731 ? 37.844 5.516 6.496 1 65.5 731 LYS A CA 1
ATOM 5819 C C . LYS A 1 731 ? 38.531 6.805 6.902 1 65.5 731 LYS A C 1
ATOM 5821 O O . LYS A 1 731 ? 37.906 7.77 7.32 1 65.5 731 LYS A O 1
ATOM 5826 N N . ILE A 1 732 ? 39.688 6.727 7.438 1 46.38 732 ILE A N 1
ATOM 5827 C CA . ILE A 1 732 ? 40.531 7.883 7.785 1 46.38 732 ILE A CA 1
ATOM 5828 C C . ILE A 1 732 ? 40.531 8.883 6.633 1 46.38 732 ILE A C 1
ATOM 5830 O O . ILE A 1 732 ? 40.938 8.562 5.52 1 46.38 732 ILE A O 1
ATOM 5834 N N . LEU A 1 733 ? 39.438 9.742 6.629 1 38.97 733 LEU A N 1
ATOM 5835 C CA . LEU A 1 733 ? 39.656 10.852 5.707 1 38.97 733 LEU A CA 1
ATOM 5836 C C . LEU A 1 733 ? 41 11.523 5.98 1 38.97 733 LEU A C 1
ATOM 5838 O O . LEU A 1 733 ? 41.375 11.734 7.141 1 38.97 733 LEU A O 1
ATOM 5842 N N . MET B 1 1 ? -34.969 6.012 15.664 1 19.62 1 MET B N 1
ATOM 5843 C CA . MET B 1 1 ? -33.875 5.941 14.68 1 19.62 1 MET B CA 1
ATOM 5844 C C . MET B 1 1 ? -32.688 5.172 15.242 1 19.62 1 MET B C 1
ATOM 5846 O O . MET B 1 1 ? -31.938 5.703 16.047 1 19.62 1 MET B O 1
ATOM 5850 N N . LYS B 1 2 ? -33 3.871 15.5 1 29.06 2 LYS B N 1
ATOM 5851 C CA . LYS B 1 2 ? -32.062 2.949 16.141 1 29.06 2 LYS B CA 1
ATOM 5852 C C . LYS B 1 2 ? -30.688 3.064 15.523 1 29.06 2 LYS B C 1
ATOM 5854 O O . LYS B 1 2 ? -30.531 3.025 14.297 1 29.06 2 LYS B O 1
ATOM 5859 N N . GLY B 1 3 ? -29.875 3.848 16.078 1 29.61 3 GLY B N 1
ATOM 5860 C CA . GLY B 1 3 ? -28.469 4.039 15.805 1 29.61 3 GLY B CA 1
ATOM 5861 C C . GLY B 1 3 ? -27.75 2.756 15.414 1 29.61 3 GLY B C 1
ATOM 5862 O O . GLY B 1 3 ? -27.781 1.774 16.156 1 29.61 3 GLY B O 1
ATOM 5863 N N . VAL B 1 4 ? -27.656 2.393 14.188 1 33.91 4 VAL B N 1
ATOM 5864 C CA . VAL B 1 4 ? -27.328 1.191 13.43 1 33.91 4 VAL B CA 1
ATOM 5865 C C . VAL B 1 4 ? -25.891 0.778 13.734 1 33.91 4 VAL B C 1
ATOM 5867 O O . VAL B 1 4 ? -24.969 1.069 12.953 1 33.91 4 VAL B O 1
ATOM 5870 N N . GLY B 1 5 ? -25.281 1.25 14.672 1 38.16 5 GLY B N 1
ATOM 5871 C CA . GLY B 1 5 ? -24.016 0.549 14.844 1 38.16 5 GLY B CA 1
ATOM 5872 C C . GLY B 1 5 ? -24.172 -0.959 14.898 1 38.16 5 GLY B C 1
ATOM 5873 O O . GLY B 1 5 ? -24.859 -1.488 15.781 1 38.16 5 GLY B O 1
ATOM 5874 N N . ALA B 1 6 ? -24.266 -1.779 13.906 1 41.91 6 ALA B N 1
ATOM 5875 C CA . ALA B 1 6 ? -24.562 -3.205 13.805 1 41.91 6 ALA B CA 1
ATOM 5876 C C . ALA B 1 6 ? -23.719 -4.016 14.781 1 41.91 6 ALA B C 1
ATOM 5878 O O . ALA B 1 6 ? -22.5 -4.074 14.648 1 41.91 6 ALA B O 1
ATOM 5879 N N . MET B 1 7 ? -23.984 -3.992 15.992 1 49.66 7 MET B N 1
ATOM 5880 C CA . MET B 1 7 ? -23.484 -4.973 16.953 1 49.66 7 MET B CA 1
ATOM 5881 C C . MET B 1 7 ? -23.312 -6.34 16.297 1 49.66 7 MET B C 1
ATOM 5883 O O . MET B 1 7 ? -24.109 -6.719 15.438 1 49.66 7 MET B O 1
ATOM 5887 N N . GLN B 1 8 ? -22.109 -6.797 16.375 1 58.94 8 GLN B N 1
ATOM 5888 C CA . GLN B 1 8 ? -21.859 -8.148 15.883 1 58.94 8 GLN B CA 1
ATOM 5889 C C . GLN B 1 8 ? -23 -9.094 16.266 1 58.94 8 GLN B C 1
ATOM 5891 O O . GLN B 1 8 ? -23.328 -9.227 17.438 1 58.94 8 GLN B O 1
ATOM 5896 N N . GLU B 1 9 ? -23.75 -9.375 15.273 1 73.31 9 GLU B N 1
ATOM 5897 C CA . GLU B 1 9 ? -24.766 -10.398 15.5 1 73.31 9 GLU B CA 1
ATOM 5898 C C . GLU B 1 9 ? -24.141 -11.68 16.047 1 73.31 9 GLU B C 1
ATOM 5900 O O . GLU B 1 9 ? -23.062 -12.086 15.609 1 73.31 9 GLU B O 1
ATOM 5905 N N . HIS B 1 10 ? -24.641 -12.117 17.188 1 86.06 10 HIS B N 1
ATOM 5906 C CA . HIS B 1 10 ? -24.188 -13.367 17.781 1 86.06 10 HIS B CA 1
ATOM 5907 C C . HIS B 1 10 ? -24.266 -14.516 16.781 1 86.06 10 HIS B C 1
ATOM 5909 O O . HIS B 1 10 ? -25.172 -14.539 15.938 1 86.06 10 HIS B O 1
ATOM 5915 N N . LEU B 1 11 ? -23.328 -15.406 16.844 1 93.62 11 LEU B N 1
ATOM 5916 C CA . LEU B 1 11 ? -23.406 -16.656 16.094 1 93.62 11 LEU B CA 1
ATOM 5917 C C . LEU B 1 11 ? -24.625 -17.469 16.516 1 93.62 11 LEU B C 1
ATOM 5919 O O . LEU B 1 11 ? -25.141 -17.281 17.625 1 93.62 11 LEU B O 1
ATOM 5923 N N . LYS B 1 12 ? -25.016 -18.359 15.781 1 95.88 12 LYS B N 1
ATOM 5924 C CA . LYS B 1 12 ? -26.219 -19.172 15.992 1 95.88 12 LYS B CA 1
ATOM 5925 C C . LYS B 1 12 ? -25.891 -20.438 16.781 1 95.88 12 LYS B C 1
ATOM 5927 O O . LYS B 1 12 ? -24.719 -20.719 17.062 1 95.88 12 LYS B O 1
ATOM 5932 N N . ILE B 1 13 ? -26.984 -21.141 17.234 1 96.12 13 ILE B N 1
ATOM 5933 C CA . ILE B 1 13 ? -26.859 -22.469 17.828 1 96.12 13 ILE B CA 1
ATOM 5934 C C . ILE B 1 13 ? -27.516 -23.5 16.906 1 96.12 13 ILE B C 1
ATOM 5936 O O . ILE B 1 13 ? -28.641 -23.312 16.438 1 96.12 13 ILE B O 1
ATOM 5940 N N . ALA B 1 14 ? -26.781 -24.531 16.609 1 96.38 14 ALA B N 1
ATOM 5941 C CA . ALA B 1 14 ? -27.312 -25.594 15.758 1 96.38 14 ALA B CA 1
ATOM 5942 C C . ALA B 1 14 ? -27.969 -26.688 16.594 1 96.38 14 ALA B C 1
ATOM 5944 O O . ALA B 1 14 ? -27.359 -27.219 17.516 1 96.38 14 ALA B O 1
ATOM 5945 N N . TYR B 1 15 ? -29.25 -27.016 16.203 1 95.69 15 TYR B N 1
ATOM 5946 C CA . TYR B 1 15 ? -30.016 -28.031 16.922 1 95.69 15 TYR B CA 1
ATOM 5947 C C . TYR B 1 15 ? -30.438 -29.156 15.984 1 95.69 15 TYR B C 1
ATOM 5949 O O . TYR B 1 15 ? -30.75 -28.922 14.812 1 95.69 15 TYR B O 1
ATOM 5957 N N . SER B 1 16 ? -30.375 -30.344 16.5 1 94.5 16 SER B N 1
ATOM 5958 C CA . SER B 1 16 ? -31.188 -31.359 15.852 1 94.5 16 SER B CA 1
ATOM 5959 C C . SER B 1 16 ? -32.656 -31.203 16.188 1 94.5 16 SER B C 1
ATOM 5961 O O . SER B 1 16 ? -33 -30.609 17.219 1 94.5 16 SER B O 1
ATOM 5963 N N . ARG B 1 17 ? -33.5 -31.656 15.273 1 92.38 17 ARG B N 1
ATOM 5964 C CA . ARG B 1 17 ? -34.938 -31.547 15.508 1 92.38 17 ARG B CA 1
ATOM 5965 C C . ARG B 1 17 ? -35.312 -32.188 16.844 1 92.38 17 ARG B C 1
ATOM 5967 O O . ARG B 1 17 ? -36.094 -31.594 17.609 1 92.38 17 ARG B O 1
ATOM 5974 N N . LYS B 1 18 ? -34.781 -33.312 17.156 1 91.12 18 LYS B N 1
ATOM 5975 C CA . LYS B 1 18 ? -35.125 -34.031 18.391 1 91.12 18 LYS B CA 1
ATOM 5976 C C . LYS B 1 18 ? -34.625 -33.25 19.625 1 91.12 18 LYS B C 1
ATOM 5978 O O . LYS B 1 18 ? -35.281 -33.25 20.656 1 91.12 18 LYS B O 1
ATOM 5983 N N . ALA B 1 19 ? -33.531 -32.719 19.516 1 92.25 19 ALA B N 1
ATOM 5984 C CA . ALA B 1 19 ? -33 -31.938 20.625 1 92.25 19 ALA B CA 1
ATOM 5985 C C . ALA B 1 19 ? -33.875 -30.719 20.906 1 92.25 19 ALA B C 1
ATOM 5987 O O . ALA B 1 19 ? -34.094 -30.359 22.062 1 92.25 19 ALA B O 1
ATOM 5988 N N . LEU B 1 20 ? -34.281 -30.109 19.828 1 91.44 20 LEU B N 1
ATOM 5989 C CA . LEU B 1 20 ? -35.156 -28.938 19.969 1 91.44 20 LEU B CA 1
ATOM 5990 C C . LEU B 1 20 ? -36.469 -29.328 20.625 1 91.44 20 LEU B C 1
ATOM 5992 O O . LEU B 1 20 ? -37 -28.578 21.453 1 91.44 20 LEU B O 1
ATOM 5996 N N . GLU B 1 21 ? -37 -30.438 20.281 1 89 21 GLU B N 1
ATOM 5997 C CA . GLU B 1 21 ? -38.25 -30.922 20.844 1 89 21 GLU B CA 1
ATOM 5998 C C . GLU B 1 21 ? -38.094 -31.328 22.297 1 89 21 GLU B C 1
ATOM 6000 O O . GLU B 1 21 ? -38.969 -31.094 23.125 1 89 21 GLU B O 1
ATOM 6005 N N . THR B 1 22 ? -37 -31.906 22.625 1 85.44 22 THR B N 1
ATOM 6006 C CA . THR B 1 22 ? -36.781 -32.469 23.953 1 85.44 22 THR B CA 1
ATOM 6007 C C . THR B 1 22 ? -36.344 -31.391 24.938 1 85.44 22 THR B C 1
ATOM 6009 O O . THR B 1 22 ? -36.781 -31.406 26.094 1 85.44 22 THR B O 1
ATOM 6012 N N . PHE B 1 23 ? -35.531 -30.531 24.469 1 85.19 23 PHE B N 1
ATOM 6013 C CA . PHE B 1 23 ? -34.906 -29.594 25.391 1 85.19 23 PHE B CA 1
ATOM 6014 C C . PHE B 1 23 ? -35.406 -28.172 25.125 1 85.19 23 PHE B C 1
ATOM 6016 O O . PHE B 1 23 ? -35.375 -27.328 26.016 1 85.19 23 PHE B O 1
ATOM 6023 N N . GLY B 1 24 ? -35.844 -27.859 23.938 1 85.25 24 GLY B N 1
ATOM 6024 C CA . GLY B 1 24 ? -36.219 -26.516 23.578 1 85.25 24 GLY B CA 1
ATOM 6025 C C . GLY B 1 24 ? -35.062 -25.641 23.188 1 85.25 24 GLY B C 1
ATOM 6026 O O . GLY B 1 24 ? -33.906 -26 23.406 1 85.25 24 GLY B O 1
ATOM 6027 N N . ALA B 1 25 ? -35.281 -24.469 22.609 1 86.44 25 ALA B N 1
ATOM 6028 C CA . ALA B 1 25 ? -34.281 -23.547 22.094 1 86.44 25 ALA B CA 1
ATOM 6029 C C . ALA B 1 25 ? -33.781 -22.594 23.203 1 86.44 25 ALA B C 1
ATOM 6031 O O . ALA B 1 25 ? -34.562 -22.234 24.094 1 86.44 25 ALA B O 1
ATOM 6032 N N . VAL B 1 26 ? -32.5 -22.281 23.094 1 85.12 26 VAL B N 1
ATOM 6033 C CA . VAL B 1 26 ? -32 -21.203 23.938 1 85.12 26 VAL B CA 1
ATOM 6034 C C . VAL B 1 26 ? -32.5 -19.859 23.438 1 85.12 26 VAL B C 1
ATOM 6036 O O . VAL B 1 26 ? -32.688 -19.656 22.219 1 85.12 26 VAL B O 1
ATOM 6039 N N . GLU B 1 27 ? -32.781 -18.703 24.188 1 78.12 27 GLU B N 1
ATOM 6040 C CA . GLU B 1 27 ? -33.531 -17.5 23.859 1 78.12 27 GLU B CA 1
ATOM 6041 C C . GLU B 1 27 ? -32.625 -16.422 23.25 1 78.12 27 GLU B C 1
ATOM 6043 O O . GLU B 1 27 ? -33.094 -15.594 22.469 1 78.12 27 GLU B O 1
ATOM 6048 N N . LYS B 1 28 ? -31.484 -16.359 23.406 1 83.5 28 LYS B N 1
ATOM 6049 C CA . LYS B 1 28 ? -30.688 -15.18 23.094 1 83.5 28 LYS B CA 1
ATOM 6050 C C . LYS B 1 28 ? -30.094 -15.266 21.688 1 83.5 28 LYS B C 1
ATOM 6052 O O . LYS B 1 28 ? -29.5 -14.297 21.203 1 83.5 28 LYS B O 1
ATOM 6057 N N . ARG B 1 29 ? -30.266 -16.422 20.969 1 92.5 29 ARG B N 1
ATOM 6058 C CA . ARG B 1 29 ? -29.594 -16.594 19.688 1 92.5 29 ARG B CA 1
ATOM 6059 C C . ARG B 1 29 ? -30.531 -17.234 18.656 1 92.5 29 ARG B C 1
ATOM 6061 O O . ARG B 1 29 ? -31.438 -17.984 19.031 1 92.5 29 ARG B O 1
ATOM 6068 N N . ASP B 1 30 ? -30.25 -16.906 17.438 1 92.62 30 ASP B N 1
ATOM 6069 C CA . ASP B 1 30 ? -30.953 -17.625 16.359 1 92.62 30 ASP B CA 1
ATOM 6070 C C . ASP B 1 30 ? -30.531 -19.094 16.328 1 92.62 30 ASP B C 1
ATOM 6072 O O . ASP B 1 30 ? -29.422 -19.438 16.75 1 92.62 30 ASP B O 1
ATOM 6076 N N . ILE B 1 31 ? -31.469 -19.922 15.875 1 94.31 31 ILE B N 1
ATOM 6077 C CA . ILE B 1 31 ? -31.219 -21.359 15.805 1 94.31 31 ILE B CA 1
ATOM 6078 C C . ILE B 1 31 ? -31.188 -21.797 14.344 1 94.31 31 ILE B C 1
ATOM 6080 O O . ILE B 1 31 ? -31.812 -21.172 13.484 1 94.31 31 ILE B O 1
ATOM 6084 N N . VAL B 1 32 ? -30.422 -22.812 14.086 1 95.19 32 VAL B N 1
ATOM 6085 C CA . VAL B 1 32 ? -30.359 -23.422 12.758 1 95.19 32 VAL B CA 1
ATOM 6086 C C . VAL B 1 32 ? -30.328 -24.938 12.875 1 95.19 32 VAL B C 1
ATOM 6088 O O . VAL B 1 32 ? -29.938 -25.484 13.906 1 95.19 32 VAL B O 1
ATOM 6091 N N . ASP B 1 33 ? -30.828 -25.562 11.852 1 95.06 33 ASP B N 1
ATOM 6092 C CA . ASP B 1 33 ? -30.797 -27.016 11.812 1 95.06 33 ASP B CA 1
ATOM 6093 C C . ASP B 1 33 ? -29.375 -27.531 11.609 1 95.06 33 ASP B C 1
ATOM 6095 O O . ASP B 1 33 ? -28.656 -27.047 10.719 1 95.06 33 ASP B O 1
ATOM 6099 N N . VAL B 1 34 ? -29.016 -28.5 12.422 1 95.25 34 VAL B N 1
ATOM 6100 C CA . VAL B 1 34 ? -27.656 -29.016 12.414 1 95.25 34 VAL B CA 1
ATOM 6101 C C . VAL B 1 34 ? -27.344 -29.656 11.062 1 95.25 34 VAL B C 1
ATOM 6103 O O . VAL B 1 34 ? -26.188 -29.703 10.641 1 95.25 34 VAL B O 1
ATOM 6106 N N . PHE B 1 35 ? -28.297 -30.031 10.281 1 93.69 35 PHE B N 1
ATOM 6107 C CA . PHE B 1 35 ? -28.109 -30.672 8.992 1 93.69 35 PHE B CA 1
ATOM 6108 C C . PHE B 1 35 ? -28.234 -29.672 7.855 1 93.69 35 PHE B C 1
ATOM 6110 O O . PHE B 1 35 ? -27.984 -30 6.695 1 93.69 35 PHE B O 1
ATOM 6117 N N . GLN B 1 36 ? -28.516 -28.406 8.18 1 91.81 36 GLN B N 1
ATOM 6118 C CA . GLN B 1 36 ? -28.719 -27.375 7.164 1 91.81 36 GLN B CA 1
ATOM 6119 C C . GLN B 1 36 ? -27.781 -26.203 7.387 1 91.81 36 GLN B C 1
ATOM 6121 O O . GLN B 1 36 ? -28.109 -25.062 7.059 1 91.81 36 GLN B O 1
ATOM 6126 N N . THR B 1 37 ? -26.719 -26.406 8.016 1 93.25 37 THR B N 1
ATOM 6127 C CA . THR B 1 37 ? -25.734 -25.359 8.273 1 93.25 37 THR B CA 1
ATOM 6128 C C . THR B 1 37 ? -24.359 -25.781 7.797 1 93.25 37 THR B C 1
ATOM 6130 O O . THR B 1 37 ? -24.078 -26.969 7.66 1 93.25 37 THR B O 1
ATOM 6133 N N . ASP B 1 38 ? -23.578 -24.781 7.453 1 92.88 38 ASP B N 1
ATOM 6134 C CA . ASP B 1 38 ? -22.188 -25.047 7.078 1 92.88 38 ASP B CA 1
ATOM 6135 C C . ASP B 1 38 ? -21.25 -24.812 8.258 1 92.88 38 ASP B C 1
ATOM 6137 O O . ASP B 1 38 ? -20.031 -24.859 8.102 1 92.88 38 ASP B O 1
ATOM 6141 N N . PHE B 1 39 ? -21.828 -24.453 9.438 1 94.94 39 PHE B N 1
ATOM 6142 C CA . PHE B 1 39 ? -21.188 -24.391 10.742 1 94.94 39 PHE B CA 1
ATOM 6143 C C . PHE B 1 39 ? -20.25 -23.188 10.82 1 94.94 39 PHE B C 1
ATOM 6145 O O . PHE B 1 39 ? -19.469 -23.078 11.766 1 94.94 39 PHE B O 1
ATOM 6152 N N . THR B 1 40 ? -20.234 -22.234 9.828 1 95.5 40 THR B N 1
ATOM 6153 C CA . THR B 1 40 ? -19.359 -21.062 9.852 1 95.5 40 THR B CA 1
ATOM 6154 C C . THR B 1 40 ? -20.016 -19.922 10.648 1 95.5 40 THR B C 1
ATOM 6156 O O . THR B 1 40 ? -19.375 -18.906 10.922 1 95.5 40 THR B O 1
ATOM 6159 N N . ASP B 1 41 ? -21.234 -20.078 11.047 1 95.38 41 ASP B N 1
ATOM 6160 C CA . ASP B 1 41 ? -21.922 -19.078 11.859 1 95.38 41 ASP B CA 1
ATOM 6161 C C . ASP B 1 41 ? -22.609 -19.719 13.062 1 95.38 41 ASP B C 1
ATOM 6163 O O . ASP B 1 41 ? -23.703 -19.312 13.445 1 95.38 41 ASP B O 1
ATOM 6167 N N . VAL B 1 42 ? -22.047 -20.797 13.57 1 95.88 42 VAL B N 1
ATOM 6168 C CA . VAL B 1 42 ? -22.578 -21.562 14.695 1 95.88 42 VAL B CA 1
ATOM 6169 C C . VAL B 1 42 ? -21.609 -21.5 15.867 1 95.88 42 VAL B C 1
ATOM 6171 O O . VAL B 1 42 ? -20.406 -21.672 15.695 1 95.88 42 VAL B O 1
ATOM 6174 N N . ALA B 1 43 ? -22.156 -21.281 17.016 1 95.81 43 ALA B N 1
ATOM 6175 C CA . ALA B 1 43 ? -21.312 -21.141 18.203 1 95.81 43 ALA B CA 1
ATOM 6176 C C . ALA B 1 43 ? -21.406 -22.375 19.094 1 95.81 43 ALA B C 1
ATOM 6178 O O . ALA B 1 43 ? -20.562 -22.594 19.969 1 95.81 43 ALA B O 1
ATOM 6179 N N . ALA B 1 44 ? -22.453 -23.234 18.875 1 95.81 44 ALA B N 1
ATOM 6180 C CA . ALA B 1 44 ? -22.641 -24.469 19.625 1 95.81 44 ALA B CA 1
ATOM 6181 C C . ALA B 1 44 ? -23.562 -25.438 18.875 1 95.81 44 ALA B C 1
ATOM 6183 O O . ALA B 1 44 ? -24.375 -25 18.047 1 95.81 44 ALA B O 1
ATOM 6184 N N . VAL B 1 45 ? -23.344 -26.656 19.156 1 96.12 45 VAL B N 1
ATOM 6185 C CA . VAL B 1 45 ? -24.172 -27.719 18.562 1 96.12 45 VAL B CA 1
ATOM 6186 C C . VAL B 1 45 ? -24.875 -28.484 19.672 1 96.12 45 VAL B C 1
ATOM 6188 O O . VAL B 1 45 ? -24.25 -28.891 20.656 1 96.12 45 VAL B O 1
ATOM 6191 N N . VAL B 1 46 ? -26.172 -28.625 19.547 1 94.94 46 VAL B N 1
ATOM 6192 C CA . VAL B 1 46 ? -26.969 -29.359 20.516 1 94.94 46 VAL B CA 1
ATOM 6193 C C . VAL B 1 46 ? -27.703 -30.516 19.812 1 94.94 46 VAL B C 1
ATOM 6195 O O . VAL B 1 46 ? -28.578 -30.281 18.984 1 94.94 46 VAL B O 1
ATOM 6198 N N . VAL B 1 47 ? -27.375 -31.703 20.188 1 94.06 47 VAL B N 1
ATOM 6199 C CA . VAL B 1 47 ? -27.953 -32.875 19.547 1 94.06 47 VAL B CA 1
ATOM 6200 C C . VAL B 1 47 ? -28.281 -33.938 20.594 1 94.06 47 VAL B C 1
ATOM 6202 O O . VAL B 1 47 ? -27.797 -33.875 21.719 1 94.06 47 VAL B O 1
ATOM 6205 N N . THR B 1 48 ? -29.125 -34.875 20.203 1 91.38 48 THR B N 1
ATOM 6206 C CA . THR B 1 48 ? -29.391 -36.031 21.047 1 91.38 48 THR B CA 1
ATOM 6207 C C . THR B 1 48 ? -28.469 -37.188 20.703 1 91.38 48 THR B C 1
ATOM 6209 O O . THR B 1 48 ? -27.828 -37.188 19.641 1 91.38 48 THR B O 1
ATOM 6212 N N . ASP B 1 49 ? -28.344 -38.156 21.562 1 88.31 49 ASP B N 1
ATOM 6213 C CA . ASP B 1 49 ? -27.5 -39.312 21.312 1 88.31 49 ASP B CA 1
ATOM 6214 C C . ASP B 1 49 ? -28.047 -40.188 20.172 1 88.31 49 ASP B C 1
ATOM 6216 O O . ASP B 1 49 ? -27.359 -41.031 19.656 1 88.31 49 ASP B O 1
ATOM 6220 N N . GLU B 1 50 ? -29.234 -39.875 19.656 1 86.31 50 GLU B N 1
ATOM 6221 C CA . GLU B 1 50 ? -29.812 -40.562 18.516 1 86.31 50 GLU B CA 1
ATOM 6222 C C . GLU B 1 50 ? -29.406 -39.906 17.203 1 86.31 50 GLU B C 1
ATOM 6224 O O . GLU B 1 50 ? -29.516 -40.5 16.141 1 86.31 50 GLU B O 1
ATOM 6229 N N . ASP B 1 51 ? -29.016 -38.719 17.312 1 86.62 51 ASP B N 1
ATOM 6230 C CA . ASP B 1 51 ? -28.656 -37.938 16.141 1 86.62 51 ASP B CA 1
ATOM 6231 C C . ASP B 1 51 ? -27.141 -37.812 15.992 1 86.62 51 ASP B C 1
ATOM 6233 O O . ASP B 1 51 ? -26.625 -36.781 15.562 1 86.62 51 ASP B O 1
ATOM 6237 N N . GLY B 1 52 ? -26.484 -38.781 16.422 1 82.88 52 GLY B N 1
ATOM 6238 C CA . GLY B 1 52 ? -25.031 -38.75 16.406 1 82.88 52 GLY B CA 1
ATOM 6239 C C . GLY B 1 52 ? -24.453 -38.594 15.016 1 82.88 52 GLY B C 1
ATOM 6240 O O . GLY B 1 52 ? -23.312 -38.156 14.859 1 82.88 52 GLY B O 1
ATOM 6241 N N . ASP B 1 53 ? -25.172 -38.875 13.945 1 87.12 53 ASP B N 1
ATOM 6242 C CA . ASP B 1 53 ? -24.734 -38.75 12.562 1 87.12 53 ASP B CA 1
ATOM 6243 C C . ASP B 1 53 ? -24.375 -37.281 12.242 1 87.12 53 ASP B C 1
ATOM 6245 O O . ASP B 1 53 ? -23.531 -37.031 11.383 1 87.12 53 ASP B O 1
ATOM 6249 N N . ALA B 1 54 ? -25 -36.438 12.953 1 88.12 54 ALA B N 1
ATOM 6250 C CA . ALA B 1 54 ? -24.719 -35 12.75 1 88.12 54 ALA B CA 1
ATOM 6251 C C . ALA B 1 54 ? -23.281 -34.656 13.125 1 88.12 54 ALA B C 1
ATOM 6253 O O . ALA B 1 54 ? -22.672 -33.781 12.539 1 88.12 54 ALA B O 1
ATOM 6254 N N . LEU B 1 55 ? -22.766 -35.375 14.031 1 90.12 55 LEU B N 1
ATOM 6255 C CA . LEU B 1 55 ? -21.438 -35.094 14.555 1 90.12 55 LEU B CA 1
ATOM 6256 C C . LEU B 1 55 ? -20.359 -35.656 13.648 1 90.12 55 LEU B C 1
ATOM 6258 O O . LEU B 1 55 ? -19.156 -35.438 13.867 1 90.12 55 LEU B O 1
ATOM 6262 N N . ARG B 1 56 ? -20.766 -36.281 12.547 1 88.19 56 ARG B N 1
ATOM 6263 C CA . ARG B 1 56 ? -19.812 -36.844 11.57 1 88.19 56 ARG B CA 1
ATOM 6264 C C . ARG B 1 56 ? -19.312 -35.719 10.641 1 88.19 56 ARG B C 1
ATOM 6266 O O . ARG B 1 56 ? -18.297 -35.906 9.961 1 88.19 56 ARG B O 1
ATOM 6273 N N . ASN B 1 57 ? -19.984 -34.656 10.664 1 91.19 57 ASN B N 1
ATOM 6274 C CA . ASN B 1 57 ? -19.484 -33.531 9.883 1 91.19 57 ASN B CA 1
ATOM 6275 C C . ASN B 1 57 ? -18.141 -33.031 10.406 1 91.19 57 ASN B C 1
ATOM 6277 O O . ASN B 1 57 ? -18.062 -32.531 11.539 1 91.19 57 ASN B O 1
ATOM 6281 N N . PRO B 1 58 ? -17.156 -33.125 9.602 1 92.06 58 PRO B N 1
ATOM 6282 C CA . PRO B 1 58 ? -15.805 -32.844 10.086 1 92.06 58 PRO B CA 1
ATOM 6283 C C . PRO B 1 58 ? -15.641 -31.391 10.516 1 92.06 58 PRO B C 1
ATOM 6285 O O . PRO B 1 58 ? -14.719 -31.047 11.266 1 92.06 58 PRO B O 1
ATOM 6288 N N . ARG B 1 59 ? -16.469 -30.484 10.141 1 94.19 59 ARG B N 1
ATOM 6289 C CA . ARG B 1 59 ? -16.344 -29.062 10.438 1 94.19 59 ARG B CA 1
ATOM 6290 C C . ARG B 1 59 ? -16.594 -28.781 11.922 1 94.19 59 ARG B C 1
ATOM 6292 O O . ARG B 1 59 ? -15.992 -27.875 12.492 1 94.19 59 ARG B O 1
ATOM 6299 N N . ILE B 1 60 ? -17.484 -29.562 12.5 1 93.81 60 ILE B N 1
ATOM 6300 C CA . ILE B 1 60 ? -17.797 -29.375 13.914 1 93.81 60 ILE B CA 1
ATOM 6301 C C . ILE B 1 60 ? -16.531 -29.516 14.742 1 93.81 60 ILE B C 1
ATOM 6303 O O . ILE B 1 60 ? -16.234 -28.656 15.578 1 93.81 60 ILE B O 1
ATOM 6307 N N . HIS B 1 61 ? -15.773 -30.547 14.477 1 91.62 61 HIS B N 1
ATOM 6308 C CA . HIS B 1 61 ? -14.523 -30.781 15.195 1 91.62 61 HIS B CA 1
ATOM 6309 C C . HIS B 1 61 ? -13.438 -29.828 14.734 1 91.62 61 HIS B C 1
ATOM 6311 O O . HIS B 1 61 ? -12.695 -29.281 15.555 1 91.62 61 HIS B O 1
ATOM 6317 N N . ALA B 1 62 ? -13.312 -29.625 13.43 1 94 62 ALA B N 1
ATOM 6318 C CA . ALA B 1 62 ? -12.258 -28.812 12.852 1 94 62 ALA B CA 1
ATOM 6319 C C . ALA B 1 62 ? -12.344 -27.375 13.344 1 94 62 ALA B C 1
ATOM 6321 O O . ALA B 1 62 ? -11.32 -26.719 13.562 1 94 62 ALA B O 1
ATOM 6322 N N . PHE B 1 63 ? -13.586 -26.859 13.5 1 95 63 PHE B N 1
ATOM 6323 C CA . PHE B 1 63 ? -13.781 -25.484 13.945 1 95 63 PHE B CA 1
ATOM 6324 C C . PHE B 1 63 ? -13.875 -25.406 15.461 1 95 63 PHE B C 1
ATOM 6326 O O . PHE B 1 63 ? -14.109 -24.344 16.031 1 95 63 PHE B O 1
ATOM 6333 N N . GLU B 1 64 ? -13.773 -26.578 16.109 1 93.25 64 GLU B N 1
ATOM 6334 C CA . GLU B 1 64 ? -13.742 -26.672 17.562 1 93.25 64 GLU B CA 1
ATOM 6335 C C . GLU B 1 64 ? -15.031 -26.156 18.188 1 93.25 64 GLU B C 1
ATOM 6337 O O . GLU B 1 64 ? -15 -25.453 19.188 1 93.25 64 GLU B O 1
ATOM 6342 N N . ILE B 1 65 ? -16.156 -26.422 17.594 1 95.44 65 ILE B N 1
ATOM 6343 C CA . ILE B 1 65 ? -17.453 -25.984 18.094 1 95.44 65 ILE B CA 1
ATOM 6344 C C . ILE B 1 65 ? -17.891 -26.875 19.266 1 95.44 65 ILE B C 1
ATOM 6346 O O . ILE B 1 65 ? -17.891 -28.094 19.156 1 95.44 65 ILE B O 1
ATOM 6350 N N . PRO B 1 66 ? -18.234 -26.312 20.375 1 95.62 66 PRO B N 1
ATOM 6351 C CA . PRO B 1 66 ? -18.688 -27.141 21.5 1 95.62 66 PRO B CA 1
ATOM 6352 C C . PRO B 1 66 ? -19.969 -27.891 21.203 1 95.62 66 PRO B C 1
ATOM 6354 O O . PRO B 1 66 ? -20.922 -27.312 20.656 1 95.62 66 PRO B O 1
ATOM 6357 N N . VAL B 1 67 ? -20 -29.141 21.609 1 95.5 67 VAL B N 1
ATOM 6358 C CA . VAL B 1 67 ? -21.125 -30.016 21.344 1 95.5 67 VAL B CA 1
ATOM 6359 C C . VAL B 1 67 ? -21.828 -30.375 22.656 1 95.5 67 VAL B C 1
ATOM 6361 O O . VAL B 1 67 ? -21.172 -30.844 23.594 1 95.5 67 VAL B O 1
ATOM 6364 N N . PHE B 1 68 ? -23.109 -30.125 22.719 1 93.81 68 PHE B N 1
ATOM 6365 C CA . PHE B 1 68 ? -23.953 -30.547 23.828 1 93.81 68 PHE B CA 1
ATOM 6366 C C . PHE B 1 68 ? -24.797 -31.75 23.453 1 93.81 68 PHE B C 1
ATOM 6368 O O . PHE B 1 68 ? -25.609 -31.672 22.531 1 93.81 68 PHE B O 1
ATOM 6375 N N . LEU B 1 69 ? -24.609 -32.75 24.188 1 92.06 69 LEU B N 1
ATOM 6376 C CA . LEU B 1 69 ? -25.281 -34 23.906 1 92.06 69 LEU B CA 1
ATOM 6377 C C . LEU B 1 69 ? -26.406 -34.25 24.906 1 92.06 69 LEU B C 1
ATOM 6379 O O . LEU B 1 69 ? -26.172 -34.344 26.109 1 92.06 69 LEU B O 1
ATOM 6383 N N . ILE B 1 70 ? -27.609 -34.344 24.391 1 90.31 70 ILE B N 1
ATOM 6384 C CA . ILE B 1 70 ? -28.766 -34.656 25.234 1 90.31 70 ILE B CA 1
ATOM 6385 C C . ILE B 1 70 ? -29 -36.156 25.234 1 90.31 70 ILE B C 1
ATOM 6387 O O . ILE B 1 70 ? -29.156 -36.781 24.188 1 90.31 70 ILE B O 1
ATOM 6391 N N . LEU B 1 71 ? -29.094 -36.719 26.422 1 87.31 71 LEU B N 1
ATOM 6392 C CA . LEU B 1 71 ? -29.297 -38.156 26.562 1 87.31 71 LEU B CA 1
ATOM 6393 C C . LEU B 1 71 ? -30.781 -38.5 26.422 1 87.31 71 LEU B C 1
ATOM 6395 O O . LEU B 1 71 ? -31.641 -37.812 26.953 1 87.31 71 LEU B O 1
ATOM 6399 N N . SER B 1 72 ? -31.094 -39.375 25.5 1 78.5 72 SER B N 1
ATOM 6400 C CA . SER B 1 72 ? -32.438 -39.875 25.359 1 78.5 72 SER B CA 1
ATOM 6401 C C . SER B 1 72 ? -32.656 -41.094 26.266 1 78.5 72 SER B C 1
ATOM 6403 O O . SER B 1 72 ? -31.703 -41.719 26.734 1 78.5 72 SER B O 1
ATOM 6405 N N . ALA B 1 73 ? -33.938 -41.344 26.828 1 63.31 73 ALA B N 1
ATOM 6406 C CA . ALA B 1 73 ? -34.281 -42.469 27.672 1 63.31 73 ALA B CA 1
ATOM 6407 C C . ALA B 1 73 ? -33.875 -43.812 27.016 1 63.31 73 ALA B C 1
ATOM 6409 O O . ALA B 1 73 ? -33.812 -44.844 27.688 1 63.31 73 ALA B O 1
ATOM 6410 N N . ALA B 1 74 ? -33.781 -43.969 25.719 1 57.88 74 ALA B N 1
ATOM 6411 C CA . ALA B 1 74 ? -33.594 -45.25 25.047 1 57.88 74 ALA B CA 1
ATOM 6412 C C . ALA B 1 74 ? -32.125 -45.719 25.203 1 57.88 74 ALA B C 1
ATOM 6414 O O . ALA B 1 74 ? -31.219 -44.875 25.344 1 57.88 74 ALA B O 1
ATOM 6415 N N . GLY B 1 75 ? -31.375 -46.656 25.391 1 48.72 75 GLY B N 1
ATOM 6416 C CA . GLY B 1 75 ? -30.234 -47.469 25.766 1 48.72 75 GLY B CA 1
ATOM 6417 C C . GLY B 1 75 ? -28.922 -46.969 25.172 1 48.72 75 GLY B C 1
ATOM 6418 O O . GLY B 1 75 ? -28.172 -46.25 25.844 1 48.72 75 GLY B O 1
ATOM 6419 N N . LYS B 1 76 ? -28.078 -47.719 24.156 1 51.34 76 LYS B N 1
ATOM 6420 C CA . LYS B 1 76 ? -26.781 -48.344 23.969 1 51.34 76 LYS B CA 1
ATOM 6421 C C . LYS B 1 76 ? -25.781 -47.344 23.359 1 51.34 76 LYS B C 1
ATOM 6423 O O . LYS B 1 76 ? -24.578 -47.625 23.344 1 51.34 76 LYS B O 1
ATOM 6428 N N . LYS B 1 77 ? -25.922 -46.594 22.359 1 53.78 77 LYS B N 1
ATOM 6429 C CA . LYS B 1 77 ? -24.938 -46.188 21.359 1 53.78 77 LYS B CA 1
ATOM 6430 C C . LYS B 1 77 ? -24.156 -44.938 21.812 1 53.78 77 LYS B C 1
ATOM 6432 O O . LYS B 1 77 ? -23.547 -44.25 21 1 53.78 77 LYS B O 1
ATOM 6437 N N . HIS B 1 78 ? -23.938 -44.75 23.203 1 62.34 78 HIS B N 1
ATOM 6438 C CA . HIS B 1 78 ? -23.578 -43.469 23.766 1 62.34 78 HIS B CA 1
ATOM 6439 C C . HIS B 1 78 ? -22.062 -43.281 23.828 1 62.34 78 HIS B C 1
ATOM 6441 O O . HIS B 1 78 ? -21.562 -42.156 23.859 1 62.34 78 HIS B O 1
ATOM 6447 N N . ASP B 1 79 ? -21.281 -44.344 23.797 1 65.5 79 ASP B N 1
ATOM 6448 C CA . ASP B 1 79 ? -19.922 -44.188 24.297 1 65.5 79 ASP B CA 1
ATOM 6449 C C . ASP B 1 79 ? -19.062 -43.375 23.328 1 65.5 79 ASP B C 1
ATOM 6451 O O . ASP B 1 79 ? -18.281 -42.5 23.734 1 65.5 79 ASP B O 1
ATOM 6455 N N . GLU B 1 80 ? -19.281 -43.562 22.078 1 74.31 80 GLU B N 1
ATOM 6456 C CA . GLU B 1 80 ? -18.422 -42.875 21.109 1 74.31 80 GLU B CA 1
ATOM 6457 C C . GLU B 1 80 ? -18.766 -41.406 21.031 1 74.31 80 GLU B C 1
ATOM 6459 O O . GLU B 1 80 ? -17.891 -40.562 20.781 1 74.31 80 GLU B O 1
ATOM 6464 N N . LEU B 1 81 ? -19.938 -41.062 21.328 1 82.56 81 LEU B N 1
ATOM 6465 C CA . LEU B 1 81 ? -20.391 -39.688 21.172 1 82.56 81 LEU B CA 1
ATOM 6466 C C . LEU B 1 81 ? -20 -38.875 22.391 1 82.56 81 LEU B C 1
ATOM 6468 O O . LEU B 1 81 ? -19.828 -37.656 22.297 1 82.56 81 LEU B O 1
ATOM 6472 N N . ILE B 1 82 ? -19.859 -39.594 23.5 1 79.62 82 ILE B N 1
ATOM 6473 C CA . ILE B 1 82 ? -19.578 -38.906 24.75 1 79.62 82 ILE B CA 1
ATOM 6474 C C . ILE B 1 82 ? -18.203 -38.25 24.672 1 79.62 82 ILE B C 1
ATOM 6476 O O . ILE B 1 82 ? -18.016 -37.156 25.203 1 79.62 82 ILE B O 1
ATOM 6480 N N . GLY B 1 83 ? -17.281 -38.875 23.906 1 80 83 GLY B N 1
ATOM 6481 C CA . GLY B 1 83 ? -15.945 -38.312 23.766 1 80 83 GLY B CA 1
ATOM 6482 C C . GLY B 1 83 ? -15.914 -37.062 22.953 1 80 83 GLY B C 1
ATOM 6483 O O . GLY B 1 83 ? -14.977 -36.25 23.062 1 80 83 GLY B O 1
ATOM 6484 N N . GLN B 1 84 ? -16.953 -36.781 22.266 1 85.19 84 GLN B N 1
ATOM 6485 C CA . GLN B 1 84 ? -17 -35.594 21.391 1 85.19 84 GLN B CA 1
ATOM 6486 C C . GLN B 1 84 ? -17.781 -34.469 22.047 1 85.19 84 GLN B C 1
ATOM 6488 O O . GLN B 1 84 ? -17.75 -33.344 21.562 1 85.19 84 GLN B O 1
ATOM 6493 N N . ALA B 1 85 ? -18.359 -34.812 23.188 1 88.88 85 ALA B N 1
ATOM 6494 C CA . ALA B 1 85 ? -19.281 -33.844 23.797 1 88.88 85 ALA B CA 1
ATOM 6495 C C . ALA B 1 85 ? -18.516 -32.844 24.688 1 88.88 85 ALA B C 1
ATOM 6497 O O . ALA B 1 85 ? -17.578 -33.25 25.391 1 88.88 85 ALA B O 1
ATOM 6498 N N . TYR B 1 86 ? -18.859 -31.625 24.547 1 91.25 86 TYR B N 1
ATOM 6499 C CA . TYR B 1 86 ? -18.422 -30.578 25.469 1 91.25 86 TYR B CA 1
ATOM 6500 C C . TYR B 1 86 ? -19.094 -30.75 26.828 1 91.25 86 TYR B C 1
ATOM 6502 O O . TYR B 1 86 ? -18.453 -30.609 27.875 1 91.25 86 TYR B O 1
ATOM 6510 N N . SER B 1 87 ? -20.406 -31.062 26.734 1 90.12 87 SER B N 1
ATOM 6511 C CA . SER B 1 87 ? -21.219 -31.312 27.922 1 90.12 87 SER B CA 1
ATOM 6512 C C . SER B 1 87 ? -22.375 -32.281 27.609 1 90.12 87 SER B C 1
ATOM 6514 O O . SER B 1 87 ? -22.828 -32.344 26.469 1 90.12 87 SER B O 1
ATOM 6516 N N . ILE B 1 88 ? -22.719 -32.969 28.609 1 89.44 88 ILE B N 1
ATOM 6517 C CA . ILE B 1 88 ? -23.828 -33.906 28.484 1 89.44 88 ILE B CA 1
ATOM 6518 C C . ILE B 1 88 ? -25.031 -33.438 29.297 1 89.44 88 ILE B C 1
ATOM 6520 O O . ILE B 1 88 ? -24.891 -33 30.438 1 89.44 88 ILE B O 1
ATOM 6524 N N . ILE B 1 89 ? -26.188 -33.469 28.641 1 87.5 89 ILE B N 1
ATOM 6525 C CA . ILE B 1 89 ? -27.406 -33 29.281 1 87.5 89 ILE B CA 1
ATOM 6526 C C . ILE B 1 89 ? -28.359 -34.188 29.516 1 87.5 89 ILE B C 1
ATOM 6528 O O . ILE B 1 89 ? -28.688 -34.906 28.578 1 87.5 89 ILE B O 1
ATOM 6532 N N . ASP B 1 90 ? -28.734 -34.375 30.719 1 83.69 90 ASP B N 1
ATOM 6533 C CA . ASP B 1 90 ? -29.781 -35.312 31.078 1 83.69 90 ASP B CA 1
ATOM 6534 C C . ASP B 1 90 ? -31.125 -34.594 31.25 1 83.69 90 ASP B C 1
ATOM 6536 O O . ASP B 1 90 ? -31.312 -33.844 32.219 1 83.69 90 ASP B O 1
ATOM 6540 N N . PRO B 1 91 ? -32 -34.781 30.312 1 79.12 91 PRO B N 1
ATOM 6541 C CA . PRO B 1 91 ? -33.25 -34.031 30.359 1 79.12 91 PRO B CA 1
ATOM 6542 C C . PRO B 1 91 ? -34.094 -34.344 31.578 1 79.12 91 PRO B C 1
ATOM 6544 O O . PRO B 1 91 ? -35 -33.594 31.938 1 79.12 91 PRO B O 1
ATOM 6547 N N . THR B 1 92 ? -33.875 -35.438 32.281 1 78 92 THR B N 1
ATOM 6548 C CA . THR B 1 92 ? -34.656 -35.812 33.438 1 78 92 THR B CA 1
ATOM 6549 C C . THR B 1 92 ? -34.25 -35.031 34.688 1 78 92 THR B C 1
ATOM 6551 O O . THR B 1 92 ? -34.969 -35.031 35.688 1 78 92 THR B O 1
ATOM 6554 N N . ASP B 1 93 ? -33.188 -34.375 34.531 1 74 93 ASP B N 1
ATOM 6555 C CA . ASP B 1 93 ? -32.688 -33.625 35.688 1 74 93 ASP B CA 1
ATOM 6556 C C . ASP B 1 93 ? -33.5 -32.375 35.938 1 74 93 ASP B C 1
ATOM 6558 O O . ASP B 1 93 ? -33.438 -31.797 37.031 1 74 93 ASP B O 1
ATOM 6562 N N . GLY B 1 94 ? -34.406 -31.938 35.094 1 67.81 94 GLY B N 1
ATOM 6563 C CA . GLY B 1 94 ? -35.406 -30.875 35.219 1 67.81 94 GLY B CA 1
ATOM 6564 C C . GLY B 1 94 ? -34.812 -29.484 35.219 1 67.81 94 GLY B C 1
ATOM 6565 O O . GLY B 1 94 ? -35.531 -28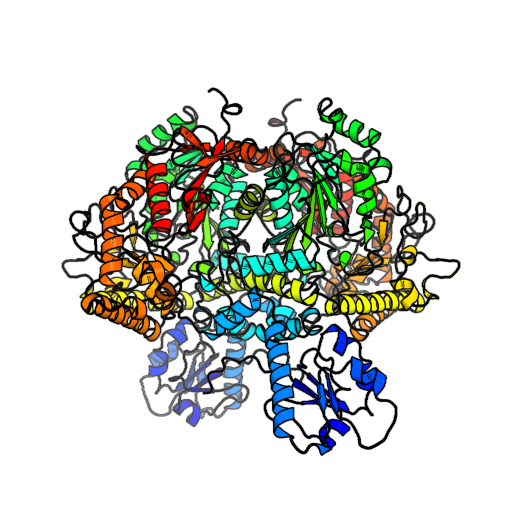.5 35.312 1 67.81 94 GLY B O 1
ATOM 6566 N N . ASP B 1 95 ? -33.562 -29.312 35.125 1 81.25 95 ASP B N 1
ATOM 6567 C CA . ASP B 1 95 ? -33 -27.953 35.219 1 81.25 95 ASP B CA 1
ATOM 6568 C C . ASP B 1 95 ? -32.719 -27.359 33.844 1 81.25 95 ASP B C 1
ATOM 6570 O O . ASP B 1 95 ? -31.562 -27.109 33.5 1 81.25 95 ASP B O 1
ATOM 6574 N N . HIS B 1 96 ? -33.594 -27.016 33.125 1 82.75 96 HIS B N 1
ATOM 6575 C CA . HIS B 1 96 ? -33.5 -26.453 31.781 1 82.75 96 HIS B CA 1
ATOM 6576 C C . HIS B 1 96 ? -32.75 -25.125 31.781 1 82.75 96 HIS B C 1
ATOM 6578 O O . HIS B 1 96 ? -31.953 -24.875 30.891 1 82.75 96 HIS B O 1
ATOM 6584 N N . HIS B 1 97 ? -33 -24.375 32.781 1 84.75 97 HIS B N 1
ATOM 6585 C CA . HIS B 1 97 ? -32.438 -23.047 32.844 1 84.75 97 HIS B CA 1
ATOM 6586 C C . HIS B 1 97 ? -30.906 -23.125 33.031 1 84.75 97 HIS B C 1
ATOM 6588 O O . HIS B 1 97 ? -30.172 -22.328 32.438 1 84.75 97 HIS B O 1
ATOM 6594 N N . LEU B 1 98 ? -30.5 -23.984 33.781 1 86.19 98 LEU B N 1
ATOM 6595 C CA . LEU B 1 98 ? -29.062 -24.156 34 1 86.19 98 LEU B CA 1
ATOM 6596 C C . LEU B 1 98 ? -28.359 -24.562 32.719 1 86.19 98 LEU B C 1
ATOM 6598 O O . LEU B 1 98 ? -27.328 -24 32.375 1 86.19 98 LEU B O 1
ATOM 6602 N N . TYR B 1 99 ? -28.922 -25.516 32.062 1 87.94 99 TYR B N 1
ATOM 6603 C CA . TYR B 1 99 ? -28.297 -26.016 30.844 1 87.94 99 TYR B CA 1
ATOM 6604 C C . TYR B 1 99 ? -28.328 -24.953 29.75 1 87.94 99 TYR B C 1
ATOM 6606 O O . TYR B 1 99 ? -27.391 -24.844 28.953 1 87.94 99 TYR B O 1
ATOM 6614 N N . ALA B 1 100 ? -29.375 -24.281 29.672 1 90.19 100 ALA B N 1
ATOM 6615 C CA . ALA B 1 100 ? -29.453 -23.188 28.719 1 90.19 100 ALA B CA 1
ATOM 6616 C C . ALA B 1 100 ? -28.359 -22.156 28.969 1 90.19 100 ALA B C 1
ATOM 6618 O O . ALA B 1 100 ? -27.766 -21.625 28.016 1 90.19 100 ALA B O 1
ATOM 6619 N N . ARG B 1 101 ? -28.109 -21.844 30.156 1 90.75 101 ARG B N 1
ATOM 6620 C CA . ARG B 1 101 ? -27.031 -20.922 30.531 1 90.75 101 ARG B CA 1
ATOM 6621 C C . ARG B 1 101 ? -25.672 -21.5 30.172 1 90.75 101 ARG B C 1
ATOM 6623 O O . ARG B 1 101 ? -24.766 -20.766 29.781 1 90.75 101 ARG B O 1
ATOM 6630 N N . GLN B 1 102 ? -25.547 -22.797 30.344 1 90.81 102 GLN B N 1
ATOM 6631 C CA . GLN B 1 102 ? -24.297 -23.453 29.984 1 90.81 102 GLN B CA 1
ATOM 6632 C C . GLN B 1 102 ? -24.047 -23.375 28.469 1 90.81 102 GLN B C 1
ATOM 6634 O O . GLN B 1 102 ? -22.922 -23.141 28.047 1 90.81 102 GLN B O 1
ATOM 6639 N N . ILE B 1 103 ? -25.047 -23.609 27.781 1 93.38 103 ILE B N 1
ATOM 6640 C CA . ILE B 1 103 ? -24.938 -23.516 26.328 1 93.38 103 ILE B CA 1
ATOM 6641 C C . ILE B 1 103 ? -24.562 -22.094 25.922 1 93.38 103 ILE B C 1
ATOM 6643 O O . ILE B 1 103 ? -23.641 -21.891 25.125 1 93.38 103 ILE B O 1
ATOM 6647 N N . GLU B 1 104 ? -25.188 -21.141 26.5 1 93.06 104 GLU B N 1
ATOM 6648 C CA . GLU B 1 104 ? -24.906 -19.734 26.203 1 93.06 104 GLU B CA 1
ATOM 6649 C C . GLU B 1 104 ? -23.484 -19.375 26.625 1 93.06 104 GLU B C 1
ATOM 6651 O O . GLU B 1 104 ? -22.797 -18.609 25.938 1 93.06 104 GLU B O 1
ATOM 6656 N N . GLY B 1 105 ? -23.141 -19.812 27.797 1 92.5 105 GLY B N 1
ATOM 6657 C CA . GLY B 1 105 ? -21.797 -19.547 28.266 1 92.5 105 GLY B CA 1
ATOM 6658 C C . GLY B 1 105 ? -20.719 -20.125 27.359 1 92.5 105 GLY B C 1
ATOM 6659 O O . GLY B 1 105 ? -19.719 -19.453 27.078 1 92.5 105 GLY B O 1
ATOM 6660 N N . ALA B 1 106 ? -20.938 -21.344 26.922 1 93.75 106 ALA B N 1
ATOM 6661 C CA . ALA B 1 106 ? -20 -21.969 26.016 1 93.75 106 ALA B CA 1
ATOM 6662 C C . ALA B 1 106 ? -19.953 -21.234 24.672 1 93.75 106 ALA B C 1
ATOM 6664 O O . ALA B 1 106 ? -18.891 -21.078 24.078 1 93.75 106 ALA B O 1
ATOM 6665 N N . ALA B 1 107 ? -21.094 -20.875 24.203 1 94 107 ALA B N 1
ATOM 6666 C CA . ALA B 1 107 ? -21.188 -20.125 22.953 1 94 107 ALA B CA 1
ATOM 6667 C C . ALA B 1 107 ? -20.469 -18.781 23.062 1 94 107 ALA B C 1
ATOM 6669 O O . ALA B 1 107 ? -19.75 -18.391 22.125 1 94 107 ALA B O 1
ATOM 6670 N N . ASP B 1 108 ? -20.562 -18.125 24.156 1 91.94 108 ASP B N 1
ATOM 6671 C CA . ASP B 1 108 ? -19.891 -16.859 24.391 1 91.94 108 ASP B CA 1
ATOM 6672 C C . ASP B 1 108 ? -18.375 -17.031 24.406 1 91.94 108 ASP B C 1
ATOM 6674 O O . ASP B 1 108 ? -17.641 -16.219 23.844 1 91.94 108 ASP B O 1
ATOM 6678 N N . ARG B 1 109 ? -17.984 -18.016 25.078 1 92.06 109 ARG B N 1
ATOM 6679 C CA . ARG B 1 109 ? -16.547 -18.312 25.156 1 92.06 109 ARG B CA 1
ATOM 6680 C C . ARG B 1 109 ? -15.984 -18.641 23.781 1 92.06 109 ARG B C 1
ATOM 6682 O O . ARG B 1 109 ? -14.883 -18.219 23.438 1 92.06 109 ARG B O 1
ATOM 6689 N N . TYR B 1 110 ? -16.734 -19.406 23.047 1 93.88 110 TYR B N 1
ATOM 6690 C CA . TYR B 1 110 ? -16.328 -19.734 21.672 1 93.88 110 TYR B CA 1
ATOM 6691 C C . TYR B 1 110 ? -16.188 -18.484 20.828 1 93.88 110 TYR B C 1
ATOM 6693 O O . TYR B 1 110 ? -15.172 -18.281 20.156 1 93.88 110 TYR B O 1
ATOM 6701 N N . GLU B 1 111 ? -17.078 -17.609 20.906 1 90.88 111 GLU B N 1
ATOM 6702 C CA . GLU B 1 111 ? -17.078 -16.359 20.141 1 90.88 111 GLU B CA 1
ATOM 6703 C C . GLU B 1 111 ? -15.891 -15.477 20.531 1 90.88 111 GLU B C 1
ATOM 6705 O O . GLU B 1 111 ? -15.234 -14.898 19.656 1 90.88 111 GLU B O 1
ATOM 6710 N N . SER B 1 112 ? -15.703 -15.438 21.797 1 87.81 112 SER B N 1
ATOM 6711 C CA . SER B 1 112 ? -14.641 -14.57 22.312 1 87.81 112 SER B CA 1
ATOM 6712 C C . SER B 1 112 ? -13.266 -15.078 21.906 1 87.81 112 SER B C 1
ATOM 6714 O O . SER B 1 112 ? -12.32 -14.297 21.781 1 87.81 112 SER B O 1
ATOM 6716 N N . GLY B 1 113 ? -13.195 -16.328 21.672 1 90.94 113 GLY B N 1
ATOM 6717 C CA . GLY B 1 113 ? -11.906 -16.922 21.328 1 90.94 113 GLY B CA 1
ATOM 6718 C C . GLY B 1 113 ? -11.703 -17.078 19.828 1 90.94 113 GLY B C 1
ATOM 6719 O O . GLY B 1 113 ? -10.633 -17.516 19.391 1 90.94 113 GLY B O 1
ATOM 6720 N N . LEU B 1 114 ? -12.633 -16.641 19.078 1 92.31 114 LEU B N 1
ATOM 6721 C CA . LEU B 1 114 ? -12.625 -16.906 17.641 1 92.31 114 LEU B CA 1
ATOM 6722 C C . LEU B 1 114 ? -11.742 -15.898 16.906 1 92.31 114 LEU B C 1
ATOM 6724 O O . LEU B 1 114 ? -11.039 -16.266 15.969 1 92.31 114 LEU B O 1
ATOM 6728 N N . LEU B 1 115 ? -11.711 -14.68 17.344 1 94.62 115 LEU B N 1
ATOM 6729 C CA . LEU B 1 115 ? -11.094 -13.617 16.562 1 94.62 115 LEU B CA 1
ATOM 6730 C C . LEU B 1 115 ? -9.609 -13.5 16.875 1 94.62 115 LEU B C 1
ATOM 6732 O O . LEU B 1 115 ? -9.203 -13.68 18.031 1 94.62 115 LEU B O 1
ATOM 6736 N N . PRO B 1 116 ? -8.805 -13.234 15.867 1 96 116 PRO B N 1
ATOM 6737 C CA . PRO B 1 116 ? -7.367 -13.047 16.109 1 96 116 PRO B CA 1
ATOM 6738 C C . PRO B 1 116 ? -7.055 -11.727 16.812 1 96 116 PRO B C 1
ATOM 6740 O O . PRO B 1 116 ? -7.91 -10.844 16.891 1 96 116 PRO B O 1
ATOM 6743 N N . PRO B 1 117 ? -5.887 -11.578 17.297 1 93.62 117 PRO B N 1
ATOM 6744 C CA . PRO B 1 117 ? -5.551 -10.508 18.234 1 93.62 117 PRO B CA 1
ATOM 6745 C C . PRO B 1 117 ? -5.797 -9.117 17.656 1 93.62 117 PRO B C 1
ATOM 6747 O O . PRO B 1 117 ? -6.418 -8.273 18.312 1 93.62 117 PRO B O 1
ATOM 6750 N N . PHE B 1 118 ? -5.324 -8.789 16.453 1 95.62 118 PHE B N 1
ATOM 6751 C CA . PHE B 1 118 ? -5.395 -7.43 15.93 1 95.62 118 PHE B CA 1
ATOM 6752 C C . PHE B 1 118 ? -6.824 -7.074 15.531 1 95.62 118 PHE B C 1
ATOM 6754 O O . PHE B 1 118 ? -7.32 -6.004 15.891 1 95.62 118 PHE B O 1
ATOM 6761 N N . PHE B 1 119 ? -7.547 -7.957 14.805 1 96.38 119 PHE B N 1
ATOM 6762 C CA . PHE B 1 119 ? -8.891 -7.66 14.328 1 96.38 119 PHE B CA 1
ATOM 6763 C C . PHE B 1 119 ? -9.867 -7.539 15.492 1 96.38 119 PHE B C 1
ATOM 6765 O O . PHE B 1 119 ? -10.781 -6.719 15.461 1 96.38 119 PHE B O 1
ATOM 6772 N N . LYS B 1 120 ? -9.656 -8.414 16.484 1 94.44 120 LYS B N 1
ATOM 6773 C CA . LYS B 1 120 ? -10.477 -8.305 17.688 1 94.44 120 LYS B CA 1
ATOM 6774 C C . LYS B 1 120 ? -10.406 -6.906 18.281 1 94.44 120 LYS B C 1
ATOM 6776 O O . LYS B 1 120 ? -11.43 -6.293 18.578 1 94.44 120 LYS B O 1
ATOM 6781 N N . GLN B 1 121 ? -9.188 -6.402 18.453 1 93 121 GLN B N 1
ATOM 6782 C CA . GLN B 1 121 ? -8.984 -5.07 19.016 1 93 121 GLN B CA 1
ATOM 6783 C C . GLN B 1 121 ? -9.547 -3.994 18.094 1 93 121 GLN B C 1
ATOM 6785 O O . GLN B 1 121 ? -10.07 -2.979 18.562 1 93 121 GLN B O 1
ATOM 6790 N N . LEU B 1 122 ? -9.391 -4.172 16.781 1 93.81 122 LEU B N 1
ATOM 6791 C CA . LEU B 1 122 ? -9.898 -3.221 15.805 1 93.81 122 LEU B CA 1
ATOM 6792 C C . LEU B 1 122 ? -11.414 -3.094 15.914 1 93.81 122 LEU B C 1
ATOM 6794 O O . LEU B 1 122 ? -11.961 -1.986 15.867 1 93.81 122 LEU B O 1
ATOM 6798 N N . MET B 1 123 ? -12.117 -4.23 16.031 1 92.88 123 MET B N 1
ATOM 6799 C CA . MET B 1 123 ? -13.57 -4.219 16.172 1 92.88 123 MET B CA 1
ATOM 6800 C C . MET B 1 123 ? -14 -3.473 17.422 1 92.88 123 MET B C 1
ATOM 6802 O O . MET B 1 123 ? -14.961 -2.707 17.406 1 92.88 123 MET B O 1
ATOM 6806 N N . GLU B 1 124 ? -13.297 -3.748 18.469 1 90.31 124 GLU B N 1
ATOM 6807 C CA . GLU B 1 124 ? -13.594 -3.066 19.719 1 90.31 124 GLU B CA 1
ATOM 6808 C C . GLU B 1 124 ? -13.375 -1.56 19.594 1 90.31 124 GLU B C 1
ATOM 6810 O O . GLU B 1 124 ? -14.156 -0.77 20.125 1 90.31 124 GLU B O 1
ATOM 6815 N N . TYR B 1 125 ? -12.336 -1.202 18.938 1 90.19 125 TYR B N 1
ATOM 6816 C CA . TYR B 1 125 ? -12.039 0.213 18.734 1 90.19 125 TYR B CA 1
ATOM 6817 C C . TYR B 1 125 ? -13.164 0.902 17.969 1 90.19 125 TYR B C 1
ATOM 6819 O O . TYR B 1 125 ? -13.586 2.006 18.328 1 90.19 125 TYR B O 1
ATOM 6827 N N . VAL B 1 126 ? -13.609 0.306 16.922 1 91.25 126 VAL B N 1
ATOM 6828 C CA . VAL B 1 126 ? -14.672 0.868 16.094 1 91.25 126 VAL B CA 1
ATOM 6829 C C . VAL B 1 126 ? -15.93 1.067 16.922 1 91.25 126 VAL B C 1
ATOM 6831 O O . VAL B 1 126 ? -16.625 2.072 16.781 1 91.25 126 VAL B O 1
ATOM 6834 N N . GLU B 1 127 ? -16.188 0.163 17.812 1 89 127 GLU B N 1
ATOM 6835 C CA . GLU B 1 127 ? -17.391 0.193 18.641 1 89 127 GLU B CA 1
ATOM 6836 C C . GLU B 1 127 ? -17.328 1.337 19.656 1 89 127 GLU B C 1
ATOM 6838 O O . GLU B 1 127 ? -18.375 1.849 20.078 1 89 127 GLU B O 1
ATOM 6843 N N . ARG B 1 128 ? -16.172 1.773 19.984 1 86.25 128 ARG B N 1
ATOM 6844 C CA . ARG B 1 128 ? -16.016 2.846 20.969 1 86.25 128 ARG B CA 1
ATOM 6845 C C . ARG B 1 128 ? -16.547 4.168 20.406 1 86.25 128 ARG B C 1
ATOM 6847 O O . ARG B 1 128 ? -16.969 5.039 21.172 1 86.25 128 ARG B O 1
ATOM 6854 N N . GLY B 1 129 ? -16.438 4.348 19.156 1 86.69 129 GLY B N 1
ATOM 6855 C CA . GLY B 1 129 ? -17 5.539 18.531 1 86.69 129 GLY B CA 1
ATOM 6856 C C . GLY B 1 129 ? -16.234 6.805 18.875 1 86.69 129 GLY B C 1
ATOM 6857 O O . GLY B 1 129 ? -16.844 7.832 19.203 1 86.69 129 GLY B O 1
ATOM 6858 N N . ASN B 1 130 ? -14.961 6.777 18.828 1 87.38 130 ASN B N 1
ATOM 6859 C CA . ASN B 1 130 ? -14.125 7.938 19.125 1 87.38 130 ASN B CA 1
ATOM 6860 C C . ASN B 1 130 ? -14.367 9.07 18.125 1 87.38 130 ASN B C 1
ATOM 6862 O O . ASN B 1 130 ? -14.703 8.812 16.969 1 87.38 130 ASN B O 1
ATOM 6866 N N . THR B 1 131 ? -14.203 10.297 18.656 1 90.25 131 THR B N 1
ATOM 6867 C CA . THR B 1 131 ? -14.234 11.477 17.797 1 90.25 131 THR B CA 1
ATOM 6868 C C . THR B 1 131 ? -12.844 11.797 17.266 1 90.25 131 THR B C 1
ATOM 6870 O O . THR B 1 131 ? -11.891 11.945 18.031 1 90.25 131 THR B O 1
ATOM 6873 N N . GLN B 1 132 ? -12.812 11.984 15.961 1 90.62 132 GLN B N 1
ATOM 6874 C CA . GLN B 1 132 ? -11.492 12.07 15.336 1 90.62 132 GLN B CA 1
ATOM 6875 C C . GLN B 1 132 ? -11.172 13.508 14.938 1 90.62 132 GLN B C 1
ATOM 6877 O O . GLN B 1 132 ? -11.984 14.18 14.297 1 90.62 132 GLN B O 1
ATOM 6882 N N . PHE B 1 133 ? -10.031 14.039 15.367 1 93.88 133 PHE B N 1
ATOM 6883 C CA . PHE B 1 133 ? -9.414 15.266 14.875 1 93.88 133 PHE B CA 1
ATOM 6884 C C . PHE B 1 133 ? -8.008 15 14.344 1 93.88 133 PHE B C 1
ATOM 6886 O O . PHE B 1 133 ? -7.102 15.805 14.547 1 93.88 133 PHE B O 1
ATOM 6893 N N . ASP B 1 134 ? -7.828 13.758 13.852 1 90.88 134 ASP B N 1
ATOM 6894 C CA . ASP B 1 134 ? -6.582 13.289 13.25 1 90.88 134 ASP B CA 1
ATOM 6895 C C . ASP B 1 134 ? -6.84 12.625 11.898 1 90.88 134 ASP B C 1
ATOM 6897 O O . ASP B 1 134 ? -7.98 12.578 11.43 1 90.88 134 ASP B O 1
ATOM 6901 N N . CYS B 1 135 ? -5.77 12.336 11.195 1 90.19 135 CYS B N 1
ATOM 6902 C CA . CYS B 1 135 ? -5.906 11.555 9.969 1 90.19 135 CYS B CA 1
ATOM 6903 C C . CYS B 1 135 ? -6.547 10.203 10.242 1 90.19 135 CYS B C 1
ATOM 6905 O O . CYS B 1 135 ? -6.41 9.664 11.344 1 90.19 135 CYS B O 1
ATOM 6907 N N . PRO B 1 136 ? -7.297 9.656 9.234 1 93.62 136 PRO B N 1
ATOM 6908 C CA . PRO B 1 136 ? -7.449 10.148 7.867 1 93.62 136 PRO B CA 1
ATOM 6909 C C . PRO B 1 136 ? -8.492 11.266 7.758 1 93.62 136 PRO B C 1
ATOM 6911 O O . PRO B 1 136 ? -9.367 11.383 8.617 1 93.62 136 PRO B O 1
ATOM 6914 N N . GLY B 1 137 ? -8.367 12 6.801 1 95.31 137 GLY B N 1
ATOM 6915 C CA . GLY B 1 137 ? -9.125 13.227 6.633 1 95.31 137 GLY B CA 1
ATOM 6916 C C . GLY B 1 137 ? -10.617 12.992 6.484 1 95.31 137 GLY B C 1
ATOM 6917 O O . GLY B 1 137 ? -11.422 13.867 6.805 1 95.31 137 GLY B O 1
ATOM 6918 N N . HIS B 1 138 ? -11.008 11.797 5.984 1 95.88 138 HIS B N 1
ATOM 6919 C CA . HIS B 1 138 ? -12.43 11.539 5.805 1 95.88 138 HIS B CA 1
ATOM 6920 C C . HIS B 1 138 ? -13.125 11.344 7.145 1 95.88 138 HIS B C 1
ATOM 6922 O O . HIS B 1 138 ? -14.359 11.43 7.227 1 95.88 138 HIS B O 1
ATOM 6928 N N . GLN B 1 139 ? -12.375 11.055 8.227 1 94.81 139 GLN B N 1
ATOM 6929 C CA . GLN B 1 139 ? -12.836 10.969 9.609 1 94.81 139 GLN B CA 1
ATOM 6930 C C . GLN B 1 139 ? -14.078 10.086 9.719 1 94.81 139 GLN B C 1
ATOM 6932 O O . GLN B 1 139 ? -15.148 10.555 10.109 1 94.81 139 GLN B O 1
ATOM 6937 N N . GLY B 1 140 ? -13.859 8.828 9.547 1 93 140 GLY B N 1
ATOM 6938 C CA . GLY B 1 140 ? -14.922 7.84 9.656 1 93 140 GLY B CA 1
ATOM 6939 C C . GLY B 1 140 ? -15.922 7.914 8.516 1 93 140 GLY B C 1
ATOM 6940 O O . GLY B 1 140 ? -17.078 7.5 8.672 1 93 140 GLY B O 1
ATOM 6941 N N . GLY B 1 141 ? -15.625 8.555 7.453 1 96.31 141 GLY B N 1
ATOM 6942 C CA . GLY B 1 141 ? -16.484 8.641 6.281 1 96.31 141 GLY B CA 1
ATOM 6943 C C . GLY B 1 141 ? -17.328 9.906 6.25 1 96.31 141 GLY B C 1
ATOM 6944 O O . GLY B 1 141 ? -18.031 10.164 5.27 1 96.31 141 GLY B O 1
ATOM 6945 N N . ALA B 1 142 ? -17.234 10.719 7.285 1 96.06 142 ALA B N 1
ATOM 6946 C CA . ALA B 1 142 ? -18.062 11.922 7.387 1 96.06 142 ALA B CA 1
ATOM 6947 C C . ALA B 1 142 ? -17.797 12.867 6.215 1 96.06 142 ALA B C 1
ATOM 6949 O O . ALA B 1 142 ? -18.734 13.477 5.684 1 96.06 142 ALA B O 1
ATOM 6950 N N . TYR B 1 143 ? -16.547 13.016 5.828 1 97.75 143 TYR B N 1
ATOM 6951 C CA . TYR B 1 143 ? -16.188 13.875 4.711 1 97.75 143 TYR B CA 1
ATOM 6952 C C . TYR B 1 143 ? -16.891 13.445 3.432 1 97.75 143 TYR B C 1
ATOM 6954 O O . TYR B 1 143 ? -17.469 14.266 2.721 1 97.75 143 TYR B O 1
ATOM 6962 N N . PHE B 1 144 ? -16.922 12.148 3.121 1 97.38 144 PHE B N 1
ATOM 6963 C CA . PHE B 1 144 ? -17.562 11.617 1.927 1 97.38 144 PHE B CA 1
ATOM 6964 C C . PHE B 1 144 ? -19.047 11.898 1.945 1 97.38 144 PHE B C 1
ATOM 6966 O O . PHE B 1 144 ? -19.656 12.18 0.903 1 97.38 144 PHE B O 1
ATOM 6973 N N . ARG B 1 145 ? -19.641 11.93 3.08 1 95.62 145 ARG B N 1
ATOM 6974 C CA . ARG B 1 145 ? -21.078 12.086 3.215 1 95.62 145 ARG B CA 1
ATOM 6975 C C . ARG B 1 145 ? -21.5 13.531 2.986 1 95.62 145 ARG B C 1
ATOM 6977 O O . ARG B 1 145 ? -22.703 13.836 2.926 1 95.62 145 ARG B O 1
ATOM 6984 N N . LYS B 1 146 ? -20.547 14.398 2.771 1 96.62 146 LYS B N 1
ATOM 6985 C CA . LYS B 1 146 ? -20.844 15.82 2.582 1 96.62 146 LYS B CA 1
ATOM 6986 C C . LYS B 1 146 ? -21.016 16.156 1.104 1 96.62 146 LYS B C 1
ATOM 6988 O O . LYS B 1 146 ? -21.328 17.297 0.752 1 96.62 146 LYS B O 1
ATOM 6993 N N . HIS B 1 147 ? -20.922 15.258 0.248 1 96.12 147 HIS B N 1
ATOM 6994 C CA . HIS B 1 147 ? -21.031 15.398 -1.2 1 96.12 147 HIS B CA 1
ATOM 6995 C C . HIS B 1 147 ? -21.859 14.273 -1.81 1 96.12 147 HIS B C 1
ATOM 6997 O O . HIS B 1 147 ? -21.75 13.125 -1.374 1 96.12 147 HIS B O 1
ATOM 7003 N N . PRO B 1 148 ? -22.656 14.555 -2.857 1 95.38 148 PRO B N 1
ATOM 7004 C CA . PRO B 1 148 ? -23.516 13.508 -3.43 1 95.38 148 PRO B CA 1
ATOM 7005 C C . PRO B 1 148 ? -22.703 12.312 -3.941 1 95.38 148 PRO B C 1
ATOM 7007 O O . PRO B 1 148 ? -23.062 11.164 -3.66 1 95.38 148 PRO B O 1
ATOM 7010 N N . ALA B 1 149 ? -21.656 12.578 -4.695 1 95.69 149 ALA B N 1
ATOM 7011 C CA . ALA B 1 149 ? -20.828 11.484 -5.188 1 95.69 149 ALA B CA 1
ATOM 7012 C C . ALA B 1 149 ? -20.172 10.719 -4.035 1 95.69 149 ALA B C 1
ATOM 7014 O O . ALA B 1 149 ? -20.125 9.484 -4.051 1 95.69 149 ALA B O 1
ATOM 7015 N N . GLY B 1 150 ? -19.672 11.461 -3.037 1 96.5 150 GLY B N 1
ATOM 7016 C CA . GLY B 1 150 ? -19.062 10.844 -1.87 1 96.5 150 GLY B CA 1
ATOM 7017 C C . GLY B 1 150 ? -20.016 9.984 -1.072 1 96.5 150 GLY B C 1
ATOM 7018 O O . GLY B 1 150 ? -19.625 8.953 -0.519 1 96.5 150 GLY B O 1
ATOM 7019 N N . ARG B 1 151 ? -21.25 10.398 -1.021 1 95.38 151 ARG B N 1
ATOM 7020 C CA . ARG B 1 151 ? -22.266 9.641 -0.298 1 95.38 151 ARG B CA 1
ATOM 7021 C C . ARG B 1 151 ? -22.5 8.273 -0.944 1 95.38 151 ARG B C 1
ATOM 7023 O O . ARG B 1 151 ? -22.641 7.27 -0.248 1 95.38 151 ARG B O 1
ATOM 7030 N N . ILE B 1 152 ? -22.531 8.266 -2.23 1 95 152 ILE B N 1
ATOM 7031 C CA . ILE B 1 152 ? -22.672 7.008 -2.951 1 95 152 ILE B CA 1
ATOM 7032 C C . ILE B 1 152 ? -21.484 6.098 -2.631 1 95 152 ILE B C 1
ATOM 7034 O O . ILE B 1 152 ? -21.656 4.902 -2.396 1 95 152 ILE B O 1
ATOM 7038 N N . PHE B 1 153 ? -20.312 6.652 -2.59 1 96.88 153 PHE B N 1
ATOM 7039 C CA . PHE B 1 153 ? -19.078 5.934 -2.262 1 96.88 153 PHE B CA 1
ATOM 7040 C C . PHE B 1 153 ? -19.156 5.344 -0.858 1 96.88 153 PHE B C 1
ATOM 7042 O O . PHE B 1 153 ? -18.859 4.168 -0.654 1 96.88 153 PHE B O 1
ATOM 7049 N N . TYR B 1 154 ? -19.609 6.156 0.098 1 96.19 154 TYR B N 1
ATOM 7050 C CA . TYR B 1 154 ? -19.781 5.754 1.49 1 96.19 154 TYR B CA 1
ATOM 7051 C C . TYR B 1 154 ? -20.766 4.602 1.611 1 96.19 154 TYR B C 1
ATOM 7053 O O . TYR B 1 154 ? -20.5 3.617 2.301 1 96.19 154 TYR B O 1
ATOM 7061 N N . ASN B 1 155 ? -21.875 4.68 0.916 1 94.44 155 ASN B N 1
ATOM 7062 C CA . ASN B 1 155 ? -22.906 3.656 0.977 1 94.44 155 ASN B CA 1
ATOM 7063 C C . ASN B 1 155 ? -22.453 2.361 0.307 1 94.44 155 ASN B C 1
ATOM 7065 O O . ASN B 1 155 ? -22.844 1.271 0.732 1 94.44 155 ASN B O 1
ATOM 7069 N N . PHE B 1 156 ? -21.719 2.494 -0.71 1 94.75 156 PHE B N 1
ATOM 7070 C CA . PHE B 1 156 ? -21.234 1.34 -1.457 1 94.75 156 PHE B CA 1
ATOM 7071 C C . PHE B 1 156 ? -20.359 0.454 -0.578 1 94.75 156 PHE B C 1
ATOM 7073 O O . PHE B 1 156 ? -20.516 -0.768 -0.567 1 94.75 156 PHE B O 1
ATOM 7080 N N . TYR B 1 157 ? -19.438 1.008 0.242 1 95.81 157 TYR B N 1
ATOM 7081 C CA . TYR B 1 157 ? -18.469 0.229 1 1 95.81 157 TYR B CA 1
ATOM 7082 C C . TYR B 1 157 ? -18.969 -0.037 2.416 1 95.81 157 TYR B C 1
ATOM 7084 O O . TYR B 1 157 ? -18.531 -0.997 3.061 1 95.81 157 TYR B O 1
ATOM 7092 N N . GLY B 1 158 ? -19.781 0.813 2.945 1 94.62 158 GLY B N 1
ATOM 7093 C CA . GLY B 1 158 ? -20.359 0.609 4.27 1 94.62 158 GLY B CA 1
ATOM 7094 C C . GLY B 1 158 ? -19.578 1.321 5.363 1 94.62 158 GLY B C 1
ATOM 7095 O O . GLY B 1 158 ? -18.375 1.553 5.23 1 94.62 158 GLY B O 1
ATOM 7096 N N . GLU B 1 159 ? -20.188 1.582 6.457 1 94 159 GLU B N 1
ATOM 7097 C CA . GLU B 1 159 ? -19.719 2.439 7.543 1 94 159 GLU B CA 1
ATOM 7098 C C . GLU B 1 159 ? -18.453 1.881 8.18 1 94 159 GLU B C 1
ATOM 7100 O O . GLU B 1 159 ? -17.5 2.621 8.43 1 94 159 GLU B O 1
ATOM 7105 N N . ASN B 1 160 ? -18.375 0.54 8.414 1 94.75 160 ASN B N 1
ATOM 7106 C CA . ASN B 1 160 ? -17.266 -0.062 9.141 1 94.75 160 ASN B CA 1
ATOM 7107 C C . ASN B 1 160 ? -15.961 0.043 8.359 1 94.75 160 ASN B C 1
ATOM 7109 O O . ASN B 1 160 ? -14.875 0.103 8.953 1 94.75 160 ASN B O 1
ATOM 7113 N N . THR B 1 161 ? -16.125 0.127 6.977 1 96.06 161 THR B N 1
ATOM 7114 C CA . THR B 1 161 ? -14.945 0.291 6.141 1 96.06 161 THR B CA 1
ATOM 7115 C C . THR B 1 161 ? -14.227 1.601 6.461 1 96.06 161 THR B C 1
ATOM 7117 O O . THR B 1 161 ? -13 1.649 6.504 1 96.06 161 THR B O 1
ATOM 7120 N N . PHE B 1 162 ? -14.969 2.658 6.777 1 96.19 162 PHE B N 1
ATOM 7121 C CA . PHE B 1 162 ? -14.422 3.986 7.027 1 96.19 162 PHE B CA 1
ATOM 7122 C C . PHE B 1 162 ? -14.039 4.145 8.492 1 96.19 162 PHE B C 1
ATOM 7124 O O . PHE B 1 162 ? -12.992 4.719 8.812 1 96.19 162 PHE B O 1
ATOM 7131 N N . ARG B 1 163 ? -14.766 3.613 9.375 1 94.06 163 ARG B N 1
ATOM 7132 C CA . ARG B 1 163 ? -14.508 3.742 10.805 1 94.06 163 ARG B CA 1
ATOM 7133 C C . ARG B 1 163 ? -13.281 2.93 11.211 1 94.06 163 ARG B C 1
ATOM 7135 O O . ARG B 1 163 ? -12.594 3.275 12.18 1 94.06 163 ARG B O 1
ATOM 7142 N N . ALA B 1 164 ? -13.016 1.854 10.422 1 94.38 164 ALA B N 1
ATOM 7143 C CA . ALA B 1 164 ? -11.883 0.995 10.734 1 94.38 164 ALA B CA 1
ATOM 7144 C C . ALA B 1 164 ? -10.594 1.55 10.141 1 94.38 164 ALA B C 1
ATOM 7146 O O . ALA B 1 164 ? -9.508 1.02 10.383 1 94.38 164 ALA B O 1
ATOM 7147 N N . ASP B 1 165 ? -10.719 2.545 9.297 1 94.12 165 ASP B N 1
ATOM 7148 C CA . ASP B 1 165 ? -9.547 3.242 8.789 1 94.12 165 ASP B CA 1
ATOM 7149 C C . ASP B 1 165 ? -9.008 4.238 9.812 1 94.12 165 ASP B C 1
ATOM 7151 O O . ASP B 1 165 ? -9.586 5.312 10 1 94.12 165 ASP B O 1
ATOM 7155 N N . LEU B 1 166 ? -7.879 3.887 10.438 1 88.81 166 LEU B N 1
ATOM 7156 C CA . LEU B 1 166 ? -7.367 4.645 11.57 1 88.81 166 LEU B CA 1
ATOM 7157 C C . LEU B 1 166 ? -5.961 5.164 11.289 1 88.81 166 LEU B C 1
ATOM 7159 O O . LEU B 1 166 ? -5.32 4.742 10.328 1 88.81 166 LEU B O 1
ATOM 7163 N N . CYS B 1 167 ? -5.574 6.027 12.117 1 81.06 167 CYS B N 1
ATOM 7164 C CA . CYS B 1 167 ? -4.23 6.582 12.047 1 81.06 167 CYS B CA 1
ATOM 7165 C C . CYS B 1 167 ? -3.258 5.766 12.891 1 81.06 167 CYS B C 1
ATOM 7167 O O . CYS B 1 167 ? -3.621 5.266 13.953 1 81.06 167 CYS B O 1
ATOM 7169 N N . ASN B 1 168 ? -2.111 5.656 12.43 1 71.81 168 ASN B N 1
ATOM 7170 C CA . ASN B 1 168 ? -1.056 4.922 13.125 1 71.81 168 ASN B CA 1
ATOM 7171 C C . ASN B 1 168 ? -0.728 5.551 14.477 1 71.81 168 ASN B C 1
ATOM 7173 O O . ASN B 1 168 ? -0.156 4.895 15.344 1 71.81 168 ASN B O 1
ATOM 7177 N N . ALA B 1 169 ? -1.163 6.707 14.68 1 63.78 169 ALA B N 1
ATOM 7178 C CA . ALA B 1 169 ? -0.847 7.422 15.914 1 63.78 169 ALA B CA 1
ATOM 7179 C C . ALA B 1 169 ? -1.787 7.008 17.047 1 63.78 169 ALA B C 1
ATOM 7181 O O . ALA B 1 169 ? -1.577 7.375 18.203 1 63.78 169 ALA B O 1
ATOM 7182 N N . ASP B 1 170 ? -2.639 6.148 16.656 1 67.31 170 ASP B N 1
ATOM 7183 C CA . ASP B 1 170 ? -3.551 5.664 17.688 1 67.31 170 ASP B CA 1
ATOM 7184 C C . ASP B 1 170 ? -2.869 4.629 18.578 1 67.31 170 ASP B C 1
ATOM 7186 O O . ASP B 1 170 ? -2.682 3.48 18.172 1 67.31 170 ASP B O 1
ATOM 7190 N N . VAL B 1 171 ? -2.602 4.91 19.719 1 67.75 171 VAL B N 1
ATOM 7191 C CA . VAL B 1 171 ? -1.805 4.141 20.672 1 67.75 171 VAL B CA 1
ATOM 7192 C C . VAL B 1 171 ? -2.518 2.832 21 1 67.75 171 VAL B C 1
ATOM 7194 O O . VAL B 1 171 ? -1.87 1.815 21.266 1 67.75 171 VAL B O 1
ATOM 7197 N N . ALA B 1 172 ? -3.795 2.883 20.844 1 70.75 172 ALA B N 1
ATOM 7198 C CA . ALA B 1 172 ? -4.586 1.72 21.234 1 70.75 172 ALA B CA 1
ATOM 7199 C C . ALA B 1 172 ? -4.281 0.522 20.344 1 70.75 172 ALA B C 1
ATOM 7201 O O . ALA B 1 172 ? -4.359 -0.627 20.781 1 70.75 172 ALA B O 1
ATOM 7202 N N . MET B 1 173 ? -3.879 0.787 19.078 1 78.19 173 MET B N 1
ATOM 7203 C CA . MET B 1 173 ? -3.658 -0.292 18.125 1 78.19 173 MET B CA 1
ATOM 7204 C C . MET B 1 173 ? -2.178 -0.643 18.031 1 78.19 173 MET B C 1
ATOM 7206 O O . MET B 1 173 ? -1.804 -1.598 17.344 1 78.19 173 MET B O 1
ATOM 7210 N N . GLY B 1 174 ? -1.436 0.07 18.797 1 72.81 174 GLY B N 1
ATOM 7211 C CA . GLY B 1 174 ? -0.002 -0.145 18.672 1 72.81 174 GLY B CA 1
ATOM 7212 C C . GLY B 1 174 ? 0.592 0.462 17.422 1 72.81 174 GLY B C 1
ATOM 7213 O O . GLY B 1 174 ? -0.125 1.059 16.609 1 72.81 174 GLY B O 1
ATOM 7214 N N . ASP B 1 175 ? 1.934 0.338 17.312 1 76.12 175 ASP B N 1
ATOM 7215 C CA . ASP B 1 175 ? 2.652 0.876 16.156 1 76.12 175 ASP B CA 1
ATOM 7216 C C . ASP B 1 175 ? 3.008 -0.229 15.172 1 76.12 175 ASP B C 1
ATOM 7218 O O . ASP B 1 175 ? 3.684 -1.196 15.531 1 76.12 175 ASP B O 1
ATOM 7222 N N . LEU B 1 176 ? 2.576 -0.088 13.977 1 75.56 176 LEU B N 1
ATOM 7223 C CA . LEU B 1 176 ? 2.793 -1.109 12.953 1 75.56 176 LEU B CA 1
ATOM 7224 C C . LEU B 1 176 ? 4.23 -1.071 12.445 1 75.56 176 LEU B C 1
ATOM 7226 O O . LEU B 1 176 ? 4.727 -2.061 11.898 1 75.56 176 LEU B O 1
ATOM 7230 N N . LEU B 1 177 ? 4.898 0.061 12.648 1 76.62 177 LEU B N 1
ATOM 7231 C CA . LEU B 1 177 ? 6.234 0.228 12.078 1 76.62 177 LEU B CA 1
ATOM 7232 C C . LEU B 1 177 ? 7.297 -0.3 13.039 1 76.62 177 LEU B C 1
ATOM 7234 O O . LEU B 1 177 ? 8.312 -0.849 12.602 1 76.62 177 LEU B O 1
ATOM 7238 N N . ILE B 1 178 ? 6.996 -0.129 14.359 1 73.31 178 ILE B N 1
ATOM 7239 C CA . ILE B 1 178 ? 7.961 -0.63 15.328 1 73.31 178 ILE B CA 1
ATOM 7240 C C . ILE B 1 178 ? 7.402 -1.876 16.016 1 73.31 178 ILE B C 1
ATOM 7242 O O . ILE B 1 178 ? 8.031 -2.43 16.922 1 73.31 178 ILE B O 1
ATOM 7246 N N . HIS B 1 179 ? 6.312 -2.361 15.57 1 81 179 HIS B N 1
ATOM 7247 C CA . HIS B 1 179 ? 5.707 -3.631 15.945 1 81 179 HIS B CA 1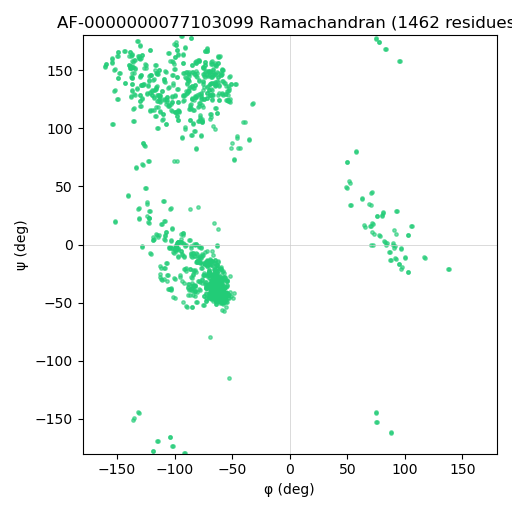
ATOM 7248 C C . HIS B 1 179 ? 5.453 -3.693 17.453 1 81 179 HIS B C 1
ATOM 7250 O O . HIS B 1 179 ? 6.18 -4.375 18.188 1 81 179 HIS B O 1
ATOM 7256 N N . GLU B 1 180 ? 4.434 -3.113 17.906 1 82.38 180 GLU B N 1
ATOM 7257 C CA . GLU B 1 180 ? 4.039 -3.121 19.312 1 82.38 180 GLU B CA 1
ATOM 7258 C C . GLU B 1 180 ? 2.541 -3.355 19.469 1 82.38 180 GLU B C 1
ATOM 7260 O O . GLU B 1 180 ? 1.784 -3.219 18.5 1 82.38 180 GLU B O 1
ATOM 7265 N N . GLY B 1 181 ? 2.164 -3.885 20.531 1 89.19 181 GLY B N 1
ATOM 7266 C CA . GLY B 1 181 ? 0.749 -4.035 20.828 1 89.19 181 GLY B CA 1
ATOM 7267 C C . GLY B 1 181 ? 0.087 -5.148 20.031 1 89.19 181 GLY B C 1
ATOM 7268 O O . GLY B 1 181 ? 0.682 -6.207 19.828 1 89.19 181 GLY B O 1
ATOM 7269 N N . PRO B 1 182 ? -1.129 -4.918 19.688 1 90.88 182 PRO B N 1
ATOM 7270 C CA . PRO B 1 182 ? -1.878 -5.941 18.953 1 90.88 182 PRO B CA 1
ATOM 7271 C C . PRO B 1 182 ? -1.214 -6.32 17.641 1 90.88 182 PRO B C 1
ATOM 7273 O O . PRO B 1 182 ? -1.321 -7.469 17.203 1 90.88 182 PRO B O 1
ATOM 7276 N N . ALA B 1 183 ? -0.568 -5.414 17.062 1 92.62 183 ALA B N 1
ATOM 7277 C CA . ALA B 1 183 ? 0.131 -5.703 15.812 1 92.62 183 ALA B CA 1
ATOM 7278 C C . ALA B 1 183 ? 1.228 -6.742 16.016 1 92.62 183 ALA B C 1
ATOM 7280 O O . ALA B 1 183 ? 1.378 -7.668 15.219 1 92.62 183 ALA B O 1
ATOM 7281 N N . LEU B 1 184 ? 2.006 -6.547 17.094 1 94.69 184 LEU B N 1
ATOM 7282 C CA . LEU B 1 184 ? 3.055 -7.508 17.406 1 94.69 184 LEU B CA 1
ATOM 7283 C C . LEU B 1 184 ? 2.457 -8.875 17.75 1 94.69 184 LEU B C 1
ATOM 7285 O O . LEU B 1 184 ? 2.98 -9.906 17.328 1 94.69 184 LEU B O 1
ATOM 7289 N N . GLU B 1 185 ? 1.377 -8.867 18.484 1 96 185 GLU B N 1
ATOM 7290 C CA . GLU B 1 185 ? 0.715 -10.125 18.828 1 96 185 GLU B CA 1
ATOM 7291 C C . GLU B 1 185 ? 0.243 -10.867 17.578 1 96 185 GLU B C 1
ATOM 7293 O O . GLU B 1 185 ? 0.354 -12.086 17.5 1 96 185 GLU B O 1
ATOM 7298 N N . ALA B 1 186 ? -0.304 -10.117 16.688 1 97.12 186 ALA B N 1
ATOM 7299 C CA . ALA B 1 186 ? -0.767 -10.703 15.43 1 97.12 186 ALA B CA 1
ATOM 7300 C C . ALA B 1 186 ? 0.388 -11.336 14.664 1 97.12 186 ALA B C 1
ATOM 7302 O O . ALA B 1 186 ? 0.253 -12.438 14.133 1 97.12 186 ALA B O 1
ATOM 7303 N N . GLN B 1 187 ? 1.49 -10.664 14.594 1 97.81 187 GLN B N 1
ATOM 7304 C CA . GLN B 1 187 ? 2.654 -11.156 13.867 1 97.81 187 GLN B CA 1
ATOM 7305 C C . GLN B 1 187 ? 3.26 -12.375 14.562 1 97.81 187 GLN B C 1
ATOM 7307 O O . GLN B 1 187 ? 3.709 -13.312 13.898 1 97.81 187 GLN B O 1
ATOM 7312 N N . ARG B 1 188 ? 3.281 -12.383 15.898 1 97.88 188 ARG B N 1
ATOM 7313 C CA . ARG B 1 188 ? 3.746 -13.539 16.641 1 97.88 188 ARG B CA 1
ATOM 7314 C C . ARG B 1 188 ? 2.844 -14.75 16.406 1 97.88 188 ARG B C 1
ATOM 7316 O O . ARG B 1 188 ? 3.326 -15.867 16.25 1 97.88 188 ARG B O 1
ATOM 7323 N N . HIS B 1 189 ? 1.553 -14.43 16.422 1 98 189 HIS B N 1
ATOM 7324 C CA . HIS B 1 189 ? 0.592 -15.484 16.109 1 98 189 HIS B CA 1
ATOM 7325 C C . HIS B 1 189 ? 0.835 -16.062 14.727 1 98 189 HIS B C 1
ATOM 7327 O O . HIS B 1 189 ? 0.878 -17.297 14.555 1 98 189 HIS B O 1
ATOM 7333 N N . ALA B 1 190 ? 1.016 -15.227 13.766 1 98.44 190 ALA B N 1
ATOM 7334 C CA . ALA B 1 190 ? 1.282 -15.68 12.406 1 98.44 190 ALA B CA 1
ATOM 7335 C C . ALA B 1 190 ? 2.57 -16.5 12.336 1 98.44 190 ALA B C 1
ATOM 7337 O O . ALA B 1 190 ? 2.635 -17.516 11.648 1 98.44 190 ALA B O 1
ATOM 7338 N N . ALA B 1 191 ? 3.613 -16.016 13.016 1 98.62 191 ALA B N 1
ATOM 7339 C CA . ALA B 1 191 ? 4.883 -16.75 13.039 1 98.62 191 ALA B CA 1
ATOM 7340 C C . ALA B 1 191 ? 4.688 -18.172 13.531 1 98.62 191 ALA B C 1
ATOM 7342 O O . ALA B 1 191 ? 5.238 -19.125 12.961 1 98.62 191 ALA B O 1
ATOM 7343 N N . ARG B 1 192 ? 3.859 -18.328 14.555 1 98.12 192 ARG B N 1
ATOM 7344 C CA . ARG B 1 192 ? 3.598 -19.656 15.102 1 98.12 192 ARG B CA 1
ATOM 7345 C C . ARG B 1 192 ? 2.84 -20.531 14.094 1 98.12 192 ARG B C 1
ATOM 7347 O O . ARG B 1 192 ? 3.197 -21.688 13.875 1 98.12 192 ARG B O 1
ATOM 7354 N N . VAL B 1 193 ? 1.854 -19.938 13.5 1 98.19 193 VAL B N 1
ATOM 7355 C CA . VAL B 1 193 ? 0.992 -20.672 12.586 1 98.19 193 VAL B CA 1
ATOM 7356 C C . VAL B 1 193 ? 1.801 -21.141 11.375 1 98.19 193 VAL B C 1
ATOM 7358 O O . VAL B 1 193 ? 1.599 -22.25 10.875 1 98.19 193 VAL B O 1
ATOM 7361 N N . PHE B 1 194 ? 2.783 -20.375 10.93 1 98.38 194 PHE B N 1
ATOM 7362 C CA . PHE B 1 194 ? 3.521 -20.672 9.711 1 98.38 194 PHE B CA 1
ATOM 7363 C C . PHE B 1 194 ? 4.891 -21.25 10.031 1 98.38 194 PHE B C 1
ATOM 7365 O O . PHE B 1 194 ? 5.727 -21.422 9.141 1 98.38 194 PHE B O 1
ATOM 7372 N N . HIS B 1 195 ? 5.215 -21.484 11.305 1 97.81 195 HIS B N 1
ATOM 7373 C CA . HIS B 1 195 ? 6.422 -22.156 11.766 1 97.81 195 HIS B CA 1
ATOM 7374 C C . HIS B 1 195 ? 7.66 -21.312 11.508 1 97.81 195 HIS B C 1
ATOM 7376 O O . HIS B 1 195 ? 8.695 -21.828 11.086 1 97.81 195 HIS B O 1
ATOM 7382 N N . ALA B 1 196 ? 7.547 -20.031 11.609 1 98.56 196 ALA B N 1
ATOM 7383 C CA . ALA B 1 196 ? 8.664 -19.094 11.477 1 98.56 196 ALA B CA 1
ATOM 7384 C C . ALA B 1 196 ? 9.156 -18.625 12.844 1 98.56 196 ALA B C 1
ATOM 7386 O O . ALA B 1 196 ? 8.438 -18.734 13.836 1 98.56 196 ALA B O 1
ATOM 7387 N N . ASP B 1 197 ? 10.43 -18.203 12.875 1 98.38 197 ASP B N 1
ATOM 7388 C CA . ASP B 1 197 ? 10.953 -17.578 14.086 1 98.38 197 ASP B CA 1
ATOM 7389 C C . ASP B 1 197 ? 10.367 -16.172 14.281 1 98.38 197 ASP B C 1
ATOM 7391 O O . ASP B 1 197 ? 10.117 -15.758 15.414 1 98.38 197 ASP B O 1
ATOM 7395 N N . LYS B 1 198 ? 10.172 -15.438 13.219 1 98.06 198 LYS B N 1
ATOM 7396 C CA . LYS B 1 198 ? 9.594 -14.102 13.211 1 98.06 198 LYS B CA 1
ATOM 7397 C C . LYS B 1 198 ? 8.828 -13.836 11.914 1 98.06 198 LYS B C 1
ATOM 7399 O O . LYS B 1 198 ? 9.242 -14.289 10.844 1 98.06 198 LYS B O 1
ATOM 7404 N N . THR B 1 199 ? 7.746 -13.141 12.016 1 98.5 199 THR B N 1
ATOM 7405 C CA . THR B 1 199 ? 6.945 -12.758 10.859 1 98.5 199 THR B CA 1
ATOM 7406 C C . THR B 1 199 ? 6.715 -11.25 10.836 1 98.5 199 THR B C 1
ATOM 7408 O O . THR B 1 199 ? 6.496 -10.633 11.875 1 98.5 199 THR B O 1
ATOM 7411 N N . TYR B 1 200 ? 6.805 -10.633 9.703 1 98.12 200 TYR B N 1
ATOM 7412 C CA . TYR B 1 200 ? 6.496 -9.227 9.469 1 98.12 200 TYR B CA 1
ATOM 7413 C C . TYR B 1 200 ? 5.352 -9.078 8.469 1 98.12 200 TYR B C 1
ATOM 7415 O O . TYR B 1 200 ? 5.398 -9.641 7.371 1 98.12 200 TYR B O 1
ATOM 7423 N N . PHE B 1 201 ? 4.309 -8.336 8.852 1 97.69 201 PHE B N 1
ATOM 7424 C CA . PHE B 1 201 ? 3.232 -8.031 7.914 1 97.69 201 PHE B CA 1
ATOM 7425 C C . PHE B 1 201 ? 3.615 -6.863 7.012 1 97.69 201 PHE B C 1
ATOM 7427 O O . PHE B 1 201 ? 4.094 -5.832 7.488 1 97.69 201 PHE B O 1
ATOM 7434 N N . VAL B 1 202 ? 3.506 -7.062 5.727 1 97.44 202 VAL B N 1
ATOM 7435 C CA . VAL B 1 202 ? 3.855 -6.059 4.727 1 97.44 202 VAL B CA 1
ATOM 7436 C C . VAL B 1 202 ? 2.609 -5.656 3.941 1 97.44 202 VAL B C 1
ATOM 7438 O O . VAL B 1 202 ? 1.869 -6.512 3.453 1 97.44 202 VAL B O 1
ATOM 7441 N N . LEU B 1 203 ? 2.381 -4.344 3.721 1 96.69 203 LEU B N 1
ATOM 7442 C CA . LEU B 1 203 ? 1.139 -3.85 3.137 1 96.69 203 LEU B CA 1
ATOM 7443 C C . LEU B 1 203 ? 1.38 -3.289 1.739 1 96.69 203 LEU B C 1
ATOM 7445 O O . LEU B 1 203 ? 0.563 -2.521 1.226 1 96.69 203 LEU B O 1
ATOM 7449 N N . THR B 1 204 ? 2.471 -3.623 1.131 1 95.25 204 THR B N 1
ATOM 7450 C CA . THR B 1 204 ? 2.797 -3.146 -0.209 1 95.25 204 THR B CA 1
ATOM 7451 C C . THR B 1 204 ? 3.02 -4.32 -1.16 1 95.25 204 THR B C 1
ATOM 7453 O O . THR B 1 204 ? 3.754 -4.195 -2.143 1 95.25 204 THR B O 1
ATOM 7456 N N . GLY B 1 205 ? 2.445 -5.504 -0.82 1 95.81 205 GLY B N 1
ATOM 7457 C CA . GLY B 1 205 ? 2.59 -6.691 -1.643 1 95.81 205 GLY B CA 1
ATOM 7458 C C . GLY B 1 205 ? 3.941 -7.363 -1.49 1 95.81 205 GLY B C 1
ATOM 7459 O O . GLY B 1 205 ? 4.82 -6.852 -0.792 1 95.81 205 GLY B O 1
ATOM 7460 N N . THR B 1 206 ? 4.066 -8.492 -2.123 1 97.06 206 THR B N 1
ATOM 7461 C CA . THR B 1 206 ? 5.344 -9.195 -2.059 1 97.06 206 THR B CA 1
ATOM 7462 C C . THR B 1 206 ? 6.414 -8.445 -2.85 1 97.06 206 THR B C 1
ATOM 7464 O O . THR B 1 206 ? 7.605 -8.578 -2.566 1 97.06 206 THR B O 1
ATOM 7467 N N . SER B 1 207 ? 5.961 -7.602 -3.809 1 96 207 SER B N 1
ATOM 7468 C CA . SER B 1 207 ? 6.93 -6.715 -4.441 1 96 207 SER B CA 1
ATOM 7469 C C . SER B 1 207 ? 7.645 -5.848 -3.408 1 96 207 SER B C 1
ATOM 7471 O O . SER B 1 207 ? 8.852 -5.629 -3.504 1 96 207 SER B O 1
ATOM 7473 N N . GLY B 1 208 ? 6.863 -5.34 -2.447 1 96.44 208 GLY B N 1
ATOM 7474 C CA . GLY B 1 208 ? 7.465 -4.602 -1.347 1 96.44 208 GLY B CA 1
ATOM 7475 C C . GLY B 1 208 ? 8.266 -5.48 -0.403 1 96.44 208 GLY B C 1
ATOM 7476 O O . GLY B 1 208 ? 9.359 -5.109 0.021 1 96.44 208 GLY B O 1
ATOM 7477 N N . ALA B 1 209 ? 7.758 -6.645 -0.076 1 98 209 ALA B N 1
ATOM 7478 C CA . ALA B 1 209 ? 8.438 -7.574 0.826 1 98 209 ALA B CA 1
ATOM 7479 C C . ALA B 1 209 ? 9.805 -7.961 0.287 1 98 209 ALA B C 1
ATOM 7481 O O . ALA B 1 209 ? 10.781 -8.047 1.044 1 98 209 ALA B O 1
ATOM 7482 N N . ASN B 1 210 ? 9.836 -8.227 -1.026 1 98.38 210 ASN B N 1
ATOM 7483 C CA . ASN B 1 210 ? 11.094 -8.609 -1.65 1 98.38 210 ASN B CA 1
ATOM 7484 C C . ASN B 1 210 ? 12.141 -7.508 -1.508 1 98.38 210 ASN B C 1
ATOM 7486 O O . ASN B 1 210 ? 13.312 -7.785 -1.228 1 98.38 210 ASN B O 1
ATOM 7490 N N . LYS B 1 211 ? 11.758 -6.293 -1.661 1 97.56 211 LYS B N 1
ATOM 7491 C CA . LYS B 1 211 ? 12.688 -5.176 -1.516 1 97.56 211 LYS B CA 1
ATOM 7492 C C . LYS B 1 211 ? 13.156 -5.035 -0.069 1 97.56 211 LYS B C 1
ATOM 7494 O O . LYS B 1 211 ? 14.336 -4.77 0.187 1 97.56 211 LYS B O 1
ATOM 7499 N N . VAL B 1 212 ? 12.234 -5.223 0.907 1 98 212 VAL B N 1
ATOM 7500 C CA . VAL B 1 212 ? 12.578 -5.145 2.322 1 98 212 VAL B CA 1
ATOM 7501 C C . VAL B 1 212 ? 13.688 -6.141 2.639 1 98 212 VAL B C 1
ATOM 7503 O O . VAL B 1 212 ? 14.711 -5.773 3.232 1 98 212 VAL B O 1
ATOM 7506 N N . VAL B 1 213 ? 13.508 -7.363 2.207 1 98.75 213 VAL B N 1
ATOM 7507 C CA . VAL B 1 213 ? 14.43 -8.445 2.545 1 98.75 213 VAL B CA 1
ATOM 7508 C C . VAL B 1 213 ? 15.773 -8.211 1.865 1 98.75 213 VAL B C 1
ATOM 7510 O O . VAL B 1 213 ? 16.828 -8.297 2.508 1 98.75 213 VAL B O 1
ATOM 7513 N N . LEU B 1 214 ? 15.719 -7.883 0.6 1 98.75 214 LEU B N 1
ATOM 7514 C CA . LEU B 1 214 ? 16.938 -7.805 -0.185 1 98.75 214 LEU B CA 1
ATOM 7515 C C . LEU B 1 214 ? 17.75 -6.566 0.187 1 98.75 214 LEU B C 1
ATOM 7517 O O . LEU B 1 214 ? 18.984 -6.602 0.201 1 98.75 214 LEU B O 1
ATOM 7521 N N . ASP B 1 215 ? 17.062 -5.457 0.572 1 97.75 215 ASP B N 1
ATOM 7522 C CA . ASP B 1 215 ? 17.734 -4.246 1.029 1 97.75 215 ASP B CA 1
ATOM 7523 C C . ASP B 1 215 ? 18.375 -4.461 2.398 1 97.75 215 ASP B C 1
ATOM 7525 O O . ASP B 1 215 ? 19.328 -3.76 2.762 1 97.75 215 ASP B O 1
ATOM 7529 N N . ALA B 1 216 ? 17.891 -5.391 3.141 1 98.31 216 ALA B N 1
ATOM 7530 C CA . ALA B 1 216 ? 18.438 -5.676 4.465 1 98.31 216 ALA B CA 1
ATOM 7531 C C . ALA B 1 216 ? 19.641 -6.598 4.371 1 98.31 216 ALA B C 1
ATOM 7533 O O . ALA B 1 216 ? 20.5 -6.59 5.254 1 98.31 216 ALA B O 1
ATOM 7534 N N . LEU B 1 217 ? 19.766 -7.371 3.25 1 98.62 217 LEU B N 1
ATOM 7535 C CA . LEU B 1 217 ? 20.766 -8.438 3.174 1 98.62 217 LEU B CA 1
ATOM 7536 C C . LEU B 1 217 ? 21.922 -8.039 2.262 1 98.62 217 LEU B C 1
ATOM 7538 O O . LEU B 1 217 ? 23.031 -8.555 2.402 1 98.62 217 LEU B O 1
ATOM 7542 N N . LEU B 1 218 ? 21.641 -7.113 1.277 1 98.62 218 LEU B N 1
ATOM 7543 C CA . LEU B 1 218 ? 22.594 -6.992 0.182 1 98.62 218 LEU B CA 1
ATOM 7544 C C . LEU B 1 218 ? 23.156 -5.574 0.106 1 98.62 218 LEU B C 1
ATOM 7546 O O . LEU B 1 218 ? 22.438 -4.605 0.393 1 98.62 218 LEU B O 1
ATOM 7550 N N . ALA B 1 219 ? 24.328 -5.426 -0.251 1 97.88 219 ALA B N 1
ATOM 7551 C CA . ALA B 1 219 ? 25.062 -4.207 -0.583 1 97.88 219 ALA B CA 1
ATOM 7552 C C . ALA B 1 219 ? 25.953 -4.414 -1.807 1 97.88 219 ALA B C 1
ATOM 7554 O O . ALA B 1 219 ? 26.141 -5.547 -2.254 1 97.88 219 ALA B O 1
ATOM 7555 N N . PRO B 1 220 ? 26.469 -3.346 -2.426 1 97.44 220 PRO B N 1
ATOM 7556 C CA . PRO B 1 220 ? 27.328 -3.506 -3.6 1 97.44 220 PRO B CA 1
ATOM 7557 C C . PRO B 1 220 ? 28.516 -4.453 -3.348 1 97.44 220 PRO B C 1
ATOM 7559 O O . PRO B 1 220 ? 29.156 -4.375 -2.297 1 97.44 220 PRO B O 1
ATOM 7562 N N . GLY B 1 221 ? 28.703 -5.371 -4.289 1 96.81 221 GLY B N 1
ATOM 7563 C CA . GLY B 1 221 ? 29.797 -6.328 -4.152 1 96.81 221 GLY B CA 1
ATOM 7564 C C . GLY B 1 221 ? 29.328 -7.699 -3.695 1 96.81 221 GLY B C 1
ATOM 7565 O O . GLY B 1 221 ? 30 -8.703 -3.932 1 96.81 221 GLY B O 1
ATOM 7566 N N . ASP B 1 222 ? 28.219 -7.824 -3.045 1 98.31 222 ASP B N 1
ATOM 7567 C CA . ASP B 1 222 ? 27.672 -9.109 -2.605 1 98.31 222 ASP B CA 1
ATOM 7568 C C . ASP B 1 222 ? 27.234 -9.953 -3.797 1 98.31 222 ASP B C 1
ATOM 7570 O O . ASP B 1 222 ? 26.688 -9.43 -4.77 1 98.31 222 ASP B O 1
ATOM 7574 N N . ILE B 1 223 ? 27.531 -11.266 -3.729 1 98.62 223 ILE B N 1
ATOM 7575 C CA . ILE B 1 223 ? 27.062 -12.203 -4.754 1 98.62 223 ILE B CA 1
ATOM 7576 C C . ILE B 1 223 ? 25.656 -12.664 -4.43 1 98.62 223 ILE B C 1
ATOM 7578 O O . ILE B 1 223 ? 25.375 -13.125 -3.314 1 98.62 223 ILE B O 1
ATOM 7582 N N . VAL B 1 224 ? 24.75 -12.508 -5.316 1 98.75 224 VAL B N 1
ATOM 7583 C CA . VAL B 1 224 ? 23.406 -13.07 -5.219 1 98.75 224 VAL B CA 1
ATOM 7584 C C . VAL B 1 224 ? 23.203 -14.141 -6.285 1 98.75 224 VAL B C 1
ATOM 7586 O O . VAL B 1 224 ? 23.391 -13.883 -7.477 1 98.75 224 VAL B O 1
ATOM 7589 N N . LEU B 1 225 ? 23.016 -15.391 -5.895 1 98.62 225 LEU B N 1
ATOM 7590 C CA . LEU B 1 225 ? 22.594 -16.438 -6.816 1 98.62 225 LEU B CA 1
ATOM 7591 C C . LEU B 1 225 ? 21.156 -16.203 -7.266 1 98.62 225 LEU B C 1
ATOM 7593 O O . LEU B 1 225 ? 20.219 -16.297 -6.457 1 98.62 225 LEU B O 1
ATOM 7597 N N . TYR B 1 226 ? 20.938 -15.898 -8.477 1 98.19 226 TYR B N 1
ATOM 7598 C CA . TYR B 1 226 ? 19.703 -15.32 -9 1 98.19 226 TYR B CA 1
ATOM 7599 C C . TYR B 1 226 ? 19.031 -16.266 -10 1 98.19 226 TYR B C 1
ATOM 7601 O O . TYR B 1 226 ? 19.547 -16.484 -11.094 1 98.19 226 TYR B O 1
ATOM 7609 N N . GLU B 1 227 ? 17.891 -16.812 -9.594 1 97.69 227 GLU B N 1
ATOM 7610 C CA . GLU B 1 227 ? 17.078 -17.547 -10.555 1 97.69 227 GLU B CA 1
ATOM 7611 C C . GLU B 1 227 ? 16.609 -16.641 -11.695 1 97.69 227 GLU B C 1
ATOM 7613 O O . GLU B 1 227 ? 15.977 -15.617 -11.453 1 97.69 227 GLU B O 1
ATOM 7618 N N . ARG B 1 228 ? 16.891 -17 -12.852 1 96.88 228 ARG B N 1
ATOM 7619 C CA . ARG B 1 228 ? 16.641 -16.094 -13.977 1 96.88 228 ARG B CA 1
ATOM 7620 C C . ARG B 1 228 ? 15.141 -15.852 -14.148 1 96.88 228 ARG B C 1
ATOM 7622 O O . ARG B 1 228 ? 14.734 -14.859 -14.75 1 96.88 228 ARG B O 1
ATOM 7629 N N . ASN B 1 229 ? 14.281 -16.719 -13.5 1 94.88 229 ASN B N 1
ATOM 7630 C CA . ASN B 1 229 ? 12.828 -16.578 -13.539 1 94.88 229 ASN B CA 1
ATOM 7631 C C . ASN B 1 229 ? 12.32 -15.656 -12.445 1 94.88 229 ASN B C 1
ATOM 7633 O O . ASN B 1 229 ? 11.117 -15.445 -12.32 1 94.88 229 ASN B O 1
ATOM 7637 N N . ASN B 1 230 ? 13.195 -15.094 -11.727 1 97.19 230 ASN B N 1
ATOM 7638 C CA . ASN B 1 230 ? 12.719 -14.273 -10.625 1 97.19 230 ASN B CA 1
ATOM 7639 C C . ASN B 1 230 ? 11.883 -13.094 -11.117 1 97.19 230 ASN B C 1
ATOM 7641 O O . ASN B 1 230 ? 12.164 -12.523 -12.172 1 97.19 230 ASN B O 1
ATOM 7645 N N . HIS B 1 231 ? 10.891 -12.781 -10.344 1 96.5 231 HIS B N 1
ATOM 7646 C CA . HIS B 1 231 ? 10.023 -11.633 -10.586 1 96.5 231 HIS B CA 1
ATOM 7647 C C . HIS B 1 231 ? 10.828 -10.336 -10.625 1 96.5 231 HIS B C 1
ATOM 7649 O O . HIS B 1 231 ? 11.859 -10.219 -9.969 1 96.5 231 HIS B O 1
ATOM 7655 N N . LYS B 1 232 ? 10.414 -9.391 -11.344 1 96.19 232 LYS B N 1
ATOM 7656 C CA . LYS B 1 232 ? 11.109 -8.117 -11.531 1 96.19 232 LYS B CA 1
ATOM 7657 C C . LYS B 1 232 ? 11.344 -7.414 -10.203 1 96.19 232 LYS B C 1
ATOM 7659 O O . LYS B 1 232 ? 12.297 -6.637 -10.062 1 96.19 232 LYS B O 1
ATOM 7664 N N . SER B 1 233 ? 10.492 -7.641 -9.203 1 96.69 233 SER B N 1
ATOM 7665 C CA . SER B 1 233 ? 10.688 -7.004 -7.902 1 96.69 233 SER B CA 1
ATOM 7666 C C . SER B 1 233 ? 11.977 -7.473 -7.242 1 96.69 233 SER B C 1
ATOM 7668 O O . SER B 1 233 ? 12.586 -6.738 -6.461 1 96.69 233 SER B O 1
ATOM 7670 N N . ILE B 1 234 ? 12.406 -8.695 -7.543 1 98.12 234 ILE B N 1
ATOM 7671 C CA . ILE B 1 234 ? 13.688 -9.18 -7.051 1 98.12 234 ILE B CA 1
ATOM 7672 C C . ILE B 1 234 ? 14.82 -8.422 -7.734 1 98.12 234 ILE B C 1
ATOM 7674 O O . ILE B 1 234 ? 15.812 -8.062 -7.094 1 98.12 234 ILE B O 1
ATOM 7678 N N . SER B 1 235 ? 14.625 -8.195 -9.055 1 97.31 235 SER B N 1
ATOM 7679 C CA . SER B 1 235 ? 15.594 -7.387 -9.789 1 97.31 235 SER B CA 1
ATOM 7680 C C . SER B 1 235 ? 15.68 -5.977 -9.211 1 97.31 235 SER B C 1
ATOM 7682 O O . SER B 1 235 ? 16.781 -5.461 -8.992 1 97.31 235 SER B O 1
ATOM 7684 N N . TYR B 1 236 ? 14.562 -5.391 -8.938 1 96.94 236 TYR B N 1
ATOM 7685 C CA . TYR B 1 236 ? 14.523 -4.047 -8.367 1 96.94 236 TYR B CA 1
ATOM 7686 C C . TYR B 1 236 ? 15.242 -3.994 -7.027 1 96.94 236 TYR B C 1
ATOM 7688 O O . TYR B 1 236 ? 16.078 -3.119 -6.801 1 96.94 236 TYR B O 1
ATOM 7696 N N . GLY B 1 237 ? 14.953 -4.918 -6.152 1 97.44 237 GLY B N 1
ATOM 7697 C CA . GLY B 1 237 ? 15.516 -4.91 -4.812 1 97.44 237 GLY B CA 1
ATOM 7698 C C . GLY B 1 237 ? 16.984 -5.289 -4.777 1 97.44 237 GLY B C 1
ATOM 7699 O O . GLY B 1 237 ? 17.812 -4.547 -4.238 1 97.44 237 GLY B O 1
ATOM 7700 N N . ALA B 1 238 ? 17.391 -6.371 -5.418 1 98.44 238 ALA B N 1
ATOM 7701 C CA . ALA B 1 238 ? 18.719 -6.953 -5.293 1 98.44 238 ALA B CA 1
ATOM 7702 C C . ALA B 1 238 ? 19.719 -6.223 -6.184 1 98.44 238 ALA B C 1
ATOM 7704 O O . ALA B 1 238 ? 20.859 -5.996 -5.785 1 98.44 238 ALA B O 1
ATOM 7705 N N . LEU B 1 239 ? 19.25 -5.867 -7.406 1 98.25 239 LEU B N 1
ATOM 7706 C CA . LEU B 1 239 ? 20.234 -5.461 -8.406 1 98.25 239 LEU B CA 1
ATOM 7707 C C . LEU B 1 239 ? 20.234 -3.945 -8.57 1 98.25 239 LEU B C 1
ATOM 7709 O O . LEU B 1 239 ? 21.297 -3.338 -8.734 1 98.25 239 LEU B O 1
ATOM 7713 N N . ILE B 1 240 ? 19.062 -3.344 -8.508 1 97.25 240 ILE B N 1
ATOM 7714 C CA . ILE B 1 240 ? 18.984 -1.907 -8.75 1 97.25 240 ILE B CA 1
ATOM 7715 C C . ILE B 1 240 ? 19.156 -1.155 -7.43 1 97.25 240 ILE B C 1
ATOM 7717 O O . ILE B 1 240 ? 20.031 -0.301 -7.305 1 97.25 240 ILE B O 1
ATOM 7721 N N . GLN B 1 241 ? 18.391 -1.454 -6.406 1 96.81 241 GLN B N 1
ATOM 7722 C CA . GLN B 1 241 ? 18.438 -0.724 -5.141 1 96.81 241 GLN B CA 1
ATOM 7723 C C . GLN B 1 241 ? 19.688 -1.096 -4.336 1 96.81 241 GLN B C 1
ATOM 7725 O O . GLN B 1 241 ? 20.469 -0.224 -3.963 1 96.81 241 GLN B O 1
ATOM 7730 N N . ALA B 1 242 ? 19.891 -2.424 -4.133 1 97.62 242 ALA B N 1
ATOM 7731 C CA . ALA B 1 242 ? 21 -2.871 -3.293 1 97.62 242 ALA B CA 1
ATOM 7732 C C . ALA B 1 242 ? 22.328 -2.832 -4.059 1 97.62 242 ALA B C 1
ATOM 7734 O O . ALA B 1 242 ? 23.391 -2.691 -3.459 1 97.62 242 ALA B O 1
ATOM 7735 N N . GLY B 1 243 ? 22.281 -3.072 -5.438 1 97.88 243 GLY B N 1
ATOM 7736 C CA . GLY B 1 243 ? 23.469 -3.014 -6.27 1 97.88 243 GLY B CA 1
ATOM 7737 C C . GLY B 1 243 ? 24.312 -4.27 -6.188 1 97.88 243 GLY B C 1
ATOM 7738 O O . GLY B 1 243 ? 25.531 -4.227 -6.426 1 97.88 243 GLY B O 1
ATOM 7739 N N . ALA B 1 244 ? 23.734 -5.402 -5.848 1 98.44 244 ALA B N 1
ATOM 7740 C CA . ALA B 1 244 ? 24.469 -6.656 -5.719 1 98.44 244 ALA B CA 1
ATOM 7741 C C . ALA B 1 244 ? 24.875 -7.195 -7.09 1 98.44 244 ALA B C 1
ATOM 7743 O O . ALA B 1 244 ? 24.453 -6.676 -8.117 1 98.44 244 ALA B O 1
ATOM 7744 N N . VAL B 1 245 ? 25.766 -8.219 -7.102 1 98.12 245 VAL B N 1
ATOM 7745 C CA . VAL B 1 245 ? 26.281 -8.844 -8.312 1 98.12 245 VAL B CA 1
ATOM 7746 C C . VAL B 1 245 ? 25.531 -10.148 -8.578 1 98.12 245 VAL B C 1
ATOM 7748 O O . VAL B 1 245 ? 25.688 -11.125 -7.844 1 98.12 245 VAL B O 1
ATOM 7751 N N . PRO B 1 246 ? 24.781 -10.203 -9.641 1 97.94 246 PRO B N 1
ATOM 7752 C CA . PRO B 1 246 ? 23.984 -11.406 -9.898 1 97.94 246 PRO B CA 1
ATOM 7753 C C . PRO B 1 246 ? 24.781 -12.516 -10.555 1 97.94 246 PRO B C 1
ATOM 7755 O O . PRO B 1 246 ? 25.625 -12.25 -11.422 1 97.94 246 PRO B O 1
ATOM 7758 N N . VAL B 1 247 ? 24.625 -13.672 -10.141 1 98.06 247 VAL B N 1
ATOM 7759 C CA . VAL B 1 247 ? 24.953 -14.914 -10.828 1 98.06 247 VAL B CA 1
ATOM 7760 C C . VAL B 1 247 ? 23.688 -15.648 -11.234 1 98.06 247 VAL B C 1
ATOM 7762 O O . VAL B 1 247 ? 23.016 -16.25 -10.391 1 98.06 247 VAL B O 1
ATOM 7765 N N . TYR B 1 248 ? 23.406 -15.648 -12.555 1 97.62 248 TYR B N 1
ATOM 7766 C CA . TYR B 1 248 ? 22.109 -16.125 -13.055 1 97.62 248 TYR B CA 1
ATOM 7767 C C . TYR B 1 248 ? 22.125 -17.641 -13.211 1 97.62 248 TYR B C 1
ATOM 7769 O O . TYR B 1 248 ? 23.078 -18.219 -13.742 1 97.62 248 TYR B O 1
ATOM 7777 N N . LEU B 1 249 ? 21.094 -18.203 -12.758 1 97.94 249 LEU B N 1
ATOM 7778 C CA . LEU B 1 249 ? 20.859 -19.641 -12.953 1 97.94 249 LEU B CA 1
ATOM 7779 C C . LEU B 1 249 ? 19.859 -19.875 -14.07 1 97.94 249 LEU B C 1
ATOM 7781 O O . LEU B 1 249 ? 18.812 -19.234 -14.117 1 97.94 249 LEU B O 1
ATOM 7785 N N . GLU B 1 250 ? 20.141 -20.875 -14.891 1 97.19 250 GLU B N 1
ATOM 7786 C CA . GLU B 1 250 ? 19.266 -21.219 -16 1 97.19 250 GLU B CA 1
ATOM 7787 C C . GLU B 1 250 ? 17.953 -21.812 -15.5 1 97.19 250 GLU B C 1
ATOM 7789 O O . GLU B 1 250 ? 17.922 -22.484 -14.461 1 97.19 250 GLU B O 1
ATOM 7794 N N . THR B 1 251 ? 16.984 -21.562 -16.266 1 97.75 251 THR B N 1
ATOM 7795 C CA . THR B 1 251 ? 15.68 -22.125 -15.938 1 97.75 251 THR B CA 1
ATOM 7796 C C . THR B 1 251 ? 15.016 -22.719 -17.172 1 97.75 251 THR B C 1
ATOM 7798 O O . THR B 1 251 ? 15.375 -22.375 -18.312 1 97.75 251 THR B O 1
ATOM 7801 N N . ALA B 1 252 ? 14.102 -23.578 -16.953 1 97 252 ALA B N 1
ATOM 7802 C CA . ALA B 1 252 ? 13.461 -24.328 -18.031 1 97 252 ALA B CA 1
ATOM 7803 C C . ALA B 1 252 ? 12.188 -23.625 -18.516 1 97 252 ALA B C 1
ATOM 7805 O O . ALA B 1 252 ? 11.555 -22.891 -17.734 1 97 252 ALA B O 1
ATOM 7806 N N . ARG B 1 253 ? 11.938 -23.781 -19.797 1 96.12 253 ARG B N 1
ATOM 7807 C CA . ARG B 1 253 ? 10.656 -23.516 -20.453 1 96.12 253 ARG B CA 1
ATOM 7808 C C . ARG B 1 253 ? 10.203 -24.703 -21.297 1 96.12 253 ARG B C 1
ATOM 7810 O O . ARG B 1 253 ? 11.023 -25.359 -21.922 1 96.12 253 ARG B O 1
ATOM 7817 N N . ASN B 1 254 ? 8.945 -25.031 -21.219 1 95.94 254 ASN B N 1
ATOM 7818 C CA . ASN B 1 254 ? 8.5 -26.094 -22.094 1 95.94 254 ASN B CA 1
ATOM 7819 C C . ASN B 1 254 ? 7.82 -25.547 -23.344 1 95.94 254 ASN B C 1
ATOM 7821 O O . ASN B 1 254 ? 7.625 -24.344 -23.469 1 95.94 254 ASN B O 1
ATOM 7825 N N . PRO B 1 255 ? 7.504 -26.359 -24.297 1 95.88 255 PRO B N 1
ATOM 7826 C CA . PRO B 1 255 ? 7.023 -25.859 -25.594 1 95.88 255 PRO B CA 1
ATOM 7827 C C . PRO B 1 255 ? 5.637 -25.234 -25.5 1 95.88 255 PRO B C 1
ATOM 7829 O O . PRO B 1 255 ? 5.215 -24.531 -26.422 1 95.88 255 PRO B O 1
ATOM 7832 N N . PHE B 1 256 ? 4.867 -25.469 -24.438 1 96.19 256 PHE B N 1
ATOM 7833 C CA . PHE B 1 256 ? 3.539 -24.891 -24.281 1 96.19 256 PHE B CA 1
ATOM 7834 C C . PHE B 1 256 ? 3.637 -23.438 -23.844 1 96.19 256 PHE B C 1
ATOM 7836 O O . PHE B 1 256 ? 2.656 -22.688 -23.922 1 96.19 256 PHE B O 1
ATOM 7843 N N . GLY B 1 257 ? 4.844 -23.047 -23.359 1 94.62 257 GLY B N 1
ATOM 7844 C CA . GLY B 1 257 ? 5.055 -21.703 -22.844 1 94.62 257 GLY B CA 1
ATOM 7845 C C . GLY B 1 257 ? 5.07 -21.641 -21.328 1 94.62 257 GLY B C 1
ATOM 7846 O O . GLY B 1 257 ? 5.172 -20.562 -20.75 1 94.62 257 GLY B O 1
ATOM 7847 N N . SER B 1 258 ? 5.07 -22.781 -20.672 1 95.62 258 SER B N 1
ATOM 7848 C CA . SER B 1 258 ? 5.027 -22.812 -19.203 1 95.62 258 SER B CA 1
ATOM 7849 C C . SER B 1 258 ? 6.41 -22.578 -18.609 1 95.62 258 SER B C 1
ATOM 7851 O O . SER B 1 258 ? 7.414 -23.062 -19.141 1 95.62 258 SER B O 1
ATOM 7853 N N . ILE B 1 259 ? 6.402 -21.906 -17.5 1 96.81 259 ILE B N 1
ATOM 7854 C CA . ILE B 1 259 ? 7.633 -21.625 -16.781 1 96.81 259 ILE B CA 1
ATOM 7855 C C . ILE B 1 259 ? 8.016 -22.828 -15.922 1 96.81 259 ILE B C 1
ATOM 7857 O O . ILE B 1 259 ? 7.184 -23.375 -15.195 1 96.81 259 ILE B O 1
ATOM 7861 N N . GLY B 1 260 ? 9.25 -23.297 -16.062 1 96.88 260 GLY B N 1
ATOM 7862 C CA . GLY B 1 260 ? 9.789 -24.375 -15.242 1 96.88 260 GLY B CA 1
ATOM 7863 C C . GLY B 1 260 ? 10.758 -23.875 -14.18 1 96.88 260 GLY B C 1
ATOM 7864 O O . GLY B 1 260 ? 10.734 -22.703 -13.805 1 96.88 260 GLY B O 1
ATOM 7865 N N . GLY B 1 261 ? 11.477 -24.797 -13.633 1 97.31 261 GLY B N 1
ATOM 7866 C CA . GLY B 1 261 ? 12.406 -24.453 -12.562 1 97.31 261 GLY B CA 1
ATOM 7867 C C . GLY B 1 261 ? 13.844 -24.375 -13.031 1 97.31 261 GLY B C 1
ATOM 7868 O O . GLY B 1 261 ? 14.117 -24.406 -14.227 1 97.31 261 GLY B O 1
ATOM 7869 N N . ILE B 1 262 ? 14.758 -24.203 -12.125 1 98.31 262 ILE B N 1
ATOM 7870 C CA . ILE B 1 262 ? 16.203 -24.156 -12.359 1 98.31 262 ILE B CA 1
ATOM 7871 C C . ILE B 1 262 ? 16.688 -25.516 -12.852 1 98.31 262 ILE B C 1
ATOM 7873 O O . ILE B 1 262 ? 16.25 -26.562 -12.352 1 98.31 262 ILE B O 1
ATOM 7877 N N . LEU B 1 263 ? 17.562 -25.578 -13.789 1 98.19 263 LEU B N 1
ATOM 7878 C CA . LEU B 1 263 ? 18.109 -26.844 -14.297 1 98.19 263 LEU B CA 1
ATOM 7879 C C . LEU B 1 263 ? 18.938 -27.547 -13.227 1 98.19 263 LEU B C 1
ATOM 7881 O O . LEU B 1 263 ? 19.641 -26.906 -12.453 1 98.19 263 LEU B O 1
ATOM 7885 N N . GLU B 1 264 ? 18.906 -28.812 -13.234 1 98.06 264 GLU B N 1
ATOM 7886 C CA . GLU B 1 264 ? 19.531 -29.641 -12.211 1 98.06 264 GLU B CA 1
ATOM 7887 C C . GLU B 1 264 ? 21.016 -29.328 -12.086 1 98.06 264 GLU B C 1
ATOM 7889 O O . GLU B 1 264 ? 21.562 -29.281 -10.977 1 98.06 264 GLU B O 1
ATOM 7894 N N . HIS B 1 265 ? 21.734 -29.156 -13.188 1 97.81 265 HIS B N 1
ATOM 7895 C CA . HIS B 1 265 ? 23.172 -28.969 -13.156 1 97.81 265 HIS B CA 1
ATOM 7896 C C . HIS B 1 265 ? 23.531 -27.656 -12.469 1 97.81 265 HIS B C 1
ATOM 7898 O O . HIS B 1 265 ? 24.656 -27.5 -11.984 1 97.81 265 HIS B O 1
ATOM 7904 N N . CYS B 1 266 ? 22.609 -26.719 -12.391 1 98.12 266 CYS B N 1
ATOM 7905 C CA . CYS B 1 266 ? 22.859 -25.422 -11.766 1 98.12 266 CYS B CA 1
ATOM 7906 C C . CYS B 1 266 ? 22.969 -25.562 -10.25 1 98.12 266 CYS B C 1
ATOM 7908 O O . CYS B 1 266 ? 23.438 -24.656 -9.57 1 98.12 266 CYS B O 1
ATOM 7910 N N . PHE B 1 267 ? 22.578 -26.703 -9.68 1 98 267 PHE B N 1
ATOM 7911 C CA . PHE B 1 267 ? 22.641 -26.922 -8.242 1 98 267 PHE B CA 1
ATOM 7912 C C . PHE B 1 267 ? 23.938 -27.641 -7.871 1 98 267 PHE B C 1
ATOM 7914 O O . PHE B 1 267 ? 24.156 -27.953 -6.699 1 98 267 PHE B O 1
ATOM 7921 N N . ASN B 1 268 ? 24.781 -27.891 -8.852 1 97.94 268 ASN B N 1
ATOM 7922 C CA . ASN B 1 268 ? 26.094 -28.484 -8.609 1 97.94 268 ASN B CA 1
ATOM 7923 C C . ASN B 1 268 ? 27.094 -27.438 -8.102 1 97.94 268 ASN B C 1
ATOM 7925 O O . ASN B 1 268 ? 27.281 -26.391 -8.727 1 97.94 268 ASN B O 1
ATOM 7929 N N . GLU B 1 269 ? 27.766 -27.719 -7.039 1 98.25 269 GLU B N 1
ATOM 7930 C CA . GLU B 1 269 ? 28.688 -26.766 -6.426 1 98.25 269 GLU B CA 1
ATOM 7931 C C . GLU B 1 269 ? 29.766 -26.344 -7.41 1 98.25 269 GLU B C 1
ATOM 7933 O O . GLU B 1 269 ? 30.109 -25.156 -7.488 1 98.25 269 GLU B O 1
ATOM 7938 N N . GLU B 1 270 ? 30.359 -27.297 -8.141 1 98.25 270 GLU B N 1
ATOM 7939 C CA . GLU B 1 270 ? 31.406 -26.969 -9.094 1 98.25 270 GLU B CA 1
ATOM 7940 C C . GLU B 1 270 ? 30.906 -25.969 -10.141 1 98.25 270 GLU B C 1
ATOM 7942 O O . GLU B 1 270 ? 31.625 -25.031 -10.5 1 98.25 270 GLU B O 1
ATOM 7947 N N . TYR B 1 271 ? 29.75 -26.203 -10.578 1 98.12 271 TYR B N 1
ATOM 7948 C CA . TYR B 1 271 ? 29.156 -25.297 -11.562 1 98.12 271 TYR B CA 1
ATOM 7949 C C . TYR B 1 271 ? 28.953 -23.906 -10.969 1 98.12 271 TYR B C 1
ATOM 7951 O O . TYR B 1 271 ? 29.281 -22.906 -11.602 1 98.12 271 TYR B O 1
ATOM 7959 N N . ILE B 1 272 ? 28.422 -23.859 -9.766 1 98.56 272 ILE B N 1
ATOM 7960 C CA . ILE B 1 272 ? 28.125 -22.594 -9.102 1 98.56 272 ILE B CA 1
ATOM 7961 C C . ILE B 1 272 ? 29.422 -21.797 -8.906 1 98.56 272 ILE B C 1
ATOM 7963 O O . ILE B 1 272 ? 29.469 -20.609 -9.211 1 98.56 272 ILE B O 1
ATOM 7967 N N . ARG B 1 273 ? 30.438 -22.422 -8.43 1 98.44 273 ARG B N 1
ATOM 7968 C CA . ARG B 1 273 ? 31.719 -21.766 -8.227 1 98.44 273 ARG B CA 1
ATOM 7969 C C . ARG B 1 273 ? 32.312 -21.281 -9.547 1 98.44 273 ARG B C 1
ATOM 7971 O O . ARG B 1 273 ? 32.938 -20.219 -9.609 1 98.44 273 ARG B O 1
ATOM 7978 N N . MET B 1 274 ? 32.125 -22.062 -10.602 1 98.12 274 MET B N 1
ATOM 7979 C CA . MET B 1 274 ? 32.625 -21.672 -11.922 1 98.12 274 MET B CA 1
ATOM 7980 C C . MET B 1 274 ? 31.938 -20.391 -12.398 1 98.12 274 MET B C 1
ATOM 7982 O O . MET B 1 274 ? 32.625 -19.484 -12.875 1 98.12 274 MET B O 1
ATOM 7986 N N . VAL B 1 275 ? 30.641 -20.328 -12.25 1 97.5 275 VAL B N 1
ATOM 7987 C CA . VAL B 1 275 ? 29.922 -19.172 -12.742 1 97.5 275 VAL B CA 1
ATOM 7988 C C . VAL B 1 275 ? 30.219 -17.969 -11.844 1 97.5 275 VAL B C 1
ATOM 7990 O O . VAL B 1 275 ? 30.234 -16.828 -12.32 1 97.5 275 VAL B O 1
ATOM 7993 N N . ILE B 1 276 ? 30.375 -18.156 -10.531 1 98.38 276 ILE B N 1
ATOM 7994 C CA . ILE B 1 276 ? 30.766 -17.062 -9.641 1 98.38 276 ILE B CA 1
ATOM 7995 C C . ILE B 1 276 ? 32.125 -16.531 -10.047 1 98.38 276 ILE B C 1
ATOM 7997 O O . ILE B 1 276 ? 32.375 -15.32 -10.023 1 98.38 276 ILE B O 1
ATOM 8001 N N . ALA B 1 277 ? 33.062 -17.375 -10.453 1 98.19 277 ALA B N 1
ATOM 8002 C CA . ALA B 1 277 ? 34.438 -17.016 -10.812 1 98.19 277 ALA B CA 1
ATOM 8003 C C . ALA B 1 277 ? 34.469 -16.094 -12.023 1 98.19 277 ALA B C 1
ATOM 8005 O O . ALA B 1 277 ? 35.375 -15.281 -12.18 1 98.19 277 ALA B O 1
ATOM 8006 N N . GLU B 1 278 ? 33.438 -16.234 -12.844 1 96.12 278 GLU B N 1
ATOM 8007 C CA . GLU B 1 278 ? 33.344 -15.352 -14 1 96.12 278 GLU B CA 1
ATOM 8008 C C . GLU B 1 278 ? 33.156 -13.898 -13.57 1 96.12 278 GLU B C 1
ATOM 8010 O O . GLU B 1 278 ? 33.469 -12.977 -14.328 1 96.12 278 GLU B O 1
ATOM 8015 N N . LYS B 1 279 ? 32.656 -13.734 -12.375 1 95.62 279 LYS B N 1
ATOM 8016 C CA . LYS B 1 279 ? 32.406 -12.391 -11.867 1 95.62 279 LYS B CA 1
ATOM 8017 C C . LYS B 1 279 ? 33.469 -11.992 -10.828 1 95.62 279 LYS B C 1
ATOM 8019 O O . LYS B 1 279 ? 33.875 -10.828 -10.773 1 95.62 279 LYS B O 1
ATOM 8024 N N . ASP B 1 280 ? 33.844 -12.977 -10.016 1 96.81 280 ASP B N 1
ATOM 8025 C CA . ASP B 1 280 ? 34.75 -12.742 -8.898 1 96.81 280 ASP B CA 1
ATOM 8026 C C . ASP B 1 280 ? 35.5 -14.016 -8.539 1 96.81 280 ASP B C 1
ATOM 8028 O O . ASP B 1 280 ? 35.031 -14.828 -7.746 1 96.81 280 ASP B O 1
ATOM 8032 N N . LYS B 1 281 ? 36.688 -14.133 -8.891 1 97.5 281 LYS B N 1
ATOM 8033 C CA . LYS B 1 281 ? 37.5 -15.336 -8.703 1 97.5 281 LYS B CA 1
ATOM 8034 C C . LYS B 1 281 ? 37.781 -15.578 -7.227 1 97.5 281 LYS B C 1
ATOM 8036 O O . LYS B 1 281 ? 37.844 -16.734 -6.781 1 97.5 281 LYS B O 1
ATOM 8041 N N . LYS B 1 282 ? 37.969 -14.492 -6.543 1 97.69 282 LYS B N 1
ATOM 8042 C CA . LYS B 1 282 ? 38.312 -14.617 -5.125 1 97.69 282 LYS B CA 1
ATOM 8043 C C . LYS B 1 282 ? 37.125 -15.156 -4.332 1 97.69 282 LYS B C 1
ATOM 8045 O O . LYS B 1 282 ? 37.25 -16.078 -3.531 1 97.69 282 LYS B O 1
ATOM 8050 N N . LYS B 1 283 ? 35.969 -14.648 -4.555 1 97.19 283 LYS B N 1
ATOM 8051 C CA . LYS B 1 283 ? 34.75 -15.07 -3.834 1 97.19 283 LYS B CA 1
ATOM 8052 C C . LYS B 1 283 ? 34.375 -16.5 -4.195 1 97.19 283 LYS B C 1
ATOM 8054 O O . LYS B 1 283 ? 33.844 -17.25 -3.363 1 97.19 283 LYS B O 1
ATOM 8059 N N . ALA B 1 284 ? 34.656 -16.891 -5.406 1 98.25 284 ALA B N 1
ATOM 8060 C CA . ALA B 1 284 ? 34.344 -18.234 -5.867 1 98.25 284 ALA B CA 1
ATOM 8061 C C . ALA B 1 284 ? 35 -19.297 -4.984 1 98.25 284 ALA B C 1
ATOM 8063 O O . ALA B 1 284 ? 34.469 -20.406 -4.848 1 98.25 284 ALA B O 1
ATOM 8064 N N . LYS B 1 285 ? 36.094 -18.938 -4.316 1 97.94 285 LYS B N 1
ATOM 8065 C CA . LYS B 1 285 ? 36.875 -19.891 -3.529 1 97.94 285 LYS B CA 1
ATOM 8066 C C . LYS B 1 285 ? 36.469 -19.812 -2.053 1 97.94 285 LYS B C 1
ATOM 8068 O O . LYS B 1 285 ? 36.875 -20.672 -1.263 1 97.94 285 LYS B O 1
ATOM 8073 N N . ALA B 1 286 ? 35.719 -18.844 -1.691 1 97.94 286 ALA B N 1
ATOM 8074 C CA . ALA B 1 286 ? 35.312 -18.688 -0.295 1 97.94 286 ALA B CA 1
ATOM 8075 C C . ALA B 1 286 ? 34.438 -19.844 0.16 1 97.94 286 ALA B C 1
ATOM 8077 O O . ALA B 1 286 ? 33.812 -20.516 -0.662 1 97.94 286 ALA B O 1
ATOM 8078 N N . LYS B 1 287 ? 34.438 -20.094 1.453 1 97.44 287 LYS B N 1
ATOM 8079 C CA . LYS B 1 287 ? 33.625 -21.156 2.016 1 97.44 287 LYS B CA 1
ATOM 8080 C C . LYS B 1 287 ? 32.125 -20.969 1.686 1 97.44 287 LYS B C 1
ATOM 8082 O O . LYS B 1 287 ? 31.438 -21.906 1.314 1 97.44 287 LYS B O 1
ATOM 8087 N N . ARG B 1 288 ? 31.688 -19.734 1.841 1 98.19 288 ARG B N 1
ATOM 8088 C CA . ARG B 1 288 ? 30.328 -19.328 1.503 1 98.19 288 ARG B CA 1
ATOM 8089 C C . ARG B 1 288 ? 30.328 -18.141 0.55 1 98.19 288 ARG B C 1
ATOM 8091 O O . ARG B 1 288 ? 30.125 -17 0.973 1 98.19 288 ARG B O 1
ATOM 8098 N N . PRO B 1 289 ? 30.438 -18.375 -0.699 1 98.44 289 PRO B N 1
ATOM 8099 C CA . PRO B 1 289 ? 30.609 -17.281 -1.663 1 98.44 289 PRO B CA 1
ATOM 8100 C C . PRO B 1 289 ? 29.312 -16.484 -1.894 1 98.44 289 PRO B C 1
ATOM 8102 O O . PRO B 1 289 ? 29.359 -15.367 -2.398 1 98.44 289 PRO B O 1
ATOM 8105 N N . VAL B 1 290 ? 28.156 -17.062 -1.487 1 98.81 290 VAL B N 1
ATOM 8106 C CA . VAL B 1 290 ? 26.859 -16.469 -1.833 1 98.81 290 VAL B CA 1
ATOM 8107 C C . VAL B 1 290 ? 26.25 -15.82 -0.598 1 98.81 290 VAL B C 1
ATOM 8109 O O . VAL B 1 290 ? 26 -16.5 0.41 1 98.81 290 VAL B O 1
ATOM 8112 N N . ARG B 1 291 ? 25.953 -14.508 -0.669 1 98.69 291 ARG B N 1
ATOM 8113 C CA . ARG B 1 291 ? 25.281 -13.844 0.443 1 98.69 291 ARG B CA 1
ATOM 8114 C C . ARG B 1 291 ? 23.828 -14.32 0.57 1 98.69 291 ARG B C 1
ATOM 8116 O O . ARG B 1 291 ? 23.359 -14.609 1.672 1 98.69 291 ARG B O 1
ATOM 8123 N N . VAL B 1 292 ? 23.172 -14.406 -0.583 1 98.88 292 VAL B N 1
ATOM 8124 C CA . VAL B 1 292 ? 21.812 -14.922 -0.577 1 98.88 292 VAL B CA 1
ATOM 8125 C C . VAL B 1 292 ? 21.484 -15.562 -1.928 1 98.88 292 VAL B C 1
ATOM 8127 O O . VAL B 1 292 ? 21.875 -15.039 -2.975 1 98.88 292 VAL B O 1
ATOM 8130 N N . ALA B 1 293 ? 20.938 -16.734 -1.946 1 98.88 293 ALA B N 1
ATOM 8131 C CA . ALA B 1 293 ? 20.297 -17.312 -3.127 1 98.88 293 ALA B CA 1
ATOM 8132 C C . ALA B 1 293 ? 18.812 -17 -3.164 1 98.88 293 ALA B C 1
ATOM 8134 O O . ALA B 1 293 ? 18.094 -17.234 -2.186 1 98.88 293 ALA B O 1
ATOM 8135 N N . VAL B 1 294 ? 18.344 -16.406 -4.215 1 98.75 294 VAL B N 1
ATOM 8136 C CA . VAL B 1 294 ? 16.922 -16.078 -4.352 1 98.75 294 VAL B CA 1
ATOM 8137 C C . VAL B 1 294 ? 16.25 -17.078 -5.289 1 98.75 294 VAL B C 1
ATOM 8139 O O . VAL B 1 294 ? 16.547 -17.125 -6.484 1 98.75 294 VAL B O 1
ATOM 8142 N N . ILE B 1 295 ? 15.344 -17.812 -4.727 1 98.06 295 ILE B N 1
ATOM 8143 C CA . ILE B 1 295 ? 14.672 -18.906 -5.43 1 98.06 295 ILE B CA 1
ATOM 8144 C C . ILE B 1 295 ? 13.164 -18.688 -5.383 1 98.06 295 ILE B C 1
ATOM 8146 O O . ILE B 1 295 ? 12.602 -18.391 -4.328 1 98.06 295 ILE B O 1
ATOM 8150 N N . GLN B 1 296 ? 12.555 -18.781 -6.488 1 96.62 296 GLN B N 1
ATOM 8151 C CA . GLN B 1 296 ? 11.094 -18.797 -6.508 1 96.62 296 GLN B CA 1
ATOM 8152 C C . GLN B 1 296 ? 10.555 -20.172 -6.102 1 96.62 296 GLN B C 1
ATOM 8154 O O . GLN B 1 296 ? 10.539 -21.094 -6.906 1 96.62 296 GLN B O 1
ATOM 8159 N N . LEU B 1 297 ? 10.016 -20.266 -4.961 1 96.81 297 LEU B N 1
ATOM 8160 C CA . LEU B 1 297 ? 9.602 -21.562 -4.434 1 96.81 297 LEU B CA 1
ATOM 8161 C C . LEU B 1 297 ? 8.516 -22.172 -5.309 1 96.81 297 LEU B C 1
ATOM 8163 O O . LEU B 1 297 ? 8.508 -23.391 -5.535 1 96.81 297 LEU B O 1
ATOM 8167 N N . GLY B 1 298 ? 7.578 -21.453 -5.688 1 96.38 298 GLY B N 1
ATOM 8168 C CA . GLY B 1 298 ? 6.535 -21.781 -6.645 1 96.38 298 GLY B CA 1
ATOM 8169 C C . GLY B 1 298 ? 6.367 -20.734 -7.73 1 96.38 298 GLY B C 1
ATOM 8170 O O . GLY B 1 298 ? 6.117 -19.562 -7.434 1 96.38 298 GLY B O 1
ATOM 8171 N N . ASN B 1 299 ? 6.559 -21.141 -8.898 1 93.81 299 ASN B N 1
ATOM 8172 C CA . ASN B 1 299 ? 6.48 -20.141 -9.961 1 93.81 299 ASN B CA 1
ATOM 8173 C C . ASN B 1 299 ? 5.043 -19.938 -10.438 1 93.81 299 ASN B C 1
ATOM 8175 O O . ASN B 1 299 ? 4.117 -20.547 -9.906 1 93.81 299 ASN B O 1
ATOM 8179 N N . TYR B 1 300 ? 4.883 -19.062 -11.312 1 91.62 300 TYR B N 1
ATOM 8180 C CA . TYR B 1 300 ? 3.568 -18.609 -11.758 1 91.62 300 TYR B CA 1
ATOM 8181 C C . TYR B 1 300 ? 2.748 -19.766 -12.305 1 91.62 300 TYR B C 1
ATOM 8183 O O . TYR B 1 300 ? 1.546 -19.859 -12.047 1 91.62 300 TYR B O 1
ATOM 8191 N N . ASP B 1 301 ? 3.375 -20.734 -12.969 1 95.31 301 ASP B N 1
ATOM 8192 C CA . ASP B 1 301 ? 2.652 -21.766 -13.695 1 95.31 301 ASP B CA 1
ATOM 8193 C C . ASP B 1 301 ? 2.533 -23.047 -12.867 1 95.31 301 ASP B C 1
ATOM 8195 O O . ASP B 1 301 ? 2.043 -24.062 -13.359 1 95.31 301 ASP B O 1
ATOM 8199 N N . GLY B 1 302 ? 3.031 -23.031 -11.719 1 95.69 302 GLY B N 1
ATOM 8200 C CA . GLY B 1 302 ? 2.672 -24.109 -10.805 1 95.69 302 GLY B CA 1
ATOM 8201 C C . GLY B 1 302 ? 3.787 -25.109 -10.602 1 95.69 302 GLY B C 1
ATOM 8202 O O . GLY B 1 302 ? 3.543 -26.234 -10.148 1 95.69 302 GLY B O 1
ATOM 8203 N N . CYS B 1 303 ? 4.961 -24.766 -10.961 1 96.81 303 CYS B N 1
ATOM 8204 C CA . CYS B 1 303 ? 6.121 -25.578 -10.609 1 96.81 303 CYS B CA 1
ATOM 8205 C C . CYS B 1 303 ? 6.609 -25.25 -9.203 1 96.81 303 CYS B C 1
ATOM 8207 O O . CYS B 1 303 ? 7.082 -24.141 -8.953 1 96.81 303 CYS B O 1
ATOM 8209 N N . ILE B 1 304 ? 6.531 -26.219 -8.273 1 98 304 ILE B N 1
ATOM 8210 C CA . ILE B 1 304 ? 6.961 -26 -6.898 1 98 304 ILE B CA 1
ATOM 8211 C C . ILE B 1 304 ? 8.289 -26.703 -6.652 1 98 304 ILE B C 1
ATOM 8213 O O . ILE B 1 304 ? 8.461 -27.875 -7.016 1 98 304 ILE B O 1
ATOM 8217 N N . TYR B 1 305 ? 9.172 -26.078 -6.051 1 98.06 305 TYR B N 1
ATOM 8218 C CA . TYR B 1 305 ? 10.5 -26.594 -5.75 1 98.06 305 TYR B CA 1
ATOM 8219 C C . TYR B 1 305 ? 10.469 -27.453 -4.492 1 98.06 305 TYR B C 1
ATOM 8221 O O . TYR B 1 305 ? 9.68 -27.203 -3.58 1 98.06 305 TYR B O 1
ATOM 8229 N N . ASN B 1 306 ? 11.312 -28.484 -4.473 1 98.25 306 ASN B N 1
ATOM 8230 C CA . ASN B 1 306 ? 11.648 -29.219 -3.258 1 98.25 306 ASN B CA 1
ATOM 8231 C C . ASN B 1 306 ? 12.641 -28.453 -2.391 1 98.25 306 ASN B C 1
ATOM 8233 O O . ASN B 1 306 ? 13.852 -28.578 -2.566 1 98.25 306 ASN B O 1
ATOM 8237 N N . ALA B 1 307 ? 12.133 -27.719 -1.473 1 98.44 307 ALA B N 1
ATOM 8238 C CA . ALA B 1 307 ? 12.945 -26.812 -0.655 1 98.44 307 ALA B CA 1
ATOM 8239 C C . ALA B 1 307 ? 14.023 -27.594 0.099 1 98.44 307 ALA B C 1
ATOM 8241 O O . ALA B 1 307 ? 15.148 -27.109 0.248 1 98.44 307 ALA B O 1
ATOM 8242 N N . ARG B 1 308 ? 13.711 -28.75 0.612 1 98.06 308 ARG B N 1
ATOM 8243 C CA . ARG B 1 308 ? 14.68 -29.578 1.323 1 98.06 308 ARG B CA 1
ATOM 8244 C C . ARG B 1 308 ? 15.883 -29.891 0.443 1 98.06 308 ARG B C 1
ATOM 8246 O O . ARG B 1 308 ? 17.031 -29.734 0.87 1 98.06 308 ARG B O 1
ATOM 8253 N N . GLN B 1 309 ? 15.586 -30.297 -0.768 1 97.88 309 GLN B N 1
ATOM 8254 C CA . GLN B 1 309 ? 16.656 -30.656 -1.699 1 97.88 309 GLN B CA 1
ATOM 8255 C C . GLN B 1 309 ? 17.547 -29.438 -2.002 1 97.88 309 GLN B C 1
ATOM 8257 O O . GLN B 1 309 ? 18.766 -29.578 -2.111 1 97.88 309 GLN B O 1
ATOM 8262 N N . ILE B 1 310 ? 16.938 -28.281 -2.154 1 98.38 310 ILE B N 1
ATOM 8263 C CA . ILE B 1 310 ? 17.688 -27.062 -2.439 1 98.38 310 ILE B CA 1
ATOM 8264 C C . ILE B 1 310 ? 18.656 -26.781 -1.291 1 98.38 310 ILE B C 1
ATOM 8266 O O . ILE B 1 310 ? 19.844 -26.516 -1.517 1 98.38 310 ILE B O 1
ATOM 8270 N N . VAL B 1 311 ? 18.156 -26.797 -0.053 1 98.5 311 VAL B N 1
ATOM 8271 C CA . VAL B 1 311 ? 18.969 -26.5 1.116 1 98.5 311 VAL B CA 1
ATOM 8272 C C . VAL B 1 311 ? 20.094 -27.531 1.236 1 98.5 311 VAL B C 1
ATOM 8274 O O . VAL B 1 311 ? 21.234 -27.188 1.546 1 98.5 311 VAL B O 1
ATOM 8277 N N . GLU B 1 312 ? 19.797 -28.812 0.909 1 97.75 312 GLU B N 1
ATOM 8278 C CA . GLU B 1 312 ? 20.781 -29.891 0.985 1 97.75 312 GLU B CA 1
ATOM 8279 C C . GLU B 1 312 ? 21.891 -29.688 -0.058 1 97.75 312 GLU B C 1
ATOM 8281 O O . GLU B 1 312 ? 23.062 -29.938 0.217 1 97.75 312 GLU B O 1
ATOM 8286 N N . LYS B 1 313 ? 21.531 -29.234 -1.2 1 97.75 313 LYS B N 1
ATOM 8287 C CA . LYS B 1 313 ? 22.469 -29.172 -2.316 1 97.75 313 LYS B CA 1
ATOM 8288 C C . LYS B 1 313 ? 23.312 -27.906 -2.25 1 97.75 313 LYS B C 1
ATOM 8290 O O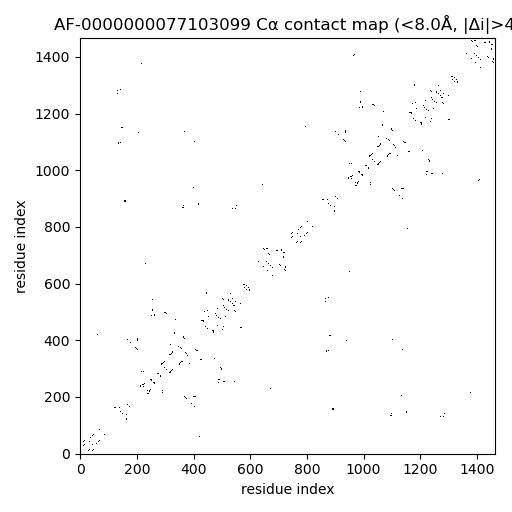 . LYS B 1 313 ? 24.531 -27.953 -2.488 1 97.75 313 LYS B O 1
ATOM 8295 N N . ILE B 1 314 ? 22.703 -26.75 -1.878 1 98.38 314 ILE B N 1
ATOM 8296 C CA . ILE B 1 314 ? 23.5 -25.531 -2.072 1 98.38 314 ILE B CA 1
ATOM 8297 C C . ILE B 1 314 ? 23.531 -24.719 -0.776 1 98.38 314 ILE B C 1
ATOM 8299 O O . ILE B 1 314 ? 24.172 -23.672 -0.708 1 98.38 314 ILE B O 1
ATOM 8303 N N . GLY B 1 315 ? 22.875 -25.141 0.275 1 98.5 315 GLY B N 1
ATOM 8304 C CA . GLY B 1 315 ? 22.766 -24.391 1.521 1 98.5 315 GLY B CA 1
ATOM 8305 C C . GLY B 1 315 ? 24.125 -24.047 2.119 1 98.5 315 GLY B C 1
ATOM 8306 O O . GLY B 1 315 ? 24.297 -22.953 2.67 1 98.5 315 GLY B O 1
ATOM 8307 N N . HIS B 1 316 ? 25.125 -24.922 2.035 1 98.06 316 HIS B N 1
ATOM 8308 C CA . HIS B 1 316 ? 26.422 -24.734 2.656 1 98.06 316 HIS B CA 1
ATOM 8309 C C . HIS B 1 316 ? 27.219 -23.656 1.937 1 98.06 316 HIS B C 1
ATOM 8311 O O . HIS B 1 316 ? 28.219 -23.156 2.471 1 98.06 316 HIS B O 1
ATOM 8317 N N . LEU B 1 317 ? 26.797 -23.25 0.727 1 98.5 317 LEU B N 1
ATOM 8318 C CA . LEU B 1 317 ? 27.484 -22.219 -0.049 1 98.5 317 LEU B CA 1
ATOM 8319 C C . LEU B 1 317 ? 26.891 -20.844 0.243 1 98.5 317 LEU B C 1
ATOM 8321 O O . LEU B 1 317 ? 27.484 -19.828 -0.128 1 98.5 317 LEU B O 1
ATOM 8325 N N . CYS B 1 318 ? 25.734 -20.797 0.972 1 98.75 318 CYS B N 1
ATOM 8326 C CA . CYS B 1 318 ? 24.969 -19.562 1.106 1 98.75 318 CYS B CA 1
ATOM 8327 C C . CYS B 1 318 ? 24.891 -19.125 2.564 1 98.75 318 CYS B C 1
ATOM 8329 O O . CYS B 1 318 ? 24.766 -19.953 3.463 1 98.75 318 CYS B O 1
ATOM 8331 N N . ASP B 1 319 ? 24.953 -17.781 2.854 1 98.75 319 ASP B N 1
ATOM 8332 C CA . ASP B 1 319 ? 24.578 -17.266 4.164 1 98.75 319 ASP B CA 1
ATOM 8333 C C . ASP B 1 319 ? 23.062 -17.391 4.379 1 98.75 319 ASP B C 1
ATOM 8335 O O . ASP B 1 319 ? 22.625 -17.812 5.441 1 98.75 319 ASP B O 1
ATOM 8339 N N . TYR B 1 320 ? 22.328 -17.016 3.354 1 98.88 320 TYR B N 1
ATOM 8340 C CA . TYR B 1 320 ? 20.875 -17.109 3.373 1 98.88 320 TYR B CA 1
ATOM 8341 C C . TYR B 1 320 ? 20.344 -17.719 2.08 1 98.88 320 TYR B C 1
ATOM 8343 O O . TYR B 1 320 ? 20.984 -17.609 1.032 1 98.88 320 TYR B O 1
ATOM 8351 N N . ILE B 1 321 ? 19.234 -18.375 2.102 1 98.94 321 ILE B N 1
ATOM 8352 C CA . ILE B 1 321 ? 18.391 -18.656 0.954 1 98.94 321 ILE B CA 1
ATOM 8353 C C . ILE B 1 321 ? 17.031 -17.953 1.131 1 98.94 321 ILE B C 1
ATOM 8355 O O . ILE B 1 321 ? 16.391 -18.109 2.166 1 98.94 321 ILE B O 1
ATOM 8359 N N . TYR B 1 322 ? 16.75 -17.109 0.277 1 98.81 322 TYR B N 1
ATOM 8360 C CA . TYR B 1 322 ? 15.5 -16.375 0.249 1 98.81 322 TYR B CA 1
ATOM 8361 C C . TYR B 1 322 ? 14.516 -17 -0.728 1 98.81 322 TYR B C 1
ATOM 8363 O O . TYR B 1 322 ? 14.742 -17 -1.939 1 98.81 322 TYR B O 1
ATOM 8371 N N . PHE B 1 323 ? 13.43 -17.531 -0.24 1 98.81 323 PHE B N 1
ATOM 8372 C CA . PHE B 1 323 ? 12.391 -18.141 -1.061 1 98.81 323 PHE B CA 1
ATOM 8373 C C . PHE B 1 323 ? 11.25 -17.156 -1.308 1 98.81 323 PHE B C 1
ATOM 8375 O O . PHE B 1 323 ? 10.523 -16.781 -0.379 1 98.81 323 PHE B O 1
ATOM 8382 N N . ASP B 1 324 ? 11.117 -16.703 -2.531 1 98.19 324 ASP B N 1
ATOM 8383 C CA . ASP B 1 324 ? 9.93 -15.953 -2.924 1 98.19 324 ASP B CA 1
ATOM 8384 C C . ASP B 1 324 ? 8.734 -16.875 -3.127 1 98.19 324 ASP B C 1
ATOM 8386 O O . ASP B 1 324 ? 8.664 -17.594 -4.125 1 98.19 324 ASP B O 1
ATOM 8390 N N . SER B 1 325 ? 7.844 -16.859 -2.217 1 98 325 SER B N 1
ATOM 8391 C CA . SER B 1 325 ? 6.648 -17.703 -2.234 1 98 325 SER B CA 1
ATOM 8392 C C . SER B 1 325 ? 5.395 -16.875 -2.5 1 98 325 SER B C 1
ATOM 8394 O O . SER B 1 325 ? 4.348 -17.109 -1.9 1 98 325 SER B O 1
ATOM 8396 N N . ALA B 1 326 ? 5.531 -15.891 -3.361 1 96.94 326 ALA B N 1
ATOM 8397 C CA . ALA B 1 326 ? 4.375 -15.062 -3.68 1 96.94 326 ALA B CA 1
ATOM 8398 C C . ALA B 1 326 ? 3.197 -15.914 -4.145 1 96.94 326 ALA B C 1
ATOM 8400 O O . ALA B 1 326 ? 2.039 -15.57 -3.895 1 96.94 326 ALA B O 1
ATOM 8401 N N . TRP B 1 327 ? 3.459 -17.016 -4.773 1 96.31 327 TRP B N 1
ATOM 8402 C CA . TRP B 1 327 ? 2.406 -17.797 -5.43 1 96.31 327 TRP B CA 1
ATOM 8403 C C . TRP B 1 327 ? 2.119 -19.078 -4.668 1 96.31 327 TRP B C 1
ATOM 8405 O O . TRP B 1 327 ? 1.44 -19.969 -5.176 1 96.31 327 TRP B O 1
ATOM 8415 N N . VAL B 1 328 ? 2.725 -19.297 -3.545 1 97.19 328 VAL B N 1
ATOM 8416 C CA . VAL B 1 328 ? 2.42 -20.438 -2.688 1 97.19 328 VAL B CA 1
ATOM 8417 C C . VAL B 1 328 ? 2.221 -19.953 -1.249 1 97.19 328 VAL B C 1
ATOM 8419 O O . VAL B 1 328 ? 1.581 -18.938 -1.009 1 97.19 328 VAL B O 1
ATOM 8422 N N . GLY B 1 329 ? 2.592 -20.656 -0.318 1 96.25 329 GLY B N 1
ATOM 8423 C CA . GLY B 1 329 ? 2.43 -20.312 1.085 1 96.25 329 GLY B CA 1
ATOM 8424 C C . GLY B 1 329 ? 1.536 -21.281 1.838 1 96.25 329 GLY B C 1
ATOM 8425 O O . GLY B 1 329 ? 1.436 -21.219 3.064 1 96.25 329 GLY B O 1
ATOM 8426 N N . TYR B 1 330 ? 0.883 -22.125 1.164 1 96.81 330 TYR B N 1
ATOM 8427 C CA . TYR B 1 330 ? -0.034 -23.078 1.775 1 96.81 330 TYR B CA 1
ATOM 8428 C C . TYR B 1 330 ? 0.578 -24.469 1.813 1 96.81 330 TYR B C 1
ATOM 8430 O O . TYR B 1 330 ? -0.043 -25.406 2.307 1 96.81 330 TYR B O 1
ATOM 8438 N N . GLU B 1 331 ? 1.792 -24.641 1.262 1 96.19 331 GLU B N 1
ATOM 8439 C CA . GLU B 1 331 ? 2.418 -25.953 1.174 1 96.19 331 GLU B CA 1
ATOM 8440 C C . GLU B 1 331 ? 2.586 -26.578 2.557 1 96.19 331 GLU B C 1
ATOM 8442 O O . GLU B 1 331 ? 2.535 -27.797 2.701 1 96.19 331 GLU B O 1
ATOM 8447 N N . GLN B 1 332 ? 2.758 -25.797 3.539 1 95.12 332 GLN B N 1
ATOM 8448 C CA . GLN B 1 332 ? 2.977 -26.312 4.883 1 95.12 332 GLN B CA 1
ATOM 8449 C C . GLN B 1 332 ? 1.689 -26.891 5.461 1 95.12 332 GLN B C 1
ATOM 8451 O O . GLN B 1 332 ? 1.726 -27.641 6.441 1 95.12 332 GLN B O 1
ATOM 8456 N N . PHE B 1 333 ? 0.525 -26.578 4.875 1 96.38 333 PHE B N 1
ATOM 8457 C CA . PHE B 1 333 ? -0.755 -27.062 5.387 1 96.38 333 PHE B CA 1
ATOM 8458 C C . PHE B 1 333 ? -1.237 -28.266 4.598 1 96.38 333 PHE B C 1
ATOM 8460 O O . PHE B 1 333 ? -2.297 -28.828 4.895 1 96.38 333 PHE B O 1
ATOM 8467 N N . ILE B 1 334 ? -0.558 -28.656 3.586 1 96.44 334 ILE B N 1
ATOM 8468 C CA . ILE B 1 334 ? -0.836 -29.828 2.766 1 96.44 334 ILE B CA 1
ATOM 8469 C C . ILE B 1 334 ? 0.239 -30.891 2.998 1 96.44 334 ILE B C 1
ATOM 8471 O O . ILE B 1 334 ? 1.364 -30.766 2.512 1 96.44 334 ILE B O 1
ATOM 8475 N N . PRO B 1 335 ? -0.045 -31.953 3.562 1 95.62 335 PRO B N 1
ATOM 8476 C CA . PRO B 1 335 ? 0.948 -32.906 4.066 1 95.62 335 PRO B CA 1
ATOM 8477 C C . PRO B 1 335 ? 1.879 -33.406 2.971 1 95.62 335 PRO B C 1
ATOM 8479 O O . PRO B 1 335 ? 3.088 -33.531 3.184 1 95.62 335 PRO B O 1
ATOM 8482 N N . MET B 1 336 ? 1.457 -33.719 1.827 1 95.81 336 MET B N 1
ATOM 8483 C CA . MET B 1 336 ? 2.303 -34.312 0.788 1 95.81 336 MET B CA 1
ATOM 8484 C C . MET B 1 336 ? 3.32 -33.281 0.281 1 95.81 336 MET B C 1
ATOM 8486 O O . MET B 1 336 ? 4.293 -33.656 -0.382 1 95.81 336 MET B O 1
ATOM 8490 N N . LEU B 1 337 ? 3.123 -32 0.608 1 97 337 LEU B N 1
ATOM 8491 C CA . LEU B 1 337 ? 4.023 -30.953 0.148 1 97 337 LEU B CA 1
ATOM 8492 C C . LEU B 1 337 ? 4.98 -30.531 1.257 1 97 337 LEU B C 1
ATOM 8494 O O . LEU B 1 337 ? 5.664 -29.516 1.141 1 97 337 LEU B O 1
ATOM 8498 N N . ARG B 1 338 ? 5.082 -31.25 2.287 1 95.75 338 ARG B N 1
ATOM 8499 C CA . ARG B 1 338 ? 5.848 -30.906 3.479 1 95.75 338 ARG B CA 1
ATOM 8500 C C . ARG B 1 338 ? 7.285 -30.531 3.119 1 95.75 338 ARG B C 1
ATOM 8502 O O . ARG B 1 338 ? 7.828 -29.547 3.629 1 95.75 338 ARG B O 1
ATOM 8509 N N . ASP B 1 339 ? 7.922 -31.297 2.225 1 96.44 339 ASP B N 1
ATOM 8510 C CA . ASP B 1 339 ? 9.328 -31.078 1.876 1 96.44 339 ASP B CA 1
ATOM 8511 C C . ASP B 1 339 ? 9.5 -29.828 1.019 1 96.44 339 ASP B C 1
ATOM 8513 O O . ASP B 1 339 ? 10.609 -29.328 0.858 1 96.44 339 ASP B O 1
ATOM 8517 N N . CYS B 1 340 ? 8.406 -29.359 0.48 1 98 340 CYS B N 1
ATOM 8518 C CA . CYS B 1 340 ? 8.445 -28.156 -0.34 1 98 340 CYS B CA 1
ATOM 8519 C C . CYS B 1 340 ? 8.414 -26.906 0.529 1 98 340 CYS B C 1
ATOM 8521 O O . CYS B 1 340 ? 8.703 -25.812 0.054 1 98 340 CYS B O 1
ATOM 8523 N N . SER B 1 341 ? 8.164 -27.047 1.797 1 98.06 341 SER B N 1
ATOM 8524 C CA . SER B 1 341 ? 8.062 -25.891 2.68 1 98.06 341 SER B CA 1
ATOM 8525 C C . SER B 1 341 ? 9.383 -25.625 3.393 1 98.06 341 SER B C 1
ATOM 8527 O O . SER B 1 341 ? 9.789 -26.391 4.262 1 98.06 341 SER B O 1
ATOM 8529 N N . PRO B 1 342 ? 9.992 -24.5 3.084 1 98.44 342 PRO B N 1
ATOM 8530 C CA . PRO B 1 342 ? 11.219 -24.172 3.805 1 98.44 342 PRO B CA 1
ATOM 8531 C C . PRO B 1 342 ? 10.992 -23.969 5.301 1 98.44 342 PRO B C 1
ATOM 8533 O O . PRO B 1 342 ? 11.906 -24.188 6.102 1 98.44 342 PRO B O 1
ATOM 8536 N N . LEU B 1 343 ? 9.828 -23.641 5.727 1 98.38 343 LEU B N 1
ATOM 8537 C CA . LEU B 1 343 ? 9.523 -23.281 7.105 1 98.38 343 LEU B CA 1
ATOM 8538 C C . LEU B 1 343 ? 9.359 -24.516 7.973 1 98.38 343 LEU B C 1
ATOM 8540 O O . LEU B 1 343 ? 9.383 -24.438 9.203 1 98.38 343 LEU B O 1
ATOM 8544 N N . LEU B 1 344 ? 9.219 -25.688 7.359 1 97.94 344 LEU B N 1
ATOM 8545 C CA . LEU B 1 344 ? 9.062 -26.922 8.109 1 97.94 344 LEU B CA 1
ATOM 8546 C C . LEU B 1 344 ? 10.383 -27.672 8.211 1 97.94 344 LEU B C 1
ATOM 8548 O O . LEU B 1 344 ? 10.461 -28.719 8.859 1 97.94 344 LEU B O 1
ATOM 8552 N N . LEU B 1 345 ? 11.453 -27.141 7.602 1 98 345 LEU B N 1
ATOM 8553 C CA . LEU B 1 345 ? 12.742 -27.812 7.594 1 98 345 LEU B CA 1
ATOM 8554 C C . LEU B 1 345 ? 13.414 -27.734 8.961 1 98 345 LEU B C 1
ATOM 8556 O O . LEU B 1 345 ? 13.281 -26.719 9.656 1 98 345 LEU B O 1
ATOM 8560 N N . ASN B 1 346 ? 14.102 -28.781 9.312 1 96.62 346 ASN B N 1
ATOM 8561 C CA . ASN B 1 346 ? 14.992 -28.75 10.469 1 96.62 346 ASN B CA 1
ATOM 8562 C C . ASN B 1 346 ? 16.375 -28.25 10.102 1 96.62 346 ASN B C 1
ATOM 8564 O O . ASN B 1 346 ? 17.094 -28.891 9.328 1 96.62 346 ASN B O 1
ATOM 8568 N N . LEU B 1 347 ? 16.781 -27.125 10.648 1 98.06 347 LEU B N 1
ATOM 8569 C CA . LEU B 1 347 ? 18.016 -26.469 10.25 1 98.06 347 LEU B CA 1
ATOM 8570 C C . LEU B 1 347 ? 19.016 -26.438 11.391 1 98.06 347 LEU B C 1
ATOM 8572 O O . LEU B 1 347 ? 18.641 -26.375 12.562 1 98.06 347 LEU B O 1
ATOM 8576 N N . GLY B 1 348 ? 20.266 -26.516 11.055 1 97.62 348 GLY B N 1
ATOM 8577 C CA . GLY B 1 348 ? 21.359 -26.438 12.008 1 97.62 348 GLY B CA 1
ATOM 8578 C C . GLY B 1 348 ? 22.297 -25.266 11.766 1 97.62 348 GLY B C 1
ATOM 8579 O O . GLY B 1 348 ? 22.062 -24.453 10.867 1 97.62 348 GLY B O 1
ATOM 8580 N N . PRO B 1 349 ? 23.375 -25.094 12.523 1 97.31 349 PRO B N 1
ATOM 8581 C CA . PRO B 1 349 ? 24.234 -23.922 12.508 1 97.31 349 PRO B CA 1
ATOM 8582 C C . PRO B 1 349 ? 24.969 -23.75 11.18 1 97.31 349 PRO B C 1
ATOM 8584 O O . PRO B 1 349 ? 25.406 -22.641 10.852 1 97.31 349 PRO B O 1
ATOM 8587 N N . ASP B 1 350 ? 25.125 -24.859 10.398 1 97 350 ASP B N 1
ATOM 8588 C CA . ASP B 1 350 ? 25.859 -24.766 9.141 1 97 350 ASP B CA 1
ATOM 8589 C C . ASP B 1 350 ? 24.906 -24.516 7.969 1 97 350 ASP B C 1
ATOM 8591 O O . ASP B 1 350 ? 25.359 -24.219 6.855 1 97 350 ASP B O 1
ATOM 8595 N N . ASP B 1 351 ? 23.609 -24.594 8.234 1 98.5 351 ASP B N 1
ATOM 8596 C CA . ASP B 1 351 ? 22.609 -24.344 7.203 1 98.5 351 ASP B CA 1
ATOM 8597 C C . ASP B 1 351 ? 22.422 -22.844 6.984 1 98.5 351 ASP B C 1
ATOM 8599 O O . ASP B 1 351 ? 22.797 -22.031 7.832 1 98.5 351 ASP B O 1
ATOM 8603 N N . PRO B 1 352 ? 21.922 -22.438 5.887 1 98.75 352 PRO B N 1
ATOM 8604 C CA . PRO B 1 352 ? 21.641 -21.031 5.656 1 98.75 352 PRO B CA 1
ATOM 8605 C C . PRO B 1 352 ? 20.469 -20.516 6.48 1 98.75 352 PRO B C 1
ATOM 8607 O O . PRO B 1 352 ? 19.609 -21.297 6.902 1 98.75 352 PRO B O 1
ATOM 8610 N N . GLY B 1 353 ? 20.5 -19.188 6.855 1 98.81 353 GLY B N 1
ATOM 8611 C CA . GLY B 1 353 ? 19.234 -18.609 7.266 1 98.81 353 GLY B CA 1
ATOM 8612 C C . GLY B 1 353 ? 18.172 -18.656 6.184 1 98.81 353 GLY B C 1
ATOM 8613 O O . GLY B 1 353 ? 18.484 -18.547 4.996 1 98.81 353 GLY B O 1
ATOM 8614 N N . ILE B 1 354 ? 16.969 -18.828 6.555 1 98.88 354 ILE B N 1
ATOM 8615 C CA . ILE B 1 354 ? 15.875 -18.922 5.59 1 98.88 354 ILE B CA 1
ATOM 8616 C C . ILE B 1 354 ? 14.938 -17.734 5.758 1 98.88 354 ILE B C 1
ATOM 8618 O O . ILE B 1 354 ? 14.555 -17.391 6.879 1 98.88 354 ILE B O 1
ATOM 8622 N N . ILE B 1 355 ? 14.648 -17.078 4.719 1 98.88 355 ILE B N 1
ATOM 8623 C CA . ILE B 1 355 ? 13.586 -16.078 4.676 1 98.88 355 ILE B CA 1
ATOM 8624 C C . ILE B 1 355 ? 12.586 -16.438 3.578 1 98.88 355 ILE B C 1
ATOM 8626 O O . ILE B 1 355 ? 12.977 -16.875 2.496 1 98.88 355 ILE B O 1
ATOM 8630 N N . VAL B 1 356 ? 11.297 -16.312 3.863 1 98.81 356 VAL B N 1
ATOM 8631 C CA . VAL B 1 356 ? 10.227 -16.625 2.918 1 98.81 356 VAL B CA 1
ATOM 8632 C C . VAL B 1 356 ? 9.266 -15.438 2.824 1 98.81 356 VAL B C 1
ATOM 8634 O O . VAL B 1 356 ? 8.805 -14.922 3.846 1 98.81 356 VAL B O 1
ATOM 8637 N N . SER B 1 357 ? 9.008 -14.938 1.687 1 98.44 357 SER B N 1
ATOM 8638 C CA . SER B 1 357 ? 7.938 -13.969 1.478 1 98.44 357 SER B CA 1
ATOM 8639 C C . SER B 1 357 ? 6.707 -14.625 0.861 1 98.44 357 SER B C 1
ATOM 8641 O O . SER B 1 357 ? 6.828 -15.547 0.053 1 98.44 357 SER B O 1
ATOM 8643 N N . GLN B 1 358 ? 5.539 -14.172 1.214 1 98.25 358 GLN B N 1
ATOM 8644 C CA . GLN B 1 358 ? 4.289 -14.727 0.711 1 98.25 358 GLN B CA 1
ATOM 8645 C C . GLN B 1 358 ? 3.297 -13.625 0.346 1 98.25 358 GLN B C 1
ATOM 8647 O O . GLN B 1 358 ? 3.154 -12.648 1.08 1 98.25 358 GLN B O 1
ATOM 8652 N N . SER B 1 359 ? 2.713 -13.766 -0.838 1 97.5 359 SER B N 1
ATOM 8653 C CA . SER B 1 359 ? 1.537 -12.961 -1.138 1 97.5 359 SER B CA 1
ATOM 8654 C C . SER B 1 359 ? 0.268 -13.602 -0.589 1 97.5 359 SER B C 1
ATOM 8656 O O . SER B 1 359 ? -0.329 -14.461 -1.237 1 97.5 359 SER B O 1
ATOM 8658 N N . VAL B 1 360 ? -0.212 -13.086 0.458 1 97.69 360 VAL B N 1
ATOM 8659 C CA . VAL B 1 360 ? -1.409 -13.633 1.086 1 97.69 360 VAL B CA 1
ATOM 8660 C C . VAL B 1 360 ? -2.627 -13.352 0.21 1 97.69 360 VAL B C 1
ATOM 8662 O O . VAL B 1 360 ? -3.58 -14.133 0.189 1 97.69 360 VAL B O 1
ATOM 8665 N N . HIS B 1 361 ? -2.564 -12.305 -0.59 1 96.19 361 HIS B N 1
ATOM 8666 C CA . HIS B 1 361 ? -3.697 -11.891 -1.409 1 96.19 361 HIS B CA 1
ATOM 8667 C C . HIS B 1 361 ? -3.805 -12.742 -2.674 1 96.19 361 HIS B C 1
ATOM 8669 O O . HIS B 1 361 ? -4.824 -12.711 -3.361 1 96.19 361 HIS B O 1
ATOM 8675 N N . LYS B 1 362 ? -2.828 -13.492 -3.076 1 94.19 362 LYS B N 1
ATOM 8676 C CA . LYS B 1 362 ? -2.883 -14.227 -4.332 1 94.19 362 LYS B CA 1
ATOM 8677 C C . LYS B 1 362 ? -3.594 -15.57 -4.152 1 94.19 362 LYS B C 1
ATOM 8679 O O . LYS B 1 362 ? -4.602 -15.836 -4.809 1 94.19 362 LYS B O 1
ATOM 8684 N N . HIS B 1 363 ? -3.082 -16.406 -3.119 1 93.94 363 HIS B N 1
ATOM 8685 C CA . HIS B 1 363 ? -3.633 -17.75 -3.016 1 93.94 363 HIS B CA 1
ATOM 8686 C C . HIS B 1 363 ? -4.266 -17.984 -1.649 1 93.94 363 HIS B C 1
ATOM 8688 O O . HIS B 1 363 ? -4.875 -19.031 -1.414 1 93.94 363 HIS B O 1
ATOM 8694 N N . GLN B 1 364 ? -4.086 -17.062 -0.77 1 97.12 364 GLN B N 1
ATOM 8695 C CA . GLN B 1 364 ? -4.676 -17.188 0.559 1 97.12 364 GLN B CA 1
ATOM 8696 C C . GLN B 1 364 ? -5.734 -16.109 0.794 1 97.12 364 GLN B C 1
ATOM 8698 O O . GLN B 1 364 ? -6.297 -15.57 -0.158 1 97.12 364 GLN B O 1
ATOM 8703 N N . ALA B 1 365 ? -6.141 -16.016 2.061 1 97.38 365 ALA B N 1
ATOM 8704 C CA . ALA B 1 365 ? -7.219 -15.086 2.365 1 97.38 365 ALA B CA 1
ATOM 8705 C C . ALA B 1 365 ? -6.66 -13.727 2.789 1 97.38 365 ALA B C 1
ATOM 8707 O O . ALA B 1 365 ? -6.438 -13.484 3.977 1 97.38 365 ALA B O 1
ATOM 8708 N N . GLY B 1 366 ? -6.504 -12.844 1.843 1 97.69 366 GLY B N 1
ATOM 8709 C CA . GLY B 1 366 ? -6.035 -11.492 2.104 1 97.69 366 GLY B CA 1
ATOM 8710 C C . GLY B 1 366 ? -6.488 -10.492 1.061 1 97.69 366 GLY B C 1
ATOM 8711 O O . GLY B 1 366 ? -6.82 -10.867 -0.066 1 97.69 366 GLY B O 1
ATOM 8712 N N . PHE B 1 367 ? -6.531 -9.219 1.423 1 97.5 367 PHE B N 1
ATOM 8713 C CA . PHE B 1 367 ? -6.801 -8.156 0.457 1 97.5 367 PHE B CA 1
ATOM 8714 C C . PHE B 1 367 ? -5.586 -7.918 -0.435 1 97.5 367 PHE B C 1
ATOM 8716 O O . PHE B 1 367 ? -4.461 -8.242 -0.059 1 97.5 367 PHE B O 1
ATOM 8723 N N . SER B 1 368 ? -5.828 -7.398 -1.642 1 96.25 368 SER B N 1
ATOM 8724 C CA . SER B 1 368 ? -4.727 -6.996 -2.51 1 96.25 368 SER B CA 1
ATOM 8725 C C . SER B 1 368 ? -3.695 -6.172 -1.749 1 96.25 368 SER B C 1
ATOM 8727 O O . SER B 1 368 ? -4.051 -5.359 -0.893 1 96.25 368 SER B O 1
ATOM 8729 N N . MET B 1 369 ? -2.373 -6.414 -1.985 1 95.69 369 MET B N 1
ATOM 8730 C CA . MET B 1 369 ? -1.218 -5.734 -1.405 1 95.69 369 MET B CA 1
ATOM 8731 C C . MET B 1 369 ? -0.823 -6.371 -0.077 1 95.69 369 MET B C 1
ATOM 8733 O O . MET B 1 369 ? 0.199 -6.012 0.509 1 95.69 369 MET B O 1
ATOM 8737 N N . SER B 1 370 ? -1.6 -7.355 0.476 1 97.44 370 SER B N 1
ATOM 8738 C CA . SER B 1 370 ? -1.229 -8.023 1.721 1 97.44 370 SER B CA 1
ATOM 8739 C C . SER B 1 370 ? -0.125 -9.047 1.491 1 97.44 370 SER B C 1
ATOM 8741 O O . SER B 1 370 ? -0.251 -9.922 0.63 1 97.44 370 SER B O 1
ATOM 8743 N N . SER B 1 371 ? 0.92 -8.938 2.201 1 98.06 371 SER B N 1
ATOM 8744 C CA . SER B 1 371 ? 2.066 -9.844 2.139 1 98.06 371 SER B CA 1
ATOM 8745 C C . SER B 1 371 ? 2.676 -10.055 3.52 1 98.06 371 SER B C 1
ATOM 8747 O O . SER B 1 371 ? 2.289 -9.398 4.484 1 98.06 371 SER B O 1
ATOM 8749 N N . GLN B 1 372 ? 3.521 -11.055 3.631 1 98.5 372 GLN B N 1
ATOM 8750 C CA . GLN B 1 372 ? 4.223 -11.297 4.887 1 98.5 372 GLN B CA 1
ATOM 8751 C C . GLN B 1 372 ? 5.609 -11.883 4.637 1 98.5 372 GLN B C 1
ATOM 8753 O O . GLN B 1 372 ? 5.836 -12.547 3.619 1 98.5 372 GLN B O 1
ATOM 8758 N N . ILE B 1 373 ? 6.512 -11.57 5.469 1 98.75 373 ILE B N 1
ATOM 8759 C CA . ILE B 1 373 ? 7.875 -12.102 5.484 1 98.75 373 ILE B CA 1
ATOM 8760 C C . ILE B 1 373 ? 8.055 -13.023 6.684 1 98.75 373 ILE B C 1
ATOM 8762 O O . ILE B 1 373 ? 7.777 -12.641 7.82 1 98.75 373 ILE B O 1
ATOM 8766 N N . HIS B 1 374 ? 8.469 -14.219 6.465 1 98.88 374 HIS B N 1
ATOM 8767 C CA . HIS B 1 374 ? 8.805 -15.172 7.516 1 98.88 374 HIS B CA 1
ATOM 8768 C C . HIS B 1 374 ? 10.312 -15.375 7.613 1 98.88 374 HIS B C 1
ATOM 8770 O O . HIS B 1 374 ? 10.969 -15.68 6.613 1 98.88 374 HIS B O 1
ATOM 8776 N N . LYS B 1 375 ? 10.844 -15.18 8.727 1 98.5 375 LYS B N 1
ATOM 8777 C CA . LYS B 1 375 ? 12.25 -15.453 9.016 1 98.5 375 LYS B CA 1
ATOM 8778 C C . LYS B 1 375 ? 12.398 -16.766 9.789 1 98.5 375 LYS B C 1
ATOM 8780 O O . LYS B 1 375 ? 11.68 -17.016 10.75 1 98.5 375 LYS B O 1
ATOM 8785 N N . LYS B 1 376 ? 13.18 -17.625 9.359 1 98.62 376 LYS B N 1
ATOM 8786 C CA . LYS B 1 376 ? 13.602 -18.844 10.055 1 98.62 376 LYS B CA 1
ATOM 8787 C C . LYS B 1 376 ? 15.125 -18.953 10.086 1 98.62 376 LYS B C 1
ATOM 8789 O O . LYS B 1 376 ? 15.719 -19.625 9.242 1 98.62 376 LYS B O 1
ATOM 8794 N N . ASP B 1 377 ? 15.719 -18.359 11.102 1 98.56 377 ASP B N 1
ATOM 8795 C CA . ASP B 1 377 ? 17.172 -18.281 11.117 1 98.56 377 ASP B CA 1
ATOM 8796 C C . ASP B 1 377 ? 17.719 -18.234 12.547 1 98.56 377 ASP B C 1
ATOM 8798 O O . ASP B 1 377 ? 18.844 -17.797 12.781 1 98.56 377 ASP B O 1
ATOM 8802 N N . ALA B 1 378 ? 16.938 -18.656 13.5 1 97.88 378 ALA B N 1
ATOM 8803 C CA . ALA B 1 378 ? 17.359 -18.656 14.898 1 97.88 378 ALA B CA 1
ATOM 8804 C C . ALA B 1 378 ? 18.578 -19.562 15.094 1 97.88 378 ALA B C 1
ATOM 8806 O O . ALA B 1 378 ? 19.391 -19.328 15.984 1 97.88 378 ALA B O 1
ATOM 8807 N N . HIS B 1 379 ? 18.734 -20.594 14.273 1 98.25 379 HIS B N 1
ATOM 8808 C CA . HIS B 1 379 ? 19.812 -21.578 14.398 1 98.25 379 HIS B CA 1
ATOM 8809 C C . HIS B 1 379 ? 21.172 -20.953 14.094 1 98.25 379 HIS B C 1
ATOM 8811 O O . HIS B 1 379 ? 22.203 -21.516 14.438 1 98.25 379 HIS B O 1
ATOM 8817 N N . ILE B 1 380 ? 21.188 -19.719 13.469 1 98.31 380 ILE B N 1
ATOM 8818 C CA . ILE B 1 380 ? 22.469 -19.094 13.172 1 98.31 380 ILE B CA 1
ATOM 8819 C C . ILE B 1 380 ? 22.625 -17.812 13.977 1 98.31 380 ILE B C 1
ATOM 8821 O O . ILE B 1 380 ? 23.484 -16.984 13.68 1 98.31 380 ILE B O 1
ATOM 8825 N N . LYS B 1 381 ? 21.766 -17.531 14.883 1 96.88 381 LYS B N 1
ATOM 8826 C CA . LYS B 1 381 ? 21.891 -16.375 15.766 1 96.88 381 LYS B CA 1
ATOM 8827 C C . LYS B 1 381 ? 23.266 -16.359 16.453 1 96.88 381 LYS B C 1
ATOM 8829 O O . LYS B 1 381 ? 23.719 -17.391 16.953 1 96.88 381 LYS B O 1
ATOM 8834 N N . GLY B 1 382 ? 23.906 -15.211 16.484 1 95.44 382 GLY B N 1
ATOM 8835 C CA . GLY B 1 382 ? 25.234 -15.086 17.062 1 95.44 382 GLY B CA 1
ATOM 8836 C C . GLY B 1 382 ? 26.344 -15.148 16.047 1 95.44 382 GLY B C 1
ATOM 8837 O O . GLY B 1 382 ? 27.469 -14.727 16.312 1 95.44 382 GLY B O 1
ATOM 8838 N N . GLN B 1 383 ? 26.031 -15.727 14.867 1 96.75 383 GLN B N 1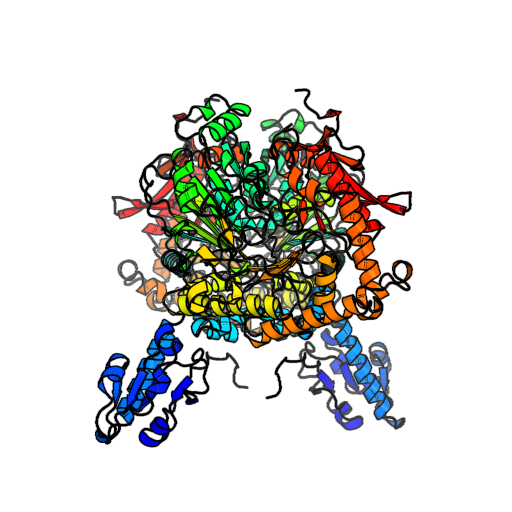
ATOM 8839 C CA . GLN B 1 383 ? 27.016 -15.75 13.781 1 96.75 383 GLN B CA 1
ATOM 8840 C C . GLN B 1 383 ? 27.031 -14.422 13.031 1 96.75 383 GLN B C 1
ATOM 8842 O O . GLN B 1 383 ? 26.047 -13.68 13.047 1 96.75 383 GLN B O 1
ATOM 8847 N N . GLU B 1 384 ? 28.125 -14.094 12.375 1 95.12 384 GLU B N 1
ATOM 8848 C CA . GLU B 1 384 ? 28.312 -12.844 11.648 1 95.12 384 GLU B CA 1
ATOM 8849 C C . GLU B 1 384 ? 27.297 -12.719 10.508 1 95.12 384 GLU B C 1
ATOM 8851 O O . GLU B 1 384 ? 26.859 -11.617 10.188 1 95.12 384 GLU B O 1
ATOM 8856 N N . ARG B 1 385 ? 26.906 -13.875 9.977 1 96.69 385 ARG B N 1
ATOM 8857 C CA . ARG B 1 385 ? 26.047 -13.867 8.797 1 96.69 385 ARG B CA 1
ATOM 8858 C C . ARG B 1 385 ? 24.594 -13.641 9.188 1 96.69 385 ARG B C 1
ATOM 8860 O O . ARG B 1 385 ? 23.734 -13.43 8.32 1 96.69 385 ARG B O 1
ATOM 8867 N N . TYR B 1 386 ? 24.25 -13.633 10.516 1 98.12 386 TYR B N 1
ATOM 8868 C CA . TYR B 1 386 ? 22.875 -13.5 11.008 1 98.12 386 TYR B CA 1
ATOM 8869 C C . TYR B 1 386 ? 22.344 -12.102 10.727 1 98.12 386 TYR B C 1
ATOM 8871 O O . TYR B 1 386 ? 23.031 -11.102 10.945 1 98.12 386 TYR B O 1
ATOM 8879 N N . LEU B 1 387 ? 21.125 -11.961 10.203 1 98.19 387 LEU B N 1
ATOM 8880 C CA . LEU B 1 387 ? 20.422 -10.703 10 1 98.19 387 LEU B CA 1
ATOM 8881 C C . LEU B 1 387 ? 19.562 -10.359 11.211 1 98.19 387 LEU B C 1
ATOM 8883 O O . LEU B 1 387 ? 18.453 -10.875 11.359 1 98.19 387 LEU B O 1
ATOM 8887 N N . PRO B 1 388 ? 20.016 -9.492 12.047 1 96.94 388 PRO B N 1
ATOM 8888 C CA . PRO B 1 388 ? 19.234 -9.148 13.242 1 96.94 388 PRO B CA 1
ATOM 8889 C C . PRO B 1 388 ? 17.953 -8.383 12.922 1 96.94 388 PRO B C 1
ATOM 8891 O O . PRO B 1 388 ? 17.891 -7.691 11.898 1 96.94 388 PRO B O 1
ATOM 8894 N N . HIS B 1 389 ? 16.953 -8.461 13.82 1 95.75 389 HIS B N 1
ATOM 8895 C CA . HIS B 1 389 ? 15.664 -7.781 13.688 1 95.75 389 HIS B CA 1
ATOM 8896 C C . HIS B 1 389 ? 15.852 -6.289 13.445 1 95.75 389 HIS B C 1
ATOM 8898 O O . HIS B 1 389 ? 15.188 -5.703 12.586 1 95.75 389 HIS B O 1
ATOM 8904 N N . LYS B 1 390 ? 16.703 -5.637 14.172 1 94.81 390 LYS B N 1
ATOM 8905 C CA . LYS B 1 390 ? 16.875 -4.188 14.086 1 94.81 390 LYS B CA 1
ATOM 8906 C C . LYS B 1 390 ? 17.281 -3.766 12.68 1 94.81 390 LYS B C 1
ATOM 8908 O O . LYS B 1 390 ? 16.812 -2.752 12.164 1 94.81 390 LYS B O 1
ATOM 8913 N N . ARG B 1 391 ? 18.172 -4.535 12.055 1 95.94 391 ARG B N 1
ATOM 8914 C CA . ARG B 1 391 ? 18.609 -4.23 10.695 1 95.94 391 ARG B CA 1
ATOM 8915 C C . ARG B 1 391 ? 17.5 -4.473 9.688 1 95.94 391 ARG B C 1
ATOM 8917 O O . ARG B 1 391 ? 17.281 -3.656 8.789 1 95.94 391 ARG B O 1
ATOM 8924 N N . LEU B 1 392 ? 16.797 -5.621 9.812 1 97.38 392 LEU B N 1
ATOM 8925 C CA . LEU B 1 392 ? 15.68 -5.895 8.914 1 97.38 392 LEU B CA 1
ATOM 8926 C C . LEU B 1 392 ? 14.586 -4.844 9.086 1 97.38 392 LEU B C 1
ATOM 8928 O O . LEU B 1 392 ? 13.984 -4.41 8.102 1 97.38 392 LEU B O 1
ATOM 8932 N N . ASN B 1 393 ? 14.32 -4.445 10.297 1 95.56 393 ASN B N 1
ATOM 8933 C CA . ASN B 1 393 ? 13.266 -3.465 10.547 1 95.56 393 ASN B CA 1
ATOM 8934 C C . ASN B 1 393 ? 13.625 -2.098 9.977 1 95.56 393 ASN B C 1
ATOM 8936 O O . ASN B 1 393 ? 12.75 -1.336 9.578 1 95.56 393 ASN B O 1
ATOM 8940 N N . ASN B 1 394 ? 14.93 -1.742 9.992 1 94.81 394 ASN B N 1
ATOM 8941 C CA . ASN B 1 394 ? 15.336 -0.506 9.336 1 94.81 394 ASN B CA 1
ATOM 8942 C C . ASN B 1 394 ? 14.961 -0.507 7.855 1 94.81 394 ASN B C 1
ATOM 8944 O O . ASN B 1 394 ? 14.445 0.486 7.34 1 94.81 394 ASN B O 1
ATOM 8948 N N . SER B 1 395 ? 15.258 -1.627 7.242 1 96.38 395 SER B N 1
ATOM 8949 C CA . SER B 1 395 ? 14.859 -1.777 5.848 1 96.38 395 SER B CA 1
ATOM 8950 C C . SER B 1 395 ? 13.344 -1.757 5.695 1 96.38 395 SER B C 1
ATOM 8952 O O . SER B 1 395 ? 12.812 -1.17 4.75 1 96.38 395 SER B O 1
ATOM 8954 N N . PHE B 1 396 ? 12.641 -2.398 6.605 1 96.06 396 PHE B N 1
ATOM 8955 C CA . PHE B 1 396 ? 11.18 -2.43 6.625 1 96.06 396 PHE B CA 1
ATOM 8956 C C . PHE B 1 396 ? 10.609 -1.018 6.66 1 96.06 396 PHE B C 1
ATOM 8958 O O . PHE B 1 396 ? 9.719 -0.683 5.871 1 96.06 396 PHE B O 1
ATOM 8965 N N . MET B 1 397 ? 11.117 -0.157 7.445 1 92.75 397 MET B N 1
ATOM 8966 C CA . MET B 1 397 ? 10.617 1.203 7.621 1 92.75 397 MET B CA 1
ATOM 8967 C C . MET B 1 397 ? 10.844 2.035 6.367 1 92.75 397 MET B C 1
ATOM 8969 O O . MET B 1 397 ? 10.023 2.889 6.02 1 92.75 397 MET B O 1
ATOM 8973 N N . VAL B 1 398 ? 11.914 1.729 5.711 1 91.88 398 VAL B N 1
ATOM 8974 C CA . VAL B 1 398 ? 12.234 2.455 4.48 1 91.88 398 VAL B CA 1
ATOM 8975 C C . VAL B 1 398 ? 11.18 2.146 3.418 1 91.88 398 VAL B C 1
ATOM 8977 O O . VAL B 1 398 ? 10.797 3.025 2.643 1 91.88 398 VAL B O 1
ATOM 8980 N N . ASN B 1 399 ? 10.648 0.946 3.455 1 90.81 399 ASN B N 1
ATOM 8981 C CA . ASN B 1 399 ? 9.773 0.494 2.375 1 90.81 399 ASN B CA 1
ATOM 8982 C C . ASN B 1 399 ? 8.305 0.571 2.771 1 90.81 399 ASN B C 1
ATOM 8984 O O . ASN B 1 399 ? 7.418 0.309 1.953 1 90.81 399 ASN B O 1
ATOM 8988 N N . ALA B 1 400 ? 8.031 0.944 3.959 1 89.38 400 ALA B N 1
ATOM 8989 C CA . ALA B 1 400 ? 6.66 0.952 4.457 1 89.38 400 ALA B CA 1
ATOM 8990 C C . ALA B 1 400 ? 6.07 2.357 4.414 1 89.38 400 ALA B C 1
ATOM 8992 O O . ALA B 1 400 ? 6.805 3.348 4.469 1 89.38 400 ALA B O 1
ATOM 8993 N N . SER B 1 401 ? 4.746 2.385 4.246 1 86.94 401 SER B N 1
ATOM 8994 C CA . SER B 1 401 ? 4.039 3.643 4.457 1 86.94 401 SER B CA 1
ATOM 8995 C C . SER B 1 401 ? 3.922 3.975 5.938 1 86.94 401 SER B C 1
ATOM 8997 O O . SER B 1 401 ? 3.744 3.08 6.77 1 86.94 401 SER B O 1
ATOM 8999 N N . THR B 1 402 ? 3.955 5.242 6.215 1 85.31 402 THR B N 1
ATOM 9000 C CA . THR B 1 402 ? 3.789 5.68 7.594 1 85.31 402 THR B CA 1
ATOM 9001 C C . THR B 1 402 ? 2.309 5.785 7.957 1 85.31 402 THR B C 1
ATOM 9003 O O . THR B 1 402 ? 1.963 6.055 9.109 1 85.31 402 THR B O 1
ATOM 9006 N N . SER B 1 403 ? 1.466 5.625 6.98 1 90.12 403 SER B N 1
ATOM 9007 C CA . SER B 1 403 ? 0.021 5.602 7.184 1 90.12 403 SER B CA 1
ATOM 9008 C C . SER B 1 403 ? -0.59 4.301 6.668 1 90.12 403 SER B C 1
ATOM 9010 O O . SER B 1 403 ? -1.365 4.312 5.707 1 90.12 403 SER B O 1
ATOM 9012 N N . PRO B 1 404 ? -0.35 3.271 7.348 1 91.25 404 PRO B N 1
ATOM 9013 C CA . PRO B 1 404 ? -0.835 1.974 6.879 1 91.25 404 PRO B CA 1
ATOM 9014 C C . PRO B 1 404 ? -2.359 1.883 6.863 1 91.25 404 PRO B C 1
ATOM 9016 O O . PRO B 1 404 ? -3.025 2.484 7.711 1 91.25 404 PRO B O 1
ATOM 9019 N N . PHE B 1 405 ? -2.9 1.179 5.957 1 94.19 405 PHE B N 1
ATOM 9020 C CA . PHE B 1 405 ? -4.328 0.896 5.879 1 94.19 405 PHE B CA 1
ATOM 9021 C C . PHE B 1 405 ? -4.684 -0.335 6.703 1 94.19 405 PHE B C 1
ATOM 9023 O O . PHE B 1 405 ? -4.422 -1.465 6.285 1 94.19 405 PHE B O 1
ATOM 9030 N N . TYR B 1 406 ? -5.32 -0.203 7.812 1 93.06 406 TYR B N 1
ATOM 9031 C CA . TYR B 1 406 ? -5.516 -1.222 8.836 1 93.06 406 TYR B CA 1
ATOM 9032 C C . TYR B 1 406 ? -6.336 -2.389 8.297 1 93.06 406 TYR B C 1
ATOM 9034 O O . TYR B 1 406 ? -6.164 -3.529 8.734 1 93.06 406 TYR B O 1
ATOM 9042 N N . GLN B 1 407 ? -7.199 -2.094 7.332 1 95 407 GLN B N 1
ATOM 9043 C CA . GLN B 1 407 ? -8 -3.148 6.723 1 95 407 GLN B CA 1
ATOM 9044 C C . GLN B 1 407 ? -7.117 -4.215 6.082 1 95 407 GLN B C 1
ATOM 9046 O O . GLN B 1 407 ? -7.395 -5.41 6.195 1 95 407 GLN B O 1
ATOM 9051 N N . VAL B 1 408 ? -6.066 -3.818 5.406 1 96.62 408 VAL B N 1
ATOM 9052 C CA . VAL B 1 408 ? -5.133 -4.746 4.773 1 96.62 408 VAL B CA 1
ATOM 9053 C C . VAL B 1 408 ? -4.371 -5.523 5.844 1 96.62 408 VAL B C 1
ATOM 9055 O O . VAL B 1 408 ? -4.215 -6.742 5.742 1 96.62 408 VAL B O 1
ATOM 9058 N N . PHE B 1 409 ? -3.928 -4.844 6.926 1 96.38 409 PHE B N 1
ATOM 9059 C CA . PHE B 1 409 ? -3.244 -5.484 8.039 1 96.38 409 PHE B CA 1
ATOM 9060 C C . PHE B 1 409 ? -4.148 -6.516 8.703 1 96.38 409 PHE B C 1
ATOM 9062 O O . PHE B 1 409 ? -3.713 -7.629 9.008 1 96.38 409 PHE B O 1
ATOM 9069 N N . ALA B 1 410 ? -5.398 -6.152 8.906 1 97.31 410 ALA B N 1
ATOM 9070 C CA . ALA B 1 410 ? -6.375 -7.027 9.555 1 97.31 410 ALA B CA 1
ATOM 9071 C C . ALA B 1 410 ? -6.598 -8.297 8.734 1 97.31 410 ALA B C 1
ATOM 9073 O O . ALA B 1 410 ? -6.832 -9.367 9.297 1 97.31 410 ALA B O 1
ATOM 9074 N N . SER B 1 411 ? -6.5 -8.18 7.445 1 98.25 411 SER B N 1
ATOM 9075 C CA . SER B 1 411 ? -6.695 -9.359 6.613 1 98.25 411 SER B CA 1
ATOM 9076 C C . SER B 1 411 ? -5.559 -10.359 6.797 1 98.25 411 SER B C 1
ATOM 9078 O O . SER B 1 411 ? -5.773 -11.57 6.719 1 98.25 411 SER B O 1
ATOM 9080 N N . LEU B 1 412 ? -4.32 -9.883 7.031 1 98.5 412 LEU B N 1
ATOM 9081 C CA . LEU B 1 412 ? -3.191 -10.766 7.309 1 98.5 412 LEU B CA 1
ATOM 9082 C C . LEU B 1 412 ? -3.379 -11.484 8.641 1 98.5 412 LEU B C 1
ATOM 9084 O O . LEU B 1 412 ? -3.119 -12.688 8.734 1 98.5 412 LEU B O 1
ATOM 9088 N N . ASP B 1 413 ? -3.85 -10.727 9.586 1 98.06 413 ASP B N 1
ATOM 9089 C CA . ASP B 1 413 ? -4.188 -11.281 10.891 1 98.06 413 ASP B CA 1
ATOM 9090 C C . ASP B 1 413 ? -5.254 -12.367 10.766 1 98.06 413 ASP B C 1
ATOM 9092 O O . ASP B 1 413 ? -5.113 -13.453 11.336 1 98.06 413 ASP B O 1
ATOM 9096 N N . MET B 1 414 ? -6.246 -12.109 10.023 1 98.19 414 MET B N 1
ATOM 9097 C CA . MET B 1 414 ? -7.363 -13.031 9.828 1 98.19 414 MET B CA 1
ATOM 9098 C C . MET B 1 414 ? -6.914 -14.273 9.07 1 98.19 414 MET B C 1
ATOM 9100 O O . MET B 1 414 ? -7.33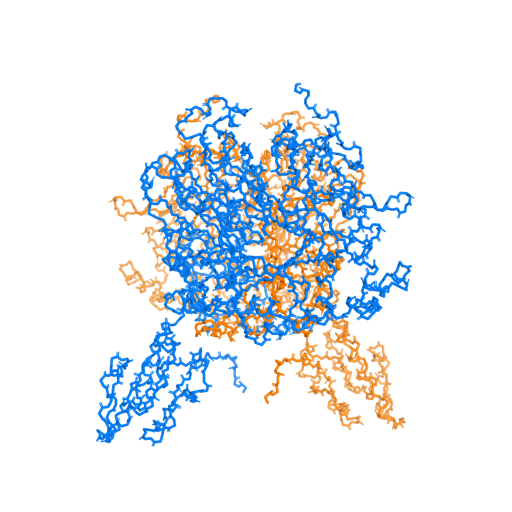6 -15.391 9.391 1 98.19 414 MET B O 1
ATOM 9104 N N . ASN B 1 415 ? -6.07 -14.094 8.078 1 98.62 415 ASN B N 1
ATOM 9105 C CA . ASN B 1 415 ? -5.543 -15.234 7.34 1 98.62 415 ASN B CA 1
ATOM 9106 C C . ASN B 1 415 ? -4.824 -16.219 8.266 1 98.62 415 ASN B C 1
ATOM 9108 O O . ASN B 1 415 ? -5.004 -17.422 8.148 1 98.62 415 ASN B O 1
ATOM 9112 N N . ALA B 1 416 ? -3.975 -15.68 9.141 1 98.56 416 ALA B N 1
ATOM 9113 C CA . ALA B 1 416 ? -3.279 -16.547 10.094 1 98.56 416 ALA B CA 1
ATOM 9114 C C . ALA B 1 416 ? -4.27 -17.344 10.93 1 98.56 416 ALA B C 1
ATOM 9116 O O . ALA B 1 416 ? -4.074 -18.547 11.156 1 98.56 416 ALA B O 1
ATOM 9117 N N . ARG B 1 417 ? -5.332 -16.703 11.344 1 98.06 417 ARG B N 1
ATOM 9118 C CA . ARG B 1 417 ? -6.348 -17.359 12.156 1 98.06 417 ARG B CA 1
ATOM 9119 C C . ARG B 1 417 ? -7.035 -18.469 11.375 1 98.06 417 ARG B C 1
ATOM 9121 O O . ARG B 1 417 ? -7.273 -19.562 11.898 1 98.06 417 ARG B O 1
ATOM 9128 N N . ILE B 1 418 ? -7.359 -18.234 10.141 1 97.94 418 ILE B N 1
ATOM 9129 C CA . ILE B 1 418 ? -8.055 -19.188 9.289 1 97.94 418 ILE B CA 1
ATOM 9130 C C . ILE B 1 418 ? -7.172 -20.422 9.047 1 97.94 418 ILE B C 1
ATOM 9132 O O . ILE B 1 418 ? -7.656 -21.547 9.039 1 97.94 418 ILE B O 1
ATOM 9136 N N . GLN B 1 419 ? -5.875 -20.188 8.898 1 97.94 419 GLN B N 1
ATOM 9137 C CA . GLN B 1 419 ? -4.953 -21.266 8.57 1 97.94 419 GLN B CA 1
ATOM 9138 C C . GLN B 1 419 ? -4.633 -22.094 9.812 1 97.94 419 GLN B C 1
ATOM 9140 O O . GLN B 1 419 ? -4.172 -23.234 9.695 1 97.94 419 GLN B O 1
ATOM 9145 N N . GLU B 1 420 ? -4.914 -21.625 10.969 1 96.75 420 GLU B N 1
ATOM 9146 C CA . GLU B 1 420 ? -4.48 -22.219 12.227 1 96.75 420 GLU B CA 1
ATOM 9147 C C . GLU B 1 420 ? -5.23 -23.516 12.508 1 96.75 420 GLU B C 1
ATOM 9149 O O . GLU B 1 420 ? -6.457 -23.578 12.383 1 96.75 420 GLU B O 1
ATOM 9154 N N . GLY B 1 421 ? -4.52 -24.562 12.828 1 93.88 421 GLY B N 1
ATOM 9155 C CA . GLY B 1 421 ? -5.086 -25.781 13.367 1 93.88 421 GLY B CA 1
ATOM 9156 C C . GLY B 1 421 ? -5.785 -26.625 12.312 1 93.88 421 GLY B C 1
ATOM 9157 O O . GLY B 1 421 ? -5.418 -26.594 11.141 1 93.88 421 GLY B O 1
ATOM 9158 N N . GLU B 1 422 ? -6.758 -27.391 12.758 1 94.56 422 GLU B N 1
ATOM 9159 C CA . GLU B 1 422 ? -7.422 -28.375 11.906 1 94.56 422 GLU B CA 1
ATOM 9160 C C . GLU B 1 422 ? -8.383 -27.703 10.93 1 94.56 422 GLU B C 1
ATOM 9162 O O . GLU B 1 422 ? -8.68 -28.234 9.867 1 94.56 422 GLU B O 1
ATOM 9167 N N . GLY B 1 423 ? -8.844 -26.562 11.359 1 93.81 423 GLY B N 1
ATOM 9168 C CA . GLY B 1 423 ? -9.719 -25.828 10.461 1 93.81 423 GLY B CA 1
ATOM 9169 C C . GLY B 1 423 ? -9.07 -25.484 9.133 1 93.81 423 GLY B C 1
ATOM 9170 O O . GLY B 1 423 ? -9.641 -25.75 8.078 1 93.81 423 GLY B O 1
ATOM 9171 N N . GLY B 1 424 ? -7.887 -24.938 9.242 1 95.62 424 GLY B N 1
ATOM 9172 C CA . GLY B 1 424 ? -7.152 -24.641 8.023 1 95.62 424 GLY B CA 1
ATOM 9173 C C . GLY B 1 424 ? -6.805 -25.859 7.207 1 95.62 424 GLY B C 1
ATOM 9174 O O . GLY B 1 424 ? -6.934 -25.859 5.98 1 95.62 424 GLY B O 1
ATOM 9175 N N . ALA B 1 425 ? -6.434 -26.891 7.879 1 95.62 425 ALA B N 1
ATOM 9176 C CA . ALA B 1 425 ? -6.062 -28.125 7.215 1 95.62 425 ALA B CA 1
ATOM 9177 C C . ALA B 1 425 ? -7.246 -28.719 6.453 1 95.62 425 ALA B C 1
ATOM 9179 O O . ALA B 1 425 ? -7.09 -29.219 5.34 1 95.62 425 ALA B O 1
ATOM 9180 N N . LEU B 1 426 ? -8.375 -28.688 7.051 1 96.31 426 LEU B N 1
ATOM 9181 C CA . LEU B 1 426 ? -9.586 -29.219 6.422 1 96.31 426 LEU B CA 1
ATOM 9182 C C . LEU B 1 426 ? -9.922 -28.438 5.152 1 96.31 426 LEU B C 1
ATOM 9184 O O . LEU B 1 426 ? -10.289 -29.031 4.137 1 96.31 426 LEU B O 1
ATOM 9188 N N . LEU B 1 427 ? -9.836 -27.125 5.23 1 96.94 427 LEU B N 1
ATOM 9189 C CA . LEU B 1 427 ? -10.141 -26.297 4.07 1 96.94 427 LEU B CA 1
ATOM 9190 C C . LEU B 1 427 ? -9.234 -26.656 2.895 1 96.94 427 LEU B C 1
ATOM 9192 O O . LEU B 1 427 ? -9.695 -26.75 1.757 1 96.94 427 LEU B O 1
ATOM 9196 N N . TRP B 1 428 ? -7.984 -26.875 3.158 1 97.56 428 TRP B N 1
ATOM 9197 C CA . TRP B 1 428 ? -7.043 -27.203 2.094 1 97.56 428 TRP B CA 1
ATOM 9198 C C . TRP B 1 428 ? -7.281 -28.625 1.578 1 97.56 428 TRP B C 1
ATOM 9200 O O . TRP B 1 428 ? -7.121 -28.891 0.385 1 97.56 428 TRP B O 1
ATOM 9210 N N . LYS B 1 429 ? -7.609 -29.531 2.459 1 97.25 429 LYS B N 1
ATOM 9211 C CA . LYS B 1 429 ? -7.93 -30.875 2.018 1 97.25 429 LYS B CA 1
ATOM 9212 C C . LYS B 1 429 ? -9.109 -30.875 1.044 1 97.25 429 LYS B C 1
ATOM 9214 O O . LYS B 1 429 ? -9.047 -31.5 -0.018 1 97.25 429 LYS B O 1
ATOM 9219 N N . GLU B 1 430 ? -10.164 -30.172 1.44 1 96.56 430 GLU B N 1
ATOM 9220 C CA . GLU B 1 4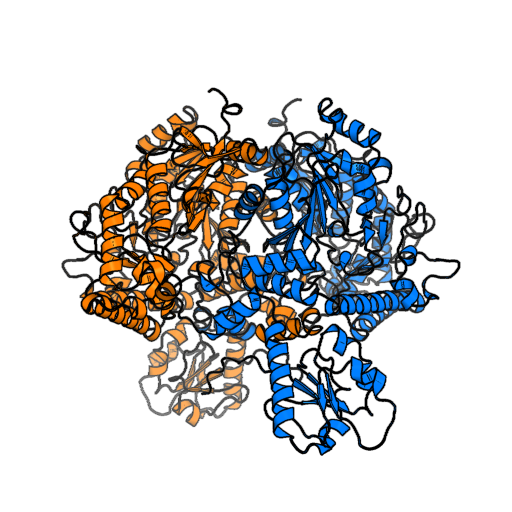30 ? -11.336 -30.062 0.579 1 96.56 430 GLU B CA 1
ATOM 9221 C C . GLU B 1 430 ? -10.984 -29.422 -0.756 1 96.56 430 GLU B C 1
ATOM 9223 O O . GLU B 1 430 ? -11.477 -29.828 -1.806 1 96.56 430 GLU B O 1
ATOM 9228 N N . CYS B 1 431 ? -10.203 -28.438 -0.681 1 97.19 431 CYS B N 1
ATOM 9229 C CA . CYS B 1 431 ? -9.773 -27.75 -1.895 1 97.19 431 CYS B CA 1
ATOM 9230 C C . CYS B 1 431 ? -8.984 -28.688 -2.801 1 97.19 431 CYS B C 1
ATOM 9232 O O . CYS B 1 431 ? -9.18 -28.688 -4.02 1 97.19 431 CYS B O 1
ATOM 9234 N N . MET B 1 432 ? -8.117 -29.5 -2.24 1 97.56 432 MET B N 1
ATOM 9235 C CA . MET B 1 432 ? -7.348 -30.484 -2.982 1 97.56 432 MET B CA 1
ATOM 9236 C C . MET B 1 432 ? -8.266 -31.484 -3.688 1 97.56 432 MET B C 1
ATOM 9238 O O . MET B 1 432 ? -8.039 -31.828 -4.848 1 97.56 432 MET B O 1
ATOM 9242 N N . GLU B 1 433 ? -9.242 -31.891 -2.984 1 98 433 GLU B N 1
ATOM 9243 C CA . GLU B 1 433 ? -10.195 -32.844 -3.561 1 98 433 GLU B CA 1
ATOM 9244 C C . GLU B 1 433 ? -10.898 -32.25 -4.773 1 98 433 GLU B C 1
ATOM 9246 O O . GLU B 1 433 ? -11.031 -32.906 -5.809 1 98 433 GLU B O 1
ATOM 9251 N N . LEU B 1 434 ? -11.312 -31 -4.617 1 97.25 434 LEU B N 1
ATOM 9252 C CA . LEU B 1 434 ? -11.977 -30.312 -5.723 1 97.25 434 LEU B CA 1
ATOM 9253 C C . LEU B 1 434 ? -11.031 -30.156 -6.91 1 97.25 434 LEU B C 1
ATOM 9255 O O . LEU B 1 434 ? -11.445 -30.281 -8.062 1 97.25 434 LEU B O 1
ATOM 9259 N N . SER B 1 435 ? -9.781 -29.844 -6.637 1 97.69 435 SER B N 1
ATOM 9260 C CA . SER B 1 435 ? -8.773 -29.672 -7.672 1 97.69 435 SER B CA 1
ATOM 9261 C C . SER B 1 435 ? -8.57 -30.953 -8.477 1 97.69 435 SER B C 1
ATOM 9263 O O . SER B 1 435 ? -8.469 -30.906 -9.703 1 97.69 435 SER B O 1
ATOM 9265 N N . VAL B 1 436 ? -8.516 -32.062 -7.77 1 98.38 436 VAL B N 1
ATOM 9266 C CA . VAL B 1 436 ? -8.32 -33.375 -8.406 1 98.38 436 VAL B CA 1
ATOM 9267 C C . VAL B 1 436 ? -9.555 -33.719 -9.234 1 98.38 436 VAL B C 1
ATOM 9269 O O . VAL B 1 436 ? -9.438 -34.156 -10.383 1 98.38 436 VAL B O 1
ATOM 9272 N N . GLU B 1 437 ? -10.688 -33.5 -8.672 1 98.12 437 GLU B N 1
ATOM 9273 C CA . GLU B 1 437 ? -11.922 -33.812 -9.375 1 98.12 437 GLU B CA 1
ATOM 9274 C C . GLU B 1 437 ? -12.086 -32.969 -10.633 1 98.12 437 GLU B C 1
ATOM 9276 O O . GLU B 1 437 ? -12.625 -33.406 -11.641 1 98.12 437 GLU B O 1
ATOM 9281 N N . ALA B 1 438 ? -11.734 -31.734 -10.547 1 97.94 438 ALA B N 1
ATOM 9282 C CA . ALA B 1 438 ? -11.766 -30.859 -11.719 1 97.94 438 ALA B CA 1
ATOM 9283 C C . ALA B 1 438 ? -10.898 -31.422 -12.844 1 97.94 438 ALA B C 1
ATOM 9285 O O . ALA B 1 438 ? -11.312 -31.422 -14.008 1 97.94 438 ALA B O 1
ATOM 9286 N N . ARG B 1 439 ? -9.711 -31.859 -12.547 1 98.5 439 ARG B N 1
ATOM 9287 C CA . ARG B 1 439 ? -8.812 -32.438 -13.539 1 98.5 439 ARG B CA 1
ATOM 9288 C C . ARG B 1 439 ? -9.406 -33.688 -14.156 1 98.5 439 ARG B C 1
ATOM 9290 O O . ARG B 1 439 ? -9.352 -33.875 -15.375 1 98.5 439 ARG B O 1
ATOM 9297 N N . LYS B 1 440 ? -9.969 -34.562 -13.305 1 98.25 440 LYS B N 1
ATOM 9298 C CA . LYS B 1 440 ? -10.625 -35.781 -13.805 1 98.25 440 LYS B CA 1
ATOM 9299 C C . LYS B 1 440 ? -11.758 -35.438 -14.758 1 98.25 440 LYS B C 1
ATOM 9301 O O . LYS B 1 440 ? -11.914 -36.062 -15.797 1 98.25 440 LYS B O 1
ATOM 9306 N N . ALA B 1 441 ? -12.516 -34.438 -14.336 1 97.44 441 ALA B N 1
ATOM 9307 C CA . ALA B 1 441 ? -13.641 -34.031 -15.172 1 97.44 441 ALA B CA 1
ATOM 9308 C C . ALA B 1 441 ? -13.164 -33.531 -16.531 1 97.44 441 ALA B C 1
ATOM 9310 O O . ALA B 1 441 ? -13.797 -33.812 -17.562 1 97.44 441 ALA B O 1
ATOM 9311 N N . VAL B 1 442 ? -12.141 -32.812 -16.578 1 97.81 442 VAL B N 1
ATOM 9312 C CA . VAL B 1 442 ? -11.586 -32.312 -17.828 1 97.81 442 VAL B CA 1
ATOM 9313 C C . VAL B 1 442 ? -11.102 -33.469 -18.688 1 97.81 442 VAL B C 1
ATOM 9315 O O . VAL B 1 442 ? -11.359 -33.5 -19.891 1 97.81 442 VAL B O 1
ATOM 9318 N N . ILE B 1 443 ? -10.383 -34.438 -18.109 1 97.5 443 ILE B N 1
ATOM 9319 C CA . ILE B 1 443 ? -9.891 -35.625 -18.812 1 97.5 443 ILE B CA 1
ATOM 9320 C C . ILE B 1 443 ? -11.062 -36.375 -19.422 1 97.5 443 ILE B C 1
ATOM 9322 O O . ILE B 1 443 ? -10.984 -36.844 -20.562 1 97.5 443 ILE B O 1
ATOM 9326 N N . ARG B 1 444 ? -12.102 -36.406 -18.719 1 96.62 444 ARG B N 1
ATOM 9327 C CA . ARG B 1 444 ? -13.25 -37.219 -19.109 1 96.62 444 ARG B CA 1
ATOM 9328 C C . ARG B 1 444 ? -14.047 -36.531 -20.219 1 96.62 444 ARG B C 1
ATOM 9330 O O . ARG B 1 444 ? -14.555 -37.156 -21.125 1 96.62 444 ARG B O 1
ATOM 9337 N N . ASN B 1 445 ? -14.164 -35.219 -20.078 1 96.5 445 ASN B N 1
ATOM 9338 C CA . ASN B 1 445 ? -15.195 -34.531 -20.859 1 96.5 445 ASN B CA 1
ATOM 9339 C C . ASN B 1 445 ? -14.602 -33.719 -22 1 96.5 445 ASN B C 1
ATOM 9341 O O . ASN B 1 445 ? -15.266 -33.469 -23 1 96.5 445 ASN B O 1
ATOM 9345 N N . CYS B 1 446 ? -13.461 -33.219 -21.828 1 96.81 446 CYS B N 1
ATOM 9346 C CA . CYS B 1 446 ? -12.914 -32.312 -22.812 1 96.81 446 CYS B CA 1
ATOM 9347 C C . CYS B 1 446 ? -12.172 -33.031 -23.906 1 96.81 446 CYS B C 1
ATOM 9349 O O . CYS B 1 446 ? -11.516 -34.062 -23.656 1 96.81 446 CYS B O 1
ATOM 9351 N N . LYS B 1 447 ? -12.328 -32.562 -25.094 1 96.25 447 LYS B N 1
ATOM 9352 C CA . LYS B 1 447 ? -11.664 -33.125 -26.266 1 96.25 447 LYS B CA 1
ATOM 9353 C C . LYS B 1 447 ? -10.281 -32.531 -26.469 1 96.25 447 LYS B C 1
ATOM 9355 O O . LYS B 1 447 ? -9.32 -33.25 -26.75 1 96.25 447 LYS B O 1
ATOM 9360 N N . TYR B 1 448 ? -10.164 -31.219 -26.312 1 96.38 448 TYR B N 1
ATOM 9361 C CA . TYR B 1 448 ? -8.945 -30.5 -26.688 1 96.38 448 TYR B CA 1
ATOM 9362 C C . TYR B 1 448 ? -8.102 -30.203 -25.453 1 96.38 448 TYR B C 1
ATOM 9364 O O . TYR B 1 448 ? -6.883 -30.406 -25.469 1 96.38 448 TYR B O 1
ATOM 9372 N N . LEU B 1 449 ? -8.68 -29.734 -24.359 1 97 449 LEU B N 1
ATOM 9373 C CA . LEU B 1 449 ? -7.934 -29.328 -23.172 1 97 449 LEU B CA 1
ATOM 9374 C C . LEU B 1 449 ? -7.523 -30.531 -22.344 1 97 449 LEU B C 1
ATOM 9376 O O . LEU B 1 449 ? -8.305 -31.469 -22.172 1 97 449 LEU B O 1
ATOM 9380 N N . LYS B 1 450 ? -6.344 -30.453 -21.828 1 96.38 450 LYS B N 1
ATOM 9381 C CA . LYS B 1 450 ? -5.824 -31.516 -20.953 1 96.38 450 LYS B CA 1
ATOM 9382 C C . LYS B 1 450 ? -5.113 -30.922 -19.734 1 96.38 450 LYS B C 1
ATOM 9384 O O . LYS B 1 450 ? -4.414 -29.906 -19.859 1 96.38 450 LYS B O 1
ATOM 9389 N N . PRO B 1 451 ? -5.359 -31.531 -18.578 1 96.88 451 PRO B N 1
ATOM 9390 C CA . PRO B 1 451 ? -4.562 -31.094 -17.438 1 96.88 451 PRO B CA 1
ATOM 9391 C C . PRO B 1 451 ? -3.104 -31.531 -17.531 1 96.88 451 PRO B C 1
ATOM 9393 O O . PRO B 1 451 ? -2.814 -32.625 -18.047 1 96.88 451 PRO B O 1
ATOM 9396 N N . LEU B 1 452 ? -2.23 -30.734 -17.062 1 94.69 452 LEU B N 1
ATOM 9397 C CA . LEU B 1 452 ? -0.812 -31.078 -17.016 1 94.69 452 LEU B CA 1
ATOM 9398 C C . LEU B 1 452 ? -0.506 -31.953 -15.805 1 94.69 452 LEU B C 1
ATOM 9400 O O . LEU B 1 452 ? -0.065 -31.453 -14.766 1 94.69 452 LEU B O 1
ATOM 9404 N N . VAL B 1 453 ? -0.718 -33.25 -15.875 1 96.38 453 VAL B N 1
ATOM 9405 C CA . VAL B 1 453 ? -0.433 -34.219 -14.844 1 96.38 453 VAL B CA 1
ATOM 9406 C C . VAL B 1 453 ? 0.208 -35.469 -15.469 1 96.38 453 VAL B C 1
ATOM 9408 O O . VAL B 1 453 ? 0.082 -35.688 -16.672 1 96.38 453 VAL B O 1
ATOM 9411 N N . PRO B 1 454 ? 0.954 -36.281 -14.664 1 96.56 454 PRO B N 1
ATOM 9412 C CA . PRO B 1 454 ? 1.464 -37.531 -15.227 1 96.56 454 PRO B CA 1
ATOM 9413 C C . PRO B 1 454 ? 0.352 -38.438 -15.734 1 96.56 454 PRO B C 1
ATOM 9415 O O . PRO B 1 454 ? -0.604 -38.719 -15.008 1 96.56 454 PRO B O 1
ATOM 9418 N N . PRO B 1 455 ? 0.516 -38.906 -16.969 1 95.88 455 PRO B N 1
ATOM 9419 C CA . PRO B 1 455 ? -0.56 -39.719 -17.531 1 95.88 455 PRO B CA 1
ATOM 9420 C C . PRO B 1 455 ? -0.751 -41.031 -16.781 1 95.88 455 PRO B C 1
ATOM 9422 O O . PRO B 1 455 ? -1.884 -41.5 -16.625 1 95.88 455 PRO B O 1
ATOM 9425 N N . VAL B 1 456 ? 0.381 -41.594 -16.359 1 96.69 456 VAL B N 1
ATOM 9426 C CA . VAL B 1 456 ? 0.346 -42.875 -15.664 1 96.69 456 VAL B CA 1
ATOM 9427 C C . VAL B 1 456 ? 1.14 -42.812 -14.367 1 96.69 456 VAL B C 1
ATOM 9429 O O . VAL B 1 456 ? 2.26 -42.281 -14.344 1 96.69 456 VAL B O 1
ATOM 9432 N N . VAL B 1 457 ? 0.544 -43.219 -13.32 1 97.06 457 VAL B N 1
ATOM 9433 C CA . VAL B 1 457 ? 1.18 -43.312 -12.008 1 97.06 457 VAL B CA 1
ATOM 9434 C C . VAL B 1 457 ? 0.873 -44.656 -11.367 1 97.06 457 VAL B C 1
ATOM 9436 O O . VAL B 1 457 ? -0.273 -45.125 -11.391 1 97.06 457 VAL B O 1
ATOM 9439 N N . HIS B 1 458 ? 1.864 -45.281 -10.844 1 96.94 458 HIS B N 1
ATOM 9440 C CA . HIS B 1 458 ? 1.714 -46.562 -10.188 1 96.94 458 HIS B CA 1
ATOM 9441 C C . HIS B 1 458 ? 1.014 -47.562 -11.094 1 96.94 458 HIS B C 1
ATOM 9443 O O . HIS B 1 458 ? 0.124 -48.281 -10.648 1 96.94 458 HIS B O 1
ATOM 9449 N N . GLY B 1 459 ? 1.219 -47.5 -12.367 1 96 459 GLY B N 1
ATOM 9450 C CA . GLY B 1 459 ? 0.796 -48.531 -13.312 1 96 459 GLY B CA 1
ATOM 9451 C C . GLY B 1 459 ? -0.602 -48.312 -13.852 1 96 459 GLY B C 1
ATOM 9452 O O . GLY B 1 459 ? -1.094 -49.094 -14.672 1 96 459 GLY B O 1
ATOM 9453 N N . LYS B 1 460 ? -1.266 -47.219 -13.43 1 97.25 460 LYS B N 1
ATOM 9454 C CA . LYS B 1 460 ? -2.613 -46.938 -13.898 1 97.25 460 LYS B CA 1
ATOM 9455 C C . LYS B 1 460 ? -2.707 -45.469 -14.391 1 97.25 460 LYS B C 1
ATOM 9457 O O . LYS B 1 460 ? -1.854 -44.656 -14.062 1 97.25 460 LYS B O 1
ATOM 9462 N N . ASN B 1 461 ? -3.732 -45.344 -15.172 1 97.69 461 ASN B N 1
ATOM 9463 C CA . ASN B 1 461 ? -3.984 -43.969 -15.602 1 97.69 461 ASN B CA 1
ATOM 9464 C C . ASN B 1 461 ? -4.309 -43.062 -14.422 1 97.69 461 ASN B C 1
ATOM 9466 O O . ASN B 1 461 ? -4.984 -43.469 -13.477 1 97.69 461 ASN B O 1
ATOM 9470 N N . TRP B 1 462 ? -3.799 -41.844 -14.438 1 98 462 TRP B N 1
ATOM 9471 C CA . TRP B 1 462 ? -3.893 -40.875 -13.352 1 98 462 TRP B CA 1
ATOM 9472 C C . TRP B 1 462 ? -5.336 -40.75 -12.875 1 98 462 TRP B C 1
ATOM 9474 O O . TRP B 1 462 ? -5.605 -40.781 -11.672 1 98 462 TRP B O 1
ATOM 9484 N N . GLU B 1 463 ? -6.383 -40.625 -13.82 1 97.12 463 GLU B N 1
ATOM 9485 C CA . GLU B 1 463 ? -7.77 -40.281 -13.508 1 97.12 463 GLU B CA 1
ATOM 9486 C C . GLU B 1 463 ? -8.508 -41.5 -12.922 1 97.12 463 GLU B C 1
ATOM 9488 O O . GLU B 1 463 ? -9.594 -41.344 -12.359 1 97.12 463 GLU B O 1
ATOM 9493 N N . GLU B 1 464 ? -7.93 -42.656 -13 1 97.56 464 GLU B N 1
ATOM 9494 C CA . GLU B 1 464 ? -8.578 -43.875 -12.523 1 97.56 464 GLU B CA 1
ATOM 9495 C C . GLU B 1 464 ? -8.406 -44.031 -11.016 1 97.56 464 GLU B C 1
ATOM 9497 O O . GLU B 1 464 ? -9.125 -44.812 -10.383 1 97.56 464 GLU B O 1
ATOM 9502 N N . TRP B 1 465 ? -7.438 -43.406 -10.516 1 97.94 465 TRP B N 1
ATOM 9503 C CA . TRP B 1 465 ? -7.156 -43.562 -9.094 1 97.94 465 TRP B CA 1
ATOM 9504 C C . TRP B 1 465 ? -8.195 -42.812 -8.258 1 97.94 465 TRP B C 1
ATOM 9506 O O . TRP B 1 465 ? -8.805 -41.844 -8.734 1 97.94 465 TRP B O 1
ATOM 9516 N N . ASP B 1 466 ? -8.32 -43.25 -7.051 1 98 466 ASP B N 1
ATOM 9517 C CA . ASP B 1 466 ? -9.203 -42.594 -6.105 1 98 466 ASP B CA 1
ATOM 9518 C C . ASP B 1 466 ? -8.648 -41.219 -5.707 1 98 466 ASP B C 1
ATOM 9520 O O . ASP B 1 466 ? -7.441 -41.062 -5.488 1 98 466 ASP B O 1
ATOM 9524 N N . THR B 1 467 ? -9.578 -40.312 -5.648 1 98 467 THR B N 1
ATOM 9525 C CA . THR B 1 467 ? -9.18 -38.938 -5.305 1 98 467 THR B CA 1
ATOM 9526 C C . THR B 1 467 ? -8.445 -38.906 -3.971 1 98 467 THR B C 1
ATOM 9528 O O . THR B 1 467 ? -7.449 -38.188 -3.82 1 98 467 THR B O 1
ATOM 9531 N N . GLU B 1 468 ? -8.906 -39.656 -2.947 1 97.38 468 GLU B N 1
ATOM 9532 C CA . GLU B 1 468 ? -8.281 -39.719 -1.63 1 97.38 468 GLU B CA 1
ATOM 9533 C C . GLU B 1 468 ? -6.836 -40.188 -1.727 1 97.38 468 GLU B C 1
ATOM 9535 O O . GLU B 1 468 ? -5.969 -39.719 -0.985 1 97.38 468 GLU B O 1
ATOM 9540 N N . GLU B 1 469 ? -6.582 -41.094 -2.633 1 97.31 469 GLU B N 1
ATOM 9541 C CA . GLU B 1 469 ? -5.223 -41.594 -2.844 1 97.31 469 GLU B CA 1
ATOM 9542 C C . GLU B 1 469 ? -4.336 -40.531 -3.479 1 97.31 469 GLU B C 1
ATOM 9544 O O . GLU B 1 469 ? -3.201 -40.312 -3.049 1 97.31 469 GLU B O 1
ATOM 9549 N N . ILE B 1 470 ? -4.832 -39.906 -4.418 1 98.31 470 ILE B N 1
ATOM 9550 C CA . ILE B 1 470 ? -4.086 -38.906 -5.184 1 98.31 470 ILE B CA 1
ATOM 9551 C C . ILE B 1 470 ? -3.652 -37.75 -4.27 1 98.31 470 ILE B C 1
ATOM 9553 O O . ILE B 1 470 ? -2.506 -37.312 -4.332 1 98.31 470 ILE B O 1
ATOM 9557 N N . ILE B 1 471 ? -4.535 -37.281 -3.344 1 97.81 471 ILE B N 1
ATOM 9558 C CA . ILE B 1 471 ? -4.25 -36.062 -2.574 1 97.81 471 ILE B CA 1
ATOM 9559 C C . ILE B 1 471 ? -3.279 -36.406 -1.442 1 97.81 471 ILE B C 1
ATOM 9561 O O . ILE B 1 471 ? -2.842 -35.5 -0.713 1 97.81 471 ILE B O 1
ATOM 9565 N N . ASN B 1 472 ? -2.885 -37.688 -1.307 1 96.81 472 ASN B N 1
ATOM 9566 C CA . ASN B 1 472 ? -2.002 -38.062 -0.213 1 96.81 472 ASN B CA 1
ATOM 9567 C C . ASN B 1 472 ? -0.679 -38.625 -0.731 1 96.81 472 ASN B C 1
ATOM 9569 O O . ASN B 1 472 ? 0.135 -39.125 0.045 1 96.81 472 ASN B O 1
ATOM 9573 N N . ASP B 1 473 ? -0.477 -38.562 -2.008 1 97.62 473 ASP B N 1
ATOM 9574 C CA . ASP B 1 473 ? 0.739 -39.125 -2.605 1 97.62 473 ASP B CA 1
ATOM 9575 C C . ASP B 1 473 ? 1.316 -38.156 -3.643 1 97.62 473 ASP B C 1
ATOM 9577 O O . ASP B 1 473 ? 0.72 -37.938 -4.703 1 97.62 473 ASP B O 1
ATOM 9581 N N . ILE B 1 474 ? 2.484 -37.656 -3.408 1 97.31 474 ILE B N 1
ATOM 9582 C CA . ILE B 1 474 ? 3.109 -36.594 -4.191 1 97.31 474 ILE B CA 1
ATOM 9583 C C . ILE B 1 474 ? 3.494 -37.125 -5.57 1 97.31 474 ILE B C 1
ATOM 9585 O O . ILE B 1 474 ? 3.75 -36.375 -6.492 1 97.31 474 ILE B O 1
ATOM 9589 N N . ALA B 1 475 ? 3.527 -38.469 -5.746 1 97.31 475 ALA B N 1
ATOM 9590 C CA . ALA B 1 475 ? 3.869 -39.094 -7.027 1 97.31 475 ALA B CA 1
ATOM 9591 C C . ALA B 1 475 ? 2.898 -38.625 -8.117 1 97.31 475 ALA B C 1
ATOM 9593 O O . ALA B 1 475 ? 3.277 -38.531 -9.289 1 97.31 475 ALA B O 1
ATOM 9594 N N . TYR B 1 476 ? 1.7 -38.406 -7.762 1 98.12 476 TYR B N 1
ATOM 9595 C CA . TYR B 1 476 ? 0.661 -38.031 -8.719 1 98.12 476 TYR B CA 1
ATOM 9596 C C . TYR B 1 476 ? 0.865 -36.594 -9.211 1 98.12 476 TYR B C 1
ATOM 9598 O O . TYR B 1 476 ? 0.208 -36.156 -10.164 1 98.12 476 TYR B O 1
ATOM 9606 N N . PHE B 1 477 ? 1.828 -35.875 -8.641 1 98.19 477 PHE B N 1
ATOM 9607 C CA . PHE B 1 477 ? 2.082 -34.469 -8.977 1 98.19 477 PHE B CA 1
ATOM 9608 C C . PHE B 1 477 ? 3.564 -34.25 -9.25 1 98.19 477 PHE B C 1
ATOM 9610 O O . PHE B 1 477 ? 4.051 -33.125 -9.148 1 98.19 477 PHE B O 1
ATOM 9617 N N . THR B 1 478 ? 4.297 -35.219 -9.57 1 97.94 478 THR B N 1
ATOM 9618 C CA . THR B 1 478 ? 5.746 -35.125 -9.688 1 97.94 478 THR B CA 1
ATOM 9619 C C . THR B 1 478 ? 6.16 -34.906 -11.141 1 97.94 478 THR B C 1
ATOM 9621 O O . THR B 1 478 ? 5.664 -35.594 -12.039 1 97.94 478 THR B O 1
ATOM 9624 N N . PHE B 1 479 ? 7.043 -34 -11.391 1 97.38 479 PHE B N 1
ATOM 9625 C CA . PHE B 1 479 ? 7.711 -33.875 -12.688 1 97.38 479 PHE B CA 1
ATOM 9626 C C . PHE B 1 479 ? 8.891 -34.844 -12.773 1 97.38 479 PHE B C 1
ATOM 9628 O O . PHE B 1 479 ? 10.008 -34.5 -12.391 1 97.38 479 PHE B O 1
ATOM 9635 N N . GLU B 1 480 ? 8.688 -35.906 -13.359 1 95.62 480 GLU B N 1
ATOM 9636 C CA . GLU B 1 480 ? 9.766 -36.875 -13.508 1 95.62 480 GLU B CA 1
ATOM 9637 C C . GLU B 1 480 ? 10.758 -36.438 -14.578 1 95.62 480 GLU B C 1
ATOM 9639 O O . GLU B 1 480 ? 10.359 -35.906 -15.625 1 95.62 480 GLU B O 1
ATOM 9644 N N . PRO B 1 481 ? 12.039 -36.625 -14.281 1 95.56 481 PRO B N 1
ATOM 9645 C CA . PRO B 1 481 ? 13.023 -36.281 -15.305 1 95.56 481 PRO B CA 1
ATOM 9646 C C . PRO B 1 481 ? 12.75 -36.969 -16.656 1 95.56 481 PRO B C 1
ATOM 9648 O O . PRO B 1 481 ? 12.508 -38.156 -16.703 1 95.56 481 PRO B O 1
ATOM 9651 N N . GLY B 1 482 ? 12.727 -36.156 -17.672 1 91.44 482 GLY B N 1
ATOM 9652 C CA . GLY B 1 482 ? 12.609 -36.688 -19.016 1 91.44 482 GLY B CA 1
ATOM 9653 C C . GLY B 1 482 ? 11.18 -37 -19.422 1 91.44 482 GLY B C 1
ATOM 9654 O O . GLY B 1 482 ? 10.93 -37.5 -20.5 1 91.44 482 GLY B O 1
ATOM 9655 N N . GLY B 1 483 ? 10.242 -36.719 -18.562 1 93.38 483 GLY B N 1
ATOM 9656 C CA . GLY B 1 483 ? 8.859 -36.969 -18.922 1 93.38 483 GLY B CA 1
ATOM 9657 C C . GLY B 1 483 ? 8.422 -36.219 -20.172 1 93.38 483 GLY B C 1
ATOM 9658 O O . GLY B 1 483 ? 8.586 -35 -20.281 1 93.38 483 GLY B O 1
ATOM 9659 N N . LYS B 1 484 ? 7.82 -36.906 -21.125 1 92.81 484 LYS B N 1
ATOM 9660 C CA . LYS B 1 484 ? 7.414 -36.312 -22.406 1 92.81 484 LYS B CA 1
ATOM 9661 C C . LYS B 1 484 ? 6.152 -35.469 -22.25 1 92.81 484 LYS B C 1
ATOM 9663 O O . LYS B 1 484 ? 5.973 -34.469 -22.938 1 92.81 484 LYS B O 1
ATOM 9668 N N . TRP B 1 485 ? 5.352 -35.875 -21.297 1 93.06 485 TRP B N 1
ATOM 9669 C CA . TRP B 1 485 ? 4.051 -35.25 -21.125 1 93.06 485 TRP B CA 1
ATOM 9670 C C . TRP B 1 485 ? 4.207 -33.812 -20.688 1 93.06 485 TRP B C 1
ATOM 9672 O O . TRP B 1 485 ? 3.338 -32.969 -20.953 1 93.06 485 TRP B O 1
ATOM 9682 N N . HIS B 1 486 ? 5.27 -33.469 -20.016 1 93.75 486 HIS B N 1
ATOM 9683 C CA . HIS B 1 486 ? 5.43 -32.094 -19.578 1 93.75 486 HIS B CA 1
ATOM 9684 C C . HIS B 1 486 ? 6.531 -31.391 -20.359 1 93.75 486 HIS B C 1
ATOM 9686 O O . HIS B 1 486 ? 6.613 -30.156 -20.359 1 93.75 486 HIS B O 1
ATOM 9692 N N . SER B 1 487 ? 7.438 -32.094 -20.984 1 92.75 487 SER B N 1
ATOM 9693 C CA . SER B 1 487 ? 8.422 -31.641 -21.953 1 92.75 487 SER B CA 1
ATOM 9694 C C . SER B 1 487 ? 9.43 -30.688 -21.312 1 92.75 487 SER B C 1
ATOM 9696 O O . SER B 1 487 ? 10.102 -29.922 -22 1 92.75 487 SER B O 1
ATOM 9698 N N . PHE B 1 488 ? 9.531 -30.609 -19.953 1 94.81 488 PHE B N 1
ATOM 9699 C CA . PHE B 1 488 ? 10.617 -29.875 -19.312 1 94.81 488 PHE B CA 1
ATOM 9700 C C . PHE B 1 488 ? 11.922 -30.672 -19.406 1 94.81 488 PHE B C 1
ATOM 9702 O O . PHE B 1 488 ? 11.938 -31.875 -19.172 1 94.81 488 PHE B O 1
ATOM 9709 N N . GLN B 1 489 ? 12.922 -30.016 -19.734 1 93.44 489 GLN B N 1
ATOM 9710 C CA . GLN B 1 489 ? 14.234 -30.641 -19.812 1 93.44 489 GLN B CA 1
ATOM 9711 C C . GLN B 1 489 ? 15.125 -30.172 -18.672 1 93.44 489 GLN B C 1
ATOM 9713 O O . GLN B 1 489 ? 14.945 -29.078 -18.141 1 93.44 489 GLN B O 1
ATOM 9718 N N . GLY B 1 490 ? 16.016 -31.031 -18.234 1 96.06 490 GLY B N 1
ATOM 9719 C CA . GLY B 1 490 ? 17.047 -30.641 -17.297 1 96.06 490 GLY B CA 1
ATOM 9720 C C . GLY B 1 490 ? 16.641 -30.812 -15.844 1 96.06 490 GLY B C 1
ATOM 9721 O O . GLY B 1 490 ? 17.297 -30.312 -14.938 1 96.06 490 GLY B O 1
ATOM 9722 N N . TYR B 1 491 ? 15.523 -31.516 -15.578 1 97.31 491 TYR B N 1
ATOM 9723 C CA . TYR B 1 491 ? 15.07 -31.75 -14.211 1 97.31 491 TYR B CA 1
ATOM 9724 C C . TYR B 1 491 ? 15.773 -32.969 -13.602 1 97.31 491 TYR B C 1
ATOM 9726 O O . TYR B 1 491 ? 16.188 -33.875 -14.312 1 97.31 491 TYR B O 1
ATOM 9734 N N . GLY B 1 492 ? 15.961 -32.906 -12.281 1 97.38 492 GLY B N 1
ATOM 9735 C CA . GLY B 1 492 ? 16.406 -34.062 -11.516 1 97.38 492 GLY B CA 1
ATOM 9736 C C . GLY B 1 492 ? 15.266 -34.75 -10.797 1 97.38 492 GLY B C 1
ATOM 9737 O O . GLY B 1 492 ? 14.125 -34.312 -10.836 1 97.38 492 GLY B O 1
ATOM 9738 N N . LYS B 1 493 ? 15.617 -35.938 -10.188 1 96.56 493 LYS B N 1
ATOM 9739 C CA . LYS B 1 493 ? 14.617 -36.719 -9.461 1 96.56 493 LYS B CA 1
ATOM 9740 C C . LYS B 1 493 ? 14.156 -35.969 -8.203 1 96.56 493 LYS B C 1
ATOM 9742 O O . LYS B 1 493 ? 14.977 -35.531 -7.395 1 96.56 493 LYS B O 1
ATOM 9747 N N . GLY B 1 494 ? 12.828 -35.844 -8.078 1 96.31 494 GLY B N 1
ATOM 9748 C CA . GLY B 1 494 ? 12.258 -35.281 -6.867 1 96.31 494 GLY B CA 1
ATOM 9749 C C . GLY B 1 494 ? 12.484 -33.781 -6.746 1 96.31 494 GLY B C 1
ATOM 9750 O O . GLY B 1 494 ? 12.297 -33.219 -5.672 1 96.31 494 GLY B O 1
ATOM 9751 N N . GLN B 1 495 ? 12.805 -33.188 -7.832 1 97.25 495 GLN B N 1
ATOM 9752 C CA . GLN B 1 495 ? 13.234 -31.781 -7.797 1 97.25 495 GLN B CA 1
ATOM 9753 C C . GLN B 1 495 ? 12.031 -30.844 -7.82 1 97.25 495 GLN B C 1
ATOM 9755 O O . GLN B 1 495 ? 12.039 -29.797 -7.168 1 97.25 495 GLN B O 1
ATOM 9760 N N . TYR B 1 496 ? 10.992 -31.234 -8.609 1 97.81 496 TYR B N 1
ATOM 9761 C CA . TYR B 1 496 ? 9.867 -30.344 -8.82 1 97.81 496 TYR B CA 1
ATOM 9762 C C . TYR B 1 496 ? 8.547 -31.109 -8.797 1 97.81 496 TYR B C 1
ATOM 9764 O O . TYR B 1 496 ? 8.508 -32.281 -9.109 1 97.81 496 TYR B O 1
ATOM 9772 N N . PHE B 1 497 ? 7.508 -30.391 -8.453 1 98.25 497 PHE B N 1
ATOM 9773 C CA . PHE B 1 497 ? 6.164 -30.953 -8.375 1 98.25 497 PHE B CA 1
ATOM 9774 C C . PHE B 1 497 ? 5.145 -29.969 -8.961 1 98.25 497 PHE B C 1
ATOM 9776 O O . PHE B 1 497 ? 5.387 -28.766 -9.008 1 98.25 497 PHE B O 1
ATOM 9783 N N . ILE B 1 498 ? 4.09 -30.531 -9.422 1 97.94 498 ILE B N 1
ATOM 9784 C CA . ILE B 1 498 ? 2.947 -29.734 -9.852 1 97.94 498 ILE B CA 1
ATOM 9785 C C . ILE B 1 498 ? 2.238 -29.141 -8.633 1 97.94 498 ILE B C 1
ATOM 9787 O O . ILE B 1 498 ? 1.932 -29.859 -7.68 1 97.94 498 ILE B O 1
ATOM 9791 N N . ASP B 1 499 ? 2.053 -27.844 -8.617 1 97.75 499 ASP B N 1
ATOM 9792 C CA . ASP B 1 499 ? 1.207 -27.219 -7.602 1 97.75 499 ASP B CA 1
ATOM 9793 C C . ASP B 1 499 ? -0.239 -27.703 -7.727 1 97.75 499 ASP B C 1
ATOM 9795 O O . ASP B 1 499 ? -0.925 -27.375 -8.695 1 97.75 499 ASP B O 1
ATOM 9799 N N . PRO B 1 500 ? -0.714 -28.406 -6.801 1 97 500 PRO B N 1
ATOM 9800 C CA . PRO B 1 500 ? -2.072 -28.938 -6.93 1 97 500 PRO B CA 1
ATOM 9801 C C . PRO B 1 500 ? -3.141 -27.844 -6.906 1 97 500 PRO B C 1
ATOM 9803 O O . PRO B 1 500 ? -4.289 -28.094 -7.285 1 97 500 PRO B O 1
ATOM 9806 N N . MET B 1 501 ? -2.809 -26.688 -6.43 1 96.75 501 MET B N 1
ATOM 9807 C CA . MET B 1 501 ? -3.787 -25.609 -6.305 1 96.75 501 MET B CA 1
ATOM 9808 C C . MET B 1 501 ? -3.775 -24.719 -7.539 1 96.75 501 MET B C 1
ATOM 9810 O O . MET B 1 501 ? -4.434 -23.672 -7.566 1 96.75 501 MET B O 1
ATOM 9814 N N . LYS B 1 502 ? -3.064 -25.094 -8.562 1 96.88 502 LYS B N 1
ATOM 9815 C CA . LYS B 1 502 ? -3.072 -24.438 -9.867 1 96.88 502 LYS B CA 1
ATOM 9816 C C . LYS B 1 502 ? -3.555 -25.391 -10.953 1 96.88 502 LYS B C 1
ATOM 9818 O O . LYS B 1 502 ? -2.912 -26.406 -11.227 1 96.88 502 LYS B O 1
ATOM 9823 N N . LEU B 1 503 ? -4.672 -25.031 -11.516 1 97.06 503 LEU B N 1
ATOM 9824 C CA . LEU B 1 503 ? -5.172 -25.797 -12.656 1 97.06 503 LEU B CA 1
ATOM 9825 C C . LEU B 1 503 ? -4.547 -25.297 -13.953 1 97.06 503 LEU B C 1
ATOM 9827 O O . LEU B 1 503 ? -5.078 -24.391 -14.594 1 97.06 503 LEU B O 1
ATOM 9831 N N . LEU B 1 504 ? -3.527 -25.938 -14.289 1 97.19 504 LEU B N 1
ATOM 9832 C CA . LEU B 1 504 ? -2.891 -25.641 -15.57 1 97.19 504 LEU B CA 1
ATOM 9833 C C . LEU B 1 504 ? -3.361 -26.625 -16.641 1 97.19 504 LEU B C 1
ATOM 9835 O O . LEU B 1 504 ? -3.148 -27.828 -16.531 1 97.19 504 LEU B O 1
ATOM 9839 N N . PHE B 1 505 ? -4.039 -26.141 -17.625 1 97.75 505 PHE B N 1
ATOM 9840 C CA . PHE B 1 505 ? -4.488 -26.938 -18.766 1 97.75 505 PHE B CA 1
ATOM 9841 C C . PHE B 1 505 ? -3.707 -26.578 -20.031 1 97.75 505 PHE B C 1
ATOM 9843 O O . PHE B 1 505 ? -3.367 -25.406 -20.234 1 97.75 505 PHE B O 1
ATOM 9850 N N . THR B 1 506 ? -3.416 -27.547 -20.828 1 97 506 THR B N 1
ATOM 9851 C CA . THR B 1 506 ? -2.805 -27.297 -22.125 1 97 506 THR B CA 1
ATOM 9852 C C . THR B 1 506 ? -3.857 -27.312 -23.219 1 97 506 THR B C 1
ATOM 9854 O O . THR B 1 506 ? -4.855 -28.031 -23.141 1 97 506 THR B O 1
ATOM 9857 N N . THR B 1 507 ? -3.705 -26.484 -24.203 1 97.69 507 THR B N 1
ATOM 9858 C CA . THR B 1 507 ? -4.504 -26.484 -25.422 1 97.69 507 THR B CA 1
ATOM 9859 C C . THR B 1 507 ? -3.76 -27.172 -26.562 1 97.69 507 THR B C 1
ATOM 9861 O O . THR B 1 507 ? -2.553 -27.406 -26.469 1 97.69 507 THR B O 1
ATOM 9864 N N . PRO B 1 508 ? -4.48 -27.578 -27.578 1 96.12 508 PRO B N 1
ATOM 9865 C CA . PRO B 1 508 ? -3.818 -28.297 -28.672 1 96.12 508 PRO B CA 1
ATOM 9866 C C . PRO B 1 508 ? -2.861 -27.406 -29.469 1 96.12 508 PRO B C 1
ATOM 9868 O O . PRO B 1 508 ? -3.016 -26.188 -29.484 1 96.12 508 PRO B O 1
ATOM 9871 N N . GLY B 1 509 ? -1.916 -28.016 -30.156 1 96.81 509 GLY B N 1
ATOM 9872 C CA . GLY B 1 509 ? -1.003 -27.297 -31.031 1 96.81 509 GLY B CA 1
ATOM 9873 C C . GLY B 1 509 ? 0.434 -27.766 -30.906 1 96.81 509 GLY B C 1
ATOM 9874 O O . GLY B 1 509 ? 1.253 -27.531 -31.797 1 96.81 509 GLY B O 1
ATOM 9875 N N . ILE B 1 510 ? 0.73 -28.391 -29.812 1 95.44 510 ILE B N 1
ATOM 9876 C CA . ILE B 1 510 ? 2.064 -28.922 -29.562 1 95.44 510 ILE B CA 1
ATOM 9877 C C . ILE B 1 510 ? 1.979 -30.422 -29.328 1 95.44 510 ILE B C 1
ATOM 9879 O O . ILE B 1 510 ? 1.189 -30.891 -28.5 1 95.44 510 ILE B O 1
ATOM 9883 N N . ASN B 1 511 ? 2.822 -31.125 -30.016 1 91.06 511 ASN B N 1
ATOM 9884 C CA . ASN B 1 511 ? 2.914 -32.562 -29.781 1 91.06 511 ASN B CA 1
ATOM 9885 C C . ASN B 1 511 ? 3.67 -32.875 -28.5 1 91.06 511 ASN B C 1
ATOM 9887 O O . ASN B 1 511 ? 4.852 -32.531 -28.375 1 91.06 511 ASN B O 1
ATOM 9891 N N . VAL B 1 512 ? 3.07 -33.531 -27.578 1 84.56 512 VAL B N 1
ATOM 9892 C CA . VAL B 1 512 ? 3.609 -33.719 -26.234 1 84.56 512 VAL B CA 1
ATOM 9893 C C . VAL B 1 512 ? 4.809 -34.656 -26.297 1 84.56 512 VAL B C 1
ATOM 9895 O O . VAL B 1 512 ? 5.691 -34.594 -25.438 1 84.56 512 VAL B O 1
ATOM 9898 N N . GLU B 1 513 ? 4.887 -35.469 -27.266 1 82.75 513 GLU B N 1
ATOM 9899 C CA . GLU B 1 513 ? 5.957 -36.438 -27.375 1 82.75 513 GLU B CA 1
ATOM 9900 C C . GLU B 1 513 ? 7.219 -35.812 -27.969 1 82.75 513 GLU B C 1
ATOM 9902 O O . GLU B 1 513 ? 8.336 -36.188 -27.562 1 82.75 513 GLU B O 1
ATOM 9907 N N . THR B 1 514 ? 6.984 -34.938 -28.844 1 85.25 514 THR B N 1
ATOM 9908 C CA . THR B 1 514 ? 8.141 -34.469 -29.578 1 85.25 514 THR B CA 1
ATOM 9909 C C . THR B 1 514 ? 8.422 -33 -29.234 1 85.25 514 THR B C 1
ATOM 9911 O O . THR B 1 514 ? 9.523 -32.5 -29.484 1 85.25 514 THR B O 1
ATOM 9914 N N . GLY B 1 515 ? 7.453 -32.375 -28.719 1 86.81 515 GLY B N 1
ATOM 9915 C CA . GLY B 1 515 ? 7.582 -30.953 -28.438 1 86.81 515 GLY B CA 1
ATOM 9916 C C . GLY B 1 515 ? 7.43 -30.094 -29.672 1 86.81 515 GLY B C 1
ATOM 9917 O O . GLY B 1 515 ? 7.578 -28.875 -29.609 1 86.81 515 GLY B O 1
ATOM 9918 N N . ARG B 1 516 ? 7.055 -30.656 -30.812 1 91.38 516 ARG B N 1
ATOM 9919 C CA . ARG B 1 516 ? 6.941 -29.922 -32.062 1 91.38 516 ARG B CA 1
ATOM 9920 C C . ARG B 1 516 ? 5.527 -29.391 -32.281 1 91.38 516 ARG B C 1
ATOM 9922 O O . ARG B 1 516 ? 4.57 -29.938 -31.734 1 91.38 516 ARG B O 1
ATOM 9929 N N . TYR B 1 517 ? 5.469 -28.391 -33.062 1 95.62 517 TYR B N 1
ATOM 9930 C CA . TYR B 1 517 ? 4.168 -27.828 -33.406 1 95.62 517 TYR B CA 1
ATOM 9931 C C . TYR B 1 517 ? 3.357 -28.797 -34.25 1 95.62 517 TYR B C 1
ATOM 9933 O O . TYR B 1 517 ? 3.904 -29.469 -35.125 1 95.62 517 TYR B O 1
ATOM 9941 N N . GLU B 1 518 ? 2.09 -28.812 -34.062 1 96.62 518 GLU B N 1
ATOM 9942 C CA . GLU B 1 518 ? 1.148 -29.594 -34.844 1 96.62 518 GLU B CA 1
ATOM 9943 C C . GLU B 1 518 ? 0.566 -28.75 -36 1 96.62 518 GLU B C 1
ATOM 9945 O O . GLU B 1 518 ? 0.908 -27.578 -36.125 1 96.62 518 GLU B O 1
ATOM 9950 N N . LYS B 1 519 ? -0.311 -29.422 -36.781 1 96.25 519 LYS B N 1
ATOM 9951 C CA . LYS B 1 519 ? -0.909 -28.734 -37.938 1 96.25 519 LYS B CA 1
ATOM 9952 C C . LYS B 1 519 ? -1.944 -27.719 -37.5 1 96.25 519 LYS B C 1
ATOM 9954 O O . LYS B 1 519 ? -2.078 -26.656 -38.125 1 96.25 519 LYS B O 1
ATOM 9959 N N . PHE B 1 520 ? -2.611 -28.031 -36.469 1 97.06 520 PHE B N 1
ATOM 9960 C CA . PHE B 1 520 ? -3.617 -27.141 -35.906 1 97.06 520 PHE B CA 1
ATOM 9961 C C . PHE B 1 520 ? -3.381 -26.953 -34.406 1 97.06 520 PHE B C 1
ATOM 9963 O O . PHE B 1 520 ? -2.877 -27.844 -33.719 1 97.06 520 PHE B O 1
ATOM 9970 N N . GLY B 1 521 ? -3.689 -25.797 -34 1 97.69 521 GLY B N 1
ATOM 9971 C CA . GLY B 1 521 ? -3.592 -25.5 -32.594 1 97.69 521 GLY B CA 1
ATOM 9972 C C . GLY B 1 521 ? -4.516 -24.375 -32.125 1 97.69 521 GLY B C 1
ATOM 9973 O O . GLY B 1 521 ? -5.078 -23.672 -32.969 1 97.69 521 GLY B O 1
ATOM 9974 N N . ILE B 1 522 ? -4.77 -24.328 -30.891 1 98.31 522 ILE B N 1
ATOM 9975 C CA . ILE B 1 522 ? -5.566 -23.281 -30.25 1 98.31 522 ILE B CA 1
ATOM 9976 C C . ILE B 1 522 ? -4.688 -22.484 -29.297 1 98.31 522 ILE B C 1
ATOM 9978 O O . ILE B 1 522 ? -4.477 -22.891 -28.141 1 98.31 522 ILE B O 1
ATOM 9982 N N . PRO B 1 523 ? -4.223 -21.312 -29.719 1 97.69 523 PRO B N 1
ATOM 9983 C CA . PRO B 1 523 ? -3.461 -20.484 -28.781 1 97.69 523 PRO B CA 1
ATOM 9984 C C . PRO B 1 523 ? -4.242 -20.172 -27.5 1 97.69 523 PRO B C 1
ATOM 9986 O O . PRO B 1 523 ? -5.441 -19.891 -27.562 1 97.69 523 PRO B O 1
ATOM 9989 N N . GLY B 1 524 ? -3.541 -20.219 -26.328 1 97.25 524 GLY B N 1
ATOM 9990 C CA . GLY B 1 524 ? -4.184 -20.016 -25.031 1 97.25 524 GLY B CA 1
ATOM 9991 C C . GLY B 1 524 ? -4.953 -18.719 -24.938 1 97.25 524 GLY B C 1
ATOM 9992 O O . GLY B 1 524 ? -5.988 -18.641 -24.266 1 97.25 524 GLY B O 1
ATOM 9993 N N . ILE B 1 525 ? -4.52 -17.672 -25.625 1 96.62 525 ILE B N 1
ATOM 9994 C CA . ILE B 1 525 ? -5.062 -16.328 -25.516 1 96.62 525 ILE B CA 1
ATOM 9995 C C . ILE B 1 525 ? -6.465 -16.281 -26.109 1 96.62 525 ILE B C 1
ATOM 9997 O O . ILE B 1 525 ? -7.297 -15.469 -25.703 1 96.62 525 ILE B O 1
ATOM 10001 N N . VAL B 1 526 ? -6.777 -17.125 -27.094 1 97.94 526 VAL B N 1
ATOM 10002 C CA . VAL B 1 526 ? -8.102 -17.156 -27.703 1 97.94 526 VAL B CA 1
ATOM 10003 C C . VAL B 1 526 ? -9.117 -17.688 -26.688 1 97.94 526 VAL B C 1
ATOM 10005 O O . VAL B 1 526 ? -10.18 -17.094 -26.5 1 97.94 526 VAL B O 1
ATOM 10008 N N . LEU B 1 527 ? -8.734 -18.781 -26.031 1 97.94 527 LEU B N 1
ATOM 10009 C CA . LEU B 1 527 ? -9.594 -19.344 -25 1 97.94 527 LEU B CA 1
ATOM 10010 C C . LEU B 1 527 ? -9.758 -18.375 -23.844 1 97.94 527 LEU B C 1
ATOM 10012 O O . LEU B 1 527 ? -10.852 -18.219 -23.297 1 97.94 527 LEU B O 1
ATOM 10016 N N . ALA B 1 528 ? -8.695 -17.781 -23.438 1 96.19 528 ALA B N 1
ATOM 10017 C CA . ALA B 1 528 ? -8.742 -16.828 -22.328 1 96.19 528 ALA B CA 1
ATOM 10018 C C . ALA B 1 528 ? -9.742 -15.703 -22.594 1 96.19 528 ALA B C 1
ATOM 10020 O O . ALA B 1 528 ? -10.523 -15.336 -21.719 1 96.19 528 ALA B O 1
ATOM 10021 N N . ASN B 1 529 ? -9.711 -15.117 -23.781 1 95.81 529 ASN B N 1
ATOM 10022 C CA . ASN B 1 529 ? -10.617 -14.031 -24.125 1 95.81 529 ASN B CA 1
ATOM 10023 C C . ASN B 1 529 ? -12.062 -14.5 -24.203 1 95.81 529 ASN B C 1
ATOM 10025 O O . ASN B 1 529 ? -12.977 -13.766 -23.828 1 95.81 529 ASN B O 1
ATOM 10029 N N . TYR B 1 530 ? -12.273 -15.711 -24.766 1 97 530 TYR B N 1
ATOM 10030 C CA . TYR B 1 530 ? -13.617 -16.281 -24.766 1 97 530 TYR B CA 1
ATOM 10031 C C . TYR B 1 530 ? -14.18 -16.359 -23.359 1 97 530 TYR B C 1
ATOM 10033 O O . TYR B 1 530 ? -15.328 -15.969 -23.109 1 97 530 TYR B O 1
ATOM 10041 N N . LEU B 1 531 ? -13.359 -16.891 -22.422 1 96.06 531 LEU B N 1
ATOM 10042 C CA . LEU B 1 531 ? -13.812 -17.047 -21.047 1 96.06 531 LEU B CA 1
ATOM 10043 C C . LEU B 1 531 ? -14.117 -15.695 -20.422 1 96.06 531 LEU B C 1
ATOM 10045 O O . LEU B 1 531 ? -15.141 -15.531 -19.75 1 96.06 531 LEU B O 1
ATOM 10049 N N . ARG B 1 532 ? -13.297 -14.734 -20.641 1 93.25 532 ARG B N 1
ATOM 10050 C CA . ARG B 1 532 ? -13.508 -13.391 -20.109 1 93.25 532 ARG B CA 1
ATOM 10051 C C . ARG B 1 532 ? -14.82 -12.805 -20.609 1 93.25 532 ARG B C 1
ATOM 10053 O O . ARG B 1 532 ? -15.586 -12.219 -19.844 1 93.25 532 ARG B O 1
ATOM 10060 N N . GLU B 1 533 ? -15.047 -12.953 -21.906 1 93.38 533 GLU B N 1
ATOM 10061 C CA . GLU B 1 533 ? -16.266 -12.406 -22.484 1 93.38 533 GLU B CA 1
ATOM 10062 C C . GLU B 1 533 ? -17.5 -13.172 -22.016 1 93.38 533 GLU B C 1
ATOM 10064 O O . GLU B 1 533 ? -18.625 -12.711 -22.172 1 93.38 533 GLU B O 1
ATOM 10069 N N . ASN B 1 534 ? -17.219 -14.305 -21.422 1 93.44 534 ASN B N 1
ATOM 10070 C CA . ASN B 1 534 ? -18.312 -15.086 -20.844 1 93.44 534 ASN B CA 1
ATOM 10071 C C . ASN B 1 534 ? -18.297 -15.062 -19.328 1 93.44 534 ASN B C 1
ATOM 10073 O O . ASN B 1 534 ? -18.703 -16.031 -18.672 1 93.44 534 ASN B O 1
ATOM 10077 N N . ALA B 1 535 ? -17.656 -14.125 -18.688 1 90.31 535 ALA B N 1
ATOM 10078 C CA . ALA B 1 535 ? -17.719 -13.75 -17.281 1 90.31 535 ALA B CA 1
ATOM 10079 C C . ALA B 1 535 ? -16.953 -14.75 -16.422 1 90.31 535 ALA B C 1
ATOM 10081 O O . ALA B 1 535 ? -17.328 -15.016 -15.273 1 90.31 535 ALA B O 1
ATOM 10082 N N . VAL B 1 536 ? -15.984 -15.438 -17.016 1 93.25 536 VAL B N 1
ATOM 10083 C CA . VAL B 1 536 ? -15.023 -16.266 -16.281 1 93.25 536 VAL B CA 1
ATOM 10084 C C . VAL B 1 536 ? -13.617 -15.695 -16.438 1 93.25 536 VAL B C 1
ATOM 10086 O O . VAL B 1 536 ? -13.125 -15.523 -17.547 1 93.25 536 VAL B O 1
ATOM 10089 N N . ILE B 1 537 ? -12.992 -15.414 -15.375 1 92.62 537 ILE B N 1
ATOM 10090 C CA . ILE B 1 537 ? -11.711 -14.719 -15.438 1 92.62 537 ILE B CA 1
ATOM 10091 C C . ILE B 1 537 ? -10.586 -15.688 -15.086 1 92.62 537 ILE B C 1
ATOM 10093 O O . ILE B 1 537 ? -10.344 -15.969 -13.906 1 92.62 537 ILE B O 1
ATOM 10097 N N . PRO B 1 538 ? -9.828 -16.172 -16.078 1 94.5 538 PRO B N 1
ATOM 10098 C CA . PRO B 1 538 ? -8.641 -16.984 -15.789 1 94.5 538 PRO B CA 1
ATOM 10099 C C . PRO B 1 538 ? -7.48 -16.141 -15.258 1 94.5 538 PRO B C 1
ATOM 10101 O O . PRO B 1 538 ? -7.512 -14.914 -15.328 1 94.5 538 PRO B O 1
ATOM 10104 N N . GLU B 1 539 ? -6.516 -16.75 -14.734 1 93.56 539 GLU B N 1
ATOM 10105 C CA . GLU B 1 539 ? -5.375 -16.047 -14.164 1 93.56 539 GLU B CA 1
ATOM 10106 C C . GLU B 1 539 ? -4.391 -15.617 -15.25 1 93.56 539 GLU B C 1
ATOM 10108 O O . GLU B 1 539 ? -3.936 -14.469 -15.273 1 93.56 539 GLU B O 1
ATOM 10113 N N . LYS B 1 540 ? -4.059 -16.641 -16.125 1 92.75 540 LYS B N 1
ATOM 10114 C CA . LYS B 1 540 ? -3.021 -16.406 -17.125 1 92.75 540 LYS B CA 1
ATOM 10115 C C . LYS B 1 540 ? -3.119 -17.406 -18.281 1 92.75 540 LYS B C 1
ATOM 10117 O O . LYS B 1 540 ? -3.742 -18.453 -18.125 1 92.75 540 LYS B O 1
ATOM 10122 N N . CYS B 1 541 ? -2.604 -16.984 -19.375 1 94.38 541 CYS B N 1
ATOM 10123 C CA . CYS B 1 541 ? -2.4 -17.922 -20.469 1 94.38 541 CYS B CA 1
ATOM 10124 C C . CYS B 1 541 ? -1.044 -17.703 -21.125 1 94.38 541 CYS B C 1
ATOM 10126 O O . CYS B 1 541 ? -0.385 -16.688 -20.875 1 94.38 541 CYS B O 1
ATOM 10128 N N . ASP B 1 542 ? -0.613 -18.625 -21.859 1 94.5 542 ASP B N 1
ATOM 10129 C CA . ASP B 1 542 ? 0.599 -18.531 -22.656 1 94.5 542 ASP B CA 1
ATOM 10130 C C . ASP B 1 542 ? 0.37 -19.109 -24.062 1 94.5 542 ASP B C 1
ATOM 10132 O O . ASP B 1 542 ? -0.71 -18.953 -24.641 1 94.5 542 ASP B O 1
ATOM 10136 N N . LEU B 1 543 ? 1.389 -19.656 -24.719 1 95.88 543 LEU B N 1
ATOM 10137 C CA . LEU B 1 543 ? 1.281 -20.125 -26.094 1 95.88 543 LEU B CA 1
ATOM 10138 C C . LEU B 1 543 ? 0.18 -21.156 -26.234 1 95.88 543 LEU B C 1
ATOM 10140 O O . LEU B 1 543 ? -0.757 -20.984 -27.016 1 95.88 543 LEU B O 1
ATOM 10144 N N . ASN B 1 544 ? 0.267 -22.266 -25.438 1 97.5 544 ASN B N 1
ATOM 10145 C CA . ASN B 1 544 ? -0.699 -23.359 -25.531 1 97.5 544 ASN B CA 1
ATOM 10146 C C . ASN B 1 544 ? -1.055 -23.906 -24.141 1 97.5 544 ASN B C 1
ATOM 10148 O O . ASN B 1 544 ? -1.106 -25.109 -23.953 1 97.5 544 ASN B O 1
ATOM 10152 N N . ASP B 1 545 ? -1.223 -22.922 -23.234 1 96.62 545 ASP B N 1
ATOM 10153 C CA . ASP B 1 545 ? -1.73 -23.312 -21.922 1 96.62 545 ASP B CA 1
ATOM 10154 C C . ASP B 1 545 ? -2.549 -22.172 -21.297 1 96.62 545 ASP B C 1
ATOM 10156 O O . ASP B 1 545 ? -2.576 -21.062 -21.828 1 96.62 545 ASP B O 1
ATOM 10160 N N . ILE B 1 546 ? -3.338 -22.484 -20.328 1 97.25 546 ILE B N 1
ATOM 10161 C CA . ILE B 1 546 ? -4.172 -21.547 -19.578 1 97.25 546 ILE B CA 1
ATOM 10162 C C . ILE B 1 546 ? -4.227 -21.953 -18.109 1 97.25 546 ILE B C 1
ATOM 10164 O O . ILE B 1 546 ? -4.281 -23.156 -17.797 1 97.25 546 ILE B O 1
ATOM 10168 N N . LEU B 1 547 ? -4.156 -20.969 -17.234 1 97 547 LEU B N 1
ATOM 10169 C CA . LEU B 1 547 ? -4.02 -21.219 -15.805 1 97 547 LEU B CA 1
ATOM 10170 C C . LEU B 1 547 ? -5.223 -20.672 -15.039 1 97 547 LEU B C 1
ATOM 10172 O O . LEU B 1 547 ? -5.645 -19.531 -15.258 1 97 547 LEU B O 1
ATOM 10176 N N . PHE B 1 548 ? -5.785 -21.5 -14.133 1 96.62 548 PHE B N 1
ATOM 10177 C CA . PHE B 1 548 ? -6.832 -21.125 -13.188 1 96.62 548 PHE B CA 1
ATOM 10178 C C . PHE B 1 548 ? -6.355 -21.312 -11.758 1 96.62 548 PHE B C 1
ATOM 10180 O O . PHE B 1 548 ? -5.805 -22.375 -11.414 1 96.62 548 PHE B O 1
ATOM 10187 N N . ILE B 1 549 ? -6.539 -20.391 -10.906 1 95.12 549 ILE B N 1
ATOM 10188 C CA . ILE B 1 549 ? -6.141 -20.484 -9.508 1 95.12 549 ILE B CA 1
ATOM 10189 C C . ILE B 1 549 ? -7.285 -21.078 -8.688 1 95.12 549 ILE B C 1
ATOM 10191 O O . ILE B 1 549 ? -8.43 -20.641 -8.797 1 95.12 549 ILE B O 1
ATOM 10195 N N . ILE B 1 550 ? -6.898 -22.031 -7.895 1 95.06 550 ILE B N 1
ATOM 10196 C CA . ILE B 1 550 ? -7.859 -22.703 -7.02 1 95.06 550 ILE B CA 1
ATOM 10197 C C . ILE B 1 550 ? -7.531 -22.391 -5.559 1 95.06 550 ILE B C 1
ATOM 10199 O O . ILE B 1 550 ? -6.379 -22.5 -5.137 1 95.06 550 ILE B O 1
ATOM 10203 N N . THR B 1 551 ? -8.5 -21.922 -4.797 1 96.94 551 THR B N 1
ATOM 10204 C CA . THR B 1 551 ? -8.391 -21.656 -3.365 1 96.94 551 THR B CA 1
ATOM 10205 C C . THR B 1 551 ? -9.57 -22.266 -2.611 1 96.94 551 THR B C 1
ATOM 10207 O O . THR B 1 551 ? -10.5 -22.797 -3.225 1 96.94 551 THR B O 1
ATOM 10210 N N . PRO B 1 552 ? -9.586 -22.203 -1.312 1 97.19 552 PRO B N 1
ATOM 10211 C CA . PRO B 1 552 ? -10.727 -22.719 -0.551 1 97.19 552 PRO B CA 1
ATOM 10212 C C . PRO B 1 552 ? -12.023 -21.969 -0.846 1 97.19 552 PRO B C 1
ATOM 10214 O O . PRO B 1 552 ? -13.094 -22.391 -0.416 1 97.19 552 PRO B O 1
ATOM 10217 N N . ALA B 1 553 ? -11.938 -21 -1.682 1 96.06 553 ALA B N 1
ATOM 10218 C CA . ALA B 1 553 ? -13.133 -20.281 -2.109 1 96.06 553 ALA B CA 1
ATOM 10219 C C . ALA B 1 553 ? -13.961 -21.125 -3.076 1 96.06 553 ALA B C 1
ATOM 10221 O O . ALA B 1 553 ? -15.148 -20.844 -3.289 1 96.06 553 ALA B O 1
ATOM 10222 N N . GLU B 1 554 ? -13.453 -22.141 -3.654 1 96 554 GLU B N 1
ATOM 10223 C CA . GLU B 1 554 ? -14.047 -22.875 -4.77 1 96 554 GLU B CA 1
ATOM 10224 C C . GLU B 1 554 ? -15.203 -23.75 -4.297 1 96 554 GLU B C 1
ATOM 10226 O O . GLU B 1 554 ? -15.25 -24.156 -3.135 1 96 554 GLU B O 1
ATOM 10231 N N . THR B 1 555 ? -16.078 -23.953 -5.188 1 94.44 555 THR B N 1
ATOM 10232 C CA . THR B 1 555 ? -17.172 -24.891 -5.027 1 94.44 555 THR B CA 1
ATOM 10233 C C . THR B 1 555 ? -17.297 -25.812 -6.242 1 94.44 555 THR B C 1
ATOM 10235 O O . THR B 1 555 ? -16.766 -25.5 -7.312 1 94.44 555 THR B O 1
ATOM 10238 N N . LYS B 1 556 ? -17.984 -26.922 -6.012 1 95.31 556 LYS B N 1
ATOM 10239 C CA . LYS B 1 556 ? -18.219 -27.844 -7.113 1 95.31 556 LYS B CA 1
ATOM 10240 C C . LYS B 1 556 ? -18.969 -27.172 -8.25 1 95.31 556 LYS B C 1
ATOM 10242 O O . LYS B 1 556 ? -18.656 -27.375 -9.422 1 95.31 556 LYS B O 1
ATOM 10247 N N . ALA B 1 557 ? -19.906 -26.359 -7.895 1 94.56 557 ALA B N 1
ATOM 10248 C CA . ALA B 1 557 ? -20.719 -25.672 -8.891 1 94.56 557 ALA B CA 1
ATOM 10249 C C . ALA B 1 557 ? -19.875 -24.719 -9.719 1 94.56 557 ALA B C 1
ATOM 10251 O O . ALA B 1 557 ? -20.016 -24.625 -10.938 1 94.56 557 ALA B O 1
ATOM 10252 N N . LYS B 1 558 ? -19.062 -23.984 -9.062 1 94.75 558 LYS B N 1
ATOM 10253 C CA . LYS B 1 558 ? -18.172 -23.031 -9.727 1 94.75 558 LYS B CA 1
ATOM 10254 C C . LYS B 1 558 ? -17.266 -23.75 -10.719 1 94.75 558 LYS B C 1
ATOM 10256 O O . LYS B 1 558 ? -17.094 -23.297 -11.852 1 94.75 558 LYS B O 1
ATOM 10261 N N . ILE B 1 559 ? -16.719 -24.875 -10.383 1 96.12 559 ILE B N 1
ATOM 10262 C CA . ILE B 1 559 ? -15.812 -25.672 -11.219 1 96.12 559 ILE B CA 1
ATOM 10263 C C . ILE B 1 559 ? -16.578 -26.25 -12.406 1 96.12 559 ILE B C 1
ATOM 10265 O O . ILE B 1 559 ? -16.094 -26.203 -13.539 1 96.12 559 ILE B O 1
ATOM 10269 N N . ASN B 1 560 ? -17.719 -26.734 -12.117 1 95.31 560 ASN B N 1
ATOM 10270 C CA . ASN B 1 560 ? -18.531 -27.312 -13.188 1 95.31 560 ASN B CA 1
ATOM 10271 C C . ASN B 1 560 ? -18.922 -26.266 -14.219 1 95.31 560 ASN B C 1
ATOM 10273 O O . ASN B 1 560 ? -19 -26.562 -15.414 1 95.31 560 ASN B O 1
ATOM 10277 N N . ASN B 1 561 ? -19.203 -25.109 -13.727 1 94.62 561 ASN B N 1
ATOM 10278 C CA . ASN B 1 561 ? -19.516 -24.016 -14.648 1 94.62 561 ASN B CA 1
ATOM 10279 C C . ASN B 1 561 ? -18.328 -23.672 -15.539 1 94.62 561 ASN B C 1
ATOM 10281 O O . ASN B 1 561 ? -18.5 -23.375 -16.719 1 94.62 561 ASN B O 1
ATOM 10285 N N . LEU B 1 562 ? -17.156 -23.719 -15.016 1 96.31 562 LEU B N 1
ATOM 10286 C CA . LEU B 1 562 ? -15.953 -23.5 -15.805 1 96.31 562 LEU B CA 1
ATOM 10287 C C . LEU B 1 562 ? -15.82 -24.547 -16.891 1 96.31 562 LEU B C 1
ATOM 10289 O O . LEU B 1 562 ? -15.594 -24.219 -18.062 1 96.31 562 LEU B O 1
ATOM 10293 N N . ILE B 1 563 ? -16.016 -25.781 -16.547 1 96.5 563 ILE B N 1
ATOM 10294 C CA . ILE B 1 563 ? -15.859 -26.891 -17.469 1 96.5 563 ILE B CA 1
ATOM 10295 C C . ILE B 1 563 ? -16.922 -26.797 -18.562 1 96.5 563 ILE B C 1
ATOM 10297 O O . ILE B 1 563 ? -16.641 -27.047 -19.734 1 96.5 563 ILE B O 1
ATOM 10301 N N . SER B 1 564 ? -18.078 -26.391 -18.109 1 96.81 564 SER B N 1
ATOM 10302 C CA . SER B 1 564 ? -19.156 -26.219 -19.078 1 96.81 564 SER B CA 1
ATOM 10303 C C . SER B 1 564 ? -18.797 -25.156 -20.125 1 96.81 564 SER B C 1
ATOM 10305 O O . SER B 1 564 ? -19.031 -25.359 -21.328 1 96.81 564 SER B O 1
ATOM 10307 N N . ARG B 1 565 ? -18.25 -24.047 -19.656 1 96.19 565 ARG B N 1
ATOM 10308 C CA . ARG B 1 565 ? -17.859 -22.984 -20.578 1 96.19 565 ARG B CA 1
ATOM 10309 C C . ARG B 1 565 ? -16.766 -23.469 -21.516 1 96.19 565 ARG B C 1
ATOM 10311 O O . ARG B 1 565 ? -16.75 -23.094 -22.703 1 96.19 565 ARG B O 1
ATOM 10318 N N . ILE B 1 566 ? -15.891 -24.297 -21.078 1 97.94 566 ILE B N 1
ATOM 10319 C CA . ILE B 1 566 ? -14.805 -24.828 -21.875 1 97.94 566 ILE B CA 1
ATOM 10320 C C . ILE B 1 566 ? -15.367 -25.766 -22.953 1 97.94 566 ILE B C 1
ATOM 10322 O O . ILE B 1 566 ? -14.961 -25.719 -24.109 1 97.94 566 ILE B O 1
ATOM 10326 N N . LEU B 1 567 ? -16.359 -26.562 -22.594 1 97.44 567 LEU B N 1
ATOM 10327 C CA . LEU B 1 567 ? -16.984 -27.5 -23.531 1 97.44 567 LEU B CA 1
ATOM 10328 C C . LEU B 1 567 ? -17.719 -26.75 -24.641 1 97.44 567 LEU B C 1
ATOM 10330 O O . LEU B 1 567 ? -17.688 -27.156 -25.797 1 97.44 567 LEU B O 1
ATOM 10334 N N . HIS B 1 568 ? -18.344 -25.656 -24.25 1 97.31 568 HIS B N 1
ATOM 10335 C CA . HIS B 1 568 ? -19 -24.828 -25.25 1 97.31 568 HIS B CA 1
ATOM 10336 C C . HIS B 1 568 ? -17.984 -24.266 -26.234 1 97.31 568 HIS B C 1
ATOM 10338 O O . HIS B 1 568 ? -18.234 -24.219 -27.438 1 97.31 568 HIS B O 1
ATOM 10344 N N . PHE B 1 569 ? -16.906 -23.797 -25.828 1 98 569 PHE B N 1
ATOM 10345 C CA . PHE B 1 569 ? -15.852 -23.266 -26.688 1 98 569 PHE B CA 1
ATOM 10346 C C . PHE B 1 569 ? -15.375 -24.344 -27.656 1 98 569 PHE B C 1
ATOM 10348 O O . PHE B 1 569 ? -15.188 -24.078 -28.844 1 98 569 PHE B O 1
ATOM 10355 N N . GLU B 1 570 ? -15.094 -25.594 -27.078 1 98.25 570 GLU B N 1
ATOM 10356 C CA . GLU B 1 570 ? -14.648 -26.703 -27.938 1 98.25 570 GLU B CA 1
ATOM 10357 C C . GLU B 1 570 ? -15.672 -26.984 -29.031 1 98.25 570 GLU B C 1
ATOM 10359 O O . GLU B 1 570 ? -15.305 -27.266 -30.172 1 98.25 570 GLU B O 1
ATOM 10364 N N . ALA B 1 571 ? -16.922 -26.875 -28.688 1 97.81 571 ALA B N 1
ATOM 10365 C CA . ALA B 1 571 ? -17.984 -27.078 -29.688 1 97.81 571 ALA B CA 1
ATOM 10366 C C . ALA B 1 571 ? -17.938 -26 -30.75 1 97.81 571 ALA B C 1
ATOM 10368 O O . ALA B 1 571 ? -18.188 -26.281 -31.938 1 97.81 571 ALA B O 1
ATOM 10369 N N . PHE B 1 572 ? -17.703 -24.797 -30.328 1 98.25 572 PHE B N 1
ATOM 10370 C CA . PHE B 1 572 ? -17.562 -23.703 -31.281 1 98.25 572 PHE B CA 1
ATOM 10371 C C . PHE B 1 572 ? -16.422 -23.969 -32.25 1 98.25 572 PHE B C 1
ATOM 10373 O O . PHE B 1 572 ? -16.547 -23.688 -33.438 1 98.25 572 PHE B O 1
ATOM 10380 N N . VAL B 1 573 ? -15.305 -24.438 -31.766 1 98.25 573 VAL B N 1
ATOM 10381 C CA . VAL B 1 573 ? -14.141 -24.734 -32.594 1 98.25 573 VAL B CA 1
ATOM 10382 C C . VAL B 1 573 ? -14.461 -25.875 -33.562 1 98.25 573 VAL B C 1
ATOM 10384 O O . VAL B 1 573 ? -14.156 -25.797 -34.75 1 98.25 573 VAL B O 1
ATOM 10387 N N . ASP B 1 574 ? -15.125 -26.922 -33.062 1 97.81 574 ASP B N 1
ATOM 10388 C CA . ASP B 1 574 ? -15.484 -28.078 -33.875 1 97.81 574 ASP B CA 1
ATOM 10389 C C . ASP B 1 574 ? -16.422 -27.688 -35.031 1 97.81 574 ASP B C 1
ATOM 10391 O O . ASP B 1 574 ? -16.312 -28.203 -36.125 1 97.81 574 ASP B O 1
ATOM 10395 N N . ASN B 1 575 ? -17.234 -26.703 -34.688 1 97.88 575 ASN B N 1
ATOM 10396 C CA . ASN B 1 575 ? -18.25 -26.281 -35.656 1 97.88 575 ASN B CA 1
ATOM 10397 C C . ASN B 1 575 ? -17.766 -25.109 -36.5 1 97.88 575 ASN B C 1
ATOM 10399 O O . ASN B 1 575 ? -18.516 -24.578 -37.312 1 97.88 575 ASN B O 1
ATOM 10403 N N . ASP B 1 576 ? -16.547 -24.734 -36.25 1 97.94 576 ASP B N 1
ATOM 10404 C CA . ASP B 1 576 ? -15.977 -23.578 -36.938 1 97.94 576 ASP B CA 1
ATOM 10405 C C . ASP B 1 576 ? -16.938 -22.375 -36.875 1 97.94 576 ASP B C 1
ATOM 10407 O O . ASP B 1 576 ? -17.266 -21.812 -37.938 1 97.94 576 ASP B O 1
ATOM 10411 N N . ALA B 1 577 ? -17.391 -22.094 -35.719 1 98.44 577 ALA B N 1
ATOM 10412 C CA . ALA B 1 577 ? -18.391 -21.062 -35.5 1 98.44 577 ALA B CA 1
ATOM 10413 C C . ALA B 1 577 ? -17.844 -19.688 -35.875 1 98.44 577 ALA B C 1
ATOM 10415 O O . ALA B 1 577 ? -16.625 -19.453 -35.812 1 98.44 577 ALA B O 1
ATOM 10416 N N . PRO B 1 578 ? -18.766 -18.719 -36.25 1 98.31 578 PRO B N 1
ATOM 10417 C CA . PRO B 1 578 ? -18.328 -17.344 -36.531 1 98.31 578 PRO B CA 1
ATOM 10418 C C . PRO B 1 578 ? -17.688 -16.672 -35.312 1 98.31 578 PRO B C 1
ATOM 10420 O O . PRO B 1 578 ? -18.172 -16.812 -34.188 1 98.31 578 PRO B O 1
ATOM 10423 N N . MET B 1 579 ? -16.625 -16.016 -35.562 1 98.25 579 MET B N 1
ATOM 10424 C CA . MET B 1 579 ? -15.922 -15.305 -34.5 1 98.25 579 MET B CA 1
ATOM 10425 C C . MET B 1 579 ? -16.859 -14.328 -33.812 1 98.25 579 MET B C 1
ATOM 10427 O O . MET B 1 579 ? -16.766 -14.133 -32.594 1 98.25 579 MET B O 1
ATOM 10431 N N . ALA B 1 580 ? -17.766 -13.68 -34.5 1 97.44 580 ALA B N 1
ATOM 10432 C CA . ALA B 1 580 ? -18.719 -12.711 -33.969 1 97.44 580 ALA B CA 1
ATOM 10433 C C . ALA B 1 580 ? -19.547 -13.32 -32.844 1 97.44 580 ALA B C 1
ATOM 10435 O O . ALA B 1 580 ? -19.969 -12.625 -31.906 1 97.44 580 ALA B O 1
ATOM 10436 N N . LYS B 1 581 ? -19.734 -14.602 -32.875 1 97.25 581 LYS B N 1
ATOM 10437 C CA . LYS B 1 581 ? -20.5 -15.32 -31.875 1 97.25 581 LYS B CA 1
ATOM 10438 C C . LYS B 1 581 ? -19.625 -15.727 -30.688 1 97.25 581 LYS B C 1
ATOM 10440 O O . LYS B 1 581 ? -20.078 -15.703 -29.547 1 97.25 581 LYS B O 1
ATOM 10445 N N . VAL B 1 582 ? -18.469 -16.109 -30.953 1 97.94 582 VAL B N 1
ATOM 10446 C CA . VAL B 1 582 ? -17.578 -16.672 -29.953 1 97.94 582 VAL B CA 1
ATOM 10447 C C . VAL B 1 582 ? -16.891 -15.562 -29.172 1 97.94 582 VAL B C 1
ATOM 10449 O O . VAL B 1 582 ? -16.734 -15.648 -27.953 1 97.94 582 VAL B O 1
ATOM 10452 N N . LEU B 1 583 ? -16.422 -14.539 -29.906 1 97.88 583 LEU B N 1
ATOM 10453 C CA . LEU B 1 583 ? -15.727 -13.383 -29.359 1 97.88 583 LEU B CA 1
ATOM 10454 C C . LEU B 1 583 ? -16.359 -12.078 -29.828 1 97.88 583 LEU B C 1
ATOM 10456 O O . LEU B 1 583 ? -15.727 -11.297 -30.531 1 97.88 583 LEU B O 1
ATOM 10460 N N . PRO B 1 584 ? -17.562 -11.789 -29.375 1 96.75 584 PRO B N 1
ATOM 10461 C CA . PRO B 1 584 ? -18.312 -10.656 -29.938 1 96.75 584 PRO B CA 1
ATOM 10462 C C . PRO B 1 584 ? -17.625 -9.312 -29.688 1 96.75 584 PRO B C 1
ATOM 10464 O O . PRO B 1 584 ? -17.594 -8.461 -30.578 1 96.75 584 PRO B O 1
ATOM 10467 N N . ASN B 1 585 ? -17.094 -9.109 -28.484 1 93.94 585 ASN B N 1
ATOM 10468 C CA . ASN B 1 585 ? -16.516 -7.816 -28.156 1 93.94 585 ASN B CA 1
ATOM 10469 C C . ASN B 1 585 ? -15.289 -7.52 -29.031 1 93.94 585 ASN B C 1
ATOM 10471 O O . ASN B 1 585 ? -15.172 -6.43 -29.594 1 93.94 585 ASN B O 1
ATOM 10475 N N . ILE B 1 586 ? -14.398 -8.469 -29.172 1 95.38 586 ILE B N 1
ATOM 10476 C CA . ILE B 1 586 ? -13.195 -8.266 -29.969 1 95.38 586 ILE B CA 1
ATOM 10477 C C . ILE B 1 586 ? -13.578 -8.133 -31.438 1 95.38 586 ILE B C 1
ATOM 10479 O O . ILE B 1 586 ? -13.031 -7.285 -32.156 1 95.38 586 ILE B O 1
ATOM 10483 N N . TYR B 1 587 ? -14.516 -8.914 -31.891 1 96.75 587 TYR B N 1
ATOM 10484 C CA . TYR B 1 587 ? -14.977 -8.875 -33.281 1 96.75 587 TYR B CA 1
ATOM 10485 C C . TYR B 1 587 ? -15.508 -7.496 -33.625 1 96.75 587 TYR B C 1
ATOM 10487 O O . TYR B 1 587 ? -15.125 -6.918 -34.656 1 96.75 587 TYR B O 1
ATOM 10495 N N . HIS B 1 588 ? -16.281 -6.941 -32.75 1 95.94 588 HIS B N 1
ATOM 10496 C CA . HIS B 1 588 ? -16.922 -5.668 -33.031 1 95.94 588 HIS B CA 1
ATOM 10497 C C . HIS B 1 588 ? -15.938 -4.512 -32.906 1 95.94 588 HIS B C 1
ATOM 10499 O O . HIS B 1 588 ? -16.031 -3.529 -33.656 1 95.94 588 HIS B O 1
ATOM 10505 N N . THR B 1 589 ? -15.07 -4.645 -32.062 1 94.31 589 THR B N 1
ATOM 10506 C CA . THR B 1 589 ? -14.055 -3.609 -31.875 1 94.31 589 THR B CA 1
ATOM 10507 C C . THR B 1 589 ? -13.125 -3.549 -33.094 1 94.31 589 THR B C 1
ATOM 10509 O O . THR B 1 589 ? -12.688 -2.467 -33.5 1 94.31 589 THR B O 1
ATOM 10512 N N . TYR B 1 590 ? -12.875 -4.684 -33.688 1 96.31 590 TYR B N 1
ATOM 10513 C CA . TYR B 1 590 ? -11.938 -4.75 -34.812 1 96.31 590 TYR B CA 1
ATOM 10514 C C . TYR B 1 590 ? -12.602 -5.383 -36.031 1 96.31 590 TYR B C 1
ATOM 10516 O O . TYR B 1 590 ? -12.031 -6.281 -36.656 1 96.31 590 TYR B O 1
ATOM 10524 N N . GLN B 1 591 ? -13.688 -4.945 -36.344 1 95.69 591 GLN B N 1
ATOM 10525 C CA . GLN B 1 591 ? -14.5 -5.531 -37.406 1 95.69 591 GLN B CA 1
ATOM 10526 C C . GLN B 1 591 ? -13.797 -5.441 -38.75 1 95.69 591 GLN B C 1
ATOM 10528 O O . GLN B 1 591 ? -13.938 -6.336 -39.594 1 95.69 591 GLN B O 1
ATOM 10533 N N . ASP B 1 592 ? -13.031 -4.438 -38.969 1 95.5 592 ASP B N 1
ATOM 10534 C CA . ASP B 1 592 ? -12.312 -4.266 -40.25 1 95.5 592 ASP B CA 1
ATOM 10535 C C . ASP B 1 592 ? -11.328 -5.406 -40.469 1 95.5 592 ASP B C 1
ATOM 10537 O O . ASP B 1 592 ? -11.164 -5.875 -41.594 1 95.5 592 ASP B O 1
ATOM 10541 N N . LYS B 1 593 ? -10.727 -5.855 -39.438 1 95.94 593 LYS B N 1
ATOM 10542 C CA . LYS B 1 593 ? -9.719 -6.906 -39.531 1 95.94 593 LYS B CA 1
ATOM 10543 C C . LYS B 1 593 ? -10.367 -8.289 -39.531 1 95.94 593 LYS B C 1
ATOM 10545 O O . LYS B 1 593 ? -9.906 -9.18 -40.25 1 95.94 593 LYS B O 1
ATOM 10550 N N . TYR B 1 594 ? -11.477 -8.516 -38.844 1 97.69 594 TYR B N 1
ATOM 10551 C CA . TYR B 1 594 ? -11.93 -9.875 -38.562 1 97.69 594 TYR B CA 1
ATOM 10552 C C . TYR B 1 594 ? -13.242 -10.172 -39.281 1 97.69 594 TYR B C 1
ATOM 10554 O O . TYR B 1 594 ? -13.852 -11.227 -39.062 1 97.69 594 TYR B O 1
ATOM 10562 N N . ALA B 1 595 ? -13.648 -9.273 -40.125 1 97.38 595 ALA B N 1
ATOM 10563 C CA . ALA B 1 595 ? -14.867 -9.531 -40.875 1 97.38 595 ALA B CA 1
ATOM 10564 C C . ALA B 1 595 ? -14.812 -10.891 -41.562 1 97.38 595 ALA B C 1
ATOM 10566 O O . ALA B 1 595 ? -13.859 -11.195 -42.25 1 97.38 595 ALA B O 1
ATOM 10567 N N . GLY B 1 596 ? -15.789 -11.703 -41.25 1 97.12 596 GLY B N 1
ATOM 10568 C CA . GLY B 1 596 ? -15.914 -13 -41.875 1 97.12 596 GLY B CA 1
ATOM 10569 C C . GLY B 1 596 ? -15.078 -14.078 -41.219 1 97.12 596 GLY B C 1
ATOM 10570 O O . GLY B 1 596 ? -15.117 -15.242 -41.625 1 97.12 596 GLY B O 1
ATOM 10571 N N . TYR B 1 597 ? -14.406 -13.742 -40.219 1 98.31 597 TYR B N 1
ATOM 10572 C CA . TYR B 1 597 ? -13.562 -14.727 -39.562 1 98.31 597 TYR B CA 1
ATOM 10573 C C . TYR B 1 597 ? -14.406 -15.766 -38.844 1 98.31 597 TYR B C 1
ATOM 10575 O O . TYR B 1 597 ? -15.484 -15.453 -38.312 1 98.31 597 TYR B O 1
ATOM 10583 N N . THR B 1 598 ? -13.914 -16.922 -38.844 1 98.38 598 THR B N 1
ATOM 10584 C CA . THR B 1 598 ? -14.383 -17.953 -37.906 1 98.38 598 THR B CA 1
ATOM 10585 C C . THR B 1 598 ? -13.367 -18.188 -36.812 1 98.38 598 THR B C 1
ATOM 10587 O O . THR B 1 598 ? -12.219 -17.75 -36.906 1 98.38 598 THR B O 1
ATOM 10590 N N . ILE B 1 599 ? -13.828 -18.859 -35.75 1 98.31 599 ILE B N 1
ATOM 10591 C CA . ILE B 1 599 ? -12.945 -19.062 -34.625 1 98.31 599 ILE B CA 1
ATOM 10592 C C . ILE B 1 599 ? -11.789 -19.984 -35 1 98.31 599 ILE B C 1
ATOM 10594 O O . ILE B 1 599 ? -10.656 -19.797 -34.562 1 98.31 599 ILE B O 1
ATOM 10598 N N . ARG B 1 600 ? -11.984 -20.969 -35.844 1 97.88 600 ARG B N 1
ATOM 10599 C CA . ARG B 1 600 ? -10.922 -21.875 -36.281 1 97.88 600 ARG B CA 1
ATOM 10600 C C . ARG B 1 600 ? -9.898 -21.156 -37.156 1 97.88 600 ARG B C 1
ATOM 10602 O O . ARG B 1 600 ? -8.703 -21.438 -37.062 1 97.88 600 ARG B O 1
ATOM 10609 N N . ARG B 1 601 ? -10.414 -20.281 -38 1 98.25 601 ARG B N 1
ATOM 10610 C CA . ARG B 1 601 ? -9.5 -19.484 -38.812 1 98.25 601 ARG B CA 1
ATOM 10611 C C . ARG B 1 601 ? -8.57 -18.656 -37.938 1 98.25 601 ARG B C 1
ATOM 10613 O O . ARG B 1 601 ? -7.363 -18.594 -38.188 1 98.25 601 ARG B O 1
ATOM 10620 N N . LEU B 1 602 ? -9.156 -17.953 -36.938 1 98.44 602 LEU B N 1
ATOM 10621 C CA . LEU B 1 602 ? -8.359 -17.172 -36.031 1 98.44 602 LEU B CA 1
ATOM 10622 C C . LEU B 1 602 ? -7.305 -18.031 -35.344 1 98.44 602 LEU B C 1
ATOM 10624 O O . LEU B 1 602 ? -6.125 -17.672 -35.281 1 98.44 602 LEU B O 1
ATOM 10628 N N . CYS B 1 603 ? -7.723 -19.172 -34.844 1 98.44 603 CYS B N 1
ATOM 10629 C CA . CYS B 1 603 ? -6.82 -20.094 -34.156 1 98.44 603 CYS B CA 1
ATOM 10630 C C . CYS B 1 603 ? -5.695 -20.547 -35.062 1 98.44 603 CYS B C 1
ATOM 10632 O O . CYS B 1 603 ? -4.527 -20.531 -34.688 1 98.44 603 CYS B O 1
ATOM 10634 N N . GLN B 1 604 ? -6.039 -20.859 -36.281 1 98.12 604 GLN B N 1
ATOM 10635 C CA . GLN B 1 604 ? -5.062 -21.391 -37.25 1 98.12 604 GLN B CA 1
ATOM 10636 C C . GLN B 1 604 ? -4.031 -20.328 -37.594 1 98.12 604 GLN B C 1
ATOM 10638 O O . GLN B 1 604 ? -2.83 -20.594 -37.625 1 98.12 604 GLN B O 1
ATOM 10643 N N . GLU B 1 605 ? -4.5 -19.141 -37.906 1 98.19 605 GLU B N 1
ATOM 10644 C CA . GLU B 1 605 ? -3.59 -18.062 -38.281 1 98.19 605 GLU B CA 1
ATOM 10645 C C . GLU B 1 605 ? -2.625 -17.734 -37.156 1 98.19 605 GLU B C 1
ATOM 10647 O O . GLU B 1 605 ? -1.432 -17.531 -37.375 1 98.19 605 GLU B O 1
ATOM 10652 N N . MET B 1 606 ? -3.098 -17.688 -35.969 1 97.88 606 MET B N 1
ATOM 10653 C CA . MET B 1 606 ? -2.25 -17.391 -34.812 1 97.88 606 MET B CA 1
ATOM 10654 C C . MET B 1 606 ? -1.279 -18.547 -34.531 1 97.88 606 MET B C 1
ATOM 10656 O O . MET B 1 606 ? -0.107 -18.312 -34.25 1 97.88 606 MET B O 1
ATOM 10660 N N . HIS B 1 607 ? -1.817 -19.734 -34.625 1 98.19 607 HIS B N 1
ATOM 10661 C CA . HIS B 1 607 ? -0.969 -20.906 -34.469 1 98.19 607 HIS B CA 1
ATOM 10662 C C . HIS B 1 607 ? 0.171 -20.906 -35.469 1 98.19 607 HIS B C 1
ATOM 10664 O O . HIS B 1 607 ? 1.324 -21.156 -35.125 1 98.19 607 HIS B O 1
ATOM 10670 N N . ASP B 1 608 ? -0.161 -20.672 -36.719 1 98.25 608 ASP B N 1
ATOM 10671 C CA . ASP B 1 608 ? 0.838 -20.625 -37.781 1 98.25 608 ASP B CA 1
ATOM 10672 C C . ASP B 1 608 ? 1.871 -19.531 -37.531 1 98.25 608 ASP B C 1
ATOM 10674 O O . ASP B 1 608 ? 3.059 -19.719 -37.812 1 98.25 608 ASP B O 1
ATOM 10678 N N . PHE B 1 609 ? 1.432 -18.469 -37.094 1 97.5 609 PHE B N 1
ATOM 10679 C CA . PHE B 1 609 ? 2.32 -17.375 -36.781 1 97.5 609 PHE B CA 1
ATOM 10680 C C . PHE B 1 609 ? 3.365 -17.797 -35.75 1 97.5 609 PHE B C 1
ATOM 10682 O O . PHE B 1 609 ? 4.562 -17.609 -35.969 1 97.5 609 PHE B O 1
ATOM 10689 N N . TYR B 1 610 ? 2.932 -18.406 -34.594 1 97 610 TYR B N 1
ATOM 10690 C CA . TYR B 1 610 ? 3.842 -18.828 -33.531 1 97 610 TYR B CA 1
ATOM 10691 C C . TYR B 1 610 ? 4.762 -19.938 -34.031 1 97 610 TYR B C 1
ATOM 10693 O O . TYR B 1 610 ? 5.945 -19.969 -33.688 1 97 610 TYR B O 1
ATOM 10701 N N . LYS B 1 611 ? 4.176 -20.828 -34.844 1 97.25 611 LYS B N 1
ATOM 10702 C CA . LYS B 1 611 ? 4.926 -21.953 -35.375 1 97.25 611 LYS B CA 1
ATOM 10703 C C . LYS B 1 611 ? 6.035 -21.469 -36.312 1 97.25 611 LYS B C 1
ATOM 10705 O O . LYS B 1 611 ? 7.188 -21.891 -36.188 1 97.25 611 LYS B O 1
ATOM 10710 N N . GLU B 1 612 ? 5.707 -20.578 -37.219 1 97.25 612 GLU B N 1
ATOM 10711 C CA . GLU B 1 612 ? 6.645 -20.078 -38.219 1 97.25 612 GLU B CA 1
ATOM 10712 C C . GLU B 1 612 ? 7.801 -19.328 -37.562 1 97.25 612 GLU B C 1
ATOM 10714 O O . GLU B 1 612 ? 8.93 -19.375 -38.062 1 97.25 612 GLU B O 1
ATOM 10719 N N . ARG B 1 613 ? 7.547 -18.75 -36.5 1 96.12 613 ARG B N 1
ATOM 10720 C CA . ARG B 1 613 ? 8.555 -17.938 -35.812 1 96.12 613 ARG B CA 1
ATOM 10721 C C . ARG B 1 613 ? 9.211 -18.703 -34.688 1 96.12 613 ARG B C 1
ATOM 10723 O O . ARG B 1 613 ? 10.109 -18.188 -34.031 1 96.12 613 ARG B O 1
ATOM 10730 N N . LYS B 1 614 ? 8.766 -19.859 -34.406 1 95.88 614 LYS B N 1
ATOM 10731 C CA . LYS B 1 614 ? 9.289 -20.734 -33.344 1 95.88 614 LYS B CA 1
ATOM 10732 C C . LYS B 1 614 ? 9.367 -19.984 -32.031 1 95.88 614 LYS B C 1
ATOM 10734 O O . LYS B 1 614 ? 10.414 -19.953 -31.375 1 95.88 614 LYS B O 1
ATOM 10739 N N . VAL B 1 615 ? 8.266 -19.422 -31.641 1 95.88 615 VAL B N 1
ATOM 10740 C CA . VAL B 1 615 ? 8.234 -18.562 -30.469 1 95.88 615 VAL B CA 1
ATOM 10741 C C . VAL B 1 615 ? 8.523 -19.406 -29.219 1 95.88 615 VAL B C 1
ATOM 10743 O O . VAL B 1 615 ? 9.141 -18.906 -28.266 1 95.88 615 VAL B O 1
ATOM 10746 N N . ASN B 1 616 ? 8.109 -20.688 -29.188 1 95.81 616 ASN B N 1
ATOM 10747 C CA . ASN B 1 616 ? 8.391 -21.547 -28.062 1 95.81 616 ASN B CA 1
ATOM 10748 C C . ASN B 1 616 ? 9.891 -21.766 -27.859 1 95.81 616 ASN B C 1
ATOM 10750 O O . ASN B 1 616 ? 10.375 -21.812 -26.734 1 95.81 616 ASN B O 1
ATOM 10754 N N . VAL B 1 617 ? 10.625 -21.797 -28.938 1 95.94 617 VAL B N 1
ATOM 10755 C CA . VAL B 1 617 ? 12.078 -21.953 -28.875 1 95.94 617 VAL B CA 1
ATOM 10756 C C . VAL B 1 617 ? 12.727 -20.672 -28.375 1 95.94 617 VAL B C 1
ATOM 10758 O O . VAL B 1 617 ? 13.656 -20.703 -27.578 1 95.94 617 VAL B O 1
ATOM 10761 N N . LEU B 1 618 ? 12.25 -19.578 -28.859 1 96.56 618 LEU B N 1
ATOM 10762 C CA . LEU B 1 618 ? 12.758 -18.297 -28.406 1 96.56 618 LEU B CA 1
ATOM 10763 C C . LEU B 1 618 ? 12.57 -18.141 -26.906 1 96.56 618 LEU B C 1
ATOM 10765 O O . LEU B 1 618 ? 13.484 -17.703 -26.203 1 96.56 618 LEU B O 1
ATOM 10769 N N . GLN B 1 619 ? 11.406 -18.5 -26.422 1 95.44 619 GLN B N 1
ATOM 10770 C CA . GLN B 1 619 ? 11.109 -18.422 -25 1 95.44 619 GLN B CA 1
ATOM 10771 C C . GLN B 1 619 ? 12.078 -19.266 -24.188 1 95.44 619 GLN B C 1
ATOM 10773 O O . GLN B 1 619 ? 12.492 -18.875 -23.094 1 95.44 619 GLN B O 1
ATOM 10778 N N . LYS B 1 620 ? 12.344 -20.422 -24.688 1 96.38 620 LYS B N 1
ATOM 10779 C CA . LYS B 1 620 ? 13.266 -21.328 -24.016 1 96.38 620 LYS B CA 1
ATOM 10780 C C . LYS B 1 620 ? 14.68 -20.75 -24 1 96.38 620 LYS B C 1
ATOM 10782 O O . LYS B 1 620 ? 15.336 -20.75 -22.953 1 96.38 620 LYS B O 1
ATOM 10787 N N . HIS B 1 621 ? 15.125 -20.219 -25.094 1 97.56 621 HIS B N 1
ATOM 10788 C CA . HIS B 1 621 ? 16.484 -19.734 -25.25 1 97.56 621 HIS B CA 1
ATOM 10789 C C . HIS B 1 621 ? 16.734 -18.516 -24.344 1 97.56 621 HIS B C 1
ATOM 10791 O O . HIS B 1 621 ? 17.844 -18.359 -23.812 1 97.56 621 HIS B O 1
ATOM 10797 N N . LEU B 1 622 ? 15.781 -17.75 -24.094 1 97.12 622 LEU B N 1
ATOM 10798 C CA . LEU B 1 622 ? 15.914 -16.531 -23.297 1 97.12 622 LEU B CA 1
ATOM 10799 C C . LEU B 1 622 ? 16.453 -16.828 -21.906 1 97.12 622 LEU B C 1
ATOM 10801 O O . LEU B 1 622 ? 17.047 -15.969 -21.266 1 97.12 622 LEU B O 1
ATOM 10805 N N . PHE B 1 623 ? 16.281 -18.109 -21.422 1 97.12 623 PHE B N 1
ATOM 10806 C CA . PHE B 1 623 ? 16.578 -18.406 -20.031 1 97.12 623 PHE B CA 1
ATOM 10807 C C . PHE B 1 623 ? 17.625 -19.5 -19.906 1 97.12 623 PHE B C 1
ATOM 10809 O O . PHE B 1 623 ? 17.75 -20.125 -18.859 1 97.12 623 PHE B O 1
ATOM 10816 N N . LEU B 1 624 ? 18.344 -19.719 -21 1 97.81 624 LEU B N 1
ATOM 10817 C CA . LEU B 1 624 ? 19.484 -20.641 -21.031 1 97.81 624 LEU B CA 1
ATOM 10818 C C . LEU B 1 624 ? 20.797 -19.875 -21.141 1 97.81 624 LEU B C 1
ATOM 10820 O O . LEU B 1 624 ? 20.891 -18.875 -21.844 1 97.81 624 LEU B O 1
ATOM 10824 N N . LYS B 1 625 ? 21.734 -20.328 -20.453 1 96.38 625 LYS B N 1
ATOM 10825 C CA . LYS B 1 625 ? 23 -19.625 -20.266 1 96.38 625 LYS B CA 1
ATOM 10826 C C . LYS B 1 625 ? 23.641 -19.266 -21.609 1 96.38 625 LYS B C 1
ATOM 10828 O O . LYS B 1 625 ? 24.109 -18.156 -21.781 1 96.38 625 LYS B O 1
ATOM 10833 N N . ASN B 1 626 ? 23.609 -20.172 -22.594 1 95.94 626 ASN B N 1
ATOM 10834 C CA . ASN B 1 626 ? 24.266 -19.969 -23.875 1 95.94 626 ASN B CA 1
ATOM 10835 C C . ASN B 1 626 ? 23.641 -18.812 -24.641 1 95.94 626 ASN B C 1
ATOM 10837 O O . ASN B 1 626 ? 24.25 -18.297 -25.594 1 95.94 626 ASN B O 1
ATOM 10841 N N . TYR B 1 627 ? 22.469 -18.375 -24.172 1 96.88 627 TYR B N 1
ATOM 10842 C CA . TYR B 1 627 ? 21.766 -17.328 -24.891 1 96.88 627 TYR B CA 1
ATOM 10843 C C . TYR B 1 627 ? 21.594 -16.094 -24.031 1 96.88 627 TYR B C 1
ATOM 10845 O O . TYR B 1 627 ? 20.984 -15.102 -24.453 1 96.88 627 TYR B O 1
ATOM 10853 N N . PHE B 1 628 ? 22.156 -16.094 -22.812 1 96.06 628 PHE B N 1
ATOM 10854 C CA . PHE B 1 628 ? 22.062 -14.914 -21.953 1 96.06 628 PHE B CA 1
ATOM 10855 C C . PHE B 1 628 ? 22.672 -13.703 -22.641 1 96.06 628 PHE B C 1
ATOM 10857 O O . PHE B 1 628 ? 23.703 -13.812 -23.312 1 96.06 628 PHE B O 1
ATOM 10864 N N . PRO B 1 629 ? 22.016 -12.531 -22.469 1 96.88 629 PRO B N 1
ATOM 10865 C CA . PRO B 1 629 ? 22.641 -11.312 -22.969 1 96.88 629 PRO B CA 1
ATOM 10866 C C . PRO B 1 629 ? 23.969 -11.008 -22.281 1 96.88 629 PRO B C 1
ATOM 10868 O O . PRO B 1 629 ? 24.203 -11.445 -21.156 1 96.88 629 PRO B O 1
ATOM 10871 N N . ILE B 1 630 ? 24.812 -10.266 -22.953 1 96.19 630 ILE B N 1
ATOM 10872 C CA . ILE B 1 630 ? 26.094 -9.852 -22.406 1 96.19 630 ILE B CA 1
ATOM 10873 C C . ILE B 1 630 ? 25.875 -8.883 -21.25 1 96.19 630 ILE B C 1
ATOM 10875 O O . ILE B 1 630 ? 25.141 -7.898 -21.391 1 96.19 630 ILE B O 1
ATOM 10879 N N . TYR B 1 631 ? 26.422 -9.203 -20.125 1 95.44 631 TYR B N 1
ATOM 10880 C CA . TYR B 1 631 ? 26.422 -8.328 -18.969 1 95.44 631 TYR B CA 1
ATOM 10881 C C . TYR B 1 631 ? 27.438 -7.199 -19.125 1 95.44 631 TYR B C 1
ATOM 10883 O O . TYR B 1 631 ? 28.625 -7.41 -18.938 1 95.44 631 TYR B O 1
ATOM 10891 N N . SER B 1 632 ? 27.016 -5.961 -19.391 1 95.44 632 SER B N 1
ATOM 10892 C CA . SER B 1 632 ? 27.922 -4.863 -19.734 1 95.44 632 SER B CA 1
ATOM 10893 C C . SER B 1 632 ? 28.125 -3.926 -18.547 1 95.44 632 SER B C 1
ATOM 10895 O O . SER B 1 632 ? 29.219 -3.373 -18.359 1 95.44 632 SER B O 1
ATOM 10897 N N . MET B 1 633 ? 27.125 -3.668 -17.781 1 95.69 633 MET B N 1
ATOM 10898 C CA . MET B 1 633 ? 27.188 -2.885 -16.547 1 95.69 633 MET B CA 1
ATOM 10899 C C . MET B 1 633 ? 26.141 -3.359 -15.539 1 95.69 633 MET B C 1
ATOM 10901 O O . MET B 1 633 ? 25.25 -4.125 -15.891 1 95.69 633 MET B O 1
ATOM 10905 N N . SER B 1 634 ? 26.281 -2.951 -14.32 1 96.88 634 SER B N 1
ATOM 10906 C CA . SER B 1 634 ? 25.312 -3.377 -13.312 1 96.88 634 SER B CA 1
ATOM 10907 C C . SER B 1 634 ? 23.953 -2.727 -13.539 1 96.88 634 SER B C 1
ATOM 10909 O O . SER B 1 634 ? 23.875 -1.632 -14.102 1 96.88 634 SER B O 1
ATOM 10911 N N . PRO B 1 635 ? 22.875 -3.387 -13.203 1 97.5 635 PRO B N 1
ATOM 10912 C CA . PRO B 1 635 ? 21.547 -2.771 -13.312 1 97.5 635 PRO B CA 1
ATOM 10913 C C . PRO B 1 635 ? 21.453 -1.444 -12.562 1 97.5 635 PRO B C 1
ATOM 10915 O O . PRO B 1 635 ? 20.766 -0.528 -13.008 1 97.5 635 PRO B O 1
ATOM 10918 N N . GLN B 1 636 ? 22.109 -1.272 -11.414 1 97.81 636 GLN B N 1
ATOM 10919 C CA . GLN B 1 636 ? 22.109 -0.027 -10.656 1 97.81 636 GLN B CA 1
ATOM 10920 C C . GLN B 1 636 ? 22.719 1.11 -11.461 1 97.81 636 GLN B C 1
ATOM 10922 O O . GLN B 1 636 ? 22.156 2.205 -11.539 1 97.81 636 GLN B O 1
ATOM 10927 N N . GLU B 1 637 ? 23.922 0.848 -12.062 1 97.12 637 GLU B N 1
ATOM 10928 C CA . GLU B 1 637 ? 24.578 1.851 -12.898 1 97.12 637 GLU B CA 1
ATOM 10929 C C . GLU B 1 637 ? 23.703 2.227 -14.094 1 97.12 637 GLU B C 1
ATOM 10931 O O . GLU B 1 637 ? 23.609 3.402 -14.461 1 97.12 637 GLU B O 1
ATOM 10936 N N . ALA B 1 638 ? 23.094 1.184 -14.703 1 97.88 638 ALA B N 1
ATOM 10937 C CA . ALA B 1 638 ? 22.203 1.445 -15.828 1 97.88 638 ALA B CA 1
ATOM 10938 C C . ALA B 1 638 ? 21.047 2.359 -15.414 1 97.88 638 ALA B C 1
ATOM 10940 O O . ALA B 1 638 ? 20.672 3.258 -16.156 1 97.88 638 ALA B O 1
ATOM 10941 N N . ASN B 1 639 ? 20.5 2.141 -14.266 1 97.69 639 ASN B N 1
ATOM 10942 C CA . ASN B 1 639 ? 19.422 2.975 -13.758 1 97.69 639 ASN B CA 1
ATOM 10943 C C . ASN B 1 639 ? 19.875 4.414 -13.547 1 97.69 639 ASN B C 1
ATOM 10945 O O . ASN B 1 639 ? 19.125 5.355 -13.844 1 97.69 639 ASN B O 1
ATOM 10949 N N . TYR B 1 640 ? 21.109 4.629 -12.977 1 97.75 640 TYR B N 1
ATOM 10950 C CA . TYR B 1 640 ? 21.641 5.973 -12.797 1 97.75 640 TYR B CA 1
ATOM 10951 C C . TYR B 1 640 ? 21.75 6.699 -14.133 1 97.75 640 TYR B C 1
ATOM 10953 O O . TYR B 1 640 ? 21.438 7.887 -14.227 1 97.75 640 TYR B O 1
ATOM 10961 N N . GLU B 1 641 ? 22.188 5.949 -15.164 1 97.88 641 GLU B N 1
ATOM 10962 C CA . GLU B 1 641 ? 22.312 6.551 -16.484 1 97.88 641 GLU B CA 1
ATOM 10963 C C . GLU B 1 641 ? 20.953 6.949 -17.047 1 97.88 641 GLU B C 1
ATOM 10965 O O . GLU B 1 641 ? 20.812 7.992 -17.688 1 97.88 641 GLU B O 1
ATOM 10970 N N . LEU B 1 642 ? 19.953 6.086 -16.781 1 97.75 642 LEU B N 1
ATOM 10971 C CA . LEU B 1 642 ? 18.594 6.406 -17.188 1 97.75 642 LEU B CA 1
ATOM 10972 C C . LEU B 1 642 ? 18.125 7.688 -16.5 1 97.75 642 LEU B C 1
ATOM 10974 O O . LEU B 1 642 ? 17.562 8.57 -17.156 1 97.75 642 LEU B O 1
ATOM 10978 N N . VAL B 1 643 ? 18.375 7.852 -15.234 1 97.62 643 VAL B N 1
ATOM 10979 C CA . VAL B 1 643 ? 17.922 8.984 -14.43 1 97.62 643 VAL B CA 1
ATOM 10980 C C . VAL B 1 643 ? 18.625 10.258 -14.898 1 97.62 643 VAL B C 1
ATOM 10982 O O . VAL B 1 643 ? 18.031 11.336 -14.906 1 97.62 643 VAL B O 1
ATOM 10985 N N . ARG B 1 644 ? 19.891 10.164 -15.391 1 97.19 644 ARG B N 1
ATOM 10986 C CA . ARG B 1 644 ? 20.688 11.297 -15.836 1 97.19 644 ARG B CA 1
ATOM 10987 C C . ARG B 1 644 ? 20.25 11.766 -17.219 1 97.19 644 ARG B C 1
ATOM 10989 O O . ARG B 1 644 ? 20.703 12.797 -17.703 1 97.19 644 ARG B O 1
ATOM 10996 N N . GLY B 1 645 ? 19.391 10.969 -17.875 1 96.38 645 GLY B N 1
ATOM 10997 C CA . GLY B 1 645 ? 18.938 11.312 -19.203 1 96.38 645 GLY B CA 1
ATOM 10998 C C . GLY B 1 645 ? 19.938 10.93 -20.281 1 96.38 645 GLY B C 1
ATOM 10999 O O . GLY B 1 645 ? 19.969 11.531 -21.359 1 96.38 645 GLY B O 1
ATOM 11000 N N . HIS B 1 646 ? 20.75 9.922 -20.062 1 97.12 646 HIS B N 1
ATOM 11001 C CA . HIS B 1 646 ? 21.797 9.531 -21 1 97.12 646 HIS B CA 1
ATOM 11002 C C . HIS B 1 646 ? 21.297 8.453 -21.953 1 97.12 646 HIS B C 1
ATOM 11004 O O . HIS B 1 646 ? 22.094 7.848 -22.688 1 97.12 646 HIS B O 1
ATOM 11010 N N . GLY B 1 647 ? 20 8.188 -21.938 1 96.69 647 GLY B N 1
ATOM 11011 C CA . GLY B 1 647 ? 19.422 7.184 -22.812 1 96.69 647 GLY B CA 1
ATOM 11012 C C . GLY B 1 647 ? 18.812 7.773 -24.078 1 96.69 647 GLY B C 1
ATOM 11013 O O . GLY B 1 647 ? 18.594 8.984 -24.156 1 96.69 647 GLY B O 1
ATOM 11014 N N . GLU B 1 648 ? 18.578 7.008 -25.016 1 96.44 648 GLU B N 1
ATOM 11015 C CA . GLU B 1 648 ? 17.812 7.332 -26.219 1 96.44 648 GLU B CA 1
ATOM 11016 C C . GLU B 1 648 ? 16.859 6.199 -26.594 1 96.44 648 GLU B C 1
ATOM 11018 O O . GLU B 1 648 ? 17.172 5.023 -26.359 1 96.44 648 GLU B O 1
ATOM 11023 N N . LEU B 1 649 ? 15.758 6.562 -27.047 1 96.25 649 LEU B N 1
ATOM 11024 C CA . LEU B 1 649 ? 14.75 5.609 -27.5 1 96.25 649 LEU B CA 1
ATOM 11025 C C . LEU B 1 649 ? 14.977 5.223 -28.953 1 96.25 649 LEU B C 1
ATOM 11027 O O . LEU B 1 649 ? 14.953 6.078 -29.844 1 96.25 649 LEU B O 1
ATOM 11031 N N . ILE B 1 650 ? 15.188 3.941 -29.234 1 96.94 650 ILE B N 1
ATOM 11032 C CA . ILE B 1 650 ? 15.453 3.525 -30.609 1 96.94 650 ILE B CA 1
ATOM 11033 C C . ILE B 1 650 ? 14.555 2.344 -30.969 1 96.94 650 ILE B C 1
ATOM 11035 O O . ILE B 1 650 ? 13.984 1.693 -30.094 1 96.94 650 ILE B O 1
ATOM 11039 N N . ASP B 1 651 ? 14.414 2.094 -32.25 1 96.81 651 ASP B N 1
ATOM 11040 C CA . ASP B 1 651 ? 13.727 0.894 -32.719 1 96.81 651 ASP B CA 1
ATOM 11041 C C . ASP B 1 651 ? 14.461 -0.369 -32.25 1 96.81 651 ASP B C 1
ATOM 11043 O O . ASP B 1 651 ? 15.68 -0.478 -32.438 1 96.81 651 ASP B O 1
ATOM 11047 N N . LEU B 1 652 ? 13.773 -1.252 -31.703 1 96.94 652 LEU B N 1
ATOM 11048 C CA . LEU B 1 652 ? 14.383 -2.457 -31.141 1 96.94 652 LEU B CA 1
ATOM 11049 C C . LEU B 1 652 ? 15.141 -3.23 -32.219 1 96.94 652 LEU B C 1
ATOM 11051 O O . LEU B 1 652 ? 16.141 -3.883 -31.938 1 96.94 652 LEU B O 1
ATOM 11055 N N . ALA B 1 653 ? 14.719 -3.129 -33.438 1 95.19 653 ALA B N 1
ATOM 11056 C CA . ALA B 1 653 ? 15.344 -3.824 -34.562 1 95.19 653 ALA B CA 1
ATOM 11057 C C . ALA B 1 653 ? 16.797 -3.395 -34.719 1 95.19 653 ALA B C 1
ATOM 11059 O O . ALA B 1 653 ? 17.609 -4.133 -35.281 1 95.19 653 ALA B O 1
ATOM 11060 N N . GLU B 1 654 ? 17.109 -2.256 -34.188 1 96.25 654 GLU B N 1
ATOM 11061 C CA . GLU B 1 654 ? 18.453 -1.701 -34.344 1 96.25 654 GLU B CA 1
ATOM 11062 C C . GLU B 1 654 ? 19.219 -1.787 -33.031 1 96.25 654 GLU B C 1
ATOM 11064 O O . GLU B 1 654 ? 20.344 -1.266 -32.906 1 96.25 654 GLU B O 1
ATOM 11069 N N . ALA B 1 655 ? 18.75 -2.482 -32.062 1 97.5 655 ALA B N 1
ATOM 11070 C CA . ALA B 1 655 ? 19.25 -2.328 -30.703 1 97.5 655 ALA B CA 1
ATOM 11071 C C . ALA B 1 655 ? 20.297 -3.393 -30.375 1 97.5 655 ALA B C 1
ATOM 11073 O O . ALA B 1 655 ? 20.906 -3.369 -29.297 1 97.5 655 ALA B O 1
ATOM 11074 N N . GLU B 1 656 ? 20.547 -4.348 -31.312 1 97.62 656 GLU B N 1
ATOM 11075 C CA . GLU B 1 656 ? 21.5 -5.414 -31.016 1 97.62 656 GLU B CA 1
ATOM 11076 C C . GLU B 1 656 ? 22.844 -4.844 -30.562 1 97.62 656 GLU B C 1
ATOM 11078 O O . GLU B 1 656 ? 23.406 -3.967 -31.234 1 97.62 656 GLU B O 1
ATOM 11083 N N . GLY B 1 657 ? 23.281 -5.254 -29.406 1 96.88 657 GLY B N 1
ATOM 11084 C CA . GLY B 1 657 ? 24.578 -4.824 -28.906 1 96.88 657 GLY B CA 1
ATOM 11085 C C . GLY B 1 657 ? 24.516 -3.572 -28.062 1 96.88 657 GLY B C 1
ATOM 11086 O O . GLY B 1 657 ? 25.484 -3.219 -27.391 1 96.88 657 GLY B O 1
ATOM 11087 N N . CYS B 1 658 ? 23.375 -2.902 -28.078 1 97.75 658 CYS B N 1
ATOM 11088 C CA . CYS B 1 658 ? 23.219 -1.709 -27.25 1 97.75 658 CYS B CA 1
ATOM 11089 C C . CYS B 1 658 ? 22.875 -2.082 -25.812 1 97.75 658 CYS B C 1
ATOM 11091 O O . CYS B 1 658 ? 22.203 -3.084 -25.578 1 97.75 658 CYS B O 1
ATOM 11093 N N . VAL B 1 659 ? 23.297 -1.278 -24.859 1 98.12 659 VAL B N 1
ATOM 11094 C CA . VAL B 1 659 ? 23.031 -1.526 -23.438 1 98.12 659 VAL B CA 1
ATOM 11095 C C . VAL B 1 659 ? 21.609 -1.1 -23.109 1 98.12 659 VAL B C 1
ATOM 11097 O O . VAL B 1 659 ? 21.234 0.056 -23.312 1 98.12 659 VAL B O 1
ATOM 11100 N N . ALA B 1 660 ? 20.828 -2.029 -22.625 1 98.25 660 ALA B N 1
ATOM 11101 C CA . ALA B 1 660 ? 19.469 -1.726 -22.188 1 98.25 660 ALA B CA 1
ATOM 11102 C C . ALA B 1 660 ? 19.469 -0.908 -20.906 1 98.25 660 ALA B C 1
ATOM 11104 O O . ALA B 1 660 ? 20.172 -1.242 -19.953 1 98.25 660 ALA B O 1
ATOM 11105 N N . LEU B 1 661 ? 18.641 0.138 -20.797 1 97.69 661 LEU B N 1
ATOM 11106 C CA . LEU B 1 661 ? 18.578 0.949 -19.578 1 97.69 661 LEU B CA 1
ATOM 11107 C C . LEU B 1 661 ? 17.375 0.557 -18.734 1 97.69 661 LEU B C 1
ATOM 11109 O O . LEU B 1 661 ? 17.422 0.664 -17.5 1 97.69 661 LEU B O 1
ATOM 11113 N N . GLU B 1 662 ? 16.328 0.087 -19.359 1 95.31 662 GLU B N 1
ATOM 11114 C CA . GLU B 1 662 ? 15.133 -0.324 -18.625 1 95.31 662 GLU B CA 1
ATOM 11115 C C . GLU B 1 662 ? 14.945 -1.837 -18.688 1 95.31 662 GLU B C 1
ATOM 11117 O O . GLU B 1 662 ? 14.32 -2.426 -17.797 1 95.31 662 GLU B O 1
ATOM 11122 N N . GLY B 1 663 ? 15.398 -2.424 -19.781 1 93.56 663 GLY B N 1
ATOM 11123 C CA . GLY B 1 663 ? 15.18 -3.844 -20 1 93.56 663 GLY B CA 1
ATOM 11124 C C . GLY B 1 663 ? 13.867 -4.145 -20.703 1 93.56 663 GLY B C 1
ATOM 11125 O O . GLY B 1 663 ? 13.422 -3.367 -21.547 1 93.56 663 GLY B O 1
ATOM 11126 N N . GLY B 1 664 ? 13.391 -5.352 -20.641 1 94.81 664 GLY B N 1
ATOM 11127 C CA . GLY B 1 664 ? 12.156 -5.816 -21.25 1 94.81 664 GLY B CA 1
ATOM 11128 C C . GLY B 1 664 ? 11.492 -6.934 -20.469 1 94.81 664 GLY B C 1
ATOM 11129 O O . GLY B 1 664 ? 12.125 -7.941 -20.156 1 94.81 664 GLY B O 1
ATOM 11130 N N . VAL B 1 665 ? 10.203 -6.656 -20.141 1 93.06 665 VAL B N 1
ATOM 11131 C CA . VAL B 1 665 ? 9.477 -7.582 -19.266 1 93.06 665 VAL B CA 1
ATOM 11132 C C . VAL B 1 665 ? 8.078 -7.812 -19.828 1 93.06 665 VAL B C 1
ATOM 11134 O O . VAL B 1 665 ? 7.223 -6.922 -19.766 1 93.06 665 VAL B O 1
ATOM 11137 N N . PRO B 1 666 ? 7.848 -8.984 -20.406 1 89.38 666 PRO B N 1
ATOM 11138 C CA . PRO B 1 666 ? 6.445 -9.312 -20.672 1 89.38 666 PRO B CA 1
ATOM 11139 C C . PRO B 1 666 ? 5.621 -9.469 -19.391 1 89.38 666 PRO B C 1
ATOM 11141 O O . PRO B 1 666 ? 6.105 -10.023 -18.406 1 89.38 666 PRO B O 1
ATOM 11144 N N . TYR B 1 667 ? 4.426 -8.922 -19.391 1 80 667 TYR B N 1
ATOM 11145 C CA . TYR B 1 667 ? 3.545 -8.938 -18.234 1 80 667 TYR B CA 1
ATOM 11146 C C . TYR B 1 667 ? 2.127 -9.328 -18.625 1 80 667 TYR B C 1
ATOM 11148 O O . TYR B 1 667 ? 1.49 -8.641 -19.438 1 80 667 TYR B O 1
ATOM 11156 N N . PRO B 1 668 ? 1.561 -10.344 -17.891 1 80.06 668 PRO B N 1
ATOM 11157 C CA . PRO B 1 668 ? 2.227 -11.289 -17 1 80.06 668 PRO B CA 1
ATOM 11158 C C . PRO B 1 668 ? 3.234 -12.18 -17.719 1 80.06 668 PRO B C 1
ATOM 11160 O O . PRO B 1 668 ? 3.156 -12.336 -18.953 1 80.06 668 PRO B O 1
ATOM 11163 N N . PRO B 1 669 ? 4.234 -12.852 -16.875 1 78.12 669 PRO B N 1
ATOM 11164 C CA . PRO B 1 669 ? 4.266 -12.984 -15.406 1 78.12 669 PRO B CA 1
ATOM 11165 C C . PRO B 1 669 ? 5.188 -11.961 -14.75 1 78.12 669 PRO B C 1
ATOM 11167 O O . PRO B 1 669 ? 5.359 -11.977 -13.523 1 78.12 669 PRO B O 1
ATOM 11170 N N . GLY B 1 670 ? 5.914 -11.125 -15.43 1 89.06 670 GLY B N 1
ATOM 11171 C CA . GLY B 1 670 ? 6.781 -10.125 -14.828 1 89.06 670 GLY B CA 1
ATOM 11172 C C . GLY B 1 670 ? 8.211 -10.609 -14.648 1 89.06 670 GLY B C 1
ATOM 11173 O O . GLY B 1 670 ? 8.875 -10.242 -13.672 1 89.06 670 GLY B O 1
ATOM 11174 N N . VAL B 1 671 ? 8.641 -11.484 -15.477 1 94.25 671 VAL B N 1
ATOM 11175 C CA . VAL B 1 671 ? 10.008 -11.992 -15.492 1 94.25 671 VAL B CA 1
ATOM 11176 C C . VAL B 1 671 ? 10.828 -11.242 -16.531 1 94.25 671 VAL B C 1
ATOM 11178 O O . VAL B 1 671 ? 10.492 -11.25 -17.719 1 94.25 671 VAL B O 1
ATOM 11181 N N . PRO B 1 672 ? 11.891 -10.633 -16.156 1 96.06 672 PRO B N 1
ATOM 11182 C CA . PRO B 1 672 ? 12.688 -9.883 -17.141 1 96.06 672 PRO B CA 1
ATOM 11183 C C . PRO B 1 672 ? 13.391 -10.781 -18.141 1 96.06 672 PRO B C 1
ATOM 11185 O O . PRO B 1 672 ? 14.078 -11.734 -17.766 1 96.06 672 PRO B O 1
ATOM 11188 N N . CYS B 1 673 ? 13.219 -10.5 -19.422 1 96.56 673 CYS B N 1
ATOM 11189 C CA . CYS B 1 673 ? 13.93 -11.188 -20.484 1 96.56 673 CYS B CA 1
ATOM 11190 C C . CYS B 1 673 ? 15.297 -10.555 -20.734 1 96.56 673 CYS B C 1
ATOM 11192 O O . CYS B 1 673 ? 16.219 -11.219 -21.203 1 96.56 673 CYS B O 1
ATOM 11194 N N . ILE B 1 674 ? 15.344 -9.305 -20.453 1 96.5 674 ILE B N 1
ATOM 11195 C CA . ILE B 1 674 ? 16.562 -8.516 -20.5 1 96.5 674 ILE B CA 1
ATOM 11196 C C . ILE B 1 674 ? 16.625 -7.586 -19.281 1 96.5 674 ILE B C 1
ATOM 11198 O O . ILE B 1 674 ? 15.664 -6.863 -19 1 96.5 674 ILE B O 1
ATOM 11202 N N . GLN B 1 675 ? 17.719 -7.68 -18.594 1 96.69 675 GLN B N 1
ATOM 11203 C CA . GLN B 1 675 ? 17.922 -6.84 -17.422 1 96.69 675 GLN B CA 1
ATOM 11204 C C . GLN B 1 675 ? 18.578 -5.516 -17.812 1 96.69 675 GLN B C 1
ATOM 11206 O O . GLN B 1 675 ? 19.375 -5.461 -18.75 1 96.69 675 GLN B O 1
ATOM 11211 N N . PRO B 1 676 ? 18.266 -4.418 -17.078 1 97.44 676 PRO B N 1
ATOM 11212 C CA . PRO B 1 676 ? 19.094 -3.217 -17.266 1 97.44 676 PRO B CA 1
ATOM 11213 C C . PRO B 1 676 ? 20.578 -3.496 -17.156 1 97.44 676 PRO B C 1
ATOM 11215 O O . PRO B 1 676 ? 21.016 -4.262 -16.297 1 97.44 676 PRO B O 1
ATOM 11218 N N . GLY B 1 677 ? 21.344 -2.898 -18.031 1 97.56 677 GLY B N 1
ATOM 11219 C CA . GLY B 1 677 ? 22.781 -3.102 -18 1 97.56 677 GLY B CA 1
ATOM 11220 C C . GLY B 1 677 ? 23.25 -4.203 -18.938 1 97.56 677 GLY B C 1
ATOM 11221 O O . GLY B 1 677 ? 24.438 -4.301 -19.25 1 97.56 677 GLY B O 1
ATOM 11222 N N . GLU B 1 678 ? 22.344 -5.094 -19.422 1 97.81 678 GLU B N 1
ATOM 11223 C CA . GLU B 1 678 ? 22.656 -6.113 -20.406 1 97.81 678 GLU B CA 1
ATOM 11224 C C . GLU B 1 678 ? 22.562 -5.559 -21.828 1 97.81 678 GLU B C 1
ATOM 11226 O O . GLU B 1 678 ? 21.812 -4.598 -22.062 1 97.81 678 GLU B O 1
ATOM 11231 N N . LYS B 1 679 ? 23.281 -6.172 -22.734 1 97.94 679 LYS B N 1
ATOM 11232 C CA . LYS B 1 679 ? 23.172 -5.789 -24.141 1 97.94 679 LYS B CA 1
ATOM 11233 C C . LYS B 1 679 ? 22.062 -6.57 -24.844 1 97.94 679 LYS B C 1
ATOM 11235 O O . LYS B 1 679 ? 21.922 -7.781 -24.641 1 97.94 679 LYS B O 1
ATOM 11240 N N . TRP B 1 680 ? 21.25 -5.879 -25.562 1 98.06 680 TRP B N 1
ATOM 11241 C CA . TRP B 1 680 ? 20.203 -6.559 -26.312 1 98.06 680 TRP B CA 1
ATOM 11242 C C . TRP B 1 680 ? 20.812 -7.652 -27.203 1 98.06 680 TRP B C 1
ATOM 11244 O O . TRP B 1 680 ? 21.719 -7.391 -28 1 98.06 680 TRP B O 1
ATOM 11254 N N . SER B 1 681 ? 20.359 -8.836 -27.062 1 97.81 681 SER B N 1
ATOM 11255 C CA . SER B 1 681 ? 20.828 -9.992 -27.812 1 97.81 681 SER B CA 1
ATOM 11256 C C . SER B 1 681 ? 19.906 -10.289 -29 1 97.81 681 SER B C 1
ATOM 11258 O O . SER B 1 681 ? 18.766 -9.828 -29.031 1 97.81 681 SER B O 1
ATOM 11260 N N . LYS B 1 682 ? 20.391 -11.133 -29.859 1 97.12 682 LYS B N 1
ATOM 11261 C CA . LYS B 1 682 ? 19.594 -11.547 -31.016 1 97.12 682 LYS B CA 1
ATOM 11262 C C . LYS B 1 682 ? 18.344 -12.289 -30.562 1 97.12 682 LYS B C 1
ATOM 11264 O O . LYS B 1 682 ? 17.25 -12.07 -31.109 1 97.12 682 LYS B O 1
ATOM 11269 N N . THR B 1 683 ? 18.5 -13.117 -29.594 1 97.56 683 THR B N 1
ATOM 11270 C CA . THR B 1 683 ? 17.375 -13.914 -29.094 1 97.56 683 THR B CA 1
ATOM 11271 C C . THR B 1 683 ? 16.297 -13.008 -28.5 1 97.56 683 THR B C 1
ATOM 11273 O O . THR B 1 683 ? 15.117 -13.156 -28.812 1 97.56 683 THR B O 1
ATOM 11276 N N . ALA B 1 684 ? 16.703 -12.086 -27.625 1 97.31 684 ALA B N 1
ATOM 11277 C CA . ALA B 1 684 ? 15.758 -11.188 -26.984 1 97.31 684 ALA B CA 1
ATOM 11278 C C . ALA B 1 684 ? 15.039 -10.32 -28.016 1 97.31 684 ALA B C 1
ATOM 11280 O O . ALA B 1 684 ? 13.82 -10.133 -27.953 1 97.31 684 ALA B O 1
ATOM 11281 N N . ILE B 1 685 ? 15.766 -9.805 -28.953 1 97.69 685 ILE B N 1
ATOM 11282 C CA . ILE B 1 685 ? 15.195 -8.945 -29.984 1 97.69 685 ILE B CA 1
ATOM 11283 C C . ILE B 1 685 ? 14.18 -9.734 -30.812 1 97.69 685 ILE B C 1
ATOM 11285 O O . ILE B 1 685 ? 13.062 -9.266 -31.047 1 97.69 685 ILE B O 1
ATOM 11289 N N . ALA B 1 686 ? 14.609 -10.961 -31.219 1 97.31 686 ALA B N 1
ATOM 11290 C CA . ALA B 1 686 ? 13.711 -11.789 -32 1 97.31 686 ALA B CA 1
ATOM 11291 C C . ALA B 1 686 ? 12.406 -12.055 -31.266 1 97.31 686 ALA B C 1
ATOM 11293 O O . ALA B 1 686 ? 11.328 -12.016 -31.859 1 97.31 686 ALA B O 1
ATOM 11294 N N . TYR B 1 687 ? 12.484 -12.32 -30.047 1 96.38 687 TYR B N 1
ATOM 11295 C CA . TYR B 1 687 ? 11.305 -12.609 -29.234 1 96.38 687 TYR B CA 1
ATOM 11296 C C . TYR B 1 687 ? 10.383 -11.398 -29.141 1 96.38 687 TYR B C 1
ATOM 11298 O O . TYR B 1 687 ? 9.18 -11.508 -29.391 1 96.38 687 TYR B O 1
ATOM 11306 N N . PHE B 1 688 ? 10.906 -10.219 -28.781 1 95.31 688 PHE B N 1
ATOM 11307 C CA . PHE B 1 688 ? 10.078 -9.031 -28.625 1 95.31 688 PHE B CA 1
ATOM 11308 C C . PHE B 1 688 ? 9.523 -8.57 -29.953 1 95.31 688 PHE B C 1
ATOM 11310 O O . PHE B 1 688 ? 8.406 -8.039 -30.016 1 95.31 688 PHE B O 1
ATOM 11317 N N . MET B 1 689 ? 10.289 -8.781 -31.016 1 94.94 689 MET B N 1
ATOM 11318 C CA . MET B 1 689 ? 9.781 -8.453 -32.344 1 94.94 689 MET B CA 1
ATOM 11319 C C . MET B 1 689 ? 8.594 -9.344 -32.688 1 94.94 689 MET B C 1
ATOM 11321 O O . MET B 1 689 ? 7.629 -8.875 -33.312 1 94.94 689 MET B O 1
ATOM 11325 N N . ALA B 1 690 ? 8.703 -10.57 -32.344 1 94.56 690 ALA B N 1
ATOM 11326 C CA . ALA B 1 690 ? 7.578 -11.477 -32.562 1 94.56 690 ALA B CA 1
ATOM 11327 C C . ALA B 1 690 ? 6.344 -11 -31.797 1 94.56 690 ALA B C 1
ATOM 11329 O O . ALA B 1 690 ? 5.227 -11.031 -32.344 1 94.56 690 ALA B O 1
ATOM 11330 N N . LEU B 1 691 ? 6.527 -10.594 -30.578 1 90.25 691 LEU B N 1
ATOM 11331 C CA . LEU B 1 691 ? 5.41 -10.109 -29.781 1 90.25 691 LEU B CA 1
ATOM 11332 C C . LEU B 1 691 ? 4.816 -8.844 -30.391 1 90.25 691 LEU B C 1
ATOM 11334 O O . LEU B 1 691 ? 3.6 -8.648 -30.359 1 90.25 691 LEU B O 1
ATOM 11338 N N . ALA B 1 692 ? 5.676 -7.996 -30.875 1 88.62 692 ALA B N 1
ATOM 11339 C CA . ALA B 1 692 ? 5.215 -6.758 -31.5 1 88.62 692 ALA B CA 1
ATOM 11340 C C . ALA B 1 692 ? 4.379 -7.051 -32.75 1 88.62 692 ALA B C 1
ATOM 11342 O O . ALA B 1 692 ? 3.434 -6.324 -33.031 1 88.62 692 ALA B O 1
ATOM 11343 N N . GLU B 1 693 ? 4.762 -8.023 -33.5 1 93.62 693 GLU B N 1
ATOM 11344 C CA . GLU B 1 693 ? 4.035 -8.383 -34.719 1 93.62 693 GLU B CA 1
ATOM 11345 C C . GLU B 1 693 ? 2.609 -8.828 -34.375 1 93.62 693 GLU B C 1
ATOM 11347 O O . GLU B 1 693 ? 1.703 -8.672 -35.219 1 93.62 693 GLU B O 1
ATOM 11352 N N . VAL B 1 694 ? 2.473 -9.383 -33.25 1 93.31 694 VAL B N 1
ATOM 11353 C CA . VAL B 1 694 ? 1.135 -9.766 -32.812 1 93.31 694 VAL B CA 1
ATOM 11354 C C . VAL B 1 694 ? 0.235 -8.531 -32.75 1 93.31 694 VAL B C 1
ATOM 11356 O O . VAL B 1 694 ? -0.953 -8.609 -33.062 1 93.31 694 VAL B O 1
ATOM 11359 N N . PHE B 1 695 ? 0.759 -7.402 -32.375 1 90.12 695 PHE B N 1
ATOM 11360 C CA . PHE B 1 695 ? 0.013 -6.152 -32.312 1 90.12 695 PHE B CA 1
ATOM 11361 C C . PHE B 1 695 ? -0.56 -5.793 -33.688 1 90.12 695 PHE B C 1
ATOM 11363 O O . PHE B 1 695 ? -1.673 -5.273 -33.781 1 90.12 695 PHE B O 1
ATOM 11370 N N . ASN B 1 696 ? 0.197 -6.039 -34.656 1 93.25 696 ASN B N 1
ATOM 11371 C CA . ASN B 1 696 ? -0.179 -5.645 -36.031 1 93.25 696 ASN B CA 1
ATOM 11372 C C . ASN B 1 696 ? -1.086 -6.688 -36.688 1 93.25 696 ASN B C 1
ATOM 11374 O O . ASN B 1 696 ? -2.012 -6.336 -37.406 1 93.25 696 ASN B O 1
ATOM 11378 N N . LEU B 1 697 ? -0.843 -7.898 -36.375 1 95.5 697 LEU B N 1
ATOM 11379 C CA . LEU B 1 697 ? -1.515 -8.969 -37.125 1 95.5 697 LEU B CA 1
ATOM 11380 C C . LEU B 1 697 ? -2.789 -9.398 -36.406 1 95.5 697 LEU B C 1
ATOM 11382 O O . LEU B 1 697 ? -3.746 -9.844 -37.031 1 95.5 697 LEU B O 1
ATOM 11386 N N . PHE B 1 698 ? -2.785 -9.312 -35.125 1 96.88 698 PHE B N 1
ATOM 11387 C CA . PHE B 1 698 ? -3.9 -9.828 -34.344 1 96.88 698 PHE B CA 1
ATOM 11388 C C . PHE B 1 698 ? -4.348 -8.82 -33.281 1 96.88 698 PHE B C 1
ATOM 11390 O O . PHE B 1 698 ? -4.309 -9.102 -32.094 1 96.88 698 PHE B O 1
ATOM 11397 N N . PRO B 1 699 ? -4.883 -7.645 -33.719 1 94.12 699 PRO B N 1
ATOM 11398 C CA . PRO B 1 699 ? -5.383 -6.676 -32.75 1 94.12 699 PRO B CA 1
ATOM 11399 C C . PRO B 1 699 ? -6.418 -7.277 -31.812 1 94.12 699 PRO B C 1
ATOM 11401 O O . PRO B 1 699 ? -7.262 -8.07 -32.219 1 94.12 699 PRO B O 1
ATOM 11404 N N . GLY B 1 700 ? -6.305 -6.965 -30.516 1 92.06 700 GLY B N 1
ATOM 11405 C CA . GLY B 1 700 ? -7.188 -7.516 -29.5 1 92.06 700 GLY B CA 1
ATOM 11406 C C . GLY B 1 700 ? -6.562 -8.664 -28.734 1 92.06 700 GLY B C 1
ATOM 11407 O O . GLY B 1 700 ? -7.07 -9.055 -27.672 1 92.06 700 GLY B O 1
ATOM 11408 N N . PHE B 1 701 ? -5.457 -9.164 -29.188 1 94.12 701 PHE B N 1
ATOM 11409 C CA . PHE B 1 701 ? -4.766 -10.281 -28.547 1 94.12 701 PHE B CA 1
ATOM 11410 C C . PHE B 1 701 ? -3.332 -9.898 -28.203 1 94.12 701 PHE B C 1
ATOM 11412 O O . PHE B 1 701 ? -2.42 -10.719 -28.328 1 94.12 701 PHE B O 1
ATOM 11419 N N . THR B 1 702 ? -3.164 -8.672 -27.812 1 86.5 702 THR B N 1
ATOM 11420 C CA . THR B 1 702 ? -1.832 -8.117 -27.609 1 86.5 702 THR B CA 1
ATOM 11421 C C . THR B 1 702 ? -1.361 -8.344 -26.188 1 86.5 702 THR B C 1
ATOM 11423 O O . THR B 1 702 ? -2.152 -8.242 -25.234 1 86.5 702 THR B O 1
ATOM 11426 N N . PRO B 1 703 ? -0.111 -8.719 -25.984 1 82.94 703 PRO B N 1
ATOM 11427 C CA . PRO B 1 703 ? 0.444 -8.836 -24.641 1 82.94 703 PRO B CA 1
ATOM 11428 C C . PRO B 1 703 ? 0.828 -7.484 -24.047 1 82.94 703 PRO B C 1
ATOM 11430 O O . PRO B 1 703 ? 0.969 -6.5 -24.766 1 82.94 703 PRO B O 1
ATOM 11433 N N . GLU B 1 704 ? 0.906 -7.449 -22.703 1 84.31 704 GLU B N 1
ATOM 11434 C CA . GLU B 1 704 ? 1.479 -6.289 -22.031 1 84.31 704 GLU B CA 1
ATOM 11435 C C . GLU B 1 704 ? 2.998 -6.395 -21.938 1 84.31 704 GLU B C 1
ATOM 11437 O O . GLU B 1 704 ? 3.537 -7.465 -21.672 1 84.31 704 GLU B O 1
ATOM 11442 N N . LEU B 1 705 ? 3.635 -5.27 -22.234 1 89.56 705 LEU B N 1
ATOM 11443 C CA . LEU B 1 705 ? 5.09 -5.211 -22.188 1 89.56 705 LEU B CA 1
ATOM 11444 C C . LEU B 1 705 ? 5.559 -4.035 -21.328 1 89.56 705 LEU B C 1
ATOM 11446 O O . LEU B 1 705 ? 4.961 -2.953 -21.375 1 89.56 705 LEU B O 1
ATOM 11450 N N . GLN B 1 706 ? 6.508 -4.266 -20.562 1 90.38 706 GLN B N 1
ATOM 11451 C CA . GLN B 1 706 ? 7.113 -3.223 -19.75 1 90.38 706 GLN B CA 1
ATOM 11452 C C . GLN B 1 706 ? 8.602 -3.074 -20.062 1 90.38 706 GLN B C 1
ATOM 11454 O O . GLN B 1 706 ? 9.281 -4.055 -20.359 1 90.38 706 GLN B O 1
ATOM 11459 N N . GLY B 1 707 ? 9.062 -1.881 -19.984 1 92.56 707 GLY B N 1
ATOM 11460 C CA . GLY B 1 707 ? 10.461 -1.609 -20.266 1 92.56 707 GLY B CA 1
ATOM 11461 C C . GLY B 1 707 ? 10.734 -1.358 -21.734 1 92.56 707 GLY B C 1
ATOM 11462 O O . GLY B 1 707 ? 11.844 -0.968 -22.109 1 92.56 707 GLY B O 1
ATOM 11463 N N . VAL B 1 708 ? 9.758 -1.681 -22.562 1 94.75 708 VAL B N 1
ATOM 11464 C CA . VAL B 1 708 ? 9.758 -1.354 -23.984 1 94.75 708 VAL B CA 1
ATOM 11465 C C . VAL B 1 708 ? 8.453 -0.658 -24.359 1 94.75 708 VAL B C 1
ATOM 11467 O O . VAL B 1 708 ? 7.484 -0.69 -23.594 1 94.75 708 VAL B O 1
ATOM 11470 N N . TYR B 1 709 ? 8.461 -0.007 -25.516 1 94 709 TYR B N 1
ATOM 11471 C CA . TYR B 1 709 ? 7.324 0.843 -25.844 1 94 709 TYR B CA 1
ATOM 11472 C C . TYR B 1 709 ? 6.805 0.531 -27.25 1 94 709 TYR B C 1
ATOM 11474 O O . TYR B 1 709 ? 7.551 0.612 -28.219 1 94 709 TYR B O 1
ATOM 11482 N N . MET B 1 710 ? 5.562 0.199 -27.297 1 92.19 710 MET B N 1
ATOM 11483 C CA . MET B 1 710 ? 4.891 0.008 -28.578 1 92.19 710 MET B CA 1
ATOM 11484 C C . MET B 1 710 ? 4.355 1.33 -29.125 1 92.19 710 MET B C 1
ATOM 11486 O O . MET B 1 710 ? 3.518 1.971 -28.484 1 92.19 710 MET B O 1
ATOM 11490 N N . GLU B 1 711 ? 4.848 1.732 -30.234 1 91.44 711 GLU B N 1
ATOM 11491 C CA . GLU B 1 711 ? 4.395 2.99 -30.828 1 91.44 711 GLU B CA 1
ATOM 11492 C C . GLU B 1 711 ? 4.145 2.844 -32.312 1 91.44 711 GLU B C 1
ATOM 11494 O O . GLU B 1 711 ? 4.809 2.049 -33 1 91.44 711 GLU B O 1
ATOM 11499 N N . ARG B 1 712 ? 3.17 3.596 -32.781 1 91 712 ARG B N 1
ATOM 11500 C CA . ARG B 1 712 ? 2.92 3.615 -34.219 1 91 712 ARG B CA 1
ATOM 11501 C C . ARG B 1 712 ? 3.992 4.414 -34.938 1 91 712 ARG B C 1
ATOM 11503 O O . ARG B 1 712 ? 4.242 5.574 -34.625 1 91 712 ARG B O 1
ATOM 11510 N N . ALA B 1 713 ? 4.547 3.711 -35.875 1 90.62 713 ALA B N 1
ATOM 11511 C CA . ALA B 1 713 ? 5.594 4.359 -36.656 1 90.62 713 ALA B CA 1
ATOM 11512 C C . ALA B 1 713 ? 5.012 5.039 -37.906 1 90.62 713 ALA B C 1
ATOM 11514 O O . ALA B 1 713 ? 3.793 5.066 -38.094 1 90.62 713 ALA B O 1
ATOM 11515 N N . ALA B 1 714 ? 5.863 5.656 -38.719 1 89.31 714 ALA B N 1
ATOM 11516 C CA . ALA B 1 714 ? 5.477 6.426 -39.906 1 89.31 714 ALA B CA 1
ATOM 11517 C C . ALA B 1 714 ? 4.805 5.531 -40.938 1 89.31 714 ALA B C 1
ATOM 11519 O O . ALA B 1 714 ? 3.943 5.984 -41.719 1 89.31 714 ALA B O 1
ATOM 11520 N N . ASP B 1 715 ? 5.062 4.289 -40.875 1 91.31 715 ASP B N 1
ATOM 11521 C CA . ASP B 1 715 ? 4.5 3.354 -41.844 1 91.31 715 ASP B CA 1
ATOM 11522 C C . ASP B 1 715 ? 3.111 2.887 -41.438 1 91.31 715 ASP B C 1
ATOM 11524 O O . ASP B 1 715 ? 2.506 2.041 -42.094 1 91.31 715 ASP B O 1
ATOM 11528 N N . GLY B 1 716 ? 2.688 3.363 -40.25 1 90.38 716 GLY B N 1
ATOM 11529 C CA . GLY B 1 716 ? 1.353 3.049 -39.781 1 90.38 716 GLY B CA 1
ATOM 11530 C C . GLY B 1 716 ? 1.306 1.796 -38.938 1 90.38 716 GLY B C 1
ATOM 11531 O O . GLY B 1 716 ? 0.269 1.475 -38.344 1 90.38 716 GLY B O 1
ATOM 11532 N N . LYS B 1 717 ? 2.42 1.182 -38.781 1 92.19 717 LYS B N 1
ATOM 11533 C CA . LYS B 1 717 ? 2.48 -0.053 -38 1 92.19 717 LYS B CA 1
ATOM 11534 C C . LYS B 1 717 ? 3.074 0.198 -36.625 1 92.19 717 LYS B C 1
ATOM 11536 O O . LYS B 1 717 ? 3.734 1.215 -36.406 1 92.19 717 LYS B O 1
ATOM 11541 N N . PHE B 1 718 ? 2.752 -0.708 -35.75 1 92.31 718 PHE B N 1
ATOM 11542 C CA . PHE B 1 718 ? 3.361 -0.654 -34.406 1 92.31 718 PHE B CA 1
ATOM 11543 C C . PHE B 1 718 ? 4.793 -1.18 -34.469 1 92.31 718 PHE B C 1
ATOM 11545 O O . PHE B 1 718 ? 5.055 -2.229 -35.062 1 92.31 718 PHE B O 1
ATOM 11552 N N . HIS B 1 719 ? 5.648 -0.389 -33.906 1 93.88 719 HIS B N 1
ATOM 11553 C CA . HIS B 1 719 ? 7.023 -0.802 -33.656 1 93.88 719 HIS B CA 1
ATOM 11554 C C . HIS B 1 719 ? 7.324 -0.83 -32.156 1 93.88 719 HIS B C 1
ATOM 11556 O O . HIS B 1 719 ? 6.621 -0.195 -31.359 1 93.88 719 HIS B O 1
ATOM 11562 N N . VAL B 1 720 ? 8.297 -1.654 -31.812 1 95.19 720 VAL B N 1
ATOM 11563 C CA . VAL B 1 720 ? 8.75 -1.713 -30.422 1 95.19 720 VAL B CA 1
ATOM 11564 C C . VAL B 1 720 ? 10.023 -0.891 -30.266 1 95.19 720 VAL B C 1
ATOM 11566 O O . VAL B 1 720 ? 10.977 -1.053 -31.031 1 95.19 720 VAL B O 1
ATOM 11569 N N . TYR B 1 721 ? 10 -0.023 -29.312 1 96.38 721 TYR B N 1
ATOM 11570 C CA . TYR B 1 721 ? 11.141 0.83 -29.016 1 96.38 721 TYR B CA 1
ATOM 11571 C C . TYR B 1 721 ? 11.719 0.522 -27.641 1 96.38 721 TYR B C 1
ATOM 11573 O O . TYR B 1 721 ? 10.992 0.109 -26.734 1 96.38 721 TYR B O 1
ATOM 11581 N N . ALA B 1 722 ? 13.008 0.663 -27.516 1 97.25 722 ALA B N 1
ATOM 11582 C CA . ALA B 1 722 ? 13.688 0.408 -26.25 1 97.25 722 ALA B CA 1
ATOM 11583 C C . ALA B 1 722 ? 14.609 1.565 -25.875 1 97.25 722 ALA B C 1
ATOM 11585 O O . ALA B 1 722 ? 15.211 2.191 -26.75 1 97.25 722 ALA B O 1
ATOM 11586 N N . GLN B 1 723 ? 14.695 1.845 -24.609 1 97.31 723 GLN B N 1
ATOM 11587 C CA . GLN B 1 723 ? 15.664 2.807 -24.094 1 97.31 723 GLN B CA 1
ATOM 11588 C C . GLN B 1 723 ? 17.062 2.189 -23.984 1 97.31 723 GLN B C 1
ATOM 11590 O O . GLN B 1 723 ? 17.266 1.224 -23.25 1 97.31 723 GLN B O 1
ATOM 11595 N N . VAL B 1 724 ? 18.047 2.773 -24.719 1 98.25 724 VAL B N 1
ATOM 11596 C CA . VAL B 1 724 ? 19.406 2.244 -24.688 1 98.25 724 VAL B CA 1
ATOM 11597 C C . VAL B 1 724 ? 20.391 3.352 -24.312 1 98.25 724 VAL B C 1
ATOM 11599 O O . VAL B 1 724 ? 20.062 4.539 -24.422 1 98.25 724 VAL B O 1
ATOM 11602 N N . LEU B 1 725 ? 21.484 3.004 -23.781 1 98.12 725 LEU B N 1
ATOM 11603 C CA . LEU B 1 725 ? 22.531 3.955 -23.422 1 98.12 725 LEU B CA 1
ATOM 11604 C C . LEU B 1 725 ? 23.141 4.582 -24.688 1 98.12 725 LEU B C 1
ATOM 11606 O O . LEU B 1 725 ? 23.531 3.869 -25.609 1 98.12 725 LEU B O 1
ATOM 11610 N N . LYS B 1 726 ? 23.219 5.918 -24.719 1 97.12 726 LYS B N 1
ATOM 11611 C CA . LYS B 1 726 ? 23.891 6.594 -25.828 1 97.12 726 LYS B CA 1
ATOM 11612 C C . LYS B 1 726 ? 25.344 6.168 -25.922 1 97.12 726 LYS B C 1
ATOM 11614 O O . LYS B 1 726 ? 26.016 5.961 -24.906 1 97.12 726 LYS B O 1
ATOM 11619 N N . LYS B 1 727 ? 25.844 6.133 -27.078 1 93.69 727 LYS B N 1
ATOM 11620 C CA . LYS B 1 727 ? 27.188 5.641 -27.344 1 93.69 727 LYS B CA 1
ATOM 11621 C C . LYS B 1 727 ? 28.234 6.504 -26.656 1 93.69 727 LYS B C 1
ATOM 11623 O O . LYS B 1 727 ? 29.281 6 -26.234 1 93.69 727 LYS B O 1
ATOM 11628 N N . GLU B 1 728 ? 27.969 7.742 -26.469 1 93.06 728 GLU B N 1
ATOM 11629 C CA . GLU B 1 728 ? 28.938 8.672 -25.891 1 93.06 728 GLU B CA 1
ATOM 11630 C C . GLU B 1 728 ? 29.156 8.391 -24.406 1 93.06 728 GLU B C 1
ATOM 11632 O O . GLU B 1 728 ? 30.172 8.797 -23.844 1 93.06 728 GLU B O 1
ATOM 11637 N N . TYR B 1 729 ? 28.188 7.629 -23.797 1 92.62 729 TYR B N 1
ATOM 11638 C CA . TYR B 1 729 ? 28.297 7.363 -22.375 1 92.62 729 TYR B CA 1
ATOM 11639 C C . TYR B 1 729 ? 28.766 5.938 -22.109 1 92.62 729 TYR B C 1
ATOM 11641 O O . TYR B 1 729 ? 28.891 5.516 -20.969 1 92.62 729 TYR B O 1
ATOM 11649 N N . GLU B 1 730 ? 28.922 5.199 -23.156 1 88.12 730 GLU B N 1
ATOM 11650 C CA . GLU B 1 730 ? 29.438 3.844 -22.984 1 88.12 730 GLU B CA 1
ATOM 11651 C C . GLU B 1 730 ? 30.906 3.859 -22.547 1 88.12 730 GLU B C 1
ATOM 11653 O O . GLU B 1 730 ? 31.703 4.609 -23.094 1 88.12 730 GLU B O 1
ATOM 11658 N N . LYS B 1 731 ? 31.141 3.535 -21.375 1 64.81 731 LYS B N 1
ATOM 11659 C CA . LYS B 1 731 ? 32.5 3.48 -20.875 1 64.81 731 LYS B CA 1
ATOM 11660 C C . LYS B 1 731 ? 33.312 2.387 -21.578 1 64.81 731 LYS B C 1
ATOM 11662 O O . LYS B 1 731 ? 32.812 1.269 -21.75 1 64.81 731 LYS B O 1
ATOM 11667 N N . ILE B 1 732 ? 34.094 2.738 -22.531 1 46.25 732 ILE B N 1
ATOM 11668 C CA . ILE B 1 732 ? 35 1.817 -23.219 1 46.25 732 ILE B CA 1
ATOM 11669 C C . ILE B 1 732 ? 35.688 0.903 -22.203 1 46.25 732 ILE B C 1
ATOM 11671 O O . ILE B 1 732 ? 36.406 1.375 -21.344 1 46.25 732 ILE B O 1
ATOM 11675 N N . LEU B 1 733 ? 34.938 -0.194 -21.828 1 39.12 733 LEU B N 1
ATOM 11676 C CA . LEU B 1 733 ? 35.75 -1.17 -21.125 1 39.12 733 LEU B CA 1
ATOM 11677 C C . LEU B 1 733 ? 37 -1.506 -21.953 1 39.12 733 LEU B C 1
ATOM 11679 O O . LEU B 1 733 ? 36.906 -1.695 -23.172 1 39.12 733 LEU B O 1
#

Solvent-accessible surface area (backbone atoms only — not comparable to full-atom values): 74186 Å² total; per-residue (Å²): 129,82,77,75,70,79,65,81,74,75,53,23,37,24,29,32,73,66,29,38,72,74,69,49,81,62,86,91,45,58,72,43,48,53,89,76,55,87,62,29,57,43,27,30,36,37,29,28,62,87,48,51,73,65,70,65,44,63,58,47,65,32,66,64,44,45,24,36,34,31,57,65,92,83,77,84,80,47,70,74,54,54,76,65,36,69,40,79,40,60,72,84,71,69,54,62,67,60,53,42,50,49,51,50,51,51,25,50,51,45,57,68,66,50,54,39,59,37,46,46,51,48,54,52,52,47,70,66,61,63,45,69,21,31,47,26,18,15,51,52,40,42,28,30,53,70,32,44,54,32,29,53,53,45,65,58,36,35,64,53,52,31,47,49,46,52,41,55,80,39,69,88,55,22,36,79,81,78,48,31,58,34,44,33,50,26,25,53,50,35,9,59,64,60,48,29,77,40,39,46,82,31,78,42,13,37,46,40,44,40,27,23,53,28,43,29,67,36,30,68,79,36,34,29,40,31,39,52,71,41,44,44,40,49,49,43,13,34,26,38,70,20,34,29,41,77,40,75,35,37,34,32,41,17,61,39,52,46,59,52,55,63,32,44,68,64,54,34,63,71,50,44,33,52,58,38,35,76,79,36,57,70,45,35,68,42,80,53,46,24,54,31,33,44,39,61,38,25,40,96,65,21,39,27,37,29,34,53,59,50,47,71,56,46,18,64,35,22,43,23,39,36,31,42,16,42,66,41,74,57,38,73,57,36,75,59,33,42,56,41,21,69,52,72,59,89,74,50,66,71,44,34,32,36,36,38,34,22,14,34,8,42,53,34,48,20,41,49,20,18,16,37,38,32,33,44,42,75,56,35,61,90,45,90,77,47,81,52,67,71,56,41,44,54,28,38,52,70,71,44,45,83,38,53,43,43,65,38,55,35,25,53,34,46,31,36,52,52,53,38,67,54,37,22,33,49,43,49,51,53,34,46,50,51,42,50,50,50,43,38,49,36,60,72,69,41,87,61,47,37,58,78,57,53,66,62,46,96,92,35,52,50,73,75,51,54,63,77,56,50,73,63,36,52,73,60,32,43,50,56,53,72,38,39,81,66,45,46,62,55,53,38,81,77,42,37,28,52,35,71,51,41,51,39,30,33,36,41,30,58,36,49,81,76,56,41,72,50,98,56,27,39,38,16,59,59,56,51,50,34,35,44,77,65,45,32,39,61,57,47,60,40,56,20,20,38,32,31,50,54,30,63,39,64,47,73,65,61,52,51,51,52,52,51,54,50,50,52,50,53,48,36,47,76,62,47,33,50,26,58,75,63,38,41,68,58,32,64,74,40,39,87,78,44,65,88,39,25,44,41,55,54,24,38,54,53,34,49,51,42,56,77,64,38,47,43,56,40,60,28,40,52,35,31,71,94,51,49,52,54,79,74,48,53,33,27,59,22,41,41,39,47,39,73,61,47,48,43,79,41,54,42,92,71,34,65,71,36,34,21,32,59,21,34,23,46,41,84,88,31,35,47,66,38,52,25,10,20,21,40,32,70,59,54,45,53,45,54,51,54,57,37,47,34,48,68,75,40,72,86,66,56,81,46,64,40,45,44,44,80,40,72,44,96,86,71,43,62,42,47,29,33,41,23,54,37,74,90,72,55,72,85,121,128,82,76,74,70,78,63,80,73,75,52,22,38,25,28,33,72,66,28,38,71,74,71,48,80,63,87,91,45,58,74,43,47,53,89,74,56,88,63,28,56,43,27,31,38,36,29,29,61,86,48,52,73,65,70,65,44,64,59,48,66,33,66,64,42,45,25,36,34,32,56,62,94,73,88,83,80,49,71,75,55,55,77,65,37,68,41,78,40,59,70,85,72,70,56,61,66,60,51,43,48,49,52,50,51,50,24,50,52,45,57,68,65,50,52,40,59,36,45,46,52,48,54,54,52,48,69,67,61,63,44,69,22,30,48,26,18,16,51,50,40,43,28,30,52,72,32,45,52,33,30,52,53,46,64,59,37,34,64,52,52,31,47,50,46,52,40,54,81,40,70,89,54,20,35,80,81,79,49,31,58,33,43,33,50,25,26,52,50,34,9,59,63,60,49,28,77,41,39,47,83,32,77,42,15,37,44,41,44,41,27,23,54,28,43,30,67,35,30,69,78,36,34,29,40,31,40,52,71,40,44,45,39,50,46,44,14,35,26,38,68,19,34,28,41,77,38,75,34,38,31,30,41,17,60,39,53,46,58,52,55,64,32,44,67,63,52,34,64,70,50,44,33,53,56,38,33,76,78,35,58,71,44,37,71,42,78,51,44,24,53,32,34,45,39,59,37,26,40,95,65,22,37,27,38,29,34,53,59,51,46,71,57,46,18,65,36,23,43,23,39,35,32,42,17,41,65,42,75,57,38,73,57,37,74,59,34,40,57,41,22,68,52,71,57,87,71,50,67,70,44,35,31,35,37,38,34,24,15,34,9,44,55,33,48,21,39,48,19,19,16,36,38,32,32,45,42,73,56,35,61,90,46,88,75,46,81,52,67,71,55,40,45,53,27,39,53,70,71,44,46,84,39,54,43,44,65,39,55,34,24,54,34,46,31,36,52,52,52,37,67,52,36,22,33,50,42,48,51,54,35,46,49,52,42,50,50,51,43,39,48,36,60,71,69,40,87,62,47,36,60,79,56,55,66,62,46,97,91,36,52,48,74,75,51,55,64,76,57,49,71,64,36,53,73,61,31,43,50,55,54,72,37,39,81,68,46,48,62,54,52,37,83,77,41,38,27,52,35,70,51,40,51,40,30,33,37,43,29,59,36,50,79,75,56,42,73,50,96,56,26,39,38,16,58,60,57,49,51,36,35,44,78,67,45,32,39,62,58,47,59,40,55,19,20,37,33,32,51,53,30,65,39,65,49,73,66,60,52,49,51,52,52,49,54,51,50,52,51,53,50,35,47,77,63,46,32,50,25,60,75,62,38,41,68,59,32,65,74,39,38,87,80,44,66,87,39,26,44,43,56,54,24,39,55,53,33,49,53,43,55,76,65,38,48,43,57,41,61,28,40,53,37,30,71,95,52,48,52,53,79,74,47,53,33,29,59,23,41,42,39,47,38,72,61,48,48,44,78,41,54,42,91,72,32,66,69,35,35,21,32,60,22,34,24,47,43,83,87,31,35,48,65,38,52,26,10,20,20,41,32,71,59,55,44,52,45,53,50,52,56,39,47,33,48,68,75,38,71,87,68,58,81,44,63,40,46,45,42,81,40,73,44,96,86,71,41,62,41,49,30,33,42,23,52,36,74,90,71,56,72,83,123

Foldseek 3Di:
DPPPPPDPAAFEEEEDPVQCVLQNDQPPHHYDHLVPDPCPRHLAYEYEQVVCVSVPPVLCVLLVRAYEYEYDPDDDPRDVVVVRHPYYDYSVVVCSPVVSVVRVVSSVVSVVPQAFQQVVLLVVQLVVPDFDPDDDPCGQQVVLCVDPNSVVVCVVVDRSLSSSQDFQPPPSNPHLLVQDDSRVRLQVLLCVLLLFPTKHKFQQFVLLVLLLVQLLQAAAAAEEAEELQDFCSNVCRNFAVRNYDYQYFFWWFALLGDGGAGFPCCLALVNVLVSVCVVPVVLSPDQASHSEYEGAQADPQFKGFQQQVSQVRCFLNYQEYEYEDQPHSCLCLQVQSVRSRPSNDDDAQSGHKYKYKYNCCRFHFFDPSIIMIGTHHPRNPPPPSDRDPVSSSVSVNVSHDSRDGVRRSSRSSVRSSCCHGSNVSVLVVVLLLLLLVLQLCCVPQPDFKHWQWDQDDPHDGLSPDDSVVCSNHQRRFDDDAPQLSRRIHRDDPPTIGGRSQKGKIFGAQADSNPRAGDQFTAAFLLVQLLCVVVVHHFDDGGGTMTIHGTHSVDDNVNSVVVSVSNSVVVVQLVVQHQCCVRRVVLCVVPVVQQPPHTSRNVRNVSSVLCNVLVLSVLSRLLRDPVQDFAQQDTLNVLQVCVVVVQKDKDFLVPQAQFFFSQAKAWPVPNRGSGGGRGGDHPSNSSNVQSLQVCCVNPPPSHTDMPQWDWDQDPVRGTTIIHITGDPVPRDPD/DPPPPPDPAAFEEEEDPVQCVLQNDQPPHHYDHLVPDPCPRHLAYEYEQVVCVSVVPVLCVLLVRAYEYEYDPDDDNRDVSVVRHPYYHDSVVVCSVVVSVVRVVSSVVSVVPQAFQQVVLLVVQLVVPDFDPDDDPCGQQVVLCVDPNSVVVCVVVDRSLSSSQDFQPPPSNPHLLVQDDSRVRLQVLLCVLLLFPTKHKFQQFVLLVLLLVQLLQAAAAAEEAEELQDFCSNVCRNFAVRNYDYQYFFWWFALLGDGGAGFPCCLALVNVLVSVCVVPVVLSPDQASHSEYEGAQADPQFKGFQQQVSQVRCFLNYQEYEYEDQPHSCLCLQVQSVRSRPSNDDDAQSGHKYKYKYNCCRFHFFDPSIIMIGTHHPRNPPPPSDRDPVSSSVSVNVSHDSRDGVRRSSRSSVRSSCCHGSNVSVLVVVLLLLLLVLQLCCVVQPDFKHWQWDQDDPHDGLSPDDSVVCSNHQRRFDDDAPQLSRRIHRDDPPTIGGRSQKGKIFGAQADSRPRAGDQFTAAFLLVQLLCVVVVHHFDDGGGTMTIHGTHSVDDNVNSVVVSVSNNVVVVQLVVQHQCCVRRVVLCVVPVVQQPPHTSRNVRNVSSVLCNVLVLSVLSRLLRDPVQDFAQQDTLNVLQVCVVVVQKDKDFLVPQAQFFFSQAKAWPVPNRGSGGGRGGDHPSNSSNVQSLQVCCVNPPPSHTDMPQWDWDQDPVRGTTIIHITGDPVPRDPD

InterPro domains:
  IPR000310 Orn/Lys/Arg decarboxylase, major domain [PF01276] (116-558)
  IPR005308 Orn/Lys/Arg decarboxylase, N-terminal [PF03709] (11-110)
  IPR008286 Orn/Lys/Arg decarboxylase, C-terminal [PF03711] (583-712)
  IPR011006 CheY-like superfamily [SSF52172] (9-115)
  IPR011193 Ornithine/lysine/arginine decarboxylase [PIRSF009393] (18-726)
  IPR011193 Ornithine/lysine/arginine decarboxylase [PTHR45229] (26-726)
  IPR015421 Pyridoxal phosphate-dependent transferase, major domain [G3DSA:3.40.640.10] (116-426)
  IPR015422 Pyridoxal phosphate-dependent transferase, small domain [G3DSA:3.90.1150.10] (428-607)
  IPR015424 Pyridoxal phosphate-dependent transferase [SSF53383] (116-571)
  IPR027464 Ornithine decarboxylase, N-terminal [G3DSA:3.40.50.220] (8-115)
  IPR036633 Orn/Lys/Arg decarboxylase, C-terminal domain superfamily [SSF55904] (578-726)

Radius of gyration: 33.42 Å; Cα contacts (8 Å, |Δi|>4): 3190; chains: 2; bounding box: 93×96×87 Å

Sequence (1466 aa):
MKGVGAMQEHLKIAYSRKALETFGAVEKRDIVDVFQTDFTDVAAVVVTDEDGDALRNPRIHAFEIPVFLILSAAGKKHDELIGQAYSIIDPTDGDHHLYARQIEGAADRYESGLLPPFFKQLMEYVERGNTQFDCPGHQGGAYFRKHPAGRIFYNFYGENTFRADLCNADVAMGDLLIHEGPALEAQRHAARVFHADKTYFVLTGTSGANKVVLDALLAPGDIVLYERNNHKSISYGALIQAGAVPVYLETARNPFGSIGGILEHCFNEEYIRMVIAEKDKKKAKAKRPVRVAVIQLGNYDGCIYNARQIVEKIGHLCDYIYFDSAWVGYEQFIPMLRDCSPLLLNLGPDDPGIIVSQSVHKHQAGFSMSSQIHKKDAHIKGQERYLPHKRLNNSFMVNASTSPFYQVFASLDMNARIQEGEGGALLWKECMELSVEARKAVIRNCKYLKPLVPPVVHGKNWEEWDTEEIINDIAYFTFEPGGKWHSFQGYGKGQYFIDPMKLLFTTPGINVETGRYEKFGIPGIVLANYLRENAVIPEKCDLNDILFIITPAETKAKINNLISRILHFEAFVDNDAPMAKVLPNIYHTYQDKYAGYTIRRLCQEMHDFYKERKVNVLQKHLFLKNYFPIYSMSPQEANYELVRGHGELIDLAEAEGCVALEGGVPYPPGVPCIQPGEKWSKTAIAYFMALAEVFNLFPGFTPELQGVYMERAADGKFHVYAQVLKKEYEKILMKGVGAMQEHLKIAYSRKALETFGAVEKRDIVDVFQTDFTDVAAVVVTDEDGDALRNPRIHAFEIPVFLILSAAGKKHDELIGQAYSIIDPTDGDHHLYARQIEGAADRYESGLLPPFFKQLMEYVERGNTQFDCPGHQGGAYFRKHPAGRIFYNFYGENTFRADLCNADVAMGDLLIHEGPALEAQRHAARVFHADKTYFVLTGTSGANKVVLDALLAPGDIVLYERNNHKSISYGALIQAGAVPVYLETARNPFGSIGGILEHCFNEEYIRMVIAEKDKKKAKAKRPVRVAVIQLGNYDGCIYNARQIVEKIGHLCDYIYFDSAWVGYEQFIPMLRDCSPLLLNLGPDDPGIIVSQSVHKHQAGFSMSSQIHKKDAHIKGQERYLPHKRLNNSFMVNASTSPFYQVFASLDMNARIQEGEGGALLWKECMELSVEARKAVIRNCKYLKPLVPPVVHGKNWEEWDTEEIINDIAYFTFEPGGKWHSFQGYGKGQYFIDPMKLLFTTPGINVETGRYEKFGIPGIVLANYLRENAVIPEKCDLNDILFIITPAETKAKINNLISRILHFEAFVDNDAPMAKVLPNIYHTYQDKYAGYTIRRLCQEMHDFYKERKVNVLQKHLFLKNYFPIYSMSPQEANYELVRGHGELIDLAEAEGCVALEGGVPYPPGVPCIQPGEKWSKTAIAYFMALAEVFNLFPGFTPELQGVYMERAADGKFHVYAQVLKKEYEKIL

Secondary structure (DSSP, 8-state):
--------PPPEEEE-HHHHHHH---SSS-EEETTS--STTEEEEEEEGGGGGGGG-HHHHHTT--EEEEPPSS-STTHHHHTT-SEEE-GGG--HHHHHHHHHHHHHHHHHHHS-HHHHHHHHHHHH--EE-SSSTTTTTTTGGGSHHHHHHHHHH-HHHHHT---TT-GGG--TTTT-THHHHHHHHHHHHTT-SEEEEESSHHHHHHHHHHHHH--TT-EEEEETT--HHHIIIIIIIS--EEEEEPEEE-TTS-EEEE-GGGG-HHHHHHHHHTT-HHHHTSSS-EEEEEEESB-TTSEEE-HHHHHHHHGGGEEEEEEEETT---GGGSGGGGGG-GGG----TTSPEEEEEEEHHHHSS--TT-EEEEEE-GGGTTSTT---HHHHHHHHHHHS-SS--HHHHHHHHHHHHHHSHHHHHHHHHHHHHHHHHHHHHHHHH-SS-EE-S-SEETTEEGGGS-HHHHTT-GGGGB--TT-TTT---S--TTSEEE-TTEEEEEPSSB-TTT--B-SS---HHHHHHHHHHTTEE-SEE-SSEEEEE--TT--HHHHHHHHHHHHHHHHHHHTT-BHHHHSHHHHHHTHHHHTT-BHHHHHHHHHHHHHHHTHHHHHHHTTSGGGPPPB-S-HHHHHHHHHTT-EEEEEGGG-TTPBBSS-BEEETTT--SB-TTBBPPHHHHHHHHHHHHHHHHSTT-PPEEESEEEEE-TTSSEEEEEEEE-GGG----/--------PPPEEEE-HHHHHHH---SSS-EEETTS--STTEEEEEEETT-GGGGG-HHHHHTT--EEEEPPSS-STTHHHHTT-SEEE-GGG--HHHHHHHHHHHHHHHHHHHS-HHHHHHHHHHHH--EE-SSSTTTTTTTGGGSHHHHHHHHHH-HHHHHT---TT-GGG--TTTT-HHHHHHHHHHHHHTT-SEEEEESSHHHHHHHHHHHHH--TT-EEEEETT--HHHIIIIIIIS--EEEEEPEEE-TTS-EEEE-GGGG-HHHHHHHHHTT-HHHHTSSS-EEEEEEESB-TTSEEE-HHHHHHHHGGGEEEEEEEETT---GGGSGGGGGG-GGG----TTSPEEEEEEEHHHHSS--TT-EEEEEE-GGGTTSTT---HHHHHHHHHHHS-SS--HHHHHHHHHHHHHHSHHHHHHHHHHHHHHHHHHHHHHHHH-SS-EE-S-SEETTEEGGGS-HHHHTT-GGGGB--TT-TTT---SPPTTSEEE-TTEEEEEPSSB-TTT--B-SS---HHHHHHHHHHTTEE-SEE-SSEEEEE--TT--HHHHHHHHHHHHHHHHHHHTT-BHHHHSHHHHHHTHHHHTT-BHHHHHHHHHHHHHHHTHHHHHHHTTSGGGPPPB-S-HHHHHHHHHTT-EEEEEGGG-TTPBBSS-BEEETTT--SB-TTBBPPHHHHHHHHHHHHHHHHSTT-PPEEESEEEEE-TTSSEEEEEEEE-GGG----

pLDDT: mean 93.58, std 9.13, range [19.17, 98.94]

Nearest PDB structures (foldseek):
  1c4k-assembly1_A  TM=9.818E-01  e=7.546E-97  Lactobacillus sp. 30A
  1ord-assembly1_A  TM=9.796E-01  e=2.532E-93  Lactobacillus sp. 30A
  2vyc-assembly1_A  TM=9.149E-01  e=1.013E-63  Escherichia coli BL21(DE3)
  3n75-assembly1_A  TM=8.812E-01  e=1.815E-58  Escherichia coli K-12
  6y3x-assembly1_A  TM=8.835E-01  e=1.363E-57  Francisella tularensis subsp. novicida

Organism: NCBI:txid592028